Protein 8XAN (pdb70)

Structure (mmCIF, N/CA/C/O backbone):
data_8XAN
#
_entry.id   8XAN
#
_cell.length_a   1.00
_cell.length_b   1.00
_cell.length_c   1.00
_cell.angle_alpha   90.00
_cell.angle_beta   90.00
_cell.angle_gamma   90.00
#
_symmetry.space_group_name_H-M   'P 1'
#
loop_
_atom_site.group_PDB
_atom_site.id
_atom_site.type_symbol
_atom_site.label_atom_id
_atom_site.label_alt_id
_atom_site.label_comp_id
_atom_site.label_asym_id
_atom_site.label_entity_id
_atom_site.label_seq_id
_atom_site.pdbx_PDB_ins_code
_atom_site.Cartn_x
_atom_site.Cartn_y
_atom_site.Cartn_z
_atom_site.occupancy
_atom_site.B_iso_or_equiv
_atom_site.auth_seq_id
_atom_site.auth_comp_id
_atom_site.auth_asym_id
_atom_site.auth_atom_id
_atom_site.pdbx_PDB_model_num
ATOM 1 N N . SER A 1 2 ? 128.391 105.496 184.524 1.00 66.25 2 SER B N 1
ATOM 2 C CA . SER A 1 2 ? 129.776 105.168 184.955 1.00 73.33 2 SER B CA 1
ATOM 3 C C . SER A 1 2 ? 130.478 106.430 185.469 1.00 74.05 2 SER B C 1
ATOM 4 O O . SER A 1 2 ? 129.990 107.538 185.172 1.00 71.24 2 SER B O 1
ATOM 7 N N . ASP A 1 3 ? 131.574 106.261 186.213 1.00 72.57 3 ASP B N 1
ATOM 8 C CA . ASP A 1 3 ? 132.335 107.418 186.759 1.00 68.77 3 ASP B CA 1
ATOM 9 C C . ASP A 1 3 ? 133.749 107.415 186.170 1.00 64.86 3 ASP B C 1
ATOM 10 O O . ASP A 1 3 ? 134.228 106.329 185.789 1.00 62.87 3 ASP B O 1
ATOM 15 N N . GLY A 1 4 ? 134.389 108.587 186.105 1.00 62.34 4 GLY B N 1
ATOM 16 C CA . GLY A 1 4 ? 135.757 108.686 185.560 1.00 65.57 4 GLY B CA 1
ATOM 17 C C . GLY A 1 4 ? 136.771 107.990 186.451 1.00 69.00 4 GLY B C 1
ATOM 18 O O . GLY A 1 4 ? 137.855 107.643 185.944 1.00 71.38 4 GLY B O 1
ATOM 19 N N . SER A 1 5 ? 136.436 107.790 187.729 1.00 51.86 5 SER B N 1
ATOM 20 C CA . SER A 1 5 ? 137.382 107.165 188.690 1.00 46.73 5 SER B CA 1
ATOM 21 C C . SER A 1 5 ? 137.800 105.776 188.197 1.00 55.47 5 SER B C 1
ATOM 22 O O . SER A 1 5 ? 139.017 105.518 188.129 1.00 53.69 5 SER B O 1
ATOM 25 N N . ARG A 1 6 ? 136.828 104.923 187.862 1.00 55.86 6 ARG B N 1
ATOM 26 C CA . ARG A 1 6 ? 137.143 103.538 187.418 1.00 51.00 6 ARG B CA 1
ATOM 27 C C . ARG A 1 6 ? 137.272 103.517 185.892 1.00 43.70 6 ARG B C 1
ATOM 28 O O . ARG A 1 6 ? 136.382 102.945 185.232 1.00 40.03 6 ARG B O 1
ATOM 36 N N . HIS A 1 7 ? 138.345 104.114 185.362 1.00 44.36 7 HIS B N 1
ATOM 37 C CA . HIS A 1 7 ? 138.563 104.134 183.890 1.00 47.00 7 HIS B CA 1
ATOM 38 C C . HIS A 1 7 ? 140.013 103.767 183.562 1.00 51.40 7 HIS B C 1
ATOM 39 O O . HIS A 1 7 ? 140.925 104.157 184.322 1.00 54.85 7 HIS B O 1
ATOM 46 N N . SER A 1 8 ? 140.217 103.047 182.457 1.00 43.35 8 SER B N 1
ATOM 47 C CA . SER A 1 8 ? 141.549 102.656 182.020 1.00 40.29 8 SER B CA 1
ATOM 48 C C . SER A 1 8 ? 141.584 102.529 180.504 1.00 40.60 8 SER B C 1
ATOM 49 O O . SER A 1 8 ? 140.575 102.206 179.871 1.00 47.35 8 SER B O 1
ATOM 52 N N . MET A 1 9 ? 142.759 102.790 179.922 1.00 36.31 9 MET B N 1
ATOM 53 C CA . MET A 1 9 ? 142.908 102.718 178.443 1.00 34.57 9 MET B CA 1
ATOM 54 C C . MET A 1 9 ? 144.116 101.846 178.088 1.00 41.53 9 MET B C 1
ATOM 55 O O . MET A 1 9 ? 145.159 101.983 178.758 1.00 46.74 9 MET B O 1
ATOM 60 N N . HIS A 1 10 ? 143.975 100.993 177.070 1.00 41.42 10 HIS B N 1
ATOM 61 C CA . HIS A 1 10 ? 145.098 100.124 176.624 1.00 38.60 10 HIS B CA 1
ATOM 62 C C . HIS A 1 10 ? 145.240 100.239 175.103 1.00 48.34 10 HIS B C 1
ATOM 63 O O . HIS A 1 10 ? 144.210 100.384 174.411 1.00 60.38 10 HIS B O 1
ATOM 70 N N . GLN A 1 11 ? 146.476 100.181 174.597 1.00 48.09 11 GLN B N 1
ATOM 71 C CA . GLN A 1 11 ? 146.709 100.325 173.134 1.00 45.82 11 GLN B CA 1
ATOM 72 C C . GLN A 1 11 ? 147.628 99.204 172.636 1.00 51.17 11 GLN B C 1
ATOM 73 O O . GLN A 1 11 ? 148.462 98.727 173.430 1.00 57.63 11 GLN B O 1
ATOM 79 N N . VAL A 1 12 ? 147.475 98.804 171.370 1.00 50.12 12 VAL B N 1
ATOM 80 C CA . VAL A 1 12 ? 148.352 97.750 170.777 1.00 46.19 12 VAL B CA 1
ATOM 81 C C . VAL A 1 12 ? 148.789 98.205 169.380 1.00 49.43 12 VAL B C 1
ATOM 82 O O . VAL A 1 12 ? 147.939 98.737 168.639 1.00 44.42 12 VAL B O 1
ATOM 86 N N . LEU A 1 13 ? 150.066 98.006 169.040 1.00 50.32 13 LEU B N 1
ATOM 87 C CA . LEU A 1 13 ? 150.570 98.377 167.690 1.00 45.92 13 LEU B CA 1
ATOM 88 C C . LEU A 1 13 ? 149.896 97.488 166.641 1.00 44.91 13 LEU B C 1
ATOM 89 O O . LEU A 1 13 ? 149.894 96.256 166.827 1.00 45.85 13 LEU B O 1
ATOM 94 N N . GLU A 1 14 ? 149.351 98.093 165.583 1.00 47.62 14 GLU B N 1
ATOM 95 C CA . GLU A 1 14 ? 148.675 97.342 164.535 1.00 45.44 14 GLU B CA 1
ATOM 96 C C . GLU A 1 14 ? 149.674 96.879 163.483 1.00 51.61 14 GLU B C 1
ATOM 97 O O . GLU A 1 14 ? 150.580 97.626 163.102 1.00 51.25 14 GLU B O 1
ATOM 103 N N . THR A 1 15 ? 149.505 95.641 163.015 1.00 57.70 15 THR B N 1
ATOM 104 C CA . THR A 1 15 ? 150.306 95.152 161.899 1.00 56.92 15 THR B CA 1
ATOM 105 C C . THR A 1 15 ? 149.639 95.441 160.561 1.00 57.07 15 THR B C 1
ATOM 106 O O . THR A 1 15 ? 150.330 95.705 159.571 1.00 54.53 15 THR B O 1
ATOM 110 N N . VAL A 1 16 ? 148.311 95.398 160.516 1.00 57.12 16 VAL B N 1
ATOM 111 C CA . VAL A 1 16 ? 147.533 95.759 159.337 1.00 49.54 16 VAL B CA 1
ATOM 112 C C . VAL A 1 16 ? 146.628 96.918 159.730 1.00 52.97 16 VAL B C 1
ATOM 113 O O . VAL A 1 16 ? 145.940 96.851 160.757 1.00 61.12 16 VAL B O 1
ATOM 117 N N . TYR A 1 17 ? 146.637 97.978 158.924 1.00 37.74 17 TYR B N 1
ATOM 118 C CA . TYR A 1 17 ? 145.864 99.173 159.240 1.00 38.96 17 TYR B CA 1
ATOM 119 C C . TYR A 1 17 ? 144.378 98.861 159.348 1.00 39.09 17 TYR B C 1
ATOM 120 O O . TYR A 1 17 ? 143.822 98.119 158.533 1.00 31.79 17 TYR B O 1
ATOM 129 N N . GLY A 1 18 ? 143.739 99.438 160.362 1.00 50.82 18 GLY B N 1
ATOM 130 C CA . GLY A 1 18 ? 142.312 99.303 160.554 1.00 52.83 18 GLY B CA 1
ATOM 131 C C . GLY A 1 18 ? 141.851 97.998 161.161 1.00 57.13 18 GLY B C 1
ATOM 132 O O . GLY A 1 18 ? 140.644 97.727 161.154 1.00 52.57 18 GLY B O 1
ATOM 133 N N . GLU A 1 19 ? 142.763 97.181 161.685 1.00 63.41 19 GLU B N 1
ATOM 134 C CA . GLU A 1 19 ? 142.413 95.885 162.251 1.00 57.42 19 GLU B CA 1
ATOM 135 C C . GLU A 1 19 ? 143.182 95.660 163.543 1.00 54.70 19 GLU B C 1
ATOM 136 O O . GLU A 1 19 ? 144.353 96.040 163.649 1.00 55.12 19 GLU B O 1
ATOM 142 N N . VAL A 1 20 ? 142.522 95.045 164.515 1.00 58.71 20 VAL B N 1
ATOM 143 C CA . VAL A 1 20 ? 143.190 94.649 165.760 1.00 63.33 20 VAL B CA 1
ATOM 144 C C . VAL A 1 20 ? 144.050 93.418 165.490 1.00 68.50 20 VAL B C 1
ATOM 145 O O . VAL A 1 20 ? 143.617 92.518 164.749 1.00 66.75 20 VAL B O 1
ATOM 149 N N . PRO A 1 21 ? 145.262 93.333 166.041 1.00 73.94 21 PRO B N 1
ATOM 150 C CA . PRO A 1 21 ? 146.087 92.138 165.824 1.00 71.45 21 PRO B CA 1
ATOM 151 C C . PRO A 1 21 ? 145.421 90.883 166.373 1.00 72.59 21 PRO B C 1
ATOM 152 O O . PRO A 1 21 ? 144.427 90.946 167.100 1.00 72.65 21 PRO B O 1
ATOM 156 N N . ALA A 1 22 ? 145.988 89.728 166.011 1.00 84.56 22 ALA B N 1
ATOM 157 C CA . ALA A 1 22 ? 145.410 88.450 166.415 1.00 85.41 22 ALA B CA 1
ATOM 158 C C . ALA A 1 22 ? 145.429 88.285 167.930 1.00 87.38 22 ALA B C 1
ATOM 159 O O . ALA A 1 22 ? 144.407 87.965 168.546 1.00 86.82 22 ALA B O 1
ATOM 161 N N . THR A 1 23 ? 146.587 88.556 168.540 1.00 90.07 23 THR B N 1
ATOM 162 C CA . THR A 1 23 ? 146.682 88.526 170.024 1.00 90.75 23 THR B CA 1
ATOM 163 C C . THR A 1 23 ? 147.117 89.918 170.491 1.00 85.83 23 THR B C 1
ATOM 164 O O . THR A 1 23 ? 148.311 90.085 170.806 1.00 86.30 23 THR B O 1
ATOM 168 N N . PRO A 1 24 ? 146.214 90.922 170.550 1.00 74.64 24 PRO B N 1
ATOM 169 C CA . PRO A 1 24 ? 146.607 92.297 170.887 1.00 77.70 24 PRO B CA 1
ATOM 170 C C . PRO A 1 24 ? 147.315 92.422 172.243 1.00 77.37 24 PRO B C 1
ATOM 171 O O . PRO A 1 24 ? 146.742 92.024 173.241 1.00 74.93 24 PRO B O 1
ATOM 175 N N . ALA A 1 25 ? 148.531 92.976 172.244 1.00 68.52 25 ALA B N 1
ATOM 176 C CA . ALA A 1 25 ? 149.257 93.210 173.514 1.00 67.31 25 ALA B CA 1
ATOM 177 C C . ALA A 1 25 ? 148.877 94.595 174.045 1.00 70.96 25 ALA B C 1
ATOM 178 O O . ALA A 1 25 ? 149.763 95.471 174.104 1.00 74.51 25 ALA B O 1
ATOM 180 N N . PHE A 1 26 ? 147.606 94.781 174.408 1.00 57.81 26 PHE B N 1
ATOM 181 C CA . PHE A 1 26 ? 147.129 96.102 174.893 1.00 51.55 26 PHE B CA 1
ATOM 182 C C . PHE A 1 26 ? 148.033 96.582 176.033 1.00 51.11 26 PHE B C 1
ATOM 183 O O . PHE A 1 26 ? 148.241 95.818 176.988 1.00 61.01 26 PHE B O 1
ATOM 191 N N . LYS A 1 27 ? 148.543 97.813 175.934 1.00 45.47 27 LYS B N 1
ATOM 192 C CA . LYS A 1 27 ? 149.478 98.340 176.966 1.00 53.03 27 LYS B CA 1
ATOM 193 C C . LYS A 1 27 ? 148.802 99.477 177.737 1.00 54.33 27 LYS B C 1
ATOM 194 O O . LYS A 1 27 ? 148.219 100.364 177.084 1.00 49.66 27 LYS B O 1
ATOM 200 N N . ARG A 1 28 ? 148.895 99.456 179.070 1.00 50.48 28 ARG B N 1
ATOM 201 C CA . ARG A 1 28 ? 148.230 100.490 179.909 1.00 50.46 28 ARG B CA 1
ATOM 202 C C . ARG A 1 28 ? 148.778 101.876 179.555 1.00 52.99 28 ARG B C 1
ATOM 203 O O . ARG A 1 28 ? 150.010 102.004 179.411 1.00 46.16 28 ARG B O 1
ATOM 211 N N . ILE A 1 29 ? 147.884 102.859 179.398 1.00 50.97 29 ILE B N 1
ATOM 212 C CA . ILE A 1 29 ? 148.301 104.246 179.038 1.00 44.52 29 ILE B CA 1
ATOM 213 C C . ILE A 1 29 ? 148.014 105.162 180.231 1.00 38.33 29 ILE B C 1
ATOM 214 O O . ILE A 1 29 ? 146.835 105.514 180.431 1.00 36.78 29 ILE B O 1
ATOM 219 N N . ARG A 1 30 ? 149.050 105.533 180.988 1.00 38.66 30 ARG B N 1
ATOM 220 C CA . ARG A 1 30 ? 148.865 106.469 182.128 1.00 42.77 30 ARG B CA 1
ATOM 221 C C . ARG A 1 30 ? 148.348 107.803 181.581 1.00 45.78 30 ARG B C 1
ATOM 222 O O . ARG A 1 30 ? 149.040 108.395 180.730 1.00 44.14 30 ARG B O 1
ATOM 230 N N . HIS A 1 31 ? 147.180 108.253 182.052 1.00 26.70 31 HIS B N 1
ATOM 231 C CA . HIS A 1 31 ? 146.582 109.509 181.518 1.00 23.83 31 HIS B CA 1
ATOM 232 C C . HIS A 1 31 ? 145.742 110.198 182.597 1.00 25.38 31 HIS B C 1
ATOM 233 O O . HIS A 1 31 ? 145.534 109.608 183.679 1.00 38.02 31 HIS B O 1
ATOM 240 N N . ASN A 1 32 ? 145.273 111.416 182.310 1.00 29.76 32 ASN B N 1
ATOM 241 C CA . ASN A 1 32 ? 144.473 112.178 183.262 1.00 25.02 32 ASN B CA 1
ATOM 242 C C . ASN A 1 32 ? 143.022 112.299 182.813 1.00 17.27 32 ASN B C 1
ATOM 243 O O . ASN A 1 32 ? 142.109 111.915 183.550 1.00 30.02 32 ASN B O 1
ATOM 248 N N . SER A 1 33 ? 142.791 112.828 181.612 1.00 31.14 33 SER B N 1
ATOM 249 C CA . SER A 1 33 ? 141.456 112.971 181.052 1.00 37.17 33 SER B CA 1
ATOM 250 C C . SER A 1 33 ? 141.515 112.663 179.563 1.00 39.82 33 SER B C 1
ATOM 251 O O . SER A 1 33 ? 142.597 112.576 178.975 1.00 48.33 33 SER B O 1
ATOM 254 N N . THR A 1 34 ? 140.344 112.496 178.953 1.00 38.05 34 THR B N 1
ATOM 255 C CA . THR A 1 34 ? 140.280 112.087 177.558 1.00 36.03 34 THR B CA 1
ATOM 256 C C . THR A 1 34 ? 138.998 112.595 176.917 1.00 37.70 34 THR B C 1
ATOM 257 O O . THR A 1 34 ? 137.994 112.829 177.596 1.00 43.59 34 THR B O 1
ATOM 261 N N . THR A 1 35 ? 139.029 112.733 175.586 1.00 43.96 35 THR B N 1
ATOM 262 C CA . THR A 1 35 ? 137.819 113.154 174.831 1.00 40.72 35 THR B CA 1
ATOM 263 C C . THR A 1 35 ? 137.694 112.268 173.588 1.00 47.99 35 THR B C 1
ATOM 264 O O . THR A 1 35 ? 136.970 112.667 172.654 1.00 47.88 35 THR B O 1
ATOM 268 N N . LEU A 1 36 ? 138.372 111.115 173.582 1.00 42.42 36 LEU B N 1
ATOM 269 C CA . LEU A 1 36 ? 138.369 110.216 172.395 1.00 28.51 36 LEU B CA 1
ATOM 270 C C . LEU A 1 36 ? 136.938 109.776 172.067 1.00 31.70 36 LEU B C 1
ATOM 271 O O . LEU A 1 36 ? 136.230 109.346 172.999 1.00 41.55 36 LEU B O 1
ATOM 276 N N . ALA A 1 37 ? 136.545 109.865 170.790 1.00 30.64 37 ALA B N 1
ATOM 277 C CA . ALA A 1 37 ? 135.193 109.436 170.358 1.00 37.14 37 ALA B CA 1
ATOM 278 C C . ALA A 1 37 ? 135.133 109.393 168.828 1.00 41.76 37 ALA B C 1
ATOM 279 O O . ALA A 1 37 ? 136.192 109.555 168.195 1.00 51.08 37 ALA B O 1
ATOM 281 N N . THR A 1 38 ? 133.938 109.187 168.264 1.00 39.59 38 THR B N 1
ATOM 282 C CA . THR A 1 38 ? 133.765 109.163 166.786 1.00 45.08 38 THR B CA 1
ATOM 283 C C . THR A 1 38 ? 132.765 110.247 166.369 1.00 42.71 38 THR B C 1
ATOM 284 O O . THR A 1 38 ? 131.923 110.625 167.209 1.00 45.21 38 THR B O 1
ATOM 288 N N . ALA A 1 39 ? 132.865 110.730 165.127 1.00 32.66 39 ALA B N 1
ATOM 289 C CA . ALA A 1 39 ? 131.936 111.769 164.624 1.00 29.38 39 ALA B CA 1
ATOM 290 C C . ALA A 1 39 ? 131.417 111.364 163.240 1.00 40.42 39 ALA B C 1
ATOM 291 O O . ALA A 1 39 ? 132.250 111.047 162.371 1.00 42.74 39 ALA B O 1
ATOM 293 N N . ILE A 1 40 ? 130.094 111.384 163.048 1.00 40.84 40 ILE B N 1
ATOM 294 C CA . ILE A 1 40 ? 129.490 110.983 161.742 1.00 33.85 40 ILE B CA 1
ATOM 295 C C . ILE A 1 40 ? 128.924 112.230 161.053 1.00 41.65 40 ILE B C 1
ATOM 296 O O . ILE A 1 40 ? 128.190 112.987 161.719 1.00 41.84 40 ILE B O 1
ATOM 301 N N . ASN A 1 41 ? 129.250 112.428 159.772 1.00 53.47 41 ASN B N 1
ATOM 302 C CA . ASN A 1 41 ? 128.765 113.614 159.015 1.00 52.32 41 ASN B CA 1
ATOM 303 C C . ASN A 1 41 ? 127.266 113.463 158.731 1.00 55.90 41 ASN B C 1
ATOM 304 O O . ASN A 1 41 ? 126.759 112.329 158.827 1.00 60.13 41 ASN B O 1
ATOM 309 N N . THR A 1 42 ? 126.587 114.566 158.395 1.00 53.36 42 THR B N 1
ATOM 310 C CA . THR A 1 42 ? 125.159 114.505 158.104 1.00 50.21 42 THR B CA 1
ATOM 311 C C . THR A 1 42 ? 124.910 115.034 156.699 1.00 54.51 42 THR B C 1
ATOM 312 O O . THR A 1 42 ? 125.447 116.081 156.323 1.00 56.63 42 THR B O 1
ATOM 316 N N . LEU A 1 43 ? 124.097 114.312 155.929 1.00 52.82 43 LEU B N 1
ATOM 317 C CA . LEU A 1 43 ? 123.702 114.727 154.583 1.00 45.05 43 LEU B CA 1
ATOM 318 C C . LEU A 1 43 ? 122.243 115.167 154.637 1.00 48.97 43 LEU B C 1
ATOM 319 O O . LEU A 1 43 ? 121.325 114.347 154.615 1.00 54.43 43 LEU B O 1
ATOM 324 N N . THR A 1 44 ? 122.030 116.479 154.710 1.00 55.20 44 THR B N 1
ATOM 325 C CA . THR A 1 44 ? 120.674 117.008 154.765 1.00 56.29 44 THR B CA 1
ATOM 326 C C . THR A 1 44 ? 119.978 116.836 153.420 1.00 60.92 44 THR B C 1
ATOM 327 O O . THR A 1 44 ? 120.627 116.769 152.372 1.00 63.88 44 THR B O 1
ATOM 331 N N . SER A 1 45 ? 118.651 116.736 153.457 1.00 60.33 45 SER B N 1
ATOM 332 C CA . SER A 1 45 ? 117.873 116.639 152.230 1.00 60.40 45 SER B CA 1
ATOM 333 C C . SER A 1 45 ? 117.131 117.947 151.987 1.00 59.02 45 SER B C 1
ATOM 334 O O . SER A 1 45 ? 116.448 118.462 152.878 1.00 63.33 45 SER B O 1
ATOM 337 N N . GLU A 1 46 ? 117.257 118.486 150.771 1.00 54.76 46 GLU B N 1
ATOM 338 C CA . GLU A 1 46 ? 116.574 119.765 150.440 1.00 53.06 46 GLU B CA 1
ATOM 339 C C . GLU A 1 46 ? 115.426 119.492 149.462 1.00 56.15 46 GLU B C 1
ATOM 340 O O . GLU A 1 46 ? 115.689 119.440 148.244 1.00 61.02 46 GLU B O 1
ATOM 346 N N . GLU A 1 47 ? 114.206 119.321 149.981 1.00 56.74 47 GLU B N 1
ATOM 347 C CA . GLU A 1 47 ? 113.020 119.093 149.110 1.00 54.55 47 GLU B CA 1
ATOM 348 C C . GLU A 1 47 ? 111.865 119.975 149.596 1.00 58.52 47 GLU B C 1
ATOM 349 O O . GLU A 1 47 ? 111.655 120.048 150.823 1.00 70.96 47 GLU B O 1
ATOM 355 N N . LEU A 1 48 ? 111.150 120.618 148.668 1.00 54.71 48 LEU B N 1
ATOM 356 C CA . LEU A 1 48 ? 110.033 121.527 149.045 1.00 58.97 48 LEU B CA 1
ATOM 357 C C . LEU A 1 48 ? 108.896 120.713 149.671 1.00 59.55 48 LEU B C 1
ATOM 358 O O . LEU A 1 48 ? 108.571 119.639 149.126 1.00 58.17 48 LEU B O 1
ATOM 363 N N . ARG A 1 49 ? 108.318 121.210 150.769 1.00 78.75 49 ARG B N 1
ATOM 364 C CA . ARG A 1 49 ? 107.178 120.516 151.427 1.00 79.87 49 ARG B CA 1
ATOM 365 C C . ARG A 1 49 ? 106.035 121.516 151.635 1.00 79.82 49 ARG B C 1
ATOM 366 O O . ARG A 1 49 ? 106.291 122.597 152.200 1.00 77.05 49 ARG B O 1
ATOM 374 N N . PRO A 1 50 ? 104.790 121.205 151.209 1.00 85.79 50 PRO B N 1
ATOM 375 C CA . PRO A 1 50 ? 103.648 122.096 151.434 1.00 80.20 50 PRO B CA 1
ATOM 376 C C . PRO A 1 50 ? 103.389 122.289 152.935 1.00 80.04 50 PRO B C 1
ATOM 377 O O . PRO A 1 50 ? 103.089 123.399 153.333 1.00 77.38 50 PRO B O 1
ATOM 381 N N . ASP A 1 51 ? 103.487 121.210 153.717 1.00 91.98 51 ASP B N 1
ATOM 382 C CA . ASP A 1 51 ? 103.271 121.299 155.186 1.00 93.11 51 ASP B CA 1
ATOM 383 C C . ASP A 1 51 ? 104.520 121.915 155.823 1.00 92.26 51 ASP B C 1
ATOM 384 O O . ASP A 1 51 ? 104.518 122.111 157.055 1.00 83.75 51 ASP B O 1
ATOM 389 N N . ARG A 1 52 ? 105.549 122.189 155.012 1.00 100.58 52 ARG B N 1
ATOM 390 C CA . ARG A 1 52 ? 106.811 122.788 155.525 1.00 102.92 52 ARG B CA 1
ATOM 391 C C . ARG A 1 52 ? 107.407 121.865 156.594 1.00 100.67 52 ARG B C 1
ATOM 392 O O . ARG A 1 52 ? 108.141 122.370 157.464 1.00 92.03 52 ARG B O 1
ATOM 400 N N . ASN A 1 53 ? 107.104 120.565 156.523 1.00 103.07 53 ASN B N 1
ATOM 401 C CA . ASN A 1 53 ? 107.614 119.593 157.526 1.00 98.26 53 ASN B CA 1
ATOM 402 C C . ASN A 1 53 ? 109.103 119.341 157.279 1.00 99.96 53 ASN B C 1
ATOM 403 O O . ASN A 1 53 ? 109.522 119.380 156.105 1.00 99.21 53 ASN B O 1
ATOM 408 N N . SER A 1 54 ? 109.865 119.083 158.346 1.00 89.52 54 SER B N 1
ATOM 409 C CA . SER A 1 54 ? 111.310 118.773 158.191 1.00 91.12 54 SER B CA 1
ATOM 410 C C . SER A 1 54 ? 111.463 117.533 157.305 1.00 92.15 54 SER B C 1
ATOM 411 O O . SER A 1 54 ? 110.966 116.461 157.701 1.00 93.41 54 SER B O 1
ATOM 414 N N . MET A 1 55 ? 112.127 117.679 156.155 1.00 84.57 55 MET B N 1
ATOM 415 C CA . MET A 1 55 ? 112.305 116.540 155.215 1.00 86.62 55 MET B CA 1
ATOM 416 C C . MET A 1 55 ? 113.120 115.445 155.908 1.00 86.02 55 MET B C 1
ATOM 417 O O . MET A 1 55 ? 112.576 114.341 156.103 1.00 87.07 55 MET B O 1
ATOM 422 N N . GLY A 1 56 ? 114.372 115.745 156.261 1.00 71.36 56 GLY B N 1
ATOM 423 C CA . GLY A 1 56 ? 115.227 114.765 156.957 1.00 69.84 56 GLY B CA 1
ATOM 424 C C . GLY A 1 56 ? 116.684 114.865 156.548 1.00 72.12 56 GLY B C 1
ATOM 425 O O . GLY A 1 56 ? 116.966 115.529 155.532 1.00 75.07 56 GLY B O 1
ATOM 426 N N . ILE A 1 57 ? 117.581 114.240 157.316 1.00 66.90 57 ILE B N 1
ATOM 427 C CA . ILE A 1 57 ? 119.004 114.250 157.013 1.00 66.73 57 ILE B CA 1
ATOM 428 C C . ILE A 1 57 ? 119.513 112.814 157.055 1.00 65.40 57 ILE B C 1
ATOM 429 O O . ILE A 1 57 ? 118.912 111.934 157.672 1.00 66.78 57 ILE B O 1
ATOM 434 N N . ARG A 1 58 ? 120.638 112.585 156.381 1.00 59.49 58 ARG B N 1
ATOM 435 C CA . ARG A 1 58 ? 121.198 111.249 156.227 1.00 53.53 58 ARG B CA 1
ATOM 436 C C . ARG A 1 58 ? 122.590 111.205 156.836 1.00 52.09 58 ARG B C 1
ATOM 437 O O . ARG A 1 58 ? 123.352 112.170 156.723 1.00 54.01 58 ARG B O 1
ATOM 445 N N . HIS A 1 59 ? 122.915 110.085 157.478 1.00 45.43 59 HIS B N 1
ATOM 446 C CA . HIS A 1 59 ? 124.241 109.909 158.052 1.00 44.99 59 HIS B CA 1
ATOM 447 C C . HIS A 1 59 ? 125.285 109.790 156.949 1.00 43.63 59 HIS B C 1
ATOM 448 O O . HIS A 1 59 ? 125.010 109.279 155.860 1.00 56.47 59 HIS B O 1
ATOM 455 N N . GLY A 1 60 ? 126.493 110.266 157.239 1.00 31.40 60 GLY B N 1
ATOM 456 C CA . GLY A 1 60 ? 127.569 110.223 156.270 1.00 37.17 60 GLY B CA 1
ATOM 457 C C . GLY A 1 60 ? 128.774 109.440 156.746 1.00 33.69 60 GLY B C 1
ATOM 458 O O . GLY A 1 60 ? 128.633 108.433 157.446 1.00 29.36 60 GLY B O 1
ATOM 459 N N . THR A 1 61 ? 129.968 109.894 156.352 1.00 44.00 61 THR B N 1
ATOM 460 C CA . THR A 1 61 ? 131.217 109.184 156.738 1.00 41.25 61 THR B CA 1
ATOM 461 C C . THR A 1 61 ? 131.501 109.416 158.226 1.00 48.27 61 THR B C 1
ATOM 462 O O . THR A 1 61 ? 131.034 110.440 158.763 1.00 51.86 61 THR B O 1
ATOM 466 N N . ARG A 1 62 ? 132.241 108.500 158.856 1.00 42.22 62 ARG B N 1
ATOM 467 C CA . ARG A 1 62 ? 132.552 108.625 160.305 1.00 40.06 62 ARG B CA 1
ATOM 468 C C . ARG A 1 62 ? 134.052 108.881 160.488 1.00 37.98 62 ARG B C 1
ATOM 469 O O . ARG A 1 62 ? 134.842 108.377 159.665 1.00 39.46 62 ARG B O 1
ATOM 477 N N . GLN A 1 63 ? 134.430 109.609 161.542 1.00 41.18 63 GLN B N 1
ATOM 478 C CA . GLN A 1 63 ? 135.872 109.835 161.831 1.00 37.40 63 GLN B CA 1
ATOM 479 C C . GLN A 1 63 ? 136.098 109.777 163.345 1.00 40.96 63 GLN B C 1
ATOM 480 O O . GLN A 1 63 ? 135.438 110.546 164.070 1.00 36.83 63 GLN B O 1
ATOM 486 N N . VAL A 1 64 ? 137.000 108.900 163.794 1.00 37.45 64 VAL B N 1
ATOM 487 C CA . VAL A 1 64 ? 137.317 108.802 165.250 1.00 31.87 64 VAL B CA 1
ATOM 488 C C . VAL A 1 64 ? 138.306 109.914 165.614 1.00 34.55 64 VAL B C 1
ATOM 489 O O . VAL A 1 64 ? 139.412 109.933 165.038 1.00 48.78 64 VAL B O 1
ATOM 493 N N . GLY A 1 65 ? 137.908 110.814 166.518 1.00 21.49 65 GLY B N 1
ATOM 494 C CA . GLY A 1 65 ? 138.806 111.893 166.971 1.00 32.94 65 GLY B CA 1
ATOM 495 C C . GLY A 1 65 ? 138.751 112.043 168.481 1.00 37.46 65 GLY B C 1
ATOM 496 O O . GLY A 1 65 ? 137.647 112.286 169.008 1.00 42.83 65 GLY B O 1
ATOM 497 N N . GLY A 1 66 ? 139.895 111.894 169.155 1.00 42.28 66 GLY B N 1
ATOM 498 C CA . GLY A 1 66 ? 139.929 111.985 170.627 1.00 49.15 66 GLY B CA 1
ATOM 499 C C . GLY A 1 66 ? 141.194 112.660 171.125 1.00 51.51 66 GLY B C 1
ATOM 500 O O . GLY A 1 66 ? 142.258 112.447 170.509 1.00 53.60 66 GLY B O 1
ATOM 501 N N . GLU A 1 67 ? 141.085 113.443 172.201 1.00 40.79 67 GLU B N 1
ATOM 502 C CA . GLU A 1 67 ? 142.275 114.111 172.791 1.00 39.36 67 GLU B CA 1
ATOM 503 C C . GLU A 1 67 ? 142.586 113.460 174.141 1.00 36.71 67 GLU B C 1
ATOM 504 O O . GLU A 1 67 ? 141.645 113.292 174.938 1.00 40.51 67 GLU B O 1
ATOM 510 N N . ILE A 1 68 ? 143.850 113.094 174.375 1.00 36.81 68 ILE B N 1
ATOM 511 C CA . ILE A 1 68 ? 144.233 112.404 175.644 1.00 37.34 68 ILE B CA 1
ATOM 512 C C . ILE A 1 68 ? 145.280 113.252 176.374 1.00 41.83 68 ILE B C 1
ATOM 513 O O . ILE A 1 68 ? 146.286 113.622 175.737 1.00 48.05 68 ILE B O 1
ATOM 518 N N . VAL A 1 69 ? 145.048 113.539 177.658 1.00 34.30 69 VAL B N 1
ATOM 519 C CA . VAL A 1 69 ? 146.014 114.344 178.464 1.00 29.20 69 VAL B CA 1
ATOM 520 C C . VAL A 1 69 ? 146.816 113.391 179.355 1.00 23.84 69 VAL B C 1
ATOM 521 O O . VAL A 1 69 ? 146.188 112.640 180.124 1.00 29.08 69 VAL B O 1
ATOM 525 N N . SER A 1 70 ? 148.148 113.427 179.251 1.00 33.98 70 SER B N 1
ATOM 526 C CA . SER A 1 70 ? 149.010 112.522 180.055 1.00 38.19 70 SER B CA 1
ATOM 527 C C . SER A 1 70 ? 150.172 113.309 180.670 1.00 39.70 70 SER B C 1
ATOM 528 O O . SER A 1 70 ? 150.669 114.239 180.006 1.00 46.47 70 SER B O 1
ATOM 531 N N . GLU A 1 71 ? 150.586 112.943 181.887 1.00 45.74 71 GLU B N 1
ATOM 532 C CA . GLU A 1 71 ? 151.735 113.619 182.546 1.00 47.21 71 GLU B CA 1
ATOM 533 C C . GLU A 1 71 ? 153.038 113.009 182.020 1.00 50.61 71 GLU B C 1
ATOM 534 O O . GLU A 1 71 ? 153.117 111.767 181.944 1.00 46.88 71 GLU B O 1
ATOM 540 N N . LEU A 1 72 ? 154.015 113.852 181.674 1.00 53.73 72 LEU B N 1
ATOM 541 C CA . LEU A 1 72 ? 155.297 113.351 181.110 1.00 51.32 72 LEU B CA 1
ATOM 542 C C . LEU A 1 72 ? 156.069 112.589 182.193 1.00 47.62 72 LEU B C 1
ATOM 543 O O . LEU A 1 72 ? 156.240 113.149 183.292 1.00 55.60 72 LEU B O 1
ATOM 548 N N . SER A 1 73 ? 156.507 111.363 181.889 1.00 46.77 73 SER B N 1
ATOM 549 C CA . SER A 1 73 ? 157.283 110.542 182.856 1.00 51.41 73 SER B CA 1
ATOM 550 C C . SER A 1 73 ? 158.187 109.586 182.069 1.00 53.19 73 SER B C 1
ATOM 551 O O . SER A 1 73 ? 157.914 109.378 180.871 1.00 51.28 73 SER B O 1
ATOM 554 N N . PHE A 1 74 ? 159.220 109.033 182.710 1.00 55.85 74 PHE B N 1
ATOM 555 C CA . PHE A 1 74 ? 160.181 108.165 181.979 1.00 57.92 74 PHE B CA 1
ATOM 556 C C . PHE A 1 74 ? 159.564 106.782 181.745 1.00 61.10 74 PHE B C 1
ATOM 557 O O . PHE A 1 74 ? 158.485 106.504 182.304 1.00 67.70 74 PHE B O 1
ATOM 565 N N . GLU A 1 75 ? 160.227 105.949 180.937 1.00 66.46 75 GLU B N 1
ATOM 566 C CA . GLU A 1 75 ? 159.735 104.570 180.672 1.00 66.36 75 GLU B CA 1
ATOM 567 C C . GLU A 1 75 ? 158.237 104.622 180.356 1.00 67.42 75 GLU B C 1
ATOM 568 O O . GLU A 1 75 ? 157.548 103.613 180.603 1.00 69.99 75 GLU B O 1
ATOM 574 N N . SER A 1 76 ? 157.761 105.754 179.831 1.00 56.27 76 SER B N 1
ATOM 575 C CA . SER A 1 76 ? 156.328 105.896 179.463 1.00 51.86 76 SER B CA 1
ATOM 576 C C . SER A 1 76 ? 156.181 106.918 178.333 1.00 59.85 76 SER B C 1
ATOM 577 O O . SER A 1 76 ? 157.064 107.794 178.225 1.00 63.01 76 SER B O 1
ATOM 580 N N . LEU A 1 77 ? 155.132 106.787 177.511 1.00 51.57 77 LEU B N 1
ATOM 581 C CA . LEU A 1 77 ? 154.862 107.745 176.400 1.00 47.94 77 LEU B CA 1
ATOM 582 C C . LEU A 1 77 ? 155.960 107.640 175.332 1.00 48.38 77 LEU B C 1
ATOM 583 O O . LEU A 1 77 ? 155.908 108.421 174.365 1.00 55.01 77 LEU B O 1
ATOM 588 N N . ASP A 1 78 ? 156.897 106.701 175.493 1.00 55.98 78 ASP B N 1
ATOM 589 C CA . ASP A 1 78 ? 158.009 106.534 174.518 1.00 57.23 78 ASP B CA 1
ATOM 590 C C . ASP A 1 78 ? 157.434 106.111 173.163 1.00 56.85 78 ASP B C 1
ATOM 591 O O . ASP A 1 78 ? 157.837 106.702 172.144 1.00 60.87 78 ASP B O 1
ATOM 596 N N . ASP A 1 79 ? 156.523 105.133 173.163 1.00 51.64 79 ASP B N 1
ATOM 597 C CA . ASP A 1 79 ? 155.893 104.668 171.899 1.00 51.42 79 ASP B CA 1
ATOM 598 C C . ASP A 1 79 ? 155.125 105.836 171.274 1.00 48.85 79 ASP B C 1
ATOM 599 O O . ASP A 1 79 ? 155.228 106.018 170.047 1.00 53.03 79 ASP B O 1
ATOM 604 N N . THR A 1 80 ? 154.400 106.600 172.096 1.00 37.97 80 THR B N 1
ATOM 605 C CA . THR A 1 80 ? 153.632 107.766 171.586 1.00 43.83 80 THR B CA 1
ATOM 606 C C . THR A 1 80 ? 154.601 108.749 170.921 1.00 49.82 80 THR B C 1
ATOM 607 O O . THR A 1 80 ? 154.317 109.173 169.785 1.00 48.27 80 THR B O 1
ATOM 611 N N . LEU A 1 81 ? 155.709 109.071 171.596 1.00 47.61 81 LEU B N 1
ATOM 612 C CA . LEU A 1 81 ? 156.721 109.997 171.020 1.00 45.87 81 LEU B CA 1
ATOM 613 C C . LEU A 1 81 ? 157.274 109.387 169.729 1.00 50.84 81 LEU B C 1
ATOM 614 O O . LEU A 1 81 ? 157.318 110.103 168.711 1.00 47.61 81 LEU B O 1
ATOM 619 N N . GLU A 1 82 ? 157.665 108.111 169.775 1.00 47.83 82 GLU B N 1
ATOM 620 C CA . GLU A 1 82 ? 158.245 107.439 168.582 1.00 41.74 82 GLU B CA 1
ATOM 621 C C . GLU A 1 82 ? 157.239 107.516 167.429 1.00 50.97 82 GLU B C 1
ATOM 622 O O . GLU A 1 82 ? 157.628 107.977 166.337 1.00 60.60 82 GLU B O 1
ATOM 628 N N . ALA A 1 83 ? 155.998 107.084 167.670 1.00 48.75 83 ALA B N 1
ATOM 629 C CA . ALA A 1 83 ? 154.969 107.095 166.603 1.00 50.54 83 ALA B CA 1
ATOM 630 C C . ALA A 1 83 ? 154.761 108.523 166.089 1.00 52.91 83 ALA B C 1
ATOM 631 O O . ALA A 1 83 ? 154.806 108.717 164.858 1.00 43.83 83 ALA B O 1
ATOM 633 N N . LEU A 1 84 ? 154.516 109.474 166.996 1.00 42.51 84 LEU B N 1
ATOM 634 C CA . LEU A 1 84 ? 154.257 110.882 166.591 1.00 36.55 84 LEU B CA 1
ATOM 635 C C . LEU A 1 84 ? 155.418 111.385 165.727 1.00 46.74 84 LEU B C 1
ATOM 636 O O . LEU A 1 84 ? 155.150 111.919 164.633 1.00 54.50 84 LEU B O 1
ATOM 641 N N . MET A 1 85 ? 156.651 111.268 166.230 1.00 47.03 85 MET B N 1
ATOM 642 C CA . MET A 1 85 ? 157.838 111.783 165.495 1.00 49.04 85 MET B CA 1
ATOM 643 C C . MET A 1 85 ? 157.961 111.058 164.154 1.00 43.97 85 MET B C 1
ATOM 644 O O . MET A 1 85 ? 158.681 111.579 163.279 1.00 47.57 85 MET B O 1
ATOM 649 N N . CYS A 1 86 ? 157.313 109.896 164.018 1.00 44.21 86 CYS B N 1
ATOM 650 C CA . CYS A 1 86 ? 157.401 109.085 162.772 1.00 49.17 86 CYS B CA 1
ATOM 651 C C . CYS A 1 86 ? 158.828 108.548 162.614 1.00 44.41 86 CYS B C 1
ATOM 652 O O . CYS A 1 86 ? 159.133 108.000 161.539 1.00 51.95 86 CYS B O 1
ATOM 655 N N . GLY A 1 87 ? 159.662 108.691 163.650 1.00 32.92 87 GLY B N 1
ATOM 656 C CA . GLY A 1 87 ? 161.039 108.160 163.611 1.00 37.68 87 GLY B CA 1
ATOM 657 C C . GLY A 1 87 ? 161.148 106.889 164.434 1.00 42.63 87 GLY B C 1
ATOM 658 O O . GLY A 1 87 ? 160.106 106.423 164.925 1.00 44.60 87 GLY B O 1
ATOM 659 N N . THR A 1 88 ? 162.361 106.349 164.581 1.00 46.70 88 THR B N 1
ATOM 660 C CA . THR A 1 88 ? 162.565 105.097 165.359 1.00 50.57 88 THR B CA 1
ATOM 661 C C . THR A 1 88 ? 163.586 105.345 166.475 1.00 52.97 88 THR B C 1
ATOM 662 O O . THR A 1 88 ? 164.636 105.953 166.186 1.00 47.64 88 THR B O 1
ATOM 666 N N . TRP A 1 89 ? 163.285 104.893 167.697 1.00 50.73 89 TRP B N 1
ATOM 667 C CA . TRP A 1 89 ? 164.225 105.061 168.838 1.00 44.19 89 TRP B CA 1
ATOM 668 C C . TRP A 1 89 ? 165.576 104.428 168.494 1.00 44.13 89 TRP B C 1
ATOM 669 O O . TRP A 1 89 ? 165.588 103.242 168.111 1.00 43.51 89 TRP B O 1
ATOM 680 N N . ASN A 1 90 ? 166.664 105.191 168.628 1.00 53.13 90 ASN B N 1
ATOM 681 C CA . ASN A 1 90 ? 167.999 104.697 168.315 1.00 50.91 90 ASN B CA 1
ATOM 682 C C . ASN A 1 90 ? 168.980 105.359 169.271 1.00 58.39 90 ASN B C 1
ATOM 683 O O . ASN A 1 90 ? 169.085 106.590 169.296 1.00 57.69 90 ASN B O 1
ATOM 688 N N . ALA A 1 91 ? 169.697 104.542 170.044 1.00 59.67 91 ALA B N 1
ATOM 689 C CA . ALA A 1 91 ? 170.692 105.017 171.006 1.00 55.28 91 ALA B CA 1
ATOM 690 C C . ALA A 1 91 ? 170.081 106.024 171.977 1.00 56.81 91 ALA B C 1
ATOM 691 O O . ALA A 1 91 ? 170.700 107.022 172.353 1.00 54.57 91 ALA B O 1
ATOM 693 N N . ASP A 1 92 ? 168.840 105.745 172.385 1.00 61.12 92 ASP B N 1
ATOM 694 C CA . ASP A 1 92 ? 168.072 106.630 173.263 1.00 58.94 92 ASP B CA 1
ATOM 695 C C . ASP A 1 92 ? 167.964 108.035 172.676 1.00 56.60 92 ASP B C 1
ATOM 696 O O . ASP A 1 92 ? 167.950 109.031 173.401 1.00 53.40 92 ASP B O 1
ATOM 701 N N . ALA A 1 93 ? 167.891 108.116 171.349 1.00 51.08 93 ALA B N 1
ATOM 702 C CA . ALA A 1 93 ? 167.765 109.381 170.637 1.00 46.77 93 ALA B CA 1
ATOM 703 C C . ALA A 1 93 ? 166.760 109.210 169.510 1.00 50.72 93 ALA B C 1
ATOM 704 O O . ALA A 1 93 ? 166.815 108.223 168.770 1.00 46.90 93 ALA B O 1
ATOM 706 N N . LEU A 1 94 ? 165.845 110.168 169.381 1.00 45.66 94 LEU B N 1
ATOM 707 C CA . LEU A 1 94 ? 164.766 110.097 168.403 1.00 36.69 94 LEU B CA 1
ATOM 708 C C . LEU A 1 94 ? 164.790 111.346 167.535 1.00 42.76 94 LEU B C 1
ATOM 709 O O . LEU A 1 94 ? 164.827 112.466 168.053 1.00 44.43 94 LEU B O 1
ATOM 714 N N . VAL A 1 95 ? 164.772 111.154 166.213 1.00 54.27 95 VAL B N 1
ATOM 715 C CA . VAL A 1 95 ? 164.733 112.312 165.271 1.00 51.91 95 VAL B CA 1
ATOM 716 C C . VAL A 1 95 ? 163.540 112.113 164.330 1.00 54.86 95 VAL B C 1
ATOM 717 O O . VAL A 1 95 ? 163.265 110.952 163.969 1.00 57.15 95 VAL B O 1
ATOM 721 N N . ASN A 1 96 ? 162.839 113.199 163.990 1.00 52.91 96 ASN B N 1
ATOM 722 C CA . ASN A 1 96 ? 161.633 113.107 163.123 1.00 55.71 96 ASN B CA 1
ATOM 723 C C . ASN A 1 96 ? 161.937 112.239 161.898 1.00 49.64 96 ASN B C 1
ATOM 724 O O . ASN A 1 96 ? 162.883 112.574 161.157 1.00 48.05 96 ASN B O 1
ATOM 729 N N . GLY A 1 97 ? 161.161 111.170 161.700 1.00 49.43 97 GLY B N 1
ATOM 730 C CA . GLY A 1 97 ? 161.348 110.296 160.526 1.00 50.63 97 GLY B CA 1
ATOM 731 C C . GLY A 1 97 ? 160.113 110.295 159.643 1.00 52.51 97 GLY B C 1
ATOM 732 O O . GLY A 1 97 ? 159.427 111.335 159.590 1.00 46.24 97 GLY B O 1
ATOM 733 N N . VAL A 1 98 ? 159.839 109.172 158.972 1.00 50.22 98 VAL B N 1
ATOM 734 C CA . VAL A 1 98 ? 158.646 109.065 158.079 1.00 44.32 98 VAL B CA 1
ATOM 735 C C . VAL A 1 98 ? 157.831 107.832 158.488 1.00 47.68 98 VAL B C 1
ATOM 736 O O . VAL A 1 98 ? 156.603 107.841 158.274 1.00 42.95 98 VAL B O 1
ATOM 740 N N . THR A 1 99 ? 158.483 106.827 159.081 1.00 53.23 99 THR B N 1
ATOM 741 C CA . THR A 1 99 ? 157.785 105.565 159.450 1.00 51.58 99 THR B CA 1
ATOM 742 C C . THR A 1 99 ? 156.502 105.884 160.224 1.00 51.47 99 THR B C 1
ATOM 743 O O . THR A 1 99 ? 156.603 106.468 161.317 1.00 52.60 99 THR B O 1
ATOM 747 N N . ARG A 1 100 ? 155.346 105.482 159.689 1.00 47.27 100 ARG B N 1
ATOM 748 C CA . ARG A 1 100 ? 154.045 105.759 160.356 1.00 45.31 100 ARG B CA 1
ATOM 749 C C . ARG A 1 100 ? 153.613 104.526 161.155 1.00 48.07 100 ARG B C 1
ATOM 750 O O . ARG A 1 100 ? 153.783 103.403 160.642 1.00 52.06 100 ARG B O 1
ATOM 758 N N . ARG A 1 101 ? 153.080 104.734 162.363 1.00 45.01 101 ARG B N 1
ATOM 759 C CA . ARG A 1 101 ? 152.646 103.601 163.224 1.00 39.52 101 ARG B CA 1
ATOM 760 C C . ARG A 1 101 ? 151.160 103.758 163.561 1.00 41.24 101 ARG B C 1
ATOM 761 O O . ARG A 1 101 ? 150.789 104.819 164.101 1.00 39.21 101 ARG B O 1
ATOM 769 N N . SER A 1 102 ? 150.348 102.743 163.253 1.00 43.44 102 SER B N 1
ATOM 770 C CA . SER A 1 102 ? 148.903 102.784 163.603 1.00 41.15 102 SER B CA 1
ATOM 771 C C . SER A 1 102 ? 148.660 101.902 164.831 1.00 49.69 102 SER B C 1
ATOM 772 O O . SER A 1 102 ? 149.320 100.849 164.938 1.00 59.58 102 SER B O 1
ATOM 775 N N . PHE A 1 103 ? 147.761 102.322 165.725 1.00 45.78 103 PHE B N 1
ATOM 776 C CA . PHE A 1 103 ? 147.519 101.557 166.978 1.00 41.94 103 PHE B CA 1
ATOM 777 C C . PHE A 1 103 ? 146.025 101.298 167.190 1.00 44.95 103 PHE B C 1
ATOM 778 O O . PHE A 1 103 ? 145.202 101.978 166.546 1.00 48.14 103 PHE B O 1
ATOM 786 N N . SER A 1 104 ? 145.693 100.346 168.068 1.00 34.12 104 SER B N 1
ATOM 787 C CA . SER A 1 104 ? 144.272 100.074 168.414 1.00 25.59 104 SER B CA 1
ATOM 788 C C . SER A 1 104 ? 144.068 100.381 169.900 1.00 32.93 104 SER B C 1
ATOM 789 O O . SER A 1 104 ? 144.693 99.692 170.726 1.00 40.03 104 SER B O 1
ATOM 792 N N . ILE A 1 105 ? 143.238 101.376 170.225 1.00 40.31 105 ILE B N 1
ATOM 793 C CA . ILE A 1 105 ? 143.063 101.785 171.652 1.00 37.31 105 ILE B CA 1
ATOM 794 C C . ILE A 1 105 ? 141.780 101.157 172.209 1.00 37.50 105 ILE B C 1
ATOM 795 O O . ILE A 1 105 ? 140.744 101.223 171.520 1.00 41.88 105 ILE B O 1
ATOM 800 N N . LEU A 1 106 ? 141.859 100.573 173.409 1.00 45.57 106 LEU B N 1
ATOM 801 C CA . LEU A 1 106 ? 140.671 99.943 174.045 1.00 44.47 106 LEU B CA 1
ATOM 802 C C . LEU A 1 106 ? 140.284 100.726 175.305 1.00 45.36 106 LEU B C 1
ATOM 803 O O . LEU A 1 106 ? 141.142 100.859 176.200 1.00 46.60 106 LEU B O 1
ATOM 808 N N . ARG A 1 107 ? 139.045 101.226 175.364 1.00 35.18 107 ARG B N 1
ATOM 809 C CA . ARG A 1 107 ? 138.557 101.940 176.574 1.00 33.51 107 ARG B CA 1
ATOM 810 C C . ARG A 1 107 ? 137.771 100.954 177.442 1.00 40.68 107 ARG B C 1
ATOM 811 O O . ARG A 1 107 ? 136.791 100.380 176.934 1.00 39.65 107 ARG B O 1
ATOM 819 N N . GLN A 1 108 ? 138.200 100.751 178.689 1.00 44.70 108 GLN B N 1
ATOM 820 C CA . GLN A 1 108 ? 137.530 99.748 179.558 1.00 30.54 108 GLN B CA 1
ATOM 821 C C . GLN A 1 108 ? 136.977 100.447 180.804 1.00 28.33 108 GLN B C 1
ATOM 822 O O . GLN A 1 108 ? 137.784 100.832 181.673 1.00 33.64 108 GLN B O 1
ATOM 828 N N . PHE A 1 109 ? 135.652 100.600 180.877 1.00 38.07 109 PHE B N 1
ATOM 829 C CA . PHE A 1 109 ? 135.011 101.241 182.055 1.00 55.08 109 PHE B CA 1
ATOM 830 C C . PHE A 1 109 ? 134.863 100.183 183.151 1.00 51.86 109 PHE B C 1
ATOM 831 O O . PHE A 1 109 ? 133.906 99.389 183.092 1.00 42.78 109 PHE B O 1
ATOM 839 N N . ASN A 1 110 ? 135.779 100.177 184.123 1.00 49.67 110 ASN B N 1
ATOM 840 C CA . ASN A 1 110 ? 135.768 99.126 185.177 1.00 44.04 110 ASN B CA 1
ATOM 841 C C . ASN A 1 110 ? 134.418 99.123 185.904 1.00 49.92 110 ASN B C 1
ATOM 842 O O . ASN A 1 110 ? 133.882 98.023 186.139 1.00 57.48 110 ASN B O 1
ATOM 847 N N . ASP A 1 111 ? 133.895 100.303 186.244 1.00 62.99 111 ASP B N 1
ATOM 848 C CA . ASP A 1 111 ? 132.616 100.392 187.001 1.00 64.26 111 ASP B CA 1
ATOM 849 C C . ASP A 1 111 ? 131.466 99.825 186.158 1.00 62.84 111 ASP B C 1
ATOM 850 O O . ASP A 1 111 ? 130.591 99.153 186.738 1.00 62.14 111 ASP B O 1
ATOM 855 N N . LEU A 1 112 ? 131.474 100.079 184.846 1.00 65.77 112 LEU B N 1
ATOM 856 C CA . LEU A 1 112 ? 130.416 99.533 183.953 1.00 66.61 112 LEU B CA 1
ATOM 857 C C . LEU A 1 112 ? 130.363 98.010 184.109 1.00 68.22 112 LEU B C 1
ATOM 858 O O . LEU A 1 112 ? 131.441 97.381 184.120 1.00 71.74 112 LEU B O 1
ATOM 863 N N . THR A 1 113 ? 129.157 97.445 184.213 1.00 62.57 113 THR B N 1
ATOM 864 C CA . THR A 1 113 ? 129.000 95.978 184.404 1.00 62.14 113 THR B CA 1
ATOM 865 C C . THR A 1 113 ? 129.296 95.248 183.090 1.00 68.66 113 THR B C 1
ATOM 866 O O . THR A 1 113 ? 129.331 95.916 182.039 1.00 73.72 113 THR B O 1
ATOM 870 N N . SER A 1 114 ? 129.500 93.929 183.155 1.00 68.20 114 SER B N 1
ATOM 871 C CA . SER A 1 114 ? 129.740 93.130 181.925 1.00 69.13 114 SER B CA 1
ATOM 872 C C . SER A 1 114 ? 128.562 93.310 180.964 1.00 68.83 114 SER B C 1
ATOM 873 O O . SER A 1 114 ? 128.799 93.713 179.809 1.00 66.55 114 SER B O 1
ATOM 876 N N . ALA A 1 115 ? 127.342 93.022 181.430 1.00 66.70 115 ALA B N 1
ATOM 877 C CA . ALA A 1 115 ? 126.165 93.156 180.579 1.00 64.15 115 ALA B CA 1
ATOM 878 C C . ALA A 1 115 ? 126.050 94.556 179.990 1.00 65.69 115 ALA B C 1
ATOM 879 O O . ALA A 1 115 ? 125.333 94.756 179.002 1.00 68.24 115 ALA B O 1
ATOM 881 N N . SER A 1 116 ? 126.741 95.532 180.574 1.00 65.33 116 SER B N 1
ATOM 882 C CA . SER A 1 116 ? 126.681 96.914 180.113 1.00 64.20 116 SER B CA 1
ATOM 883 C C . SER A 1 116 ? 127.700 97.226 179.021 1.00 66.90 116 SER B C 1
ATOM 884 O O . SER A 1 116 ? 127.768 98.379 178.579 1.00 68.94 116 SER B O 1
ATOM 887 N N . LEU A 1 117 ? 128.483 96.240 178.589 1.00 54.53 117 LEU B N 1
ATOM 888 C CA . LEU A 1 117 ? 129.429 96.392 177.489 1.00 54.58 117 LEU B CA 1
ATOM 889 C C . LEU A 1 117 ? 130.443 97.510 177.750 1.00 54.03 117 LEU B C 1
ATOM 890 O O . LEU A 1 117 ? 130.398 98.560 177.103 1.00 52.29 117 LEU B O 1
ATOM 895 N N . PRO A 1 118 ? 131.369 97.315 178.693 1.00 56.58 118 PRO B N 1
ATOM 896 C CA . PRO A 1 118 ? 132.299 98.409 179.025 1.00 62.36 118 PRO B CA 1
ATOM 897 C C . PRO A 1 118 ? 133.426 98.582 178.021 1.00 61.37 118 PRO B C 1
ATOM 898 O O . PRO A 1 118 ? 133.996 99.676 177.925 1.00 67.47 118 PRO B O 1
ATOM 902 N N . ASN A 1 119 ? 133.770 97.540 177.269 1.00 52.87 119 ASN B N 1
ATOM 903 C CA . ASN A 1 119 ? 134.927 97.618 176.385 1.00 49.60 119 ASN B CA 1
ATOM 904 C C . ASN A 1 119 ? 134.608 98.431 175.136 1.00 46.11 119 ASN B C 1
ATOM 905 O O . ASN A 1 119 ? 133.640 98.150 174.423 1.00 50.30 119 ASN B O 1
ATOM 910 N N . PHE A 1 120 ? 135.436 99.440 174.875 1.00 38.38 120 PHE B N 1
ATOM 911 C CA . PHE A 1 120 ? 135.324 100.290 173.698 1.00 49.79 120 PHE B CA 1
ATOM 912 C C . PHE A 1 120 ? 136.626 100.203 172.915 1.00 55.97 120 PHE B C 1
ATOM 913 O O . PHE A 1 120 ? 137.694 100.524 173.445 1.00 59.94 120 PHE B O 1
ATOM 921 N N . VAL A 1 121 ? 136.536 99.775 171.657 1.00 41.77 121 VAL B N 1
ATOM 922 C CA . VAL A 1 121 ? 137.705 99.518 170.823 1.00 36.27 121 VAL B CA 1
ATOM 923 C C . VAL A 1 121 ? 137.698 100.490 169.653 1.00 42.58 121 VAL B C 1
ATOM 924 O O . VAL A 1 121 ? 136.667 100.669 168.993 1.00 46.52 121 VAL B O 1
ATOM 928 N N . TYR A 1 122 ? 138.846 101.113 169.399 1.00 43.05 122 TYR B N 1
ATOM 929 C CA . TYR A 1 122 ? 139.030 102.033 168.283 1.00 32.31 122 TYR B CA 1
ATOM 930 C C . TYR A 1 122 ? 140.191 101.525 167.441 1.00 36.45 122 TYR B C 1
ATOM 931 O O . TYR A 1 122 ? 141.253 101.199 167.981 1.00 50.04 122 TYR B O 1
ATOM 940 N N . VAL A 1 123 ? 139.993 101.459 166.129 1.00 34.71 123 VAL B N 1
ATOM 941 C CA . VAL A 1 123 ? 140.995 100.916 165.227 1.00 37.43 123 VAL B CA 1
ATOM 942 C C . VAL A 1 123 ? 141.476 102.012 164.284 1.00 38.97 123 VAL B C 1
ATOM 943 O O . VAL A 1 123 ? 140.730 102.915 163.896 1.00 44.18 123 VAL B O 1
ATOM 947 N N . GLY A 1 124 ? 142.745 101.911 163.874 1.00 39.07 124 GLY B N 1
ATOM 948 C CA . GLY A 1 124 ? 143.297 102.887 162.913 1.00 40.48 124 GLY B CA 1
ATOM 949 C C . GLY A 1 124 ? 143.713 104.183 163.585 1.00 42.61 124 GLY B C 1
ATOM 950 O O . GLY A 1 124 ? 143.923 105.177 162.862 1.00 43.83 124 GLY B O 1
ATOM 951 N N . CYS A 1 125 ? 143.836 104.174 164.915 1.00 41.45 125 CYS B N 1
ATOM 952 C CA . CYS A 1 125 ? 144.222 105.398 165.666 1.00 41.77 125 CYS B CA 1
ATOM 953 C C . CYS A 1 125 ? 145.671 105.765 165.331 1.00 41.88 125 CYS B C 1
ATOM 954 O O . CYS A 1 125 ? 146.554 104.904 165.521 1.00 45.28 125 CYS B O 1
ATOM 957 N N . GLU A 1 126 ? 145.900 106.991 164.853 1.00 39.07 126 GLU B N 1
ATOM 958 C CA . GLU A 1 126 ? 147.282 107.454 164.551 1.00 33.71 126 GLU B CA 1
ATOM 959 C C . GLU A 1 126 ? 147.520 108.797 165.248 1.00 37.80 126 GLU B C 1
ATOM 960 O O . GLU A 1 126 ? 146.678 109.701 165.086 1.00 43.25 126 GLU B O 1
ATOM 966 N N . TYR A 1 127 ? 148.628 108.916 165.986 1.00 35.73 127 TYR B N 1
ATOM 967 C CA . TYR A 1 127 ? 148.947 110.179 166.703 1.00 35.88 127 TYR B CA 1
ATOM 968 C C . TYR A 1 127 ? 149.103 111.310 165.682 1.00 37.72 127 TYR B C 1
ATOM 969 O O . TYR A 1 127 ? 149.890 111.154 164.729 1.00 36.59 127 TYR B O 1
ATOM 978 N N . ASN A 1 128 ? 148.375 112.413 165.881 1.00 33.90 128 ASN B N 1
ATOM 979 C CA . ASN A 1 128 ? 148.415 113.540 164.913 1.00 37.38 128 ASN B CA 1
ATOM 980 C C . ASN A 1 128 ? 149.168 114.721 165.531 1.00 42.27 128 ASN B C 1
ATOM 981 O O . ASN A 1 128 ? 150.081 115.246 164.866 1.00 40.10 128 ASN B O 1
ATOM 986 N N . THR A 1 129 ? 148.802 115.124 166.752 1.00 40.40 129 THR B N 1
ATOM 987 C CA . THR A 1 129 ? 149.422 116.343 167.339 1.00 34.24 129 THR B CA 1
ATOM 988 C C . THR A 1 129 ? 149.928 116.101 168.762 1.00 30.48 129 THR B C 1
ATOM 989 O O . THR A 1 129 ? 149.535 115.083 169.364 1.00 34.24 129 THR B O 1
ATOM 993 N N . MET A 1 130 ? 150.776 116.999 169.271 1.00 34.84 130 MET B N 1
ATOM 994 C CA . MET A 1 130 ? 151.294 116.865 170.658 1.00 31.43 130 MET B CA 1
ATOM 995 C C . MET A 1 130 ? 151.509 118.262 171.248 1.00 34.27 130 MET B C 1
ATOM 996 O O . MET A 1 130 ? 152.126 119.102 170.564 1.00 42.55 130 MET B O 1
ATOM 1001 N N . THR A 1 131 ? 151.012 118.493 172.466 1.00 25.89 131 THR B N 1
ATOM 1002 C CA . THR A 1 131 ? 151.193 119.808 173.136 1.00 32.70 131 THR B CA 1
ATOM 1003 C C . THR A 1 131 ? 152.040 119.614 174.397 1.00 39.52 131 THR B C 1
ATOM 1004 O O . THR A 1 131 ? 151.597 118.868 175.292 1.00 42.94 131 THR B O 1
ATOM 1008 N N . LEU A 1 132 ? 153.209 120.258 174.458 1.00 44.10 132 LEU B N 1
ATOM 1009 C CA . LEU A 1 132 ? 154.084 120.157 175.655 1.00 41.20 132 LEU B CA 1
ATOM 1010 C C . LEU A 1 132 ? 154.122 121.515 176.362 1.00 41.55 132 LEU B C 1
ATOM 1011 O O . LEU A 1 132 ? 154.508 122.505 175.712 1.00 45.95 132 LEU B O 1
ATOM 1016 N N . SER A 1 133 ? 153.731 121.551 177.639 1.00 30.15 133 SER B N 1
ATOM 1017 C CA . SER A 1 133 ? 153.759 122.816 178.419 1.00 39.90 133 SER B CA 1
ATOM 1018 C C . SER A 1 133 ? 154.628 122.632 179.666 1.00 38.23 133 SER B C 1
ATOM 1019 O O . SER A 1 133 ? 154.401 121.654 180.405 1.00 32.95 133 SER B O 1
ATOM 1022 N N . ILE A 1 134 ? 155.583 123.540 179.885 1.00 46.86 134 ILE B N 1
ATOM 1023 C CA . ILE A 1 134 ? 156.489 123.446 181.069 1.00 45.67 134 ILE B CA 1
ATOM 1024 C C . ILE A 1 134 ? 156.305 124.699 181.929 1.00 48.58 134 ILE B C 1
ATOM 1025 O O . ILE A 1 134 ? 156.653 125.795 181.451 1.00 52.84 134 ILE B O 1
ATOM 1030 N N . THR A 1 135 ? 155.776 124.537 183.145 1.00 53.74 135 THR B N 1
ATOM 1031 C CA . THR A 1 135 ? 155.573 125.668 184.038 1.00 52.50 135 THR B CA 1
ATOM 1032 C C . THR A 1 135 ? 156.264 125.395 185.368 1.00 56.50 135 THR B C 1
ATOM 1033 O O . THR A 1 135 ? 156.311 124.254 185.837 1.00 55.94 135 THR B O 1
ATOM 1037 N N . THR A 1 136 ? 156.803 126.453 185.972 1.00 63.90 136 THR B N 1
ATOM 1038 C CA . THR A 1 136 ? 157.521 126.306 187.231 1.00 63.22 136 THR B CA 1
ATOM 1039 C C . THR A 1 136 ? 156.578 125.845 188.339 1.00 67.32 136 THR B C 1
ATOM 1040 O O . THR A 1 136 ? 155.460 126.347 188.487 1.00 56.72 136 THR B O 1
ATOM 1044 N N . GLU A 1 137 ? 157.050 124.871 189.120 1.00 83.43 137 GLU B N 1
ATOM 1045 C CA . GLU A 1 137 ? 156.262 124.228 190.167 1.00 82.45 137 GLU B CA 1
ATOM 1046 C C . GLU A 1 137 ? 154.924 123.737 189.627 1.00 86.16 137 GLU B C 1
ATOM 1047 O O . GLU A 1 137 ? 153.889 123.866 190.290 1.00 87.45 137 GLU B O 1
ATOM 1053 N N . ALA A 1 138 ? 154.958 123.162 188.420 1.00 73.34 138 ALA B N 1
ATOM 1054 C CA . ALA A 1 138 ? 153.736 122.593 187.804 1.00 58.31 138 ALA B CA 1
ATOM 1055 C C . ALA A 1 138 ? 154.144 121.367 186.979 1.00 58.06 138 ALA B C 1
ATOM 1056 O O . ALA A 1 138 ? 155.035 121.512 186.118 1.00 61.15 138 ALA B O 1
ATOM 1058 N N . ILE A 1 139 ? 153.524 120.210 187.230 1.00 49.81 139 ILE B N 1
ATOM 1059 C CA . ILE A 1 139 ? 153.934 118.954 186.530 1.00 54.73 139 ILE B CA 1
ATOM 1060 C C . ILE A 1 139 ? 153.894 119.179 185.014 1.00 58.58 139 ILE B C 1
ATOM 1061 O O . ILE A 1 139 ? 152.922 119.793 184.533 1.00 60.57 139 ILE B O 1
ATOM 1066 N N . VAL A 1 140 ? 154.914 118.698 184.297 1.00 51.04 140 VAL B N 1
ATOM 1067 C CA . VAL A 1 140 ? 154.935 118.820 182.810 1.00 47.83 140 VAL B CA 1
ATOM 1068 C C . VAL A 1 140 ? 153.943 117.805 182.231 1.00 42.48 140 VAL B C 1
ATOM 1069 O O . VAL A 1 140 ? 154.094 116.602 182.523 1.00 41.37 140 VAL B O 1
ATOM 1073 N N . MET A 1 141 ? 152.966 118.277 181.451 1.00 42.04 141 MET B N 1
ATOM 1074 C CA . MET A 1 141 ? 151.943 117.374 180.859 1.00 42.75 141 MET B CA 1
ATOM 1075 C C . MET A 1 141 ? 152.076 117.384 179.333 1.00 47.49 141 MET B C 1
ATOM 1076 O O . MET A 1 141 ? 152.359 118.462 178.774 1.00 55.49 141 MET B O 1
ATOM 1081 N N . ALA A 1 142 ? 151.879 116.228 178.694 1.00 37.28 142 ALA B N 1
ATOM 1082 C CA . ALA A 1 142 ? 151.937 116.152 177.216 1.00 32.11 142 ALA B CA 1
ATOM 1083 C C . ALA A 1 142 ? 150.557 115.766 176.675 1.00 32.70 142 ALA B C 1
ATOM 1084 O O . ALA A 1 142 ? 150.135 114.615 176.898 1.00 42.37 142 ALA B O 1
ATOM 1086 N N . THR A 1 143 ? 149.882 116.700 175.997 1.00 25.34 143 THR B N 1
ATOM 1087 C CA . THR A 1 143 ? 148.539 116.422 175.421 1.00 25.24 143 THR B CA 1
ATOM 1088 C C . THR A 1 143 ? 148.715 115.713 174.074 1.00 32.89 143 THR B C 1
ATOM 1089 O O . THR A 1 143 ? 149.678 116.055 173.361 1.00 40.98 143 THR B O 1
ATOM 1093 N N . PHE A 1 144 ? 147.828 114.769 173.742 1.00 33.92 144 PHE B N 1
ATOM 1094 C CA . PHE A 1 144 ? 147.993 113.984 172.489 1.00 35.13 144 PHE B CA 1
ATOM 1095 C C . PHE A 1 144 ? 146.688 113.959 171.688 1.00 32.70 144 PHE B C 1
ATOM 1096 O O . PHE A 1 144 ? 145.646 113.584 172.260 1.00 36.87 144 PHE B O 1
ATOM 1104 N N . GLY A 1 145 ? 146.746 114.340 170.408 1.00 31.55 145 GLY B N 1
ATOM 1105 C CA . GLY A 1 145 ? 145.557 114.268 169.534 1.00 34.58 145 GLY B CA 1
ATOM 1106 C C . GLY A 1 145 ? 145.701 113.117 168.553 1.00 36.38 145 GLY B C 1
ATOM 1107 O O . GLY A 1 145 ? 146.783 113.008 167.944 1.00 46.61 145 GLY B O 1
ATOM 1108 N N . ILE A 1 146 ? 144.669 112.280 168.405 1.00 29.79 146 ILE B N 1
ATOM 1109 C CA . ILE A 1 146 ? 144.812 111.070 167.540 1.00 37.46 146 ILE B CA 1
ATOM 1110 C C . ILE A 1 146 ? 143.727 111.075 166.459 1.00 38.18 146 ILE B C 1
ATOM 1111 O O . ILE A 1 146 ? 142.680 111.720 166.674 1.00 45.18 146 ILE B O 1
ATOM 1116 N N . VAL A 1 147 ? 143.979 110.392 165.339 1.00 34.32 147 VAL B N 1
ATOM 1117 C CA . VAL A 1 147 ? 142.958 110.279 164.254 1.00 36.34 147 VAL B CA 1
ATOM 1118 C C . VAL A 1 147 ? 142.707 108.790 163.999 1.00 39.55 147 VAL B C 1
ATOM 1119 O O . VAL A 1 147 ? 143.653 108.101 163.569 1.00 43.02 147 VAL B O 1
ATOM 1123 N N . GLY A 1 148 ? 141.485 108.317 164.259 1.00 38.76 148 GLY B N 1
ATOM 1124 C CA . GLY A 1 148 ? 141.164 106.887 164.081 1.00 35.75 148 GLY B CA 1
ATOM 1125 C C . GLY A 1 148 ? 140.273 106.659 162.874 1.00 36.84 148 GLY B C 1
ATOM 1126 O O . GLY A 1 148 ? 139.611 107.622 162.439 1.00 44.35 148 GLY B O 1
ATOM 1127 N N . MET A 1 149 ? 140.257 105.429 162.351 1.00 38.56 149 MET B N 1
ATOM 1128 C CA . MET A 1 149 ? 139.432 105.107 161.156 1.00 42.10 149 MET B CA 1
ATOM 1129 C C . MET A 1 149 ? 137.959 105.011 161.569 1.00 42.92 149 MET B C 1
ATOM 1130 O O . MET A 1 149 ? 137.140 105.760 160.999 1.00 47.28 149 MET B O 1
ATOM 1135 N N . ASN A 1 150 ? 137.641 104.131 162.526 1.00 39.57 150 ASN B N 1
ATOM 1136 C CA . ASN A 1 150 ? 136.234 103.948 162.974 1.00 38.73 150 ASN B CA 1
ATOM 1137 C C . ASN A 1 150 ? 136.241 103.319 164.371 1.00 40.47 150 ASN B C 1
ATOM 1138 O O . ASN A 1 150 ? 137.292 102.779 164.771 1.00 48.33 150 ASN B O 1
ATOM 1143 N N . GLN A 1 151 ? 135.112 103.394 165.082 1.00 48.33 151 GLN B N 1
ATOM 1144 C CA . GLN A 1 151 ? 135.028 102.838 166.459 1.00 47.11 151 GLN B CA 1
ATOM 1145 C C . GLN A 1 151 ? 134.247 101.521 166.426 1.00 49.60 151 GLN B C 1
ATOM 1146 O O . GLN A 1 151 ? 133.138 101.509 165.856 1.00 56.53 151 GLN B O 1
ATOM 1152 N N . LEU A 1 152 ? 134.808 100.461 167.015 1.00 46.11 152 LEU B N 1
ATOM 1153 C CA . LEU A 1 152 ? 134.113 99.146 167.062 1.00 44.30 152 LEU B CA 1
ATOM 1154 C C . LEU A 1 152 ? 132.937 99.238 168.041 1.00 46.12 152 LEU B C 1
ATOM 1155 O O . LEU A 1 152 ? 133.050 99.994 169.026 1.00 46.52 152 LEU B O 1
ATOM 1160 N N . GLU A 1 153 ? 131.860 98.491 167.782 1.00 50.87 153 GLU B N 1
ATOM 1161 C CA . GLU A 1 153 ? 130.649 98.556 168.645 1.00 52.44 153 GLU B CA 1
ATOM 1162 C C . GLU A 1 153 ? 130.996 98.073 170.058 1.00 53.69 153 GLU B C 1
ATOM 1163 O O . GLU A 1 153 ? 131.898 97.220 170.192 1.00 51.85 153 GLU B O 1
ATOM 1169 N N . PRO A 1 154 ? 130.335 98.589 171.118 1.00 44.56 154 PRO B N 1
ATOM 1170 C CA . PRO A 1 154 ? 130.574 98.112 172.483 1.00 45.03 154 PRO B CA 1
ATOM 1171 C C . PRO A 1 154 ? 130.233 96.621 172.612 1.00 51.94 154 PRO B C 1
ATOM 1172 O O . PRO A 1 154 ? 129.187 96.224 172.130 1.00 50.58 154 PRO B O 1
ATOM 1176 N N . SER A 1 155 ? 131.110 95.843 173.251 1.00 59.60 155 SER B N 1
ATOM 1177 C CA . SER A 1 155 ? 130.859 94.391 173.453 1.00 57.01 155 SER B CA 1
ATOM 1178 C C . SER A 1 155 ? 131.247 94.004 174.883 1.00 55.82 155 SER B C 1
ATOM 1179 O O . SER A 1 155 ? 131.966 94.793 175.528 1.00 54.04 155 SER B O 1
ATOM 1182 N N . SER A 1 156 ? 130.791 92.841 175.359 1.00 59.58 156 SER B N 1
ATOM 1183 C CA . SER A 1 156 ? 131.194 92.404 176.691 1.00 61.80 156 SER B CA 1
ATOM 1184 C C . SER A 1 156 ? 132.567 91.745 176.666 1.00 61.34 156 SER B C 1
ATOM 1185 O O . SER A 1 156 ? 133.394 91.979 177.556 1.00 63.84 156 SER B O 1
ATOM 1188 N N . THR A 1 157 ? 132.828 90.920 175.658 1.00 69.69 157 THR B N 1
ATOM 1189 C CA . THR A 1 157 ? 134.087 90.194 175.589 1.00 72.72 157 THR B CA 1
ATOM 1190 C C . THR A 1 157 ? 135.176 91.066 174.972 1.00 72.09 157 THR B C 1
ATOM 1191 O O . THR A 1 157 ? 134.977 91.694 173.928 1.00 75.10 157 THR B O 1
ATOM 1195 N N . VAL A 1 158 ? 136.335 91.125 175.637 1.00 67.61 158 VAL B N 1
ATOM 1196 C CA . VAL A 1 158 ? 137.470 91.952 175.127 1.00 68.29 158 VAL B CA 1
ATOM 1197 C C . VAL A 1 158 ? 138.002 91.323 173.833 1.00 77.08 158 VAL B C 1
ATOM 1198 O O . VAL A 1 158 ? 137.742 90.125 173.608 1.00 81.56 158 VAL B O 1
ATOM 1202 N N . PRO A 1 159 ? 138.746 92.063 172.980 1.00 86.73 159 PRO B N 1
ATOM 1203 C CA . PRO A 1 159 ? 139.321 91.489 171.762 1.00 82.44 159 PRO B CA 1
ATOM 1204 C C . PRO A 1 159 ? 140.031 90.160 172.057 1.00 86.21 159 PRO B C 1
ATOM 1205 O O . PRO A 1 159 ? 140.705 90.068 173.065 1.00 87.97 159 PRO B O 1
ATOM 1209 N N . THR A 1 160 ? 139.866 89.170 171.176 1.00 102.16 160 THR B N 1
ATOM 1210 C CA . THR A 1 160 ? 140.471 87.831 171.410 1.00 106.71 160 THR B CA 1
ATOM 1211 C C . THR A 1 160 ? 141.949 87.997 171.778 1.00 107.65 160 THR B C 1
ATOM 1212 O O . THR A 1 160 ? 142.673 88.651 171.006 1.00 105.28 160 THR B O 1
ATOM 1216 N N . GLY A 1 161 ? 142.374 87.413 172.903 1.00 91.40 161 GLY B N 1
ATOM 1217 C CA . GLY A 1 161 ? 143.782 87.504 173.336 1.00 90.51 161 GLY B CA 1
ATOM 1218 C C . GLY A 1 161 ? 144.201 88.935 173.625 1.00 90.97 161 GLY B C 1
ATOM 1219 O O . GLY A 1 161 ? 145.328 89.306 173.243 1.00 93.53 161 GLY B O 1
ATOM 1220 N N . ALA A 1 162 ? 143.335 89.709 174.288 1.00 76.62 162 ALA B N 1
ATOM 1221 C CA . ALA A 1 162 ? 143.662 91.111 174.639 1.00 78.28 162 ALA B CA 1
ATOM 1222 C C . ALA A 1 162 ? 144.539 91.135 175.895 1.00 78.20 162 ALA B C 1
ATOM 1223 O O . ALA A 1 162 ? 144.044 91.573 176.952 1.00 78.56 162 ALA B O 1
ATOM 1225 N N . THR A 1 163 ? 145.791 90.684 175.780 1.00 73.77 163 THR B N 1
ATOM 1226 C CA . THR A 1 163 ? 146.724 90.727 176.938 1.00 71.32 163 THR B CA 1
ATOM 1227 C C . THR A 1 163 ? 146.878 92.184 177.380 1.00 72.92 163 THR B C 1
ATOM 1228 O O . THR A 1 163 ? 147.189 93.026 176.515 1.00 78.33 163 THR B O 1
ATOM 1232 N N . PHE A 1 164 ? 146.668 92.467 178.668 1.00 57.95 164 PHE B N 1
ATOM 1233 C CA . PHE A 1 164 ? 146.717 93.873 179.151 1.00 61.05 164 PHE B CA 1
ATOM 1234 C C . PHE A 1 164 ? 148.075 94.158 179.801 1.00 60.01 164 PHE B C 1
ATOM 1235 O O . PHE A 1 164 ? 148.216 93.939 181.019 1.00 58.40 164 PHE B O 1
ATOM 1243 N N . VAL A 1 165 ? 149.032 94.659 179.015 1.00 59.71 165 VAL B N 1
ATOM 1244 C CA . VAL A 1 165 ? 150.369 95.033 179.565 1.00 59.02 165 VAL B CA 1
ATOM 1245 C C . VAL A 1 165 ? 150.192 96.268 180.455 1.00 63.08 165 VAL B C 1
ATOM 1246 O O . VAL A 1 165 ? 149.310 97.091 180.147 1.00 67.06 165 VAL B O 1
ATOM 1250 N N . GLU A 1 166 ? 150.998 96.388 181.514 1.00 62.34 166 GLU B N 1
ATOM 1251 C CA . GLU A 1 166 ? 150.895 97.547 182.442 1.00 64.59 166 GLU B CA 1
ATOM 1252 C C . GLU A 1 166 ? 151.969 98.582 182.088 1.00 66.59 166 GLU B C 1
ATOM 1253 O O . GLU A 1 166 ? 152.902 98.230 181.340 1.00 64.74 166 GLU B O 1
ATOM 1259 N N . ALA A 1 167 ? 151.835 99.807 182.606 1.00 70.02 167 ALA B N 1
ATOM 1260 C CA . ALA A 1 167 ? 152.806 100.884 182.298 1.00 68.92 167 ALA B CA 1
ATOM 1261 C C . ALA A 1 167 ? 153.642 101.200 183.543 1.00 65.63 167 ALA B C 1
ATOM 1262 O O . ALA A 1 167 ? 153.049 101.398 184.621 1.00 69.25 167 ALA B O 1
ATOM 1264 N N . PRO A 1 168 ? 154.988 101.269 183.440 1.00 64.44 168 PRO B N 1
ATOM 1265 C CA . PRO A 1 168 ? 155.830 101.629 184.582 1.00 69.41 168 PRO B CA 1
ATOM 1266 C C . PRO A 1 168 ? 155.371 102.965 185.179 1.00 72.32 168 PRO B C 1
ATOM 1267 O O . PRO A 1 168 ? 155.307 103.935 184.446 1.00 72.47 168 PRO B O 1
ATOM 1271 N N . THR A 1 169 ? 155.063 102.978 186.479 1.00 72.49 169 THR B N 1
ATOM 1272 C CA . THR A 1 169 ? 154.581 104.218 187.146 1.00 71.55 169 THR B CA 1
ATOM 1273 C C . THR A 1 169 ? 155.782 105.058 187.594 1.00 70.56 169 THR B C 1
ATOM 1274 O O . THR A 1 169 ? 155.921 105.282 188.812 1.00 68.83 169 THR B O 1
ATOM 1278 N N . THR A 1 170 ? 156.609 105.502 186.644 1.00 69.21 170 THR B N 1
ATOM 1279 C CA . THR A 1 170 ? 157.785 106.351 186.973 1.00 66.35 170 THR B CA 1
ATOM 1280 C C . THR A 1 170 ? 157.307 107.726 187.451 1.00 65.31 170 THR B C 1
ATOM 1281 O O . THR A 1 170 ? 156.254 108.184 186.966 1.00 69.12 170 THR B O 1
ATOM 1285 N N . GLU A 1 171 ? 158.061 108.359 188.354 1.00 65.28 171 GLU B N 1
ATOM 1286 C CA . GLU A 1 171 ? 157.674 109.689 188.897 1.00 69.21 171 GLU B CA 1
ATOM 1287 C C . GLU A 1 171 ? 157.485 110.675 187.738 1.00 72.04 171 GLU B C 1
ATOM 1288 O O . GLU A 1 171 ? 158.355 110.719 186.848 1.00 72.85 171 GLU B O 1
ATOM 1294 N N . PRO A 1 172 ? 156.388 111.465 187.708 1.00 60.18 172 PRO B N 1
ATOM 1295 C CA . PRO A 1 172 ? 156.177 112.461 186.654 1.00 62.44 172 PRO B CA 1
ATOM 1296 C C . PRO A 1 172 ? 157.342 113.457 186.563 1.00 61.93 172 PRO B C 1
ATOM 1297 O O . PRO A 1 172 ? 157.823 113.887 187.596 1.00 66.42 172 PRO B O 1
ATOM 1301 N N . MET A 1 173 ? 157.758 113.798 185.340 1.00 62.38 173 MET B N 1
ATOM 1302 C CA . MET A 1 173 ? 158.866 114.769 185.140 1.00 58.68 173 MET B CA 1
ATOM 1303 C C . MET A 1 173 ? 158.444 116.129 185.706 1.00 60.45 173 MET B C 1
ATOM 1304 O O . MET A 1 173 ? 157.316 116.566 185.405 1.00 60.36 173 MET B O 1
ATOM 1309 N N . ASP A 1 174 ? 159.317 116.770 186.491 1.00 64.96 174 ASP B N 1
ATOM 1310 C CA . ASP A 1 174 ? 159.001 118.105 187.069 1.00 61.03 174 ASP B CA 1
ATOM 1311 C C . ASP A 1 174 ? 159.628 119.199 186.196 1.00 56.55 174 ASP B C 1
ATOM 1312 O O . ASP A 1 174 ? 160.056 118.880 185.068 1.00 58.25 174 ASP B O 1
ATOM 1317 N N . SER A 1 175 ? 159.685 120.432 186.706 1.00 67.80 175 SER B N 1
ATOM 1318 C CA . SER A 1 175 ? 160.258 121.563 185.932 1.00 73.00 175 SER B CA 1
ATOM 1319 C C . SER A 1 175 ? 161.529 122.078 186.615 1.00 73.26 175 SER B C 1
ATOM 1320 O O . SER A 1 175 ? 162.106 123.062 186.113 1.00 70.82 175 SER B O 1
ATOM 1323 N N . PHE A 1 176 ? 161.950 121.439 187.712 1.00 79.22 176 PHE B N 1
ATOM 1324 C CA . PHE A 1 176 ? 163.115 121.926 188.452 1.00 74.32 176 PHE B CA 1
ATOM 1325 C C . PHE A 1 176 ? 164.384 121.437 187.765 1.00 76.08 176 PHE B C 1
ATOM 1326 O O . PHE A 1 176 ? 164.967 120.416 188.132 1.00 72.98 176 PHE B O 1
ATOM 1334 N N . THR A 1 177 ? 164.816 122.182 186.750 1.00 87.51 177 THR B N 1
ATOM 1335 C CA . THR A 1 177 ? 166.077 121.925 186.069 1.00 83.92 177 THR B CA 1
ATOM 1336 C C . THR A 1 177 ? 166.892 123.209 186.047 1.00 87.13 177 THR B C 1
ATOM 1337 O O . THR A 1 177 ? 166.328 124.308 186.079 1.00 85.98 177 THR B O 1
ATOM 1341 N N . GLY A 1 178 ? 168.213 123.068 186.027 1.00 96.88 178 GLY B N 1
ATOM 1342 C CA . GLY A 1 178 ? 169.092 124.215 185.923 1.00 97.34 178 GLY B CA 1
ATOM 1343 C C . GLY A 1 178 ? 169.704 124.330 184.544 1.00 99.84 178 GLY B C 1
ATOM 1344 O O . GLY A 1 178 ? 170.743 124.972 184.366 1.00 101.93 178 GLY B O 1
ATOM 1345 N N . HIS A 1 179 ? 169.060 123.706 183.553 1.00 78.49 179 HIS B N 1
ATOM 1346 C CA . HIS A 1 179 ? 169.596 123.613 182.201 1.00 70.98 179 HIS B CA 1
ATOM 1347 C C . HIS A 1 179 ? 168.494 123.996 181.208 1.00 73.28 179 HIS B C 1
ATOM 1348 O O . HIS A 1 179 ? 167.634 123.194 180.839 1.00 72.65 179 HIS B O 1
ATOM 1355 N N . VAL A 1 180 ? 168.522 125.253 180.775 1.00 68.74 180 VAL B N 1
ATOM 1356 C CA . VAL A 1 180 ? 167.705 125.743 179.671 1.00 68.85 180 VAL B CA 1
ATOM 1357 C C . VAL A 1 180 ? 168.611 126.570 178.770 1.00 66.27 180 VAL B C 1
ATOM 1358 O O . VAL A 1 180 ? 168.886 127.740 179.061 1.00 67.09 180 VAL B O 1
ATOM 1362 N N . LYS A 1 181 ? 169.084 125.958 177.689 1.00 60.19 181 LYS B N 1
ATOM 1363 C CA . LYS A 1 181 ? 170.063 126.568 176.802 1.00 56.38 181 LYS B CA 1
ATOM 1364 C C . LYS A 1 181 ? 169.365 127.343 175.692 1.00 60.26 181 LYS B C 1
ATOM 1365 O O . LYS A 1 181 ? 168.364 126.890 175.129 1.00 63.89 181 LYS B O 1
ATOM 1371 N N . GLU A 1 182 ? 169.907 128.521 175.382 1.00 62.36 182 GLU B N 1
ATOM 1372 C CA . GLU A 1 182 ? 169.408 129.328 174.274 1.00 57.65 182 GLU B CA 1
ATOM 1373 C C . GLU A 1 182 ? 170.489 129.740 173.282 1.00 62.09 182 GLU B C 1
ATOM 1374 O O . GLU A 1 182 ? 170.208 129.791 172.081 1.00 65.45 182 GLU B O 1
ATOM 1380 N N . GLY A 1 183 ? 171.708 130.036 173.730 1.00 66.39 183 GLY B N 1
ATOM 1381 C CA . GLY A 1 183 ? 172.782 130.389 172.828 1.00 64.98 183 GLY B CA 1
ATOM 1382 C C . GLY A 1 183 ? 173.681 129.201 172.543 1.00 67.89 183 GLY B C 1
ATOM 1383 O O . GLY A 1 183 ? 173.298 128.048 172.761 1.00 70.17 183 GLY B O 1
ATOM 1384 N N . LEU A 1 184 ? 174.883 129.488 172.041 1.00 80.74 184 LEU B N 1
ATOM 1385 C CA . LEU A 1 184 ? 175.871 128.432 171.846 1.00 84.32 184 LEU B CA 1
ATOM 1386 C C . LEU A 1 184 ? 176.269 127.815 173.181 1.00 86.30 184 LEU B C 1
ATOM 1387 O O . LEU A 1 184 ? 176.408 126.592 173.300 1.00 85.56 184 LEU B O 1
ATOM 1392 N N . ALA A 1 185 ? 176.455 128.655 174.200 1.00 92.63 185 ALA B N 1
ATOM 1393 C CA . ALA A 1 185 ? 176.703 128.189 175.558 1.00 93.77 185 ALA B CA 1
ATOM 1394 C C . ALA A 1 185 ? 175.910 128.987 176.586 1.00 94.33 185 ALA B C 1
ATOM 1395 O O . ALA A 1 185 ? 176.097 128.776 177.791 1.00 95.17 185 ALA B O 1
ATOM 1397 N N . ASP A 1 186 ? 175.036 129.890 176.148 1.00 85.49 186 ASP B N 1
ATOM 1398 C CA . ASP A 1 186 ? 174.291 130.755 177.053 1.00 84.34 186 ASP B CA 1
ATOM 1399 C C . ASP A 1 186 ? 173.134 129.987 177.677 1.00 81.48 186 ASP B C 1
ATOM 1400 O O . ASP A 1 186 ? 172.433 129.238 176.988 1.00 81.67 186 ASP B O 1
ATOM 1405 N N . ILE A 1 187 ? 172.935 130.174 178.982 1.00 64.92 187 ILE B N 1
ATOM 1406 C CA . ILE A 1 187 ? 171.779 129.602 179.659 1.00 67.73 187 ILE B CA 1
ATOM 1407 C C . ILE A 1 187 ? 170.727 130.686 179.847 1.00 71.62 187 ILE B C 1
ATOM 1408 O O . ILE A 1 187 ? 170.995 131.742 180.435 1.00 71.32 187 ILE B O 1
ATOM 1413 N N . ALA A 1 188 ? 169.524 130.433 179.343 1.00 65.24 188 ALA B N 1
ATOM 1414 C CA . ALA A 1 188 ? 168.449 131.413 179.373 1.00 53.68 188 ALA B CA 1
ATOM 1415 C C . ALA A 1 188 ? 167.806 131.464 180.753 1.00 61.28 188 ALA B C 1
ATOM 1416 O O . ALA A 1 188 ? 167.969 130.551 181.568 1.00 60.66 188 ALA B O 1
ATOM 1418 N N . VAL A 1 189 ? 167.072 132.548 181.007 1.00 70.82 189 VAL B N 1
ATOM 1419 C CA . VAL A 1 189 ? 166.339 132.709 182.259 1.00 68.58 189 VAL B CA 1
ATOM 1420 C C . VAL A 1 189 ? 164.835 132.556 182.029 1.00 62.77 189 VAL B C 1
ATOM 1421 O O . VAL A 1 189 ? 164.019 133.122 182.764 1.00 53.27 189 VAL B O 1
ATOM 1425 N N . ALA A 1 190 ? 164.453 131.784 181.013 1.00 60.94 190 ALA B N 1
ATOM 1426 C CA . ALA A 1 190 ? 163.051 131.613 180.654 1.00 54.40 190 ALA B CA 1
ATOM 1427 C C . ALA A 1 190 ? 162.276 130.981 181.800 1.00 50.11 190 ALA B C 1
ATOM 1428 O O . ALA A 1 190 ? 162.802 130.137 182.532 1.00 56.65 190 ALA B O 1
ATOM 1430 N N . THR A 1 191 ? 161.018 131.396 181.950 1.00 40.49 191 THR B N 1
ATOM 1431 C CA . THR A 1 191 ? 160.207 130.935 183.070 1.00 44.60 191 THR B CA 1
ATOM 1432 C C . THR A 1 191 ? 159.273 129.799 182.656 1.00 50.84 191 THR B C 1
ATOM 1433 O O . THR A 1 191 ? 159.266 128.739 183.291 1.00 52.57 191 THR B O 1
ATOM 1437 N N . GLU A 1 192 ? 158.483 129.996 181.599 1.00 51.67 192 GLU B N 1
ATOM 1438 C CA . GLU A 1 192 ? 157.726 128.902 180.999 1.00 54.32 192 GLU B CA 1
ATOM 1439 C C . GLU A 1 192 ? 158.230 128.626 179.588 1.00 52.19 192 GLU B C 1
ATOM 1440 O O . GLU A 1 192 ? 158.834 129.481 178.935 1.00 57.83 192 GLU B O 1
ATOM 1446 N N . LEU A 1 193 ? 157.963 127.406 179.125 1.00 38.83 193 LEU B N 1
ATOM 1447 C CA . LEU A 1 193 ? 158.347 126.958 177.793 1.00 41.11 193 LEU B CA 1
ATOM 1448 C C . LEU A 1 193 ? 157.227 126.091 177.240 1.00 45.01 193 LEU B C 1
ATOM 1449 O O . LEU A 1 193 ? 156.683 125.248 177.958 1.00 46.59 193 LEU B O 1
ATOM 1454 N N . GLU A 1 194 ? 156.886 126.299 175.970 1.00 42.29 194 GLU B N 1
ATOM 1455 C CA . GLU A 1 194 ? 155.792 125.591 175.318 1.00 36.87 194 GLU B CA 1
ATOM 1456 C C . GLU A 1 194 ? 156.268 125.041 173.981 1.00 46.65 194 GLU B C 1
ATOM 1457 O O . GLU A 1 194 ? 156.960 125.736 173.231 1.00 50.87 194 GLU B O 1
ATOM 1463 N N . LEU A 1 195 ? 155.898 123.795 173.688 1.00 38.14 195 LEU B N 1
ATOM 1464 C CA . LEU A 1 195 ? 156.277 123.122 172.453 1.00 40.05 195 LEU B CA 1
ATOM 1465 C C . LEU A 1 195 ? 155.047 122.465 171.842 1.00 41.44 195 LEU B C 1
ATOM 1466 O O . LEU A 1 195 ? 154.287 121.789 172.543 1.00 38.81 195 LEU B O 1
ATOM 1471 N N . GLN A 1 196 ? 154.873 122.631 170.527 1.00 34.79 196 GLN B N 1
ATOM 1472 C CA . GLN A 1 196 ? 153.723 121.995 169.826 1.00 36.37 196 GLN B CA 1
ATOM 1473 C C . GLN A 1 196 ? 154.226 121.224 168.600 1.00 37.83 196 GLN B C 1
ATOM 1474 O O . GLN A 1 196 ? 155.101 121.756 167.889 1.00 47.35 196 GLN B O 1
ATOM 1480 N N . ILE A 1 197 ? 153.692 120.019 168.369 1.00 30.08 197 ILE B N 1
ATOM 1481 C CA . ILE A 1 197 ? 154.103 119.187 167.198 1.00 32.69 197 ILE B CA 1
ATOM 1482 C C . ILE A 1 197 ? 152.849 118.805 166.403 1.00 39.04 197 ILE B C 1
ATOM 1483 O O . ILE A 1 197 ? 151.842 118.443 167.039 1.00 45.58 197 ILE B O 1
ATOM 1488 N N . GLU A 1 198 ? 152.913 118.885 165.069 1.00 34.46 198 GLU B N 1
ATOM 1489 C CA . GLU A 1 198 ? 151.748 118.540 164.209 1.00 29.80 198 GLU B CA 1
ATOM 1490 C C . GLU A 1 198 ? 152.201 117.610 163.077 1.00 38.03 198 GLU B C 1
ATOM 1491 O O . GLU A 1 198 ? 153.309 117.825 162.548 1.00 39.22 198 GLU B O 1
ATOM 1497 N N . ASN A 1 199 ? 151.374 116.619 162.725 1.00 40.61 199 ASN B N 1
ATOM 1498 C CA . ASN A 1 199 ? 151.723 115.657 161.644 1.00 30.07 199 ASN B CA 1
ATOM 1499 C C . ASN A 1 199 ? 150.849 115.924 160.413 1.00 31.53 199 ASN B C 1
ATOM 1500 O O . ASN A 1 199 ? 151.021 115.207 159.409 1.00 36.35 199 ASN B O 1
ATOM 1505 N N . GLY A 1 200 ? 149.944 116.904 160.494 1.00 33.92 200 GLY B N 1
ATOM 1506 C CA . GLY A 1 200 ? 149.090 117.266 159.343 1.00 29.38 200 GLY B CA 1
ATOM 1507 C C . GLY A 1 200 ? 148.380 116.068 158.736 1.00 37.26 200 GLY B C 1
ATOM 1508 O O . GLY A 1 200 ? 148.102 116.106 157.522 1.00 47.90 200 GLY B O 1
ATOM 1509 N N . ILE A 1 201 ? 148.083 115.046 159.543 1.00 33.35 201 ILE B N 1
ATOM 1510 C CA . ILE A 1 201 ? 147.378 113.868 159.051 1.00 32.05 201 ILE B CA 1
ATOM 1511 C C . ILE A 1 201 ? 145.909 114.206 158.833 1.00 37.39 201 ILE B C 1
ATOM 1512 O O . ILE A 1 201 ? 145.244 114.768 159.714 1.00 36.43 201 ILE B O 1
ATOM 1517 N N . ALA A 1 202 ? 145.395 113.865 157.652 1.00 42.96 202 ALA B N 1
ATOM 1518 C CA . ALA A 1 202 ? 144.004 114.108 157.289 1.00 36.81 202 ALA B CA 1
ATOM 1519 C C . ALA A 1 202 ? 143.420 112.838 156.683 1.00 40.13 202 ALA B C 1
ATOM 1520 O O . ALA A 1 202 ? 144.160 112.060 156.061 1.00 47.99 202 ALA B O 1
ATOM 1522 N N . PRO A 1 203 ? 142.118 112.589 156.818 1.00 44.50 203 PRO B N 1
ATOM 1523 C CA . PRO A 1 203 ? 141.561 111.318 156.350 1.00 41.12 203 PRO B CA 1
ATOM 1524 C C . PRO A 1 203 ? 141.180 111.354 154.876 1.00 48.58 203 PRO B C 1
ATOM 1525 O O . PRO A 1 203 ? 141.039 112.415 154.264 1.00 43.22 203 PRO B O 1
ATOM 1529 N N . ARG A 1 204 ? 141.021 110.160 154.307 1.00 50.28 204 ARG B N 1
ATOM 1530 C CA . ARG A 1 204 ? 140.730 109.990 152.891 1.00 33.90 204 ARG B CA 1
ATOM 1531 C C . ARG A 1 204 ? 139.506 109.101 152.721 1.00 34.02 204 ARG B C 1
ATOM 1532 O O . ARG A 1 204 ? 139.453 107.991 153.257 1.00 34.45 204 ARG B O 1
ATOM 1540 N N . TYR A 1 205 ? 138.525 109.595 151.968 1.00 34.93 205 TYR B N 1
ATOM 1541 C CA . TYR A 1 205 ? 137.265 108.895 151.762 1.00 41.11 205 TYR B CA 1
ATOM 1542 C C . TYR A 1 205 ? 137.112 108.515 150.296 1.00 41.29 205 TYR B C 1
ATOM 1543 O O . TYR A 1 205 ? 137.620 109.194 149.400 1.00 37.42 205 TYR B O 1
ATOM 1552 N N . VAL A 1 206 ? 136.397 107.415 150.061 1.00 34.86 206 VAL B N 1
ATOM 1553 C CA . VAL A 1 206 ? 136.139 106.909 148.719 1.00 31.01 206 VAL B CA 1
ATOM 1554 C C . VAL A 1 206 ? 134.680 106.483 148.623 1.00 31.17 206 VAL B C 1
ATOM 1555 O O . VAL A 1 206 ? 133.939 106.516 149.610 1.00 31.23 206 VAL B O 1
ATOM 1559 N N . ILE A 1 207 ? 134.267 106.086 147.417 1.00 34.23 207 ILE B N 1
ATOM 1560 C CA . ILE A 1 207 ? 132.896 105.643 147.200 1.00 32.93 207 ILE B CA 1
ATOM 1561 C C . ILE A 1 207 ? 132.676 104.293 147.869 1.00 38.02 207 ILE B C 1
ATOM 1562 O O . ILE A 1 207 ? 133.530 103.399 147.806 1.00 40.36 207 ILE B O 1
ATOM 1567 N N . GLY A 1 208 ? 131.524 104.142 148.518 1.00 42.72 208 GLY B N 1
ATOM 1568 C CA . GLY A 1 208 ? 131.146 102.877 149.118 1.00 37.71 208 GLY B CA 1
ATOM 1569 C C . GLY A 1 208 ? 131.821 102.565 150.435 1.00 45.45 208 GLY B C 1
ATOM 1570 O O . GLY A 1 208 ? 131.728 101.428 150.912 1.00 49.00 208 GLY B O 1
ATOM 1571 N N . SER A 1 209 ? 132.497 103.539 151.038 1.00 52.98 209 SER B N 1
ATOM 1572 C CA . SER A 1 209 ? 133.199 103.348 152.301 1.00 47.63 209 SER B CA 1
ATOM 1573 C C . SER A 1 209 ? 132.689 104.364 153.316 1.00 47.08 209 SER B C 1
ATOM 1574 O O . SER A 1 209 ? 132.833 105.575 153.119 1.00 45.87 209 SER B O 1
ATOM 1577 N N . LYS A 1 210 ? 132.092 103.867 154.399 1.00 40.55 210 LYS B N 1
ATOM 1578 C CA . LYS A 1 210 ? 131.666 104.723 155.497 1.00 40.55 210 LYS B CA 1
ATOM 1579 C C . LYS A 1 210 ? 132.841 105.264 156.299 1.00 44.89 210 LYS B C 1
ATOM 1580 O O . LYS A 1 210 ? 132.710 106.313 156.938 1.00 47.63 210 LYS B O 1
ATOM 1586 N N . LYS A 1 211 ? 133.980 104.580 156.276 1.00 42.92 211 LYS B N 1
ATOM 1587 C CA . LYS A 1 211 ? 135.144 104.961 157.061 1.00 37.08 211 LYS B CA 1
ATOM 1588 C C . LYS A 1 211 ? 136.271 105.403 156.131 1.00 38.09 211 LYS B C 1
ATOM 1589 O O . LYS A 1 211 ? 136.204 105.225 154.913 1.00 40.33 211 LYS B O 1
ATOM 1595 N N . SER A 1 212 ? 137.316 105.983 156.717 1.00 50.96 212 SER B N 1
ATOM 1596 C CA . SER A 1 212 ? 138.475 106.451 155.965 1.00 53.07 212 SER B CA 1
ATOM 1597 C C . SER A 1 212 ? 139.414 105.276 155.728 1.00 55.11 212 SER B C 1
ATOM 1598 O O . SER A 1 212 ? 139.885 104.646 156.679 1.00 57.94 212 SER B O 1
ATOM 1601 N N . ILE A 1 213 ? 139.685 104.979 154.456 1.00 45.56 213 ILE B N 1
ATOM 1602 C CA . ILE A 1 213 ? 140.537 103.842 154.115 1.00 48.87 213 ILE B CA 1
ATOM 1603 C C . ILE A 1 213 ? 141.983 104.119 154.516 1.00 48.70 213 ILE B C 1
ATOM 1604 O O . ILE A 1 213 ? 142.693 103.225 154.990 1.00 51.90 213 ILE B O 1
ATOM 1609 N N . LYS A 1 214 ? 142.433 105.360 154.338 1.00 48.40 214 LYS B N 1
ATOM 1610 C CA . LYS A 1 214 ? 143.791 105.761 154.680 1.00 50.37 214 LYS B CA 1
ATOM 1611 C C . LYS A 1 214 ? 143.786 107.207 155.153 1.00 55.60 214 LYS B C 1
ATOM 1612 O O . LYS A 1 214 ? 142.755 107.885 155.123 1.00 63.48 214 LYS B O 1
ATOM 1618 N N . GLN A 1 215 ? 144.952 107.676 155.594 1.00 36.56 215 GLN B N 1
ATOM 1619 C CA . GLN A 1 215 ? 145.134 109.077 155.955 1.00 38.51 215 GLN B CA 1
ATOM 1620 C C . GLN A 1 215 ? 146.401 109.610 155.299 1.00 36.06 215 GLN B C 1
ATOM 1621 O O . GLN A 1 215 ? 147.509 109.163 155.616 1.00 37.75 215 GLN B O 1
ATOM 1627 N N . SER A 1 216 ? 146.241 110.593 154.410 1.00 38.87 216 SER B N 1
ATOM 1628 C CA . SER A 1 216 ? 147.428 111.230 153.781 1.00 43.17 216 SER B CA 1
ATOM 1629 C C . SER A 1 216 ? 148.174 112.052 154.837 1.00 45.84 216 SER B C 1
ATOM 1630 O O . SER A 1 216 ? 147.639 113.098 155.256 1.00 46.00 216 SER B O 1
ATOM 1633 N N . ILE A 1 217 ? 149.357 111.590 155.255 1.00 44.81 217 ILE B N 1
ATOM 1634 C CA . ILE A 1 217 ? 150.145 112.305 156.304 1.00 50.89 217 ILE B CA 1
ATOM 1635 C C . ILE A 1 217 ? 150.576 113.670 155.755 1.00 42.74 217 ILE B C 1
ATOM 1636 O O . ILE A 1 217 ? 150.877 113.755 154.547 1.00 37.06 217 ILE B O 1
ATOM 1641 N N . GLY A 1 218 ? 150.585 114.698 156.607 1.00 50.68 218 GLY B N 1
ATOM 1642 C CA . GLY A 1 218 ? 151.005 116.045 156.174 1.00 54.22 218 GLY B CA 1
ATOM 1643 C C . GLY A 1 218 ? 152.441 116.336 156.569 1.00 51.24 218 GLY B C 1
ATOM 1644 O O . GLY A 1 218 ? 153.102 115.426 157.107 1.00 52.15 218 GLY B O 1
ATOM 1645 N N . ARG A 1 219 ? 152.905 117.563 156.320 1.00 57.80 219 ARG B N 1
ATOM 1646 C CA . ARG A 1 219 ? 154.304 117.945 156.644 1.00 62.83 219 ARG B CA 1
ATOM 1647 C C . ARG A 1 219 ? 154.500 117.930 158.163 1.00 69.41 219 ARG B C 1
ATOM 1648 O O . ARG A 1 219 ? 153.545 118.285 158.880 1.00 70.18 219 ARG B O 1
ATOM 1656 N N . PHE A 1 220 ? 155.685 117.525 158.631 1.00 59.78 220 PHE B N 1
ATOM 1657 C CA . PHE A 1 220 ? 155.979 117.556 160.087 1.00 54.11 220 PHE B CA 1
ATOM 1658 C C . PHE A 1 220 ? 156.107 119.019 160.520 1.00 50.67 220 PHE B C 1
ATOM 1659 O O . PHE A 1 220 ? 156.877 119.761 159.879 1.00 35.41 220 PHE B O 1
ATOM 1667 N N . LYS A 1 221 ? 155.381 119.422 161.567 1.00 52.97 221 LYS B N 1
ATOM 1668 C CA . LYS A 1 221 ? 155.383 120.851 161.983 1.00 43.09 221 LYS B CA 1
ATOM 1669 C C . LYS A 1 221 ? 155.826 120.961 163.444 1.00 46.44 221 LYS B C 1
ATOM 1670 O O . LYS A 1 221 ? 155.186 120.321 164.300 1.00 51.61 221 LYS B O 1
ATOM 1676 N N . VAL A 1 222 ? 156.876 121.745 163.712 1.00 36.38 222 VAL B N 1
ATOM 1677 C CA . VAL A 1 222 ? 157.354 121.948 165.113 1.00 27.41 222 VAL B CA 1
ATOM 1678 C C . VAL A 1 222 ? 157.454 123.452 165.388 1.00 30.82 222 VAL B C 1
ATOM 1679 O O . VAL A 1 222 ? 158.219 124.131 164.675 1.00 37.24 222 VAL B O 1
ATOM 1683 N N . SER A 1 223 ? 156.710 123.947 166.381 1.00 34.94 223 SER B N 1
ATOM 1684 C CA . SER A 1 223 ? 156.769 125.384 166.760 1.00 37.04 223 SER B CA 1
ATOM 1685 C C . SER A 1 223 ? 156.587 125.496 168.277 1.00 35.73 223 SER B C 1
ATOM 1686 O O . SER A 1 223 ? 156.533 124.439 168.937 1.00 43.20 223 SER B O 1
ATOM 1689 N N . GLY A 1 224 ? 156.495 126.718 168.811 1.00 28.74 224 GLY B N 1
ATOM 1690 C CA . GLY A 1 224 ? 156.380 126.840 170.252 1.00 33.27 224 GLY B CA 1
ATOM 1691 C C . GLY A 1 224 ? 156.322 128.285 170.686 1.00 35.66 224 GLY B C 1
ATOM 1692 O O . GLY A 1 224 ? 156.324 129.210 169.870 1.00 38.93 224 GLY B O 1
ATOM 1693 N N . THR A 1 225 ? 156.267 128.464 172.002 1.00 34.11 225 THR B N 1
ATOM 1694 C CA . THR A 1 225 ? 156.231 129.777 172.627 1.00 37.98 225 THR B CA 1
ATOM 1695 C C . THR A 1 225 ? 157.170 129.783 173.823 1.00 39.64 225 THR B C 1
ATOM 1696 O O . THR A 1 225 ? 157.181 128.836 174.616 1.00 47.64 225 THR B O 1
ATOM 1700 N N . LEU A 1 226 ? 157.958 130.846 173.946 1.00 38.92 226 LEU B N 1
ATOM 1701 C CA . LEU A 1 226 ? 158.910 130.995 175.036 1.00 39.21 226 LEU B CA 1
ATOM 1702 C C . LEU A 1 226 ? 158.629 132.294 175.775 1.00 42.55 226 LEU B C 1
ATOM 1703 O O . LEU A 1 226 ? 158.633 133.372 175.173 1.00 51.37 226 LEU B O 1
ATOM 1708 N N . THR A 1 227 ? 158.386 132.187 177.079 1.00 43.73 227 THR B N 1
ATOM 1709 C CA . THR A 1 227 ? 158.102 133.339 177.928 1.00 44.98 227 THR B CA 1
ATOM 1710 C C . THR A 1 227 ? 159.221 133.465 178.952 1.00 48.66 227 THR B C 1
ATOM 1711 O O . THR A 1 227 ? 159.657 132.462 179.525 1.00 58.72 227 THR B O 1
ATOM 1715 N N . ALA A 1 228 ? 159.688 134.691 179.171 1.00 51.14 228 ALA B N 1
ATOM 1716 C CA . ALA A 1 228 ? 160.766 134.958 180.112 1.00 49.14 228 ALA B CA 1
ATOM 1717 C C . ALA A 1 228 ? 160.523 136.280 180.823 1.00 52.75 228 ALA B C 1
ATOM 1718 O O . ALA A 1 228 ? 159.437 136.861 180.724 1.00 55.37 228 ALA B O 1
ATOM 1720 N N . TYR A 1 229 ? 161.548 136.777 181.519 1.00 59.77 229 TYR B N 1
ATOM 1721 C CA . TYR A 1 229 ? 161.424 138.097 182.194 1.00 53.79 229 TYR B CA 1
ATOM 1722 C C . TYR A 1 229 ? 162.194 139.150 181.390 1.00 59.16 229 TYR B C 1
ATOM 1723 O O . TYR A 1 229 ? 163.209 138.797 180.757 1.00 68.26 229 TYR B O 1
ATOM 1732 N N . PHE A 1 230 ? 161.725 140.400 181.420 1.00 61.09 230 PHE B N 1
ATOM 1733 C CA . PHE A 1 230 ? 162.375 141.486 180.638 1.00 69.66 230 PHE B CA 1
ATOM 1734 C C . PHE A 1 230 ? 163.712 141.859 181.289 1.00 70.73 230 PHE B C 1
ATOM 1735 O O . PHE A 1 230 ? 164.506 142.587 180.662 1.00 74.48 230 PHE B O 1
ATOM 1743 N N . GLU A 1 231 ? 163.962 141.357 182.502 1.00 68.10 231 GLU B N 1
ATOM 1744 C CA . GLU A 1 231 ? 165.250 141.631 183.193 1.00 69.72 231 GLU B CA 1
ATOM 1745 C C . GLU A 1 231 ? 166.399 141.330 182.227 1.00 72.32 231 GLU B C 1
ATOM 1746 O O . GLU A 1 231 ? 167.288 142.194 182.083 1.00 74.05 231 GLU B O 1
ATOM 1752 N N . ASP A 1 232 ? 166.373 140.159 181.583 1.00 77.87 232 ASP B N 1
ATOM 1753 C CA . ASP A 1 232 ? 167.414 139.809 180.580 1.00 80.02 232 ASP B CA 1
ATOM 1754 C C . ASP A 1 232 ? 167.137 140.598 179.297 1.00 82.24 232 ASP B C 1
ATOM 1755 O O . ASP A 1 232 ? 166.001 140.513 178.790 1.00 80.51 232 ASP B O 1
ATOM 1760 N N . ALA A 1 233 ? 168.133 141.335 178.794 1.00 78.83 233 ALA B N 1
ATOM 1761 C CA . ALA A 1 233 ? 167.911 142.149 177.604 1.00 79.75 233 ALA B CA 1
ATOM 1762 C C . ALA A 1 233 ? 168.525 141.527 176.353 1.00 78.27 233 ALA B C 1
ATOM 1763 O O . ALA A 1 233 ? 168.427 142.098 175.263 1.00 69.90 233 ALA B O 1
ATOM 1765 N N . THR A 1 234 ? 169.159 140.361 176.514 1.00 76.81 234 THR B N 1
ATOM 1766 C CA . THR A 1 234 ? 169.770 139.659 175.353 1.00 72.16 234 THR B CA 1
ATOM 1767 C C . THR A 1 234 ? 168.659 139.190 174.410 1.00 73.39 234 THR B C 1
ATOM 1768 O O . THR A 1 234 ? 168.731 139.518 173.211 1.00 73.85 234 THR B O 1
ATOM 1772 N N . LEU A 1 235 ? 167.670 138.464 174.941 1.00 63.85 235 LEU B N 1
ATOM 1773 C CA . LEU A 1 235 ? 166.530 137.991 174.112 1.00 60.86 235 LEU B CA 1
ATOM 1774 C C . LEU A 1 235 ? 165.860 139.203 173.460 1.00 60.77 235 LEU B C 1
ATOM 1775 O O . LEU A 1 235 ? 165.469 139.099 172.282 1.00 63.86 235 LEU B O 1
ATOM 1780 N N . VAL A 1 236 ? 165.736 140.306 174.203 1.00 63.69 236 VAL B N 1
ATOM 1781 C CA . VAL A 1 236 ? 165.146 141.553 173.635 1.00 67.67 236 VAL B CA 1
ATOM 1782 C C . VAL A 1 236 ? 166.033 142.015 172.474 1.00 69.28 236 VAL B C 1
ATOM 1783 O O . VAL A 1 236 ? 167.261 142.099 172.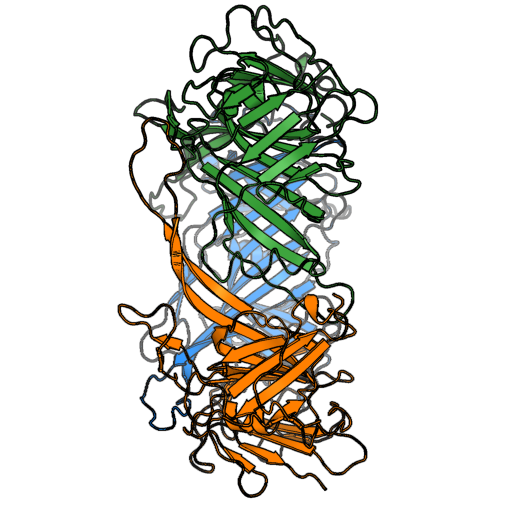667 1.00 73.24 236 VAL B O 1
ATOM 1787 N N . GLY A 1 237 ? 165.432 142.299 171.317 1.00 60.32 237 GLY B N 1
ATOM 1788 C CA . GLY A 1 237 ? 166.207 142.737 170.139 1.00 58.46 237 GLY B CA 1
ATOM 1789 C C . GLY A 1 237 ? 166.441 141.592 169.170 1.00 60.41 237 GLY B C 1
ATOM 1790 O O . GLY A 1 237 ? 166.467 141.854 167.953 1.00 63.49 237 GLY B O 1
ATOM 1791 N N . LYS A 1 238 ? 166.578 140.364 169.682 1.00 55.98 238 LYS B N 1
ATOM 1792 C CA . LYS A 1 238 ? 166.745 139.178 168.799 1.00 56.93 238 LYS B CA 1
ATOM 1793 C C . LYS A 1 238 ? 165.515 139.068 167.895 1.00 59.82 238 LYS B C 1
ATOM 1794 O O . LYS A 1 238 ? 165.664 138.572 166.765 1.00 62.28 238 LYS B O 1
ATOM 1800 N N . PHE A 1 239 ? 164.345 139.485 168.389 1.00 45.98 239 PHE B N 1
ATOM 1801 C CA . PHE A 1 239 ? 163.125 139.499 167.541 1.00 39.87 239 PHE B CA 1
ATOM 1802 C C . PHE A 1 239 ? 163.274 140.585 166.474 1.00 40.51 239 PHE B C 1
ATOM 1803 O O . PHE A 1 239 ? 163.035 140.290 165.287 1.00 39.99 239 PHE B O 1
ATOM 1811 N N . LEU A 1 240 ? 163.679 141.792 166.882 1.00 46.52 240 LEU B N 1
ATOM 1812 C CA . LEU A 1 240 ? 163.783 142.929 165.928 1.00 43.07 240 LEU B CA 1
ATOM 1813 C C . LEU A 1 240 ? 164.750 142.567 164.796 1.00 48.50 240 LEU B C 1
ATOM 1814 O O . LEU A 1 240 ? 164.376 142.746 163.623 1.00 56.55 240 LEU B O 1
ATOM 1819 N N . ARG A 1 241 ? 165.941 142.074 165.140 1.00 54.24 241 ARG B N 1
ATOM 1820 C CA . ARG A 1 241 ? 166.948 141.702 164.111 1.00 56.87 241 ARG B CA 1
ATOM 1821 C C . ARG A 1 241 ? 166.656 140.284 163.611 1.00 58.03 241 ARG B C 1
ATOM 1822 O O . ARG A 1 241 ? 165.856 139.585 164.258 1.00 56.11 241 ARG B O 1
ATOM 1830 N N . GLU A 1 242 ? 167.261 139.885 162.489 1.00 67.50 242 GLU B N 1
ATOM 1831 C CA . GLU A 1 242 ? 167.095 138.489 162.003 1.00 72.27 242 GLU B CA 1
ATOM 1832 C C . GLU A 1 242 ? 168.196 137.634 162.637 1.00 69.36 242 GLU B C 1
ATOM 1833 O O . GLU A 1 242 ? 169.367 137.791 162.236 1.00 70.48 242 GLU B O 1
ATOM 1839 N N . GLU A 1 243 ? 167.838 136.782 163.602 1.00 59.23 243 GLU B N 1
ATOM 1840 C CA . GLU A 1 243 ? 168.848 135.982 164.291 1.00 56.90 243 GLU B CA 1
ATOM 1841 C C . GLU A 1 243 ? 168.291 134.576 164.457 1.00 59.38 243 GLU B C 1
ATOM 1842 O O . GLU A 1 243 ? 167.126 134.413 164.831 1.00 55.61 243 GLU B O 1
ATOM 1848 N N . ALA A 1 244 ? 169.115 133.569 164.175 1.00 50.76 244 ALA B N 1
ATOM 1849 C CA . ALA A 1 244 ? 168.710 132.169 164.297 1.00 49.02 244 ALA B CA 1
ATOM 1850 C C . ALA A 1 244 ? 169.395 131.573 165.522 1.00 45.39 244 ALA B C 1
ATOM 1851 O O . ALA A 1 244 ? 170.573 131.215 165.486 1.00 53.03 244 ALA B O 1
ATOM 1853 N N . SER A 1 245 ? 168.649 131.472 166.617 1.00 41.14 245 SER B N 1
ATOM 1854 C CA . SER A 1 245 ? 169.151 130.898 167.856 1.00 48.86 245 SER B CA 1
ATOM 1855 C C . SER A 1 245 ? 168.803 129.408 167.909 1.00 50.40 245 SER B C 1
ATOM 1856 O O . SER A 1 245 ? 168.362 128.818 166.919 1.00 52.49 245 SER B O 1
ATOM 1859 N N . SER A 1 246 ? 169.003 128.789 169.070 1.00 43.05 246 SER B N 1
ATOM 1860 C CA . SER A 1 246 ? 168.664 127.390 169.288 1.00 43.27 246 SER B CA 1
ATOM 1861 C C . SER A 1 246 ? 167.997 127.257 170.649 1.00 47.54 246 SER B C 1
ATOM 1862 O O . SER A 1 246 ? 168.153 128.118 171.517 1.00 54.06 246 SER B O 1
ATOM 1865 N N . LEU A 1 247 ? 167.239 126.179 170.828 1.00 46.78 247 LEU B N 1
ATOM 1866 C CA . LEU A 1 247 ? 166.562 125.908 172.092 1.00 49.84 247 LEU B CA 1
ATOM 1867 C C . LEU A 1 247 ? 166.915 124.500 172.550 1.00 49.62 247 LEU B C 1
ATOM 1868 O O . LEU A 1 247 ? 167.033 123.586 171.728 1.00 52.78 247 LEU B O 1
ATOM 1873 N N . GLU A 1 248 ? 167.080 124.331 173.860 1.00 50.16 248 GLU B N 1
ATOM 1874 C CA . GLU A 1 248 ? 167.500 123.063 174.444 1.00 51.37 248 GLU B CA 1
ATOM 1875 C C . GLU A 1 248 ? 167.104 123.055 175.912 1.00 51.94 248 GLU B C 1
ATOM 1876 O O . GLU A 1 248 ? 167.642 123.834 176.706 1.00 57.53 248 GLU B O 1
ATOM 1882 N N . PHE A 1 249 ? 166.160 122.188 176.270 1.00 46.96 249 PHE B N 1
ATOM 1883 C CA . PHE A 1 249 ? 165.659 122.101 177.633 1.00 49.31 249 PHE B CA 1
ATOM 1884 C C . PHE A 1 249 ? 165.524 120.641 178.042 1.00 52.20 249 PHE B C 1
ATOM 1885 O O . PHE A 1 249 ? 165.335 119.752 177.208 1.00 53.08 249 PHE B O 1
ATOM 1893 N N . VAL A 1 250 ? 165.684 120.383 179.343 1.00 52.53 250 VAL B N 1
ATOM 1894 C CA . VAL A 1 250 ? 165.658 118.972 179.833 1.00 52.36 250 VAL B CA 1
ATOM 1895 C C . VAL A 1 250 ? 164.663 118.855 180.990 1.00 49.23 250 VAL B C 1
ATOM 1896 O O . VAL A 1 250 ? 164.858 119.547 182.008 1.00 59.21 250 VAL B O 1
ATOM 1900 N N . VAL A 1 251 ? 163.637 118.014 180.835 1.00 37.49 251 VAL B N 1
ATOM 1901 C CA . VAL A 1 251 ? 162.670 117.778 181.947 1.00 41.15 251 VAL B CA 1
ATOM 1902 C C . VAL A 1 251 ? 163.337 116.845 182.963 1.00 48.19 251 VAL B C 1
ATOM 1903 O O . VAL A 1 251 ? 164.087 115.946 182.533 1.00 47.65 251 VAL B O 1
ATOM 1907 N N . THR A 1 252 ? 163.080 117.057 184.256 1.00 72.84 252 THR B N 1
ATOM 1908 C CA . THR A 1 252 ? 163.736 116.235 185.307 1.00 64.96 252 THR B CA 1
ATOM 1909 C C . THR A 1 252 ? 162.711 115.280 185.926 1.00 64.91 252 THR B C 1
ATOM 1910 O O . THR A 1 252 ? 161.723 115.771 186.500 1.00 67.77 252 THR B O 1
ATOM 1914 N N . ASP A 1 253 ? 162.941 113.969 185.811 1.00 74.85 253 ASP B N 1
ATOM 1915 C CA . ASP A 1 253 ? 162.032 112.974 186.439 1.00 78.37 253 ASP B CA 1
ATOM 1916 C C . ASP A 1 253 ? 162.061 113.185 187.954 1.00 79.79 253 ASP B C 1
ATOM 1917 O O . ASP A 1 253 ? 160.978 113.180 188.570 1.00 78.52 253 ASP B O 1
ATOM 1922 N N . GLY A 1 254 ? 163.255 113.385 188.518 1.00 86.37 254 GLY B N 1
ATOM 1923 C CA . GLY A 1 254 ? 163.399 113.571 189.974 1.00 85.17 254 GLY B CA 1
ATOM 1924 C C . GLY A 1 254 ? 164.792 113.182 190.433 1.00 86.92 254 GLY B C 1
ATOM 1925 O O . GLY A 1 254 ? 165.755 113.468 189.695 1.00 89.72 254 GLY B O 1
ATOM 1926 N N . LEU A 1 255 ? 164.899 112.547 191.603 1.00 81.96 255 LEU B N 1
ATOM 1927 C CA . LEU A 1 255 ? 166.218 112.098 192.123 1.00 82.82 255 LEU B CA 1
ATOM 1928 C C . LEU A 1 255 ? 166.834 111.103 191.133 1.00 84.14 255 LEU B C 1
ATOM 1929 O O . LEU A 1 255 ? 168.064 111.157 190.935 1.00 84.77 255 LEU B O 1
ATOM 1934 N N . ALA A 1 256 ? 166.009 110.238 190.537 1.00 87.18 256 ALA B N 1
ATOM 1935 C CA . ALA A 1 256 ? 166.508 109.233 189.568 1.00 85.95 256 ALA B CA 1
ATOM 1936 C C . ALA A 1 256 ? 167.158 109.941 188.374 1.00 87.60 256 ALA B C 1
ATOM 1937 O O . ALA A 1 256 ? 166.608 110.966 187.926 1.00 88.11 256 ALA B O 1
ATOM 1939 N N . GLY A 1 257 ? 168.275 109.403 187.873 1.00 83.43 257 GLY B N 1
ATOM 1940 C CA . GLY A 1 257 ? 169.003 110.037 186.754 1.00 80.97 257 GLY B CA 1
ATOM 1941 C C . GLY A 1 257 ? 168.183 110.083 185.476 1.00 81.55 257 GLY B C 1
ATOM 1942 O O . GLY A 1 257 ? 168.456 110.964 184.637 1.00 83.75 257 GLY B O 1
ATOM 1943 N N . ASN A 1 258 ? 167.218 109.172 185.326 1.00 71.41 258 ASN B N 1
ATOM 1944 C CA . ASN A 1 258 ? 166.398 109.112 184.086 1.00 70.63 258 ASN B CA 1
ATOM 1945 C C . ASN A 1 258 ? 165.813 110.499 183.795 1.00 72.46 258 ASN B C 1
ATOM 1946 O O . ASN A 1 258 ? 165.292 111.127 184.737 1.00 76.40 258 ASN B O 1
ATOM 1951 N N . SER A 1 259 ? 165.906 110.954 182.541 1.00 61.90 259 SER B N 1
ATOM 1952 C CA . SER A 1 259 ? 165.387 112.294 182.159 1.00 60.67 259 SER B CA 1
ATOM 1953 C C . SER A 1 259 ? 165.243 112.379 180.636 1.00 60.88 259 SER B C 1
ATOM 1954 O O . SER A 1 259 ? 165.818 111.518 179.942 1.00 63.95 259 SER B O 1
ATOM 1957 N N . TYR A 1 260 ? 164.508 113.380 180.141 1.00 57.72 260 TYR B N 1
ATOM 1958 C CA . TYR A 1 260 ? 164.361 113.551 178.702 1.00 54.84 260 TYR B CA 1
ATOM 1959 C C . TYR A 1 260 ? 165.015 114.855 178.273 1.00 53.50 260 TYR B C 1
ATOM 1960 O O . TYR A 1 260 ? 164.988 115.845 179.011 1.00 61.41 260 TYR B O 1
ATOM 1969 N N . LYS A 1 261 ? 165.585 114.860 177.072 1.00 50.06 261 LYS B N 1
ATOM 1970 C CA . LYS A 1 261 ? 166.290 116.018 176.536 1.00 46.39 261 LYS B CA 1
ATOM 1971 C C . LYS A 1 261 ? 165.711 116.367 175.172 1.00 53.98 261 LYS B C 1
ATOM 1972 O O . LYS A 1 261 ? 165.828 115.582 174.225 1.00 57.94 261 LYS B O 1
ATOM 1978 N N . PHE A 1 262 ? 165.090 117.539 175.077 1.00 49.66 262 PHE B N 1
ATOM 1979 C CA . PHE A 1 262 ? 164.526 118.044 173.831 1.00 50.62 262 PHE B CA 1
ATOM 1980 C C . PHE A 1 262 ? 165.443 119.137 173.299 1.00 49.92 262 PHE B C 1
ATOM 1981 O O . PHE A 1 262 ? 165.869 120.016 174.057 1.00 52.27 262 PHE B O 1
ATOM 1989 N N . GLU A 1 263 ? 165.744 119.083 172.003 1.00 47.52 263 GLU B N 1
ATOM 1990 C CA . GLU A 1 263 ? 166.655 120.038 171.388 1.00 48.91 263 GLU B CA 1
ATOM 1991 C C . GLU A 1 263 ? 166.102 120.493 170.047 1.00 47.94 263 GLU B C 1
ATOM 1992 O O . GLU A 1 263 ? 165.675 119.668 169.234 1.00 43.98 263 GLU B O 1
ATOM 1998 N N . LEU A 1 264 ? 166.119 121.806 169.822 1.00 46.84 264 LEU B N 1
ATOM 1999 C CA . LEU A 1 264 ? 165.716 122.402 168.552 1.00 45.81 264 LEU B CA 1
ATOM 2000 C C . LEU A 1 264 ? 166.902 123.172 167.987 1.00 47.86 264 LEU B C 1
ATOM 2001 O O . LEU A 1 264 ? 167.096 124.350 168.328 1.00 47.26 264 LEU B O 1
ATOM 2006 N N . PRO A 1 265 ? 167.723 122.560 167.129 1.00 52.25 265 PRO B N 1
ATOM 2007 C CA . PRO A 1 265 ? 169.006 123.185 166.762 1.00 49.00 265 PRO B CA 1
ATOM 2008 C C . PRO A 1 265 ? 168.882 124.525 166.057 1.00 49.28 265 PRO B C 1
ATOM 2009 O O . PRO A 1 265 ? 169.792 125.355 166.178 1.00 53.61 265 PRO B O 1
ATOM 2013 N N . LYS A 1 266 ? 167.799 124.772 165.322 1.00 45.39 266 LYS B N 1
ATOM 2014 C CA . LYS A 1 266 ? 167.624 126.029 164.599 1.00 44.13 266 LYS B CA 1
ATOM 2015 C C . LYS A 1 266 ? 166.203 126.539 164.788 1.00 46.69 266 LYS B C 1
ATOM 2016 O O . LYS A 1 266 ? 165.246 125.927 164.301 1.00 55.67 266 LYS B O 1
ATOM 2022 N N . ILE A 1 267 ? 166.073 127.667 165.487 1.00 39.79 267 ILE B N 1
ATOM 2023 C CA . ILE A 1 267 ? 164.811 128.375 165.643 1.00 35.18 267 ILE B CA 1
ATOM 2024 C C . ILE A 1 267 ? 165.074 129.860 165.444 1.00 43.59 267 ILE B C 1
ATOM 2025 O O . ILE A 1 267 ? 166.211 130.330 165.532 1.00 50.57 267 ILE B O 1
ATOM 2030 N N . LYS A 1 268 ? 164.005 130.601 165.162 1.00 42.11 268 LYS B N 1
ATOM 2031 C CA . LYS A 1 268 ? 164.049 132.059 165.132 1.00 39.36 268 LYS B CA 1
ATOM 2032 C C . LYS A 1 268 ? 162.784 132.577 165.796 1.00 43.15 268 LYS B C 1
ATOM 2033 O O . LYS A 1 268 ? 161.753 131.898 165.784 1.00 44.00 268 LYS B O 1
ATOM 2039 N N . TYR A 1 269 ? 162.858 133.777 166.365 1.00 43.31 269 TYR B N 1
ATOM 2040 C CA . TYR A 1 269 ? 161.746 134.300 167.143 1.00 44.70 269 TYR B CA 1
ATOM 2041 C C . TYR A 1 269 ? 160.811 135.126 166.267 1.00 38.34 269 TYR B C 1
ATOM 2042 O O . TYR A 1 269 ? 161.241 136.016 165.527 1.00 35.76 269 TYR B O 1
ATOM 2051 N N . THR A 1 270 ? 159.517 134.823 166.368 1.00 46.85 270 THR B N 1
ATOM 2052 C CA . THR A 1 270 ? 158.481 135.483 165.585 1.00 42.30 270 THR B CA 1
ATOM 2053 C C . THR A 1 270 ? 157.961 136.748 166.256 1.00 46.32 270 THR B C 1
ATOM 2054 O O . THR A 1 270 ? 157.619 137.710 165.559 1.00 50.24 270 THR B O 1
ATOM 2058 N N . GLY A 1 271 ? 157.926 136.787 167.583 1.00 49.44 271 GLY B N 1
ATOM 2059 C CA . GLY A 1 271 ? 157.456 137.967 168.280 1.00 41.38 271 GLY B CA 1
ATOM 2060 C C . GLY A 1 271 ? 158.393 138.340 169.405 1.00 44.36 271 GLY B C 1
ATOM 2061 O O . GLY A 1 271 ? 159.562 137.947 169.428 1.00 48.69 271 GLY B O 1
ATOM 2062 N N . GLY A 1 272 ? 157.854 139.111 170.345 1.00 42.80 272 GLY B N 1
ATOM 2063 C CA . GLY A 1 272 ? 158.616 139.597 171.478 1.00 41.72 272 GLY B CA 1
ATOM 2064 C C . GLY A 1 272 ? 158.190 140.997 171.862 1.00 45.21 272 GLY B C 1
ATOM 2065 O O . GLY A 1 272 ? 158.285 141.923 171.051 1.00 51.64 272 GLY B O 1
ATOM 2066 N N . GLN A 1 273 ? 157.688 141.172 173.089 1.00 54.59 273 GLN B N 1
ATOM 2067 C CA . GLN A 1 273 ? 157.151 142.511 173.459 1.00 57.23 273 GLN B CA 1
ATOM 2068 C C . GLN A 1 273 ? 157.234 142.749 174.969 1.00 65.96 273 GLN B C 1
ATOM 2069 O O . GLN A 1 273 ? 156.558 142.018 175.721 1.00 71.99 273 GLN B O 1
ATOM 2075 N N . PRO A 1 274 ? 158.029 143.732 175.448 1.00 60.64 274 PRO B N 1
ATOM 2076 C CA . PRO A 1 274 ? 158.059 144.075 176.871 1.00 56.94 274 PRO B CA 1
ATOM 2077 C C . PRO A 1 274 ? 156.989 145.131 177.185 1.00 55.09 274 PRO B C 1
ATOM 2078 O O . PRO A 1 274 ? 157.072 146.225 176.655 1.00 56.54 274 PRO B O 1
ATOM 2082 N N . ASP A 1 275 ? 156.004 144.777 178.014 1.00 59.91 275 ASP B N 1
ATOM 2083 C CA . ASP A 1 275 ? 154.901 145.724 178.335 1.00 59.45 275 ASP B CA 1
ATOM 2084 C C . ASP A 1 275 ? 154.996 146.144 179.805 1.00 63.08 275 ASP B C 1
ATOM 2085 O O . ASP A 1 275 ? 154.945 145.255 180.678 1.00 68.44 275 ASP B O 1
ATOM 2090 N N . VAL A 1 276 ? 155.121 147.449 180.057 1.00 56.46 276 VAL B N 1
ATOM 2091 C CA . VAL A 1 276 ? 155.212 147.968 181.454 1.00 58.39 276 VAL B CA 1
ATOM 2092 C C . VAL A 1 276 ? 153.940 147.572 182.209 1.00 63.52 276 VAL B C 1
ATOM 2093 O O . VAL A 1 276 ? 154.060 147.063 183.341 1.00 71.33 276 VAL B O 1
ATOM 2097 N N . GLY A 1 277 ? 152.771 147.787 181.596 1.00 57.42 277 GLY B N 1
ATOM 2098 C CA . GLY A 1 277 ? 151.492 147.466 182.257 1.00 63.37 277 GLY B CA 1
ATOM 2099 C C . GLY A 1 277 ? 151.183 148.450 183.372 1.00 63.41 277 GLY B C 1
ATOM 2100 O O . GLY A 1 277 ? 151.907 149.459 183.486 1.00 58.95 277 GLY B O 1
ATOM 2101 N N . GLY A 1 278 ? 150.142 148.177 184.163 1.00 74.54 278 GLY B N 1
ATOM 2102 C CA . GLY A 1 278 ? 149.807 149.054 185.301 1.00 74.30 278 GLY B CA 1
ATOM 2103 C C . GLY A 1 278 ? 150.914 149.055 186.339 1.00 72.27 278 GLY B C 1
ATOM 2104 O O . GLY A 1 278 ? 151.328 150.156 186.750 1.00 70.22 278 GLY B O 1
ATOM 2105 N N . GLU A 1 279 ? 151.391 147.868 186.729 1.00 75.85 279 GLU B N 1
ATOM 2106 C CA . GLU A 1 279 ? 152.464 147.748 187.753 1.00 75.55 279 GLU B CA 1
ATOM 2107 C C . GLU A 1 279 ? 153.054 146.336 187.703 1.00 77.80 279 GLU B C 1
ATOM 2108 O O . GLU A 1 279 ? 152.681 145.576 186.788 1.00 77.12 279 GLU B O 1
ATOM 2114 N N . GLY A 1 280 ? 153.942 146.005 188.646 1.00 69.04 280 GLY B N 1
ATOM 2115 C CA . GLY A 1 280 ? 154.522 144.649 188.708 1.00 65.14 280 GLY B CA 1
ATOM 2116 C C . GLY A 1 280 ? 155.670 144.475 187.730 1.00 70.31 280 GLY B C 1
ATOM 2117 O O . GLY A 1 280 ? 155.948 145.420 186.969 1.00 72.84 280 GLY B O 1
ATOM 2118 N N . PRO A 1 281 ? 156.349 143.307 187.703 1.00 64.85 281 PRO B N 1
ATOM 2119 C CA . PRO A 1 281 ? 157.506 143.102 186.827 1.00 67.66 281 PRO B CA 1
ATOM 2120 C C . PRO A 1 281 ? 157.097 143.029 185.349 1.00 66.73 281 PRO B C 1
ATOM 2121 O O . PRO A 1 281 ? 155.939 142.772 185.073 1.00 71.46 281 PRO B O 1
ATOM 2125 N N . ILE A 1 282 ? 158.053 143.255 184.444 1.00 54.14 282 ILE B N 1
ATOM 2126 C CA . ILE A 1 282 ? 157.758 143.203 182.981 1.00 49.80 282 ILE B CA 1
ATOM 2127 C C . ILE A 1 282 ? 158.161 141.820 182.461 1.00 52.12 282 ILE B C 1
ATOM 2128 O O . ILE A 1 282 ? 159.330 141.435 182.657 1.00 56.27 282 ILE B O 1
ATOM 2133 N N . THR A 1 283 ? 157.223 141.100 181.838 1.00 53.24 283 THR B N 1
ATOM 2134 C CA . THR A 1 283 ? 157.515 139.743 181.300 1.00 57.03 283 THR B CA 1
ATOM 2135 C C . THR A 1 283 ? 157.956 139.865 179.838 1.00 57.00 283 THR B C 1
ATOM 2136 O O . THR A 1 283 ? 158.214 141.005 179.400 1.00 56.36 283 THR B O 1
ATOM 2140 N N . LEU A 1 284 ? 158.031 138.743 179.114 1.00 52.11 284 LEU B N 1
ATOM 2141 C CA . LEU A 1 284 ? 158.512 138.785 177.735 1.00 44.30 284 LEU B CA 1
ATOM 2142 C C . LEU A 1 284 ? 158.160 137.481 177.017 1.00 48.18 284 LEU B C 1
ATOM 2143 O O . LEU A 1 284 ? 158.817 136.453 177.188 1.00 61.87 284 LEU B O 1
ATOM 2148 N N . SER A 1 285 ? 157.112 137.542 176.200 1.00 39.69 285 SER B N 1
ATOM 2149 C CA . SER A 1 285 ? 156.695 136.380 175.428 1.00 47.01 285 SER B CA 1
ATOM 2150 C C . SER A 1 285 ? 157.337 136.411 174.046 1.00 49.05 285 SER B C 1
ATOM 2151 O O . SER A 1 285 ? 157.207 137.388 173.303 1.00 54.74 285 SER B O 1
ATOM 2154 N N . MET A 1 286 ? 158.036 135.332 173.700 1.00 44.01 286 MET B N 1
ATOM 2155 C CA . MET A 1 286 ? 158.856 135.285 172.492 1.00 39.27 286 MET B CA 1
ATOM 2156 C C . MET A 1 286 ? 158.531 134.029 171.693 1.00 48.35 286 MET B C 1
ATOM 2157 O O . MET A 1 286 ? 159.259 133.030 171.762 1.00 62.43 286 MET B O 1
ATOM 2162 N N . PRO A 1 287 ? 157.439 134.038 170.928 1.00 40.63 287 PRO B N 1
ATOM 2163 C CA . PRO A 1 287 ? 157.101 132.866 170.110 1.00 36.32 287 PRO B CA 1
ATOM 2164 C C . PRO A 1 287 ? 158.160 132.604 169.047 1.00 26.24 287 PRO B C 1
ATOM 2165 O O . PRO A 1 287 ? 158.809 133.525 168.547 1.00 36.10 287 PRO B O 1
ATOM 2169 N N . PHE A 1 288 ? 158.327 131.328 168.703 1.00 23.54 288 PHE B N 1
ATOM 2170 C CA . PHE A 1 288 ? 159.371 130.916 167.774 1.00 35.33 288 PHE B CA 1
ATOM 2171 C C . PHE A 1 288 ? 158.849 129.815 166.862 1.00 38.36 288 PHE B C 1
ATOM 2172 O O . PHE A 1 288 ? 157.868 129.138 167.178 1.00 49.24 288 PHE B O 1
ATOM 2180 N N . VAL A 1 289 ? 159.521 129.646 165.725 1.00 28.20 289 VAL B N 1
ATOM 2181 C CA . VAL A 1 289 ? 159.225 128.587 164.765 1.00 24.44 289 VAL B CA 1
ATOM 2182 C C . VAL A 1 289 ? 160.523 127.845 164.473 1.00 31.10 289 VAL B C 1
ATOM 2183 O O . VAL A 1 289 ? 161.540 128.470 164.149 1.00 34.55 289 VAL B O 1
ATOM 2187 N N . ALA A 1 290 ? 160.491 126.514 164.597 1.00 35.89 290 ALA B N 1
ATOM 2188 C CA . ALA A 1 290 ? 161.708 125.699 164.366 1.00 33.57 290 ALA B CA 1
ATOM 2189 C C . ALA A 1 290 ? 161.922 125.492 162.863 1.00 33.29 290 ALA B C 1
ATOM 2190 O O . ALA A 1 290 ? 160.941 125.620 162.102 1.00 31.54 290 ALA B O 1
ATOM 2192 N N . GLU A 1 291 ? 163.157 125.180 162.458 1.00 41.68 291 GLU B N 1
ATOM 2193 C CA . GLU A 1 291 ? 163.471 124.975 161.018 1.00 41.24 291 GLU B CA 1
ATOM 2194 C C . GLU A 1 291 ? 164.438 123.795 160.864 1.00 42.86 291 GLU B C 1
ATOM 2195 O O . GLU A 1 291 ? 165.008 123.364 161.886 1.00 44.56 291 GLU B O 1
ATOM 2201 N N . TYR A 1 292 ? 164.609 123.295 159.637 1.00 56.53 292 TYR B N 1
ATOM 2202 C CA . TYR A 1 292 ? 165.475 122.112 159.387 1.00 54.50 292 TYR B CA 1
ATOM 2203 C C . TYR A 1 292 ? 166.939 122.437 159.702 1.00 57.88 292 TYR B C 1
ATOM 2204 O O . TYR A 1 292 ? 167.430 123.476 159.222 1.00 67.18 292 TYR B O 1
ATOM 2213 N N . ASP A 1 293 ? 167.611 121.573 160.471 1.00 60.36 293 ASP B N 1
ATOM 2214 C CA . ASP A 1 293 ? 169.062 121.751 160.751 1.00 58.44 293 ASP B CA 1
ATOM 2215 C C . ASP A 1 293 ? 169.784 120.510 160.220 1.00 64.31 293 ASP B C 1
ATOM 2216 O O . ASP A 1 293 ? 169.525 119.414 160.756 1.00 70.73 293 ASP B O 1
ATOM 2221 N N . PRO A 1 294 ? 170.668 120.609 159.201 1.00 67.50 294 PRO B N 1
ATOM 2222 C CA . PRO A 1 294 ? 171.274 119.407 158.602 1.00 66.99 294 PRO B CA 1
ATOM 2223 C C . PRO A 1 294 ? 172.220 118.655 159.524 1.00 68.29 294 PRO B C 1
ATOM 2224 O O . PRO A 1 294 ? 172.589 117.517 159.210 1.00 69.00 294 PRO B O 1
ATOM 2228 N N . THR A 1 295 ? 172.637 119.251 160.644 1.00 72.61 295 THR B N 1
ATOM 2229 C CA . THR A 1 295 ? 173.567 118.566 161.540 1.00 72.87 295 THR B CA 1
ATOM 2230 C C . THR A 1 295 ? 172.922 117.330 162.159 1.00 71.99 295 THR B C 1
ATOM 2231 O O . THR A 1 295 ? 173.575 116.294 162.330 1.00 68.80 295 THR B O 1
ATOM 2235 N N . ILE A 1 296 ? 171.636 117.446 162.507 1.00 64.84 296 ILE B N 1
ATOM 2236 C CA . ILE A 1 296 ? 170.898 116.288 163.093 1.00 62.49 296 ILE B CA 1
ATOM 2237 C C . ILE A 1 296 ? 170.020 115.670 162.001 1.00 61.66 296 ILE B C 1
ATOM 2238 O O . ILE A 1 296 ? 169.324 114.679 162.300 1.00 68.29 296 ILE B O 1
ATOM 2243 N N . LEU A 1 297 ? 170.046 116.244 160.794 1.00 58.44 297 LEU B N 1
ATOM 2244 C CA . LEU A 1 297 ? 169.198 115.744 159.677 1.00 59.70 297 LEU B CA 1
ATOM 2245 C C . LEU A 1 297 ? 167.743 115.662 160.149 1.00 58.85 297 LEU B C 1
ATOM 2246 O O . LEU A 1 297 ? 167.068 114.672 159.808 1.00 61.21 297 LEU B O 1
ATOM 2251 N N . GLY A 1 298 ? 167.285 116.668 160.901 1.00 54.29 298 GLY B N 1
ATOM 2252 C CA . GLY A 1 298 ? 165.897 116.684 161.400 1.00 56.56 298 GLY B CA 1
ATOM 2253 C C . GLY A 1 298 ? 165.524 118.038 161.978 1.00 58.81 298 GLY B C 1
ATOM 2254 O O . GLY A 1 298 ? 166.371 118.952 161.935 1.00 57.24 298 GLY B O 1
ATOM 2255 N N . THR A 1 299 ? 164.296 118.166 162.490 1.00 49.99 299 THR B N 1
ATOM 2256 C CA . THR A 1 299 ? 163.841 119.442 163.105 1.00 42.18 299 THR B CA 1
ATOM 2257 C C . THR A 1 299 ? 163.974 119.345 164.629 1.00 42.56 299 THR B C 1
ATOM 2258 O O . THR A 1 299 ? 164.390 120.345 165.247 1.00 48.02 299 THR B O 1
ATOM 2262 N N . LEU A 1 300 ? 163.649 118.183 165.205 1.00 43.69 300 LEU B N 1
ATOM 2263 C CA . LEU A 1 300 ? 163.698 118.012 166.683 1.00 47.13 300 LEU B CA 1
ATOM 2264 C C . LEU A 1 300 ? 164.451 116.722 167.026 1.00 48.98 300 LEU B C 1
ATOM 2265 O O . LEU A 1 300 ? 164.418 115.786 166.202 1.00 56.17 300 LEU B O 1
ATOM 2270 N N . LYS A 1 301 ? 165.102 116.678 168.194 1.00 40.49 301 LYS B N 1
ATOM 2271 C CA . LYS A 1 301 ? 165.835 115.487 168.615 1.00 46.33 301 LYS B CA 1
ATOM 2272 C C . LYS A 1 301 ? 165.598 115.266 170.103 1.00 52.63 301 LYS B C 1
ATOM 2273 O O . LYS A 1 301 ? 166.101 116.029 170.934 1.00 56.27 301 LYS B O 1
ATOM 2279 N N . ILE A 1 302 ? 164.837 114.228 170.436 1.00 51.12 302 ILE B N 1
ATOM 2280 C CA . ILE A 1 302 ? 164.576 113.860 171.823 1.00 41.36 302 ILE B CA 1
ATOM 2281 C C . ILE A 1 302 ? 165.578 112.788 172.231 1.00 47.74 302 ILE B C 1
ATOM 2282 O O . ILE A 1 302 ? 165.810 111.830 171.486 1.00 56.13 302 ILE B O 1
ATOM 2287 N N . THR A 1 303 ? 166.171 112.945 173.413 1.00 50.14 303 THR B N 1
ATOM 2288 C CA . THR A 1 303 ? 167.217 112.049 173.899 1.00 48.55 303 THR B CA 1
ATOM 2289 C C . THR A 1 303 ? 166.917 111.658 175.341 1.00 49.58 303 THR B C 1
ATOM 2290 O O . THR A 1 303 ? 166.621 112.521 176.174 1.00 53.75 303 THR B O 1
ATOM 2294 N N . ARG A 1 304 ? 166.990 110.360 175.633 1.00 57.41 304 ARG B N 1
ATOM 2295 C CA . ARG A 1 304 ? 166.856 109.886 177.005 1.00 56.91 304 ARG B CA 1
ATOM 2296 C C . ARG A 1 304 ? 168.234 109.717 177.632 1.00 62.50 304 ARG B C 1
ATOM 2297 O O . ARG A 1 304 ? 169.081 108.991 177.101 1.00 63.83 304 ARG B O 1
ATOM 2305 N N . ILE A 1 305 ? 168.460 110.384 178.759 1.00 66.54 305 ILE B N 1
ATOM 2306 C CA . ILE A 1 305 ? 169.657 110.178 179.563 1.00 66.10 305 ILE B CA 1
ATOM 2307 C C . ILE A 1 305 ? 169.330 109.324 180.789 1.00 64.42 305 ILE B C 1
ATOM 2308 O O . ILE A 1 305 ? 169.977 109.440 181.828 1.00 65.11 305 ILE B O 1
ATOM 2313 N N . GLY A 1 306 ? 168.310 108.475 180.676 1.00 68.16 306 GLY B N 1
ATOM 2314 C CA . GLY A 1 306 ? 167.832 107.716 181.819 1.00 71.64 306 GLY B CA 1
ATOM 2315 C C . GLY A 1 306 ? 168.877 106.757 182.369 1.00 70.79 306 GLY B C 1
ATOM 2316 O O . GLY A 1 306 ? 169.575 106.067 181.627 1.00 71.57 306 GLY B O 1
ATOM 2317 N N . ALA A 1 307 ? 168.969 106.720 183.694 1.00 81.17 307 ALA B N 1
ATOM 2318 C CA . ALA A 1 307 ? 169.874 105.808 184.378 1.00 84.93 307 ALA B CA 1
ATOM 2319 C C . ALA A 1 307 ? 169.237 104.429 184.513 1.00 87.67 307 ALA B C 1
ATOM 2320 O O . ALA A 1 307 ? 168.067 104.242 184.179 1.00 88.98 307 ALA B O 1
ATOM 2322 N N . SER B 1 2 ? 162.978 143.861 184.467 1.00 66.25 2 SER A N 1
ATOM 2323 C CA . SER B 1 2 ? 162.480 145.234 184.747 1.00 73.33 2 SER A CA 1
ATOM 2324 C C . SER B 1 2 ? 161.067 145.166 185.335 1.00 74.05 2 SER A C 1
ATOM 2325 O O . SER B 1 2 ? 160.381 144.154 185.097 1.00 71.24 2 SER A O 1
ATOM 2328 N N . ASP B 1 3 ? 160.659 146.200 186.077 1.00 72.57 3 ASP A N 1
ATOM 2329 C CA . ASP B 1 3 ? 159.300 146.244 186.680 1.00 68.77 3 ASP A CA 1
ATOM 2330 C C . ASP B 1 3 ? 158.542 147.449 186.114 1.00 64.86 3 ASP A C 1
ATOM 2331 O O . ASP B 1 3 ? 159.202 148.379 185.612 1.00 62.87 3 ASP A O 1
ATOM 2336 N N . GLY B 1 4 ? 157.209 147.428 186.196 1.00 62.34 4 GLY A N 1
ATOM 2337 C CA . GLY B 1 4 ? 156.394 148.551 185.694 1.00 65.57 4 GLY A CA 1
ATOM 2338 C C . GLY B 1 4 ? 156.468 149.756 186.615 1.00 69.00 4 GLY A C 1
ATOM 2339 O O . GLY B 1 4 ? 155.996 150.835 186.208 1.00 71.38 4 GLY A O 1
ATOM 2340 N N . SER B 1 5 ? 157.039 149.585 187.813 1.00 51.86 5 SER A N 1
ATOM 2341 C CA . SER B 1 5 ? 157.099 150.696 188.799 1.00 46.73 5 SER A CA 1
ATOM 2342 C C . SER B 1 5 ? 158.076 151.776 188.322 1.00 55.47 5 SER A C 1
ATOM 2343 O O . SER B 1 5 ? 157.683 152.958 188.305 1.00 53.69 5 SER A O 1
ATOM 2346 N N . ARG B 1 6 ? 159.282 151.376 187.903 1.00 55.86 6 ARG A N 1
ATOM 2347 C CA . ARG B 1 6 ? 160.316 152.361 187.480 1.00 51.00 6 ARG A CA 1
ATOM 2348 C C . ARG B 1 6 ? 160.398 152.425 185.951 1.00 43.70 6 ARG A C 1
ATOM 2349 O O . ARG B 1 6 ? 161.304 151.781 185.386 1.00 40.03 6 ARG A O 1
ATOM 2357 N N . HIS B 1 7 ? 159.499 153.179 185.310 1.00 44.36 7 HIS A N 1
ATOM 2358 C CA . HIS B 1 7 ? 159.561 153.362 183.832 1.00 47.00 7 HIS A CA 1
ATOM 2359 C C . HIS B 1 7 ? 159.283 154.830 183.495 1.00 51.40 7 HIS A C 1
ATOM 2360 O O . HIS B 1 7 ? 158.423 155.450 184.157 1.00 54.85 7 HIS A O 1
ATOM 2367 N N . SER B 1 8 ? 159.984 155.368 182.492 1.00 43.35 8 SER A N 1
ATOM 2368 C CA . SER B 1 8 ? 159.762 156.775 182.066 1.00 40.29 8 SER A CA 1
ATOM 2369 C C . SER B 1 8 ? 159.525 156.830 180.553 1.00 40.60 8 SER A C 1
ATOM 2370 O O . SER B 1 8 ? 160.244 156.124 179.818 1.00 47.35 8 SER A O 1
ATOM 2373 N N . MET B 1 9 ? 158.551 157.632 180.113 1.00 36.31 9 MET A N 1
ATOM 2374 C CA . MET B 1 9 ? 158.249 157.762 178.661 1.00 34.57 9 MET A CA 1
ATOM 2375 C C . MET B 1 9 ? 158.322 159.236 178.249 1.00 41.53 9 MET A C 1
ATOM 2376 O O . MET B 1 9 ? 157.685 160.068 178.924 1.00 46.74 9 MET A O 1
ATOM 2381 N N . HIS B 1 10 ? 159.065 159.536 177.179 1.00 41.42 10 HIS A N 1
ATOM 2382 C CA . HIS B 1 10 ? 159.208 160.937 176.697 1.00 38.60 10 HIS A CA 1
ATOM 2383 C C . HIS B 1 10 ? 159.008 160.973 175.178 1.00 48.34 10 HIS A C 1
ATOM 2384 O O . HIS B 1 10 ? 159.287 159.955 174.509 1.00 60.38 10 HIS A O 1
ATOM 2391 N N . GLN B 1 11 ? 158.544 162.112 174.648 1.00 48.09 11 GLN A N 1
ATOM 2392 C CA . GLN B 1 11 ? 158.310 162.238 173.184 1.00 45.82 11 GLN A CA 1
ATOM 2393 C C . GLN B 1 11 ? 158.815 163.598 172.687 1.00 51.17 11 GLN A C 1
ATOM 2394 O O . GLN B 1 11 ? 158.798 164.560 173.479 1.00 57.63 11 GLN A O 1
ATOM 2400 N N . VAL B 1 12 ? 159.246 163.665 171.424 1.00 50.12 12 VAL A N 1
ATOM 2401 C CA . VAL B 1 12 ? 159.716 164.954 170.832 1.00 46.19 12 VAL A CA 1
ATOM 2402 C C . VAL B 1 12 ? 159.104 165.107 169.436 1.00 49.43 12 VAL A C 1
ATOM 2403 O O . VAL B 1 12 ? 159.070 164.106 168.693 1.00 44.42 12 VAL A O 1
ATOM 2407 N N . LEU B 1 13 ? 158.636 166.312 169.098 1.00 50.32 13 LEU A N 1
ATOM 2408 C CA . LEU B 1 13 ? 158.067 166.564 167.747 1.00 45.92 13 LEU A CA 1
ATOM 2409 C C . LEU B 1 13 ? 159.176 166.425 166.700 1.00 44.91 13 LEU A C 1
ATOM 2410 O O . LEU B 1 13 ? 160.244 167.039 166.889 1.00 45.85 13 LEU A O 1
ATOM 2415 N N . GLU B 1 14 ? 158.927 165.652 165.641 1.00 47.62 14 GLU A N 1
ATOM 2416 C CA . GLU B 1 14 ? 159.917 165.442 164.594 1.00 45.44 14 GLU A CA 1
ATOM 2417 C C . GLU B 1 14 ? 159.821 166.539 163.542 1.00 51.61 14 GLU A C 1
ATOM 2418 O O . GLU B 1 14 ? 158.722 166.952 163.159 1.00 51.25 14 GLU A O 1
ATOM 2424 N N . THR B 1 15 ? 160.979 167.010 163.076 1.00 57.70 15 THR A N 1
ATOM 2425 C CA . THR B 1 15 ? 161.005 167.949 161.961 1.00 56.92 15 THR A CA 1
ATOM 2426 C C . THR B 1 15 ? 161.089 167.227 160.623 1.00 57.07 15 THR A C 1
ATOM 2427 O O . THR B 1 15 ? 160.518 167.694 159.632 1.00 54.53 15 THR A O 1
ATOM 2431 N N . VAL B 1 16 ? 161.790 166.097 160.579 1.00 57.12 16 VAL A N 1
ATOM 2432 C CA . VAL B 1 16 ? 161.867 165.243 159.400 1.00 49.54 16 VAL A CA 1
ATOM 2433 C C . VAL B 1 16 ? 161.315 163.881 159.791 1.00 52.97 16 VAL A C 1
ATOM 2434 O O . VAL B 1 16 ? 161.714 163.318 160.818 1.00 61.12 16 VAL A O 1
ATOM 2438 N N . TYR B 1 17 ? 160.393 163.360 158.984 1.00 37.74 17 TYR A N 1
ATOM 2439 C CA . TYR B 1 17 ? 159.743 162.094 159.298 1.00 38.96 17 TYR A CA 1
ATOM 2440 C C . TYR B 1 17 ? 160.756 160.961 159.407 1.00 39.09 17 TYR A C 1
ATOM 2441 O O . TYR B 1 17 ? 161.677 160.850 158.594 1.00 31.79 17 TYR A O 1
ATOM 2450 N N . GLY B 1 18 ? 160.573 160.119 160.421 1.00 50.82 18 GLY A N 1
ATOM 2451 C CA . GLY B 1 18 ? 161.402 158.950 160.615 1.00 52.83 18 GLY A CA 1
ATOM 2452 C C . GLY B 1 18 ? 162.762 159.203 161.224 1.00 57.13 18 GLY A C 1
ATOM 2453 O O . GLY B 1 18 ? 163.599 158.293 161.218 1.00 52.57 18 GLY A O 1
ATOM 2454 N N . GLU B 1 19 ? 163.013 160.400 161.749 1.00 63.41 19 GLU A N 1
ATOM 2455 C CA . GLU B 1 19 ? 164.310 160.745 162.317 1.00 57.42 19 GLU A CA 1
ATOM 2456 C C . GLU B 1 19 ? 164.119 161.523 163.609 1.00 54.70 19 GLU A C 1
ATOM 2457 O O . GLU B 1 19 ? 163.204 162.347 163.714 1.00 55.12 19 GLU A O 1
ATOM 2463 N N . VAL B 1 20 ? 164.979 161.258 164.582 1.00 58.71 20 VAL A N 1
ATOM 2464 C CA . VAL B 1 20 ? 164.986 162.034 165.828 1.00 63.33 20 VAL A CA 1
ATOM 2465 C C . VAL B 1 20 ? 165.624 163.394 165.559 1.00 68.50 20 VAL A C 1
ATOM 2466 O O . VAL B 1 20 ? 166.622 163.468 164.819 1.00 66.75 20 VAL A O 1
ATOM 2470 N N . PRO B 1 21 ? 165.092 164.487 166.109 1.00 73.94 21 PRO A N 1
ATOM 2471 C CA . PRO B 1 21 ? 165.715 165.798 165.893 1.00 71.45 21 PRO A CA 1
ATOM 2472 C C . PRO B 1 21 ? 167.135 165.848 166.444 1.00 72.59 21 PRO A C 1
ATOM 2473 O O . PRO B 1 21 ? 167.575 164.955 167.172 1.00 72.65 21 PRO A O 1
ATOM 2477 N N . ALA B 1 22 ? 167.853 166.915 166.084 1.00 84.56 22 ALA A N 1
ATOM 2478 C CA . ALA B 1 22 ? 169.248 167.053 166.490 1.00 85.41 22 ALA A CA 1
ATOM 2479 C C . ALA B 1 22 ? 169.379 167.152 168.006 1.00 87.38 22 ALA A C 1
ATOM 2480 O O . ALA B 1 22 ? 170.165 166.425 168.623 1.00 86.82 22 ALA A O 1
ATOM 2482 N N . THR B 1 23 ? 168.567 168.022 168.614 1.00 90.07 23 THR A N 1
ATOM 2483 C CA . THR B 1 23 ? 168.541 168.119 170.099 1.00 90.75 23 THR A CA 1
ATOM 2484 C C . THR B 1 23 ? 167.117 167.800 170.560 1.00 85.83 23 THR A C 1
ATOM 2485 O O . THR B 1 23 ? 166.374 168.750 170.873 1.00 86.30 23 THR A O 1
ATOM 2489 N N . PRO B 1 24 ? 166.698 166.516 170.616 1.00 74.64 24 PRO A N 1
ATOM 2490 C CA . PRO B 1 24 ? 165.310 166.168 170.946 1.00 77.70 24 PRO A CA 1
ATOM 2491 C C . PRO B 1 24 ? 164.837 166.724 172.297 1.00 77.37 24 PRO A C 1
ATOM 2492 O O . PRO B 1 24 ? 165.467 166.439 173.299 1.00 74.93 24 PRO A O 1
ATOM 2496 N N . ALA B 1 25 ? 163.743 167.492 172.288 1.00 68.52 25 ALA A N 1
ATOM 2497 C CA . ALA B 1 25 ? 163.168 168.009 173.551 1.00 67.31 25 ALA A CA 1
ATOM 2498 C C . ALA B 1 25 ? 162.161 166.985 174.084 1.00 70.96 25 ALA A C 1
ATOM 2499 O O . ALA B 1 25 ? 160.958 167.309 174.138 1.00 74.51 25 ALA A O 1
ATOM 2501 N N . PHE B 1 26 ? 162.640 165.794 174.453 1.00 57.81 26 PHE A N 1
ATOM 2502 C CA . PHE B 1 26 ? 161.738 164.719 174.942 1.00 51.55 26 PHE A CA 1
ATOM 2503 C C . PHE B 1 26 ? 160.867 165.264 176.078 1.00 51.11 26 PHE A C 1
ATOM 2504 O O . PHE B 1 26 ? 161.421 165.842 177.025 1.00 61.01 26 PHE A O 1
ATOM 2512 N N . LYS B 1 27 ? 159.547 165.077 175.983 1.00 45.47 27 LYS A N 1
ATOM 2513 C CA . LYS B 1 27 ? 158.621 165.625 177.011 1.00 53.03 27 LYS A CA 1
ATOM 2514 C C . LYS B 1 27 ? 157.969 164.471 177.780 1.00 54.33 27 LYS A C 1
ATOM 2515 O O . LYS B 1 27 ? 157.498 163.522 177.126 1.00 49.66 27 LYS A O 1
ATOM 2521 N N . ARG B 1 28 ? 157.931 164.565 179.112 1.00 50.48 28 ARG A N 1
ATOM 2522 C CA . ARG B 1 28 ? 157.364 163.474 179.950 1.00 50.46 28 ARG A CA 1
ATOM 2523 C C . ARG B 1 28 ? 155.892 163.252 179.586 1.00 52.99 28 ARG A C 1
ATOM 2524 O O . ARG B 1 28 ? 155.167 164.254 179.424 1.00 46.16 28 ARG A O 1
ATOM 2532 N N . ILE B 1 29 ? 155.489 161.986 179.439 1.00 50.97 29 ILE A N 1
ATOM 2533 C CA . ILE B 1 29 ? 154.082 161.650 179.069 1.00 44.52 29 ILE A CA 1
ATOM 2534 C C . ILE B 1 29 ? 153.425 160.943 180.257 1.00 38.33 29 ILE A C 1
ATOM 2535 O O . ILE B 1 29 ? 153.679 159.735 180.436 1.00 36.78 29 ILE A O 1
ATOM 2540 N N . ARG B 1 30 ? 152.615 161.666 181.035 1.00 38.66 30 ARG A N 1
ATOM 2541 C CA . ARG B 1 30 ? 151.892 161.041 182.173 1.00 42.77 30 ARG A CA 1
ATOM 2542 C C . ARG B 1 30 ? 150.993 159.929 181.625 1.00 45.78 30 ARG A C 1
ATOM 2543 O O . ARG B 1 30 ? 150.138 160.235 180.771 1.00 44.14 30 ARG A O 1
ATOM 2551 N N . HIS B 1 31 ? 151.181 158.691 182.096 1.00 26.70 31 HIS A N 1
ATOM 2552 C CA . HIS B 1 31 ? 150.391 157.548 181.560 1.00 23.83 31 HIS A CA 1
ATOM 2553 C C . HIS B 1 31 ? 150.212 156.476 182.638 1.00 25.38 31 HIS A C 1
ATOM 2554 O O . HIS B 1 31 ? 150.827 156.588 183.720 1.00 38.02 31 HIS A O 1
ATOM 2561 N N . ASN B 1 32 ? 149.390 155.463 182.349 1.00 29.76 32 ASN A N 1
ATOM 2562 C CA . ASN B 1 32 ? 149.128 154.390 183.300 1.00 25.02 32 ASN A CA 1
ATOM 2563 C C . ASN B 1 32 ? 149.748 153.072 182.852 1.00 17.27 32 ASN A C 1
ATOM 2564 O O . ASN B 1 32 ? 150.536 152.473 183.590 1.00 30.02 32 ASN A O 1
ATOM 2569 N N . SER B 1 33 ? 149.415 152.645 181.630 1.00 31.14 33 SER A N 1
ATOM 2570 C CA . SER B 1 33 ? 150.000 151.400 181.066 1.00 37.17 33 SER A CA 1
ATOM 2571 C C . SER B 1 33 ? 150.257 151.603 179.569 1.00 39.82 33 SER A C 1
ATOM 2572 O O . SER B 1 33 ? 149.503 152.374 178.944 1.00 48.33 33 SER A O 1
ATOM 2575 N N . THR B 1 34 ? 151.282 150.943 179.020 1.00 38.05 34 THR A N 1
ATOM 2576 C CA . THR B 1 34 ? 151.630 151.130 177.585 1.00 36.03 34 THR A CA 1
ATOM 2577 C C . THR B 1 34 ? 151.929 149.779 176.928 1.00 37.70 34 THR A C 1
ATOM 2578 O O . THR B 1 34 ? 152.441 148.882 177.629 1.00 43.59 34 THR A O 1
ATOM 2582 N N . THR B 1 35 ? 151.616 149.644 175.636 1.00 43.96 35 THR A N 1
ATOM 2583 C CA . THR B 1 35 ? 151.900 148.387 174.893 1.00 40.72 35 THR A CA 1
ATOM 2584 C C . THR B 1 35 ? 152.732 148.719 173.651 1.00 47.99 35 THR A C 1
ATOM 2585 O O . THR B 1 35 ? 152.769 147.881 172.728 1.00 47.88 35 THR A O 1
ATOM 2589 N N . LEU B 1 36 ? 153.373 149.891 173.635 1.00 42.42 36 LEU A N 1
ATOM 2590 C CA . LEU B 1 36 ? 154.152 150.328 172.444 1.00 28.51 36 LEU A CA 1
ATOM 2591 C C . LEU B 1 36 ? 155.200 149.268 172.088 1.00 31.70 36 LEU A C 1
ATOM 2592 O O . LEU B 1 36 ? 155.974 148.883 172.987 1.00 41.55 36 LEU A O 1
ATOM 2597 N N . ALA B 1 37 ? 155.224 148.828 170.825 1.00 30.64 37 ALA A N 1
ATOM 2598 C CA . ALA B 1 37 ? 156.216 147.825 170.368 1.00 37.14 37 ALA A CA 1
ATOM 2599 C C . ALA B 1 37 ? 156.310 147.869 168.839 1.00 41.76 37 ALA A C 1
ATOM 2600 O O . ALA B 1 37 ? 155.844 148.863 168.254 1.00 51.08 37 ALA A O 1
ATOM 2602 N N . THR B 1 38 ? 156.887 146.831 168.224 1.00 39.59 38 THR A N 1
ATOM 2603 C CA . THR B 1 38 ? 156.989 146.768 166.740 1.00 45.08 38 THR A CA 1
ATOM 2604 C C . THR B 1 38 ? 156.497 145.400 166.251 1.00 42.71 38 THR A C 1
ATOM 2605 O O . THR B 1 38 ? 156.511 144.449 167.058 1.00 45.21 38 THR A O 1
ATOM 2609 N N . ALA B 1 39 ? 156.075 145.312 164.985 1.00 32.66 39 ALA A N 1
ATOM 2610 C CA . ALA B 1 39 ? 155.584 144.035 164.416 1.00 29.38 39 ALA A CA 1
ATOM 2611 C C . ALA B 1 39 ? 156.345 143.715 163.126 1.00 40.42 39 ALA A C 1
ATOM 2612 O O . ALA B 1 39 ? 156.401 144.592 162.245 1.00 42.74 39 ALA A O 1
ATOM 2614 N N . ILE B 1 40 ? 156.892 142.500 163.020 1.00 40.84 40 ILE A N 1
ATOM 2615 C CA . ILE B 1 40 ? 157.680 142.097 161.816 1.00 33.85 40 ILE A CA 1
ATOM 2616 C C . ILE B 1 40 ? 156.878 141.059 161.024 1.00 41.65 40 ILE A C 1
ATOM 2617 O O . ILE B 1 40 ? 156.342 140.126 161.653 1.00 41.84 40 ILE A O 1
ATOM 2622 N N . ASN B 1 41 ? 156.800 141.218 159.698 1.00 53.47 41 ASN A N 1
ATOM 2623 C CA . ASN B 1 41 ? 156.024 140.276 158.844 1.00 52.32 41 ASN A CA 1
ATOM 2624 C C . ASN B 1 41 ? 156.778 138.948 158.719 1.00 55.90 41 ASN A C 1
ATOM 2625 O O . ASN B 1 41 ? 157.987 138.923 159.021 1.00 60.13 41 ASN A O 1
ATOM 2630 N N . THR B 1 42 ? 156.085 137.887 158.291 1.00 53.36 42 THR A N 1
ATOM 2631 C CA . THR B 1 42 ? 156.725 136.552 158.136 1.00 50.21 42 THR A CA 1
ATOM 2632 C C . THR B 1 42 ? 156.447 136.005 156.732 1.00 54.51 42 THR A C 1
ATOM 2633 O O . THR B 1 42 ? 155.260 135.893 156.372 1.00 56.63 42 THR A O 1
ATOM 2637 N N . LEU B 1 43 ? 157.500 135.676 155.978 1.00 52.82 43 LEU A N 1
ATOM 2638 C CA . LEU B 1 43 ? 157.340 135.126 154.632 1.00 45.05 43 LEU A CA 1
ATOM 2639 C C . LEU B 1 43 ? 157.688 133.642 154.687 1.00 48.97 43 LEU A C 1
ATOM 2640 O O . LEU B 1 43 ? 158.857 133.256 154.667 1.00 54.43 43 LEU A O 1
ATOM 2645 N N . THR B 1 44 ? 156.662 132.795 154.807 1.00 55.20 44 THR A N 1
ATOM 2646 C CA . THR B 1 44 ? 156.913 131.337 154.978 1.00 56.29 44 THR A CA 1
ATOM 2647 C C . THR B 1 44 ? 157.478 130.717 153.696 1.00 60.92 44 THR A C 1
ATOM 2648 O O . THR B 1 44 ? 157.179 131.241 152.604 1.00 63.88 44 THR A O 1
ATOM 2652 N N . SER B 1 45 ? 158.260 129.641 153.833 1.00 60.33 45 SER A N 1
ATOM 2653 C CA . SER B 1 45 ? 158.810 128.929 152.649 1.00 60.40 45 SER A CA 1
ATOM 2654 C C . SER B 1 45 ? 158.015 127.639 152.429 1.00 59.02 45 SER A C 1
ATOM 2655 O O . SER B 1 45 ? 157.806 126.904 153.414 1.00 63.33 45 SER A O 1
ATOM 2658 N N . GLU B 1 46 ? 157.589 127.379 151.190 1.00 54.76 46 GLU A N 1
ATOM 2659 C CA . GLU B 1 46 ? 156.749 126.184 150.904 1.00 53.06 46 GLU A CA 1
ATOM 2660 C C . GLU B 1 46 ? 157.578 125.137 150.152 1.00 56.15 46 GLU A C 1
ATOM 2661 O O . GLU B 1 46 ? 156.971 124.255 149.513 1.00 61.02 46 GLU A O 1
ATOM 2667 N N . GLU B 1 47 ? 158.908 125.231 150.232 1.00 56.74 47 GLU A N 1
ATOM 2668 C CA . GLU B 1 47 ? 159.792 124.246 149.554 1.00 54.55 47 GLU A CA 1
ATOM 2669 C C . GLU B 1 47 ? 159.430 122.835 150.031 1.00 58.52 47 GLU A C 1
ATOM 2670 O O . GLU B 1 47 ? 159.382 122.622 151.259 1.00 70.96 47 GLU A O 1
ATOM 2676 N N . LEU B 1 48 ? 159.189 121.915 149.092 1.00 54.71 48 LEU A N 1
ATOM 2677 C CA . LEU B 1 48 ? 158.809 120.523 149.451 1.00 58.97 48 LEU A CA 1
ATOM 2678 C C . LEU B 1 48 ? 159.988 119.832 150.144 1.00 59.55 48 LEU A C 1
ATOM 2679 O O . LEU B 1 48 ? 161.132 120.018 149.684 1.00 58.17 48 LEU A O 1
ATOM 2684 N N . ARG B 1 49 ? 159.713 119.065 151.203 1.00 78.75 49 ARG A N 1
ATOM 2685 C CA . ARG B 1 49 ? 160.784 118.326 151.924 1.00 79.87 49 ARG A CA 1
ATOM 2686 C C . ARG B 1 49 ? 160.411 116.841 151.994 1.00 79.82 49 ARG A C 1
ATOM 2687 O O . ARG B 1 49 ? 159.304 116.531 152.474 1.00 77.05 49 ARG A O 1
ATOM 2695 N N . PRO B 1 50 ? 161.284 115.916 151.538 1.00 85.79 50 PRO A N 1
ATOM 2696 C CA . PRO B 1 50 ? 161.009 114.478 151.621 1.00 80.20 50 PRO A CA 1
ATOM 2697 C C . PRO B 1 50 ? 160.762 114.037 153.071 1.00 80.04 50 PRO A C 1
ATOM 2698 O O . PRO B 1 50 ? 159.855 113.258 153.294 1.00 77.38 50 PRO A O 1
ATOM 2702 N N . ASP B 1 51 ? 161.563 114.548 154.012 1.00 91.98 51 ASP A N 1
ATOM 2703 C CA . ASP B 1 51 ? 161.390 114.197 155.448 1.00 93.11 51 ASP A CA 1
ATOM 2704 C C . ASP B 1 51 ? 160.384 115.173 156.068 1.00 92.26 51 ASP A C 1
ATOM 2705 O O . ASP B 1 51 ? 160.263 115.186 157.309 1.00 83.75 51 ASP A O 1
ATOM 2710 N N . ARG B 1 52 ? 159.678 115.941 155.231 1.00 100.58 52 ARG A N 1
ATOM 2711 C CA . ARG B 1 52 ? 158.653 116.897 155.729 1.00 102.92 52 ARG A CA 1
ATOM 2712 C C . ARG B 1 52 ? 159.290 117.827 156.767 1.00 100.67 52 ARG A C 1
ATOM 2713 O O . ARG B 1 52 ? 158.547 118.375 157.603 1.00 92.03 52 ARG A O 1
ATOM 2721 N N . ASN B 1 53 ? 160.615 117.988 156.715 1.00 103.07 53 ASN A N 1
ATOM 2722 C CA . ASN B 1 53 ? 161.313 118.900 157.660 1.00 98.26 53 ASN A CA 1
ATOM 2723 C C . ASN B 1 53 ? 160.818 120.332 157.435 1.00 99.96 53 ASN A C 1
ATOM 2724 O O . ASN B 1 53 ? 160.745 120.754 156.266 1.00 99.21 53 ASN A O 1
ATOM 2729 N N . SER B 1 54 ? 160.499 121.047 158.517 1.00 89.52 54 SER A N 1
ATOM 2730 C CA . SER B 1 54 ? 160.042 122.456 158.394 1.00 91.12 54 SER A CA 1
ATOM 2731 C C . SER B 1 54 ? 161.142 123.288 157.726 1.00 92.15 54 SER A C 1
ATOM 2732 O O . SER B 1 54 ? 162.253 123.350 158.285 1.00 93.41 54 SER A O 1
ATOM 2735 N N . MET B 1 55 ? 160.837 123.897 156.577 1.00 84.57 55 MET A N 1
ATOM 2736 C CA . MET B 1 55 ? 161.841 124.715 155.844 1.00 86.62 55 MET A CA 1
ATOM 2737 C C . MET B 1 55 ? 162.167 125.971 156.658 1.00 86.02 55 MET A C 1
ATOM 2738 O O . MET B 1 55 ? 163.360 126.321 156.745 1.00 87.07 55 MET A O 1
ATOM 2743 N N . GLY B 1 56 ? 161.145 126.616 157.228 1.00 71.36 56 GLY A N 1
ATOM 2744 C CA . GLY B 1 56 ? 161.358 127.859 157.995 1.00 69.84 56 GLY A CA 1
ATOM 2745 C C . GLY B 1 56 ? 160.641 129.036 157.356 1.00 72.12 56 GLY A C 1
ATOM 2746 O O . GLY B 1 56 ? 160.018 128.839 156.294 1.00 75.07 56 GLY A O 1
ATOM 2747 N N . ILE B 1 57 ? 160.721 130.216 157.978 1.00 66.90 57 ILE A N 1
ATOM 2748 C CA . ILE B 1 57 ? 160.017 131.423 157.450 1.00 66.73 57 ILE A CA 1
ATOM 2749 C C . ILE B 1 57 ? 161.030 132.559 157.288 1.00 65.40 57 ILE A C 1
ATOM 2750 O O . ILE B 1 57 ? 162.085 132.507 157.951 1.00 66.78 57 ILE A O 1
ATOM 2755 N N . ARG B 1 58 ? 160.723 133.541 156.436 1.00 59.49 58 ARG A N 1
ATOM 2756 C CA . ARG B 1 58 ? 161.602 134.693 156.283 1.00 53.53 58 ARG A CA 1
ATOM 2757 C C . ARG B 1 58 ? 160.944 135.921 156.892 1.00 52.09 58 ARG A C 1
ATOM 2758 O O . ARG B 1 58 ? 159.727 136.099 156.776 1.00 54.01 58 ARG A O 1
ATOM 2766 N N . HIS B 1 59 ? 161.749 136.784 157.521 1.00 45.43 59 HIS A N 1
ATOM 2767 C CA . HIS B 1 59 ? 161.202 138.005 158.178 1.00 44.99 59 HIS A CA 1
ATOM 2768 C C . HIS B 1 59 ? 160.695 138.990 157.118 1.00 43.63 59 HIS A C 1
ATOM 2769 O O . HIS B 1 59 ? 161.060 138.850 155.929 1.00 56.47 59 HIS A O 1
ATOM 2776 N N . GLY B 1 60 ? 159.882 139.967 157.537 1.00 31.40 60 GLY A N 1
ATOM 2777 C CA . GLY B 1 60 ? 159.325 140.959 156.595 1.00 37.17 60 GLY A CA 1
ATOM 2778 C C . GLY B 1 60 ? 159.411 142.371 157.148 1.00 33.69 60 GLY A C 1
ATOM 2779 O O . GLY B 1 60 ? 160.041 142.549 158.208 1.00 29.36 60 GLY A O 1
ATOM 2780 N N . THR B 1 61 ? 158.795 143.342 156.465 1.00 44.00 61 THR A N 1
ATOM 2781 C CA . THR B 1 61 ? 158.875 144.764 156.897 1.00 41.25 61 THR A CA 1
ATOM 2782 C C . THR B 1 61 ? 158.403 144.896 158.349 1.00 48.27 61 THR A C 1
ATOM 2783 O O . THR B 1 61 ? 157.447 144.192 158.728 1.00 51.86 61 THR A O 1
ATOM 2787 N N . ARG B 1 62 ? 159.050 145.772 159.124 1.00 42.22 62 ARG A N 1
ATOM 2788 C CA . ARG B 1 62 ? 158.663 145.972 160.546 1.00 40.06 62 ARG A CA 1
ATOM 2789 C C . ARG B 1 62 ? 157.839 147.258 160.674 1.00 37.98 62 ARG A C 1
ATOM 2790 O O . ARG B 1 62 ? 158.109 148.212 159.915 1.00 39.46 62 ARG A O 1
ATOM 2798 N N . GLN B 1 63 ? 156.861 147.271 161.584 1.00 41.18 63 GLN A N 1
ATOM 2799 C CA . GLN B 1 63 ? 156.038 148.488 161.816 1.00 37.40 63 GLN A CA 1
ATOM 2800 C C . GLN B 1 63 ? 155.827 148.669 163.322 1.00 40.96 63 GLN A C 1
ATOM 2801 O O . GLN B 1 63 ? 155.387 147.703 163.974 1.00 36.83 63 GLN A O 1
ATOM 2807 N N . VAL B 1 64 ? 156.117 149.862 163.845 1.00 37.45 64 VAL A N 1
ATOM 2808 C CA . VAL B 1 64 ? 155.932 150.132 165.302 1.00 31.87 64 VAL A CA 1
ATOM 2809 C C . VAL B 1 64 ? 154.442 150.339 165.591 1.00 34.55 64 VAL A C 1
ATOM 2810 O O . VAL B 1 64 ? 153.836 151.231 164.965 1.00 48.78 64 VAL A O 1
ATOM 2814 N N . GLY B 1 65 ? 153.874 149.527 166.487 1.00 21.49 65 GLY A N 1
ATOM 2815 C CA . GLY B 1 65 ? 152.459 149.684 166.876 1.00 32.94 65 GLY A CA 1
ATOM 2816 C C . GLY B 1 65 ? 152.298 149.571 168.381 1.00 37.46 65 GLY A C 1
ATOM 2817 O O . GLY B 1 65 ? 152.623 148.498 168.927 1.00 42.83 65 GLY A O 1
ATOM 2818 N N . GLY B 1 66 ? 151.825 150.636 169.034 1.00 42.28 66 GLY A N 1
ATOM 2819 C CA . GLY B 1 66 ? 151.694 150.628 170.503 1.00 49.15 66 GLY A CA 1
ATOM 2820 C C . GLY B 1 66 ? 150.465 151.384 170.974 1.00 51.51 66 GLY A C 1
ATOM 2821 O O . GLY B 1 66 ? 150.113 152.395 170.333 1.00 53.60 66 GLY A O 1
ATOM 2822 N N . GLU B 1 67 ? 149.835 150.913 172.054 1.00 40.79 67 GLU A N 1
ATOM 2823 C CA . GLU B 1 67 ? 148.652 151.612 172.624 1.00 39.36 67 GLU A CA 1
ATOM 2824 C C . GLU B 1 67 ? 148.999 152.075 174.041 1.00 36.71 67 GLU A C 1
ATOM 2825 O O . GLU B 1 67 ? 149.431 151.226 174.844 1.00 40.51 67 GLU A O 1
ATOM 2831 N N . ILE B 1 68 ? 148.825 153.369 174.326 1.00 36.81 68 ILE A N 1
ATOM 2832 C CA . ILE B 1 68 ? 149.187 153.923 175.665 1.00 37.34 68 ILE A CA 1
ATOM 2833 C C . ILE B 1 68 ? 147.917 154.451 176.342 1.00 41.83 68 ILE A C 1
ATOM 2834 O O . ILE B 1 68 ? 147.116 155.114 175.654 1.00 48.05 68 ILE A O 1
ATOM 2839 N N . VAL B 1 69 ? 147.749 154.167 177.637 1.00 34.30 69 VAL A N 1
ATOM 2840 C CA . VAL B 1 69 ? 146.549 154.638 178.391 1.00 29.20 69 VAL A CA 1
ATOM 2841 C C . VAL B 1 69 ? 146.969 155.791 179.307 1.00 23.84 69 VAL A C 1
ATOM 2842 O O . VAL B 1 69 ? 147.917 155.600 180.092 1.00 29.08 69 VAL A O 1
ATOM 2846 N N . SER B 1 70 ? 146.286 156.936 179.207 1.00 33.98 70 SER A N 1
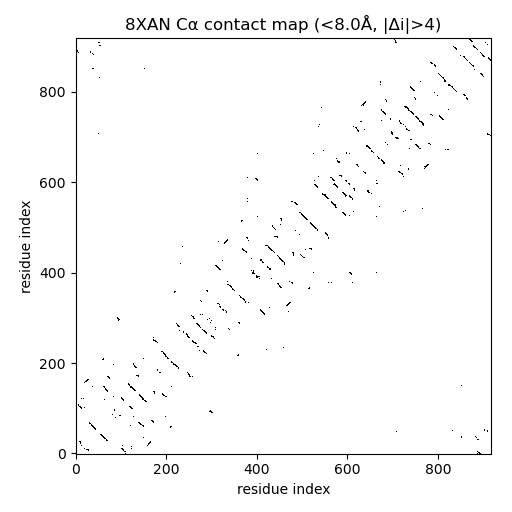ATOM 2847 C CA . SER B 1 70 ? 146.635 158.120 180.035 1.00 38.19 70 SER A CA 1
ATOM 2848 C C . SER B 1 70 ? 145.367 158.731 180.642 1.00 39.70 70 SER A C 1
ATOM 2849 O O . SER B 1 70 ? 144.329 158.733 179.954 1.00 46.47 70 SER A O 1
ATOM 2852 N N . GLU B 1 71 ? 145.456 159.230 181.879 1.00 45.74 71 GLU A N 1
ATOM 2853 C CA . GLU B 1 71 ? 144.291 159.894 182.524 1.00 47.21 71 GLU A CA 1
ATOM 2854 C C . GLU B 1 71 ? 144.183 161.328 181.998 1.00 50.61 71 GLU A C 1
ATOM 2855 O O . GLU B 1 71 ? 145.232 161.989 181.871 1.00 46.88 71 GLU A O 1
ATOM 2861 N N . LEU B 1 72 ? 142.962 161.784 181.707 1.00 53.73 72 LEU A N 1
ATOM 2862 C CA . LEU B 1 72 ? 142.761 163.153 181.161 1.00 51.32 72 LEU A CA 1
ATOM 2863 C C . LEU B 1 72 ? 143.073 164.184 182.251 1.00 47.62 72 LEU A C 1
ATOM 2864 O O . LEU B 1 72 ? 142.593 164.000 183.387 1.00 55.60 72 LEU A O 1
ATOM 2869 N N . SER B 1 73 ? 143.850 165.219 181.914 1.00 46.77 73 SER A N 1
ATOM 2870 C CA . SER B 1 73 ? 144.184 166.294 182.887 1.00 51.41 73 SER A CA 1
ATOM 2871 C C . SER B 1 73 ? 144.506 167.581 182.119 1.00 53.19 73 SER A C 1
ATOM 2872 O O . SER B 1 73 ? 144.667 167.500 180.885 1.00 51.28 73 SER A O 1
ATOM 2875 N N . PHE B 1 74 ? 144.599 168.718 182.814 1.00 55.85 74 PHE A N 1
ATOM 2876 C CA . PHE B 1 74 ? 144.815 170.011 182.113 1.00 57.92 74 PHE A CA 1
ATOM 2877 C C . PHE B 1 74 ? 146.315 170.222 181.890 1.00 61.10 74 PHE A C 1
ATOM 2878 O O . PHE B 1 74 ? 147.121 169.554 182.568 1.00 67.70 74 PHE A O 1
ATOM 2886 N N . GLU B 1 75 ? 146.668 171.130 180.974 1.00 66.46 75 GLU A N 1
ATOM 2887 C CA . GLU B 1 75 ? 148.098 171.424 180.684 1.00 66.36 75 GLU A CA 1
ATOM 2888 C C . GLU B 1 75 ? 148.815 170.113 180.346 1.00 67.42 75 GLU A C 1
ATOM 2889 O O . GLU B 1 75 ? 150.046 170.049 180.528 1.00 69.99 75 GLU A O 1
ATOM 2895 N N . SER B 1 76 ? 148.065 169.112 179.873 1.00 56.27 76 SER A N 1
ATOM 2896 C CA . SER B 1 76 ? 148.667 167.803 179.507 1.00 51.86 76 SER A CA 1
ATOM 2897 C C . SER B 1 76 ? 147.878 167.173 178.356 1.00 59.85 76 SER A C 1
ATOM 2898 O O . SER B 1 76 ? 146.681 167.503 178.225 1.00 63.01 76 SER A O 1
ATOM 2901 N N . LEU B 1 77 ? 148.532 166.336 177.541 1.00 51.57 77 LEU A N 1
ATOM 2902 C CA . LEU B 1 77 ? 147.859 165.633 176.411 1.00 47.94 77 LEU A CA 1
ATOM 2903 C C . LEU B 1 77 ? 147.409 166.645 175.349 1.00 48.38 77 LEU A C 1
ATOM 2904 O O . LEU B 1 77 ? 146.762 166.219 174.375 1.00 55.01 77 LEU A O 1
ATOM 2909 N N . ASP B 1 78 ? 147.754 167.925 175.523 1.00 55.98 78 ASP A N 1
ATOM 2910 C CA . ASP B 1 78 ? 147.345 168.980 174.557 1.00 57.23 78 ASP A CA 1
ATOM 2911 C C . ASP B 1 78 ? 148.000 168.703 173.201 1.00 56.85 78 ASP A C 1
ATOM 2912 O O . ASP B 1 78 ? 147.284 168.744 172.183 1.00 60.87 78 ASP A O 1
ATOM 2917 N N . ASP B 1 79 ? 149.306 168.419 173.198 1.00 51.64 79 ASP A N 1
ATOM 2918 C CA . ASP B 1 79 ? 150.024 168.108 171.934 1.00 51.42 79 ASP A CA 1
ATOM 2919 C C . ASP B 1 79 ? 149.410 166.848 171.318 1.00 48.85 79 ASP A C 1
ATOM 2920 O O . ASP B 1 79 ? 149.197 166.834 170.091 1.00 53.03 79 ASP A O 1
ATOM 2925 N N . THR B 1 80 ? 149.127 165.840 172.148 1.00 37.97 80 THR A N 1
ATOM 2926 C CA . THR B 1 80 ? 148.517 164.579 171.649 1.00 43.83 80 THR A CA 1
ATOM 2927 C C . THR B 1 80 ? 147.183 164.906 170.971 1.00 49.82 80 THR A C 1
ATOM 2928 O O . THR B 1 80 ? 146.977 164.444 169.834 1.00 48.27 80 THR A O 1
ATOM 2932 N N . LEU B 1 81 ? 146.332 165.692 171.637 1.00 47.61 81 LEU A N 1
ATOM 2933 C CA . LEU B 1 81 ? 145.017 166.074 171.056 1.00 45.87 81 LEU A CA 1
ATOM 2934 C C . LEU B 1 81 ? 145.252 166.867 169.767 1.00 50.84 81 LEU A C 1
ATOM 2935 O O . LEU B 1 81 ? 144.609 166.543 168.753 1.00 47.61 81 LEU A O 1
ATOM 2940 N N . GLU B 1 82 ? 146.147 167.858 169.811 1.00 47.83 82 GLU A N 1
ATOM 2941 C CA . GLU B 1 82 ? 146.411 168.710 168.622 1.00 41.74 82 GLU A CA 1
ATOM 2942 C C . GLU B 1 82 ? 146.860 167.820 167.458 1.00 50.97 82 GLU A C 1
ATOM 2943 O O . GLU B 1 82 ? 146.290 167.956 166.358 1.00 60.60 82 GLU A O 1
ATOM 2949 N N . ALA B 1 83 ? 147.842 166.946 167.700 1.00 48.75 83 ALA A N 1
ATOM 2950 C CA . ALA B 1 83 ? 148.353 166.058 166.629 1.00 50.54 83 ALA A CA 1
ATOM 2951 C C . ALA B 1 83 ? 147.233 165.127 166.155 1.00 52.91 83 ALA A C 1
ATOM 2952 O O . ALA B 1 83 ? 147.071 164.974 164.928 1.00 43.83 83 ALA A O 1
ATOM 2954 N N . LEU B 1 84 ? 146.493 164.532 167.094 1.00 42.51 84 LEU A N 1
ATOM 2955 C CA . LEU B 1 84 ? 145.396 163.593 166.737 1.00 36.55 84 LEU A CA 1
ATOM 2956 C C . LEU B 1 84 ? 144.335 164.336 165.919 1.00 46.74 84 LEU A C 1
ATOM 2957 O O . LEU B 1 84 ? 143.868 163.771 164.910 1.00 54.50 84 LEU A O 1
ATOM 2962 N N . MET B 1 85 ? 143.948 165.535 166.364 1.00 47.03 85 MET A N 1
ATOM 2963 C CA . MET B 1 85 ? 142.894 166.313 165.661 1.00 49.04 85 MET A CA 1
ATOM 2964 C C . MET B 1 85 ? 143.464 166.858 164.349 1.00 43.97 85 MET A C 1
ATOM 2965 O O . MET B 1 85 ? 142.677 167.404 163.550 1.00 47.57 85 MET A O 1
ATOM 2970 N N . CYS B 1 86 ? 144.780 166.731 164.153 1.00 44.21 86 CYS A N 1
ATOM 2971 C CA . CYS B 1 86 ? 145.434 167.266 162.929 1.00 49.17 86 CYS A CA 1
ATOM 2972 C C . CYS B 1 86 ? 145.053 168.741 162.766 1.00 44.41 86 CYS A C 1
ATOM 2973 O O . CYS B 1 86 ? 144.837 169.170 161.619 1.00 51.95 86 CYS A O 1
ATOM 2976 N N . GLY B 1 87 ? 144.971 169.480 163.876 1.00 32.92 87 GLY A N 1
ATOM 2977 C CA . GLY B 1 87 ? 144.627 170.914 163.825 1.00 37.68 87 GLY A CA 1
ATOM 2978 C C . GLY B 1 87 ? 145.673 171.748 164.540 1.00 42.63 87 GLY A C 1
ATOM 2979 O O . GLY B 1 87 ? 146.796 171.246 164.719 1.00 44.60 87 GLY A O 1
ATOM 2980 N N . THR B 1 88 ? 145.326 172.979 164.927 1.00 46.70 88 THR A N 1
ATOM 2981 C CA . THR B 1 88 ? 146.269 173.843 165.687 1.00 50.57 88 THR A CA 1
ATOM 2982 C C . THR B 1 88 ? 145.527 174.512 166.849 1.00 52.97 88 THR A C 1
ATOM 2983 O O . THR B 1 88 ? 144.433 175.059 166.608 1.00 47.64 88 THR A O 1
ATOM 2987 N N . TRP B 1 89 ? 146.101 174.468 168.056 1.00 50.73 89 TRP A N 1
ATOM 2988 C CA . TRP B 1 89 ? 145.475 175.142 169.225 1.00 44.19 89 TRP A CA 1
ATOM 2989 C C . TRP B 1 89 ? 145.346 176.641 168.940 1.00 44.13 89 TRP A C 1
ATOM 2990 O O . TRP B 1 89 ? 146.378 177.338 168.977 1.00 43.51 89 TRP A O 1
ATOM 3001 N N . ASN B 1 90 ? 144.127 177.108 168.661 1.00 53.13 90 ASN A N 1
ATOM 3002 C CA . ASN B 1 90 ? 143.889 178.512 168.349 1.00 50.91 90 ASN A CA 1
ATOM 3003 C C . ASN B 1 90 ? 142.824 179.030 169.302 1.00 58.39 90 ASN A C 1
ATOM 3004 O O . ASN B 1 90 ? 141.705 178.507 169.326 1.00 57.69 90 ASN A O 1
ATOM 3009 N N . ALA B 1 91 ? 143.172 180.060 170.076 1.00 59.67 91 ALA A N 1
ATOM 3010 C CA . ALA B 1 91 ? 142.262 180.685 171.037 1.00 55.28 91 ALA A CA 1
ATOM 3011 C C . ALA B 1 91 ? 141.693 179.652 172.007 1.00 56.81 91 ALA A C 1
ATOM 3012 O O . ALA B 1 91 ? 140.518 179.690 172.381 1.00 54.57 91 ALA A O 1
ATOM 3014 N N . ASP B 1 92 ? 142.554 178.716 172.416 1.00 61.12 92 ASP A N 1
ATOM 3015 C CA . ASP B 1 92 ? 142.170 177.609 173.293 1.00 58.94 92 ASP A CA 1
ATOM 3016 C C . ASP B 1 92 ? 141.006 176.814 172.704 1.00 56.60 92 ASP A C 1
ATOM 3017 O O . ASP B 1 92 ? 140.150 176.304 173.428 1.00 53.40 92 ASP A O 1
ATOM 3022 N N . ALA B 1 93 ? 140.975 176.711 171.377 1.00 51.08 93 ALA A N 1
ATOM 3023 C CA . ALA B 1 93 ? 139.944 175.970 170.663 1.00 46.77 93 ALA A CA 1
ATOM 3024 C C . ALA B 1 93 ? 140.596 175.184 169.537 1.00 50.72 93 ALA A C 1
ATOM 3025 O O . ALA B 1 93 ? 141.424 175.725 168.799 1.00 46.90 93 ALA A O 1
ATOM 3027 N N . LEU B 1 94 ? 140.223 173.913 169.407 1.00 45.66 94 LEU A N 1
ATOM 3028 C CA . LEU B 1 94 ? 140.825 173.014 168.430 1.00 36.69 94 LEU A CA 1
ATOM 3029 C C . LEU B 1 94 ? 139.732 172.411 167.560 1.00 42.76 94 LEU A C 1
ATOM 3030 O O . LEU B 1 94 ? 138.742 171.884 168.077 1.00 44.43 94 LEU A O 1
ATOM 3035 N N . VAL B 1 95 ? 139.914 172.466 166.237 1.00 54.27 95 VAL A N 1
ATOM 3036 C CA . VAL B 1 95 ? 138.924 171.844 165.307 1.00 51.91 95 VAL A CA 1
ATOM 3037 C C . VAL B 1 95 ? 139.655 170.824 164.426 1.00 54.86 95 VAL A C 1
ATOM 3038 O O . VAL B 1 95 ? 140.817 171.089 164.060 1.00 57.15 95 VAL A O 1
ATOM 3042 N N . ASN B 1 96 ? 138.998 169.703 164.107 1.00 52.91 96 ASN A N 1
ATOM 3043 C CA . ASN B 1 96 ? 139.613 168.658 163.243 1.00 55.71 96 ASN A CA 1
ATOM 3044 C C . ASN B 1 96 ? 139.997 169.273 161.893 1.00 49.64 96 ASN A C 1
ATOM 3045 O O . ASN B 1 96 ? 139.093 169.772 161.193 1.00 48.05 96 ASN A O 1
ATOM 3050 N N . GLY B 1 97 ? 141.288 169.242 161.549 1.00 49.43 97 GLY A N 1
ATOM 3051 C CA . GLY B 1 97 ? 141.754 169.798 160.263 1.00 50.63 97 GLY A CA 1
ATOM 3052 C C . GLY B 1 97 ? 142.675 168.835 159.536 1.00 52.51 97 GLY A C 1
ATOM 3053 O O . GLY B 1 97 ? 142.454 167.613 159.650 1.00 46.24 97 GLY A O 1
ATOM 3054 N N . VAL B 1 98 ? 143.671 169.361 158.814 1.00 50.22 98 VAL A N 1
ATOM 3055 C CA . VAL B 1 98 ? 144.654 168.503 158.087 1.00 44.32 98 VAL A CA 1
ATOM 3056 C C . VAL B 1 98 ? 146.068 168.975 158.448 1.00 47.68 98 VAL A C 1
ATOM 3057 O O . VAL B 1 98 ? 146.692 169.662 157.614 1.00 42.95 98 VAL A O 1
ATOM 3061 N N . THR B 1 99 ? 146.539 168.643 159.654 1.00 53.23 99 THR A N 1
ATOM 3062 C CA . THR B 1 99 ? 147.908 169.033 160.091 1.00 51.58 99 THR A CA 1
ATOM 3063 C C . THR B 1 99 ? 148.554 167.847 160.816 1.00 51.47 99 THR A C 1
ATOM 3064 O O . THR B 1 99 ? 148.607 167.876 162.062 1.00 52.60 99 THR A O 1
ATOM 3068 N N . ARG B 1 100 ? 149.021 166.847 160.064 1.00 47.27 100 ARG A N 1
ATOM 3069 C CA . ARG B 1 100 ? 149.610 165.628 160.681 1.00 45.31 100 ARG A CA 1
ATOM 3070 C C . ARG B 1 100 ? 150.900 165.989 161.423 1.00 48.07 100 ARG A C 1
ATOM 3071 O O . ARG B 1 100 ? 151.645 166.855 160.924 1.00 52.06 100 ARG A O 1
ATOM 3079 N N . ARG B 1 101 ? 151.150 165.344 162.567 1.00 45.01 101 ARG A N 1
ATOM 3080 C CA . ARG B 1 101 ? 152.396 165.594 163.340 1.00 39.52 101 ARG A CA 1
ATOM 3081 C C . ARG B 1 101 ? 153.079 164.256 163.643 1.00 41.24 101 ARG A C 1
ATOM 3082 O O . ARG B 1 101 ? 152.400 163.359 164.179 1.00 39.21 101 ARG A O 1
ATOM 3090 N N . SER B 1 102 ? 154.368 164.134 163.314 1.00 43.44 102 SER A N 1
ATOM 3091 C CA . SER B 1 102 ? 155.125 162.894 163.629 1.00 41.15 102 SER A CA 1
ATOM 3092 C C . SER B 1 102 ? 155.998 163.136 164.863 1.00 49.69 102 SER A C 1
ATOM 3093 O O . SER B 1 102 ? 156.593 164.228 164.957 1.00 59.58 102 SER A O 1
ATOM 3096 N N . PHE B 1 103 ? 156.057 162.164 165.777 1.00 45.78 103 PHE A N 1
ATOM 3097 C CA . PHE B 1 103 ? 156.839 162.336 167.031 1.00 41.94 103 PHE A CA 1
ATOM 3098 C C . PHE B 1 103 ? 157.811 161.172 167.243 1.00 44.95 103 PHE A C 1
ATOM 3099 O O . PHE B 1 103 ? 157.627 160.113 166.611 1.00 48.14 103 PHE A O 1
ATOM 3107 N N . SER B 1 104 ? 158.810 161.363 168.112 1.00 34.12 104 SER A N 1
ATOM 3108 C CA . SER B 1 104 ? 159.754 160.265 168.456 1.00 25.59 104 SER A CA 1
ATOM 3109 C C . SER B 1 104 ? 159.574 159.916 169.936 1.00 32.93 104 SER A C 1
ATOM 3110 O O . SER B 1 104 ? 159.876 160.781 170.778 1.00 40.03 104 SER A O 1
ATOM 3113 N N . ILE B 1 105 ? 159.096 158.706 170.239 1.00 40.31 105 ILE A N 1
ATOM 3114 C CA . ILE B 1 105 ? 158.815 158.332 171.658 1.00 37.31 105 ILE A CA 1
ATOM 3115 C C . ILE B 1 105 ? 159.959 157.462 172.190 1.00 37.50 105 ILE A C 1
ATOM 3116 O O . ILE B 1 105 ? 160.350 156.509 171.489 1.00 41.88 105 ILE A O 1
ATOM 3121 N N . LEU B 1 106 ? 160.469 157.785 173.383 1.00 45.57 106 LEU A N 1
ATOM 3122 C CA . LEU B 1 106 ? 161.580 157.005 173.991 1.00 44.47 106 LEU A CA 1
ATOM 3123 C C . LEU B 1 106 ? 161.070 156.275 175.238 1.00 45.36 106 LEU A C 1
ATOM 3124 O O . LEU B 1 106 ? 160.505 156.948 176.122 1.00 46.60 106 LEU A O 1
ATOM 3129 N N . ARG B 1 107 ? 161.259 154.953 175.300 1.00 35.18 107 ARG A N 1
ATOM 3130 C CA . ARG B 1 107 ? 160.866 154.179 176.508 1.00 33.51 107 ARG A CA 1
ATOM 3131 C C . ARG B 1 107 ? 162.115 153.942 177.361 1.00 40.68 107 ARG A C 1
ATOM 3132 O O . ARG B 1 107 ? 162.967 153.134 176.942 1.00 39.65 107 ARG A O 1
ATOM 3140 N N . GLN B 1 108 ? 162.216 154.621 178.507 1.00 44.70 108 GLN A N 1
ATOM 3141 C CA . GLN B 1 108 ? 163.422 154.492 179.368 1.00 30.54 108 GLN A CA 1
ATOM 3142 C C . GLN B 1 108 ? 163.061 153.702 180.630 1.00 28.33 108 GLN A C 1
ATOM 3143 O O . GLN B 1 108 ? 162.175 154.160 181.378 1.00 33.64 108 GLN A O 1
ATOM 3149 N N . PHE B 1 109 ? 163.725 152.564 180.852 1.00 38.07 109 PHE A N 1
ATOM 3150 C CA . PHE B 1 109 ? 163.427 151.707 182.029 1.00 55.08 109 PHE A CA 1
ATOM 3151 C C . PHE B 1 109 ? 164.414 152.039 183.153 1.00 51.86 109 PHE A C 1
ATOM 3152 O O . PHE B 1 109 ? 165.536 151.502 183.144 1.00 42.78 109 PHE A O 1
ATOM 3160 N N . ASN B 1 110 ? 164.001 152.891 184.094 1.00 49.67 110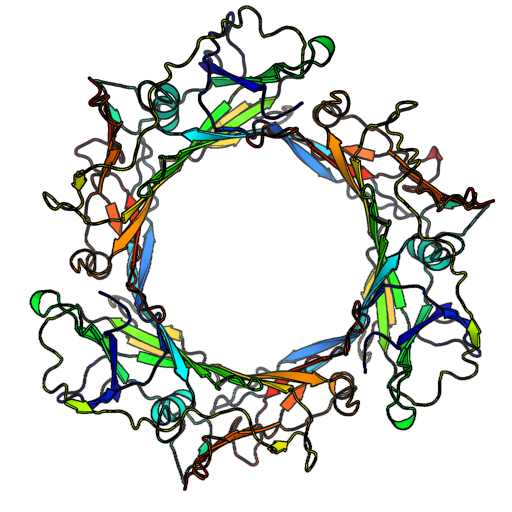 ASN A N 1
ATOM 3161 C CA . ASN B 1 110 ? 164.910 153.333 185.186 1.00 44.04 110 ASN A CA 1
ATOM 3162 C C . ASN B 1 110 ? 165.521 152.116 185.891 1.00 49.92 110 ASN A C 1
ATOM 3163 O O . ASN B 1 110 ? 166.750 152.114 186.094 1.00 57.48 110 ASN A O 1
ATOM 3168 N N . ASP B 1 111 ? 164.698 151.128 186.251 1.00 62.99 111 ASP A N 1
ATOM 3169 C CA . ASP B 1 111 ? 165.195 149.943 187.001 1.00 64.26 111 ASP A CA 1
ATOM 3170 C C . ASP B 1 111 ? 166.285 149.228 186.191 1.00 62.84 111 ASP A C 1
ATOM 3171 O O . ASP B 1 111 ? 167.286 148.805 186.802 1.00 62.14 111 ASP A O 1
ATOM 3176 N N . LEU B 1 112 ? 166.100 149.105 184.872 1.00 65.77 112 LEU A N 1
ATOM 3177 C CA . LEU B 1 112 ? 167.131 148.464 184.011 1.00 66.61 112 LEU A CA 1
ATOM 3178 C C . LEU B 1 112 ? 168.457 149.213 184.176 1.00 68.22 112 LEU A C 1
ATOM 3179 O O . LEU B 1 112 ? 168.437 150.460 184.154 1.00 71.74 112 LEU A O 1
ATOM 3184 N N . THR B 1 113 ? 169.563 148.477 184.322 1.00 62.57 113 THR A N 1
ATOM 3185 C CA . THR B 1 113 ? 170.896 149.109 184.514 1.00 62.14 113 THR A CA 1
ATOM 3186 C C . THR B 1 113 ? 171.373 149.717 183.191 1.00 68.66 113 THR A C 1
ATOM 3187 O O . THR B 1 113 ? 170.760 149.420 182.148 1.00 73.72 113 THR A O 1
ATOM 3191 N N . SER B 1 114 ? 172.433 150.529 183.240 1.00 68.20 114 SER A N 1
ATOM 3192 C CA . SER B 1 114 ? 172.988 151.137 182.003 1.00 69.13 114 SER A CA 1
ATOM 3193 C C . SER B 1 114 ? 173.426 150.027 181.043 1.00 68.83 114 SER A C 1
ATOM 3194 O O . SER B 1 114 ? 172.963 150.033 179.886 1.00 66.55 114 SER A O 1
ATOM 3197 N N . ALA B 1 115 ? 174.282 149.113 181.511 1.00 66.70 115 ALA A N 1
ATOM 3198 C CA . ALA B 1 115 ? 174.755 148.026 180.661 1.00 64.15 115 ALA A CA 1
ATOM 3199 C C . ALA B 1 115 ? 173.601 147.227 180.070 1.00 65.69 115 ALA A C 1
ATOM 3200 O O . ALA B 1 115 ? 173.787 146.507 179.082 1.00 68.24 115 ALA A O 1
ATOM 3202 N N . SER B 1 116 ? 172.409 147.339 180.652 1.00 65.33 116 SER A N 1
ATOM 3203 C CA . SER B 1 116 ? 171.243 146.597 180.188 1.00 64.20 116 SER A CA 1
ATOM 3204 C C . SER B 1 116 ? 170.465 147.324 179.095 1.00 66.90 116 SER A C 1
ATOM 3205 O O . SER B 1 116 ? 169.433 146.808 178.652 1.00 68.94 116 SER A O 1
ATOM 3208 N N . LEU B 1 117 ? 170.978 148.477 178.648 1.00 54.53 117 LEU A N 1
ATOM 3209 C CA . LEU B 1 117 ? 170.338 149.245 177.543 1.00 54.58 117 LEU A CA 1
ATOM 3210 C C . LEU B 1 117 ? 168.868 149.520 177.882 1.00 54.03 117 LEU A C 1
ATOM 3211 O O . LEU B 1 117 ? 167.989 148.877 177.274 1.00 52.29 117 LEU A O 1
ATOM 3216 N N . PRO B 1 118 ? 168.563 150.460 178.804 1.00 56.58 118 PRO A N 1
ATOM 3217 C CA . PRO B 1 118 ? 167.183 150.730 179.212 1.00 62.36 118 PRO A CA 1
ATOM 3218 C C . PRO B 1 118 ? 166.466 151.714 178.277 1.00 61.37 118 PRO A C 1
ATOM 3219 O O . PRO B 1 118 ? 165.301 151.975 178.507 1.00 67.47 118 PRO A O 1
ATOM 3223 N N . ASN B 1 119 ? 167.162 152.226 177.257 1.00 52.87 119 ASN A N 1
ATOM 3224 C CA . ASN B 1 119 ? 166.561 153.246 176.356 1.00 49.60 119 ASN A CA 1
ATOM 3225 C C . ASN B 1 119 ? 166.029 152.574 175.087 1.00 46.11 119 ASN A C 1
ATOM 3226 O O . ASN B 1 119 ? 166.827 151.914 174.392 1.00 50.30 119 ASN A O 1
ATOM 3231 N N . PHE B 1 120 ? 164.734 152.738 174.802 1.00 38.38 120 PHE A N 1
ATOM 3232 C CA . PHE B 1 120 ? 164.132 152.169 173.567 1.00 49.79 120 PHE A CA 1
ATOM 3233 C C . PHE B 1 120 ? 163.494 153.311 172.770 1.00 55.97 120 PHE A C 1
ATOM 3234 O O . PHE B 1 120 ? 162.472 153.853 173.230 1.00 59.94 120 PHE A O 1
ATOM 3242 N N . VAL B 1 121 ? 164.067 153.658 171.613 1.00 41.77 121 VAL A N 1
ATOM 3243 C CA . VAL B 1 121 ? 163.559 154.832 170.840 1.00 36.27 121 VAL A CA 1
ATOM 3244 C C . VAL B 1 121 ? 162.648 154.355 169.705 1.00 42.58 121 VAL A C 1
ATOM 3245 O O . VAL B 1 121 ? 163.085 153.486 168.925 1.00 46.52 121 VAL A O 1
ATOM 3249 N N . TYR B 1 122 ? 161.435 154.908 169.619 1.00 43.05 122 TYR A N 1
ATOM 3250 C CA . TYR B 1 122 ? 160.505 154.565 168.511 1.00 32.31 122 TYR A CA 1
ATOM 3251 C C . TYR B 1 122 ? 160.281 155.831 167.678 1.00 36.45 122 TYR A C 1
ATOM 3252 O O . TYR B 1 122 ? 159.841 156.844 168.255 1.00 50.04 122 TYR A O 1
ATOM 3261 N N . VAL B 1 123 ? 160.572 155.781 166.374 1.00 34.71 123 VAL A N 1
ATOM 3262 C CA . VAL B 1 123 ? 160.474 157.014 165.534 1.00 37.43 123 VAL A CA 1
ATOM 3263 C C . VAL B 1 123 ? 159.267 156.915 164.596 1.00 38.97 123 VAL A C 1
ATOM 3264 O O . VAL B 1 123 ? 158.679 155.819 164.501 1.00 44.18 123 VAL A O 1
ATOM 3268 N N . GLY B 1 124 ? 158.917 158.023 163.934 1.00 39.07 124 GLY A N 1
ATOM 3269 C CA . GLY B 1 124 ? 157.802 158.014 162.966 1.00 40.48 124 GLY A CA 1
ATOM 3270 C C . GLY B 1 124 ? 156.464 157.723 163.621 1.00 42.61 124 GLY A C 1
ATOM 3271 O O . GLY B 1 124 ? 155.515 157.381 162.888 1.00 43.83 124 GLY A O 1
ATOM 3272 N N . CYS B 1 125 ? 156.392 157.835 164.951 1.00 41.45 125 CYS A N 1
ATOM 3273 C CA . CYS B 1 125 ? 155.136 157.535 165.689 1.00 41.77 125 CYS A CA 1
ATOM 3274 C C . CYS B 1 125 ? 154.102 158.628 165.405 1.00 41.88 125 CYS A C 1
ATOM 3275 O O . CYS B 1 125 ? 154.402 159.808 165.677 1.00 45.28 125 CYS A O 1
ATOM 3278 N N . GLU B 1 126 ? 152.934 158.246 164.877 1.00 39.07 126 GLU A N 1
ATOM 3279 C CA . GLU B 1 126 ? 151.860 159.233 164.581 1.00 33.71 126 GLU A CA 1
ATOM 3280 C C . GLU B 1 126 ? 150.559 158.789 165.259 1.00 37.80 126 GLU A C 1
ATOM 3281 O O . GLU B 1 126 ? 150.116 157.654 164.995 1.00 43.25 126 GLU A O 1
ATOM 3287 N N . TYR B 1 127 ? 149.972 159.657 166.090 1.00 35.73 127 TYR A N 1
ATOM 3288 C CA . TYR B 1 127 ? 148.699 159.331 166.787 1.00 35.88 127 TYR A CA 1
ATOM 3289 C C . TYR B 1 127 ? 147.625 158.988 165.752 1.00 37.72 127 TYR A C 1
ATOM 3290 O O . TYR B 1 127 ? 147.485 159.736 164.766 1.00 36.59 127 TYR A O 1
ATOM 3299 N N . ASN B 1 128 ? 146.884 157.900 165.978 1.00 33.90 128 ASN A N 1
ATOM 3300 C CA . ASN B 1 128 ? 145.863 157.461 164.989 1.00 37.38 128 ASN A CA 1
ATOM 3301 C C . ASN B 1 128 ? 144.491 157.365 165.664 1.00 42.27 128 ASN A C 1
ATOM 3302 O O . ASN B 1 128 ? 143.530 157.941 165.121 1.00 40.10 128 ASN A O 1
ATOM 3307 N N . THR B 1 129 ? 144.400 156.672 166.803 1.00 40.40 129 THR A N 1
ATOM 3308 C CA . THR B 1 129 ? 143.066 156.455 167.425 1.00 34.24 129 THR A CA 1
ATOM 3309 C C . THR B 1 129 ? 143.012 157.012 168.850 1.00 30.48 129 THR A C 1
ATOM 3310 O O . THR B 1 129 ? 144.069 157.043 169.510 1.00 34.24 129 THR A O 1
ATOM 3314 N N . MET B 1 130 ? 141.827 157.434 169.301 1.00 34.84 130 MET A N 1
ATOM 3315 C CA . MET B 1 130 ? 141.673 157.951 170.687 1.00 31.43 130 MET A CA 1
ATOM 3316 C C . MET B 1 130 ? 140.364 157.418 171.278 1.00 34.27 130 MET A C 1
ATOM 3317 O O . MET B 1 130 ? 139.333 157.482 170.580 1.00 42.55 130 MET A O 1
ATOM 3322 N N . THR B 1 131 ? 140.413 156.908 172.512 1.00 25.89 131 THR A N 1
ATOM 3323 C CA . THR B 1 131 ? 139.190 156.399 173.186 1.00 32.70 131 THR A CA 1
ATOM 3324 C C . THR B 1 131 ? 138.924 157.237 174.440 1.00 39.52 131 THR A C 1
ATOM 3325 O O . THR B 1 131 ? 139.784 157.229 175.343 1.00 42.94 131 THR A O 1
ATOM 3329 N N . LEU B 1 132 ? 137.783 157.930 174.486 1.00 44.10 132 LEU A N 1
ATOM 3330 C CA . LEU B 1 132 ? 137.424 158.747 175.676 1.00 41.20 132 LEU A CA 1
ATOM 3331 C C . LEU B 1 132 ? 136.231 158.099 176.385 1.00 41.55 132 LEU A C 1
ATOM 3332 O O . LEU B 1 132 ? 135.179 157.936 175.737 1.00 45.95 132 LEU A O 1
ATOM 3337 N N . SER B 1 133 ? 136.396 157.745 177.662 1.00 30.15 133 SER A N 1
ATOM 3338 C CA . SER B 1 133 ? 135.291 157.127 178.442 1.00 39.90 133 SER A CA 1
ATOM 3339 C C . SER B 1 133 ? 135.010 157.969 179.691 1.00 38.23 133 SER A C 1
ATOM 3340 O O . SER B 1 133 ? 135.966 158.249 180.441 1.00 32.95 133 SER A O 1
ATOM 3343 N N . ILE B 1 134 ? 133.748 158.352 179.898 1.00 46.86 134 ILE A N 1
ATOM 3344 C CA . ILE B 1 134 ? 133.373 159.178 181.084 1.00 45.67 134 ILE A CA 1
ATOM 3345 C C . ILE B 1 134 ? 132.376 158.390 181.939 1.00 48.58 134 ILE A C 1
ATOM 3346 O O . ILE B 1 134 ? 131.256 158.142 181.455 1.00 52.84 134 ILE A O 1
ATOM 3351 N N . THR B 1 135 ? 132.776 158.012 183.156 1.00 53.74 135 THR A N 1
ATOM 3352 C CA . THR B 1 135 ? 131.896 157.272 184.046 1.00 52.50 135 THR A CA 1
ATOM 3353 C C . THR B 1 135 ? 131.785 158.007 185.376 1.00 56.50 135 THR A C 1
ATOM 3354 O O . THR B 1 135 ? 132.750 158.617 185.847 1.00 55.94 135 THR A O 1
ATOM 3358 N N . THR B 1 136 ? 130.599 157.945 185.978 1.00 63.90 136 THR A N 1
ATOM 3359 C CA . THR B 1 136 ? 130.366 158.640 187.237 1.00 63.22 136 THR A CA 1
ATOM 3360 C C . THR B 1 136 ? 131.234 158.053 188.346 1.00 67.32 136 THR A C 1
ATOM 3361 O O . THR B 1 136 ? 131.357 156.834 188.495 1.00 56.72 136 THR A O 1
ATOM 3365 N N . GLU B 1 137 ? 131.840 158.948 189.129 1.00 83.43 137 GLU A N 1
ATOM 3366 C CA . GLU B 1 137 ? 132.789 158.587 190.178 1.00 82.45 137 GLU A CA 1
ATOM 3367 C C . GLU B 1 137 ? 133.883 157.672 189.640 1.00 86.16 137 GLU A C 1
ATOM 3368 O O . GLU B 1 137 ? 134.287 156.712 190.303 1.00 87.45 137 GLU A O 1
ATOM 3374 N N . ALA B 1 138 ? 134.365 157.987 188.433 1.00 73.34 138 ALA A N 1
ATOM 3375 C CA . ALA B 1 138 ? 135.471 157.213 187.822 1.00 58.31 138 ALA A CA 1
ATOM 3376 C C . ALA B 1 138 ? 136.336 158.179 187.005 1.00 58.06 138 ALA A C 1
ATOM 3377 O O . ALA B 1 138 ? 135.772 158.886 186.147 1.00 61.15 138 ALA A O 1
ATOM 3379 N N . ILE B 1 139 ? 137.648 158.211 187.260 1.00 49.81 139 ILE A N 1
ATOM 3380 C CA . ILE B 1 139 ? 138.540 159.191 186.567 1.00 54.73 139 ILE A CA 1
ATOM 3381 C C . ILE B 1 139 ? 138.365 159.050 185.051 1.00 58.58 139 ILE A C 1
ATOM 3382 O O . ILE B 1 139 ? 138.318 157.904 184.564 1.00 60.57 139 ILE A O 1
ATOM 3387 N N . VAL B 1 140 ? 138.274 160.177 184.338 1.00 51.04 140 VAL A N 1
ATOM 3388 C CA . VAL B 1 140 ? 138.164 160.138 182.850 1.00 47.83 140 VAL A CA 1
ATOM 3389 C C . VAL B 1 140 ? 139.540 159.784 182.277 1.00 42.48 140 VAL A C 1
ATOM 3390 O O . VAL B 1 140 ? 140.516 160.484 182.615 1.00 41.37 140 VAL A O 1
ATOM 3394 N N . MET B 1 141 ? 139.612 158.736 181.451 1.00 42.04 141 MET A N 1
ATOM 3395 C CA . MET B 1 141 ? 140.906 158.301 180.861 1.00 42.75 141 MET A CA 1
ATOM 3396 C C . MET B 1 141 ? 140.844 158.442 179.338 1.00 47.49 141 MET A C 1
ATOM 3397 O O . MET B 1 141 ? 139.745 158.271 178.774 1.00 55.49 141 MET A O 1
ATOM 3402 N N . ALA B 1 142 ? 141.982 158.742 178.705 1.00 37.28 142 ALA A N 1
ATOM 3403 C CA . ALA B 1 142 ? 142.031 158.858 177.229 1.00 32.11 142 ALA A CA 1
ATOM 3404 C C . ALA B 1 142 ? 143.057 157.865 176.675 1.00 32.70 142 ALA A C 1
ATOM 3405 O O . ALA B 1 142 ? 144.267 158.102 176.857 1.00 42.37 142 ALA A O 1
ATOM 3407 N N . THR B 1 143 ? 142.586 156.793 176.031 1.00 25.34 143 THR A N 1
ATOM 3408 C CA . THR B 1 143 ? 143.500 155.776 175.443 1.00 25.24 143 THR A CA 1
ATOM 3409 C C . THR B 1 143 ? 144.005 156.288 174.091 1.00 32.89 143 THR A C 1
ATOM 3410 O O . THR B 1 143 ? 143.207 156.923 173.376 1.00 40.98 143 THR A O 1
ATOM 3414 N N . PHE B 1 144 ? 145.273 156.026 173.757 1.00 33.92 144 PHE A N 1
ATOM 3415 C CA . PHE B 1 144 ? 145.851 156.568 172.499 1.00 35.13 144 PHE A CA 1
ATOM 3416 C C . PHE B 1 144 ? 146.540 155.461 171.697 1.00 32.70 144 PHE A C 1
ATOM 3417 O O . PHE B 1 144 ? 147.392 154.754 172.269 1.00 36.87 144 PHE A O 1
ATOM 3425 N N . GLY B 1 145 ? 146.187 155.322 170.415 1.00 31.55 145 GLY A N 1
ATOM 3426 C CA . GLY B 1 145 ? 146.847 154.335 169.537 1.00 34.58 145 GLY A CA 1
ATOM 3427 C C . GLY B 1 145 ? 147.751 155.042 168.542 1.00 36.38 145 GLY A C 1
ATOM 3428 O O . GLY B 1 145 ? 147.284 156.021 167.928 1.00 46.61 145 GLY A O 1
ATOM 3429 N N . ILE B 1 146 ? 148.997 154.582 168.386 1.00 29.79 146 ILE A N 1
ATOM 3430 C CA . ILE B 1 146 ? 149.957 155.317 167.507 1.00 37.46 146 ILE A CA 1
ATOM 3431 C C . ILE B 1 146 ? 150.432 154.401 166.375 1.00 38.18 146 ILE A C 1
ATOM 3432 O O . ILE B 1 146 ? 150.365 153.167 166.544 1.00 45.18 146 ILE A O 1
ATOM 3437 N N . VAL B 1 147 ? 150.884 154.990 165.263 1.00 34.32 147 VAL A N 1
ATOM 3438 C CA . VAL B 1 147 ? 151.429 154.189 164.127 1.00 36.34 147 VAL A CA 1
ATOM 3439 C C . VAL B 1 147 ? 152.873 154.640 163.888 1.00 39.55 147 VAL A C 1
ATOM 3440 O O . VAL B 1 147 ? 153.059 155.753 163.359 1.00 43.02 147 VAL A O 1
ATOM 3444 N N . GLY B 1 148 ? 153.850 153.815 164.276 1.00 38.76 148 GLY A N 1
ATOM 3445 C CA . GLY B 1 148 ? 155.270 154.194 164.136 1.00 35.75 148 GLY A CA 1
ATOM 3446 C C . GLY B 1 148 ? 155.914 153.528 162.933 1.00 36.84 148 GLY A C 1
ATOM 3447 O O . GLY B 1 148 ? 155.501 152.402 162.593 1.00 44.35 148 GLY A O 1
ATOM 3448 N N . MET B 1 149 ? 156.885 154.198 162.306 1.00 38.56 149 MET A N 1
ATOM 3449 C CA . MET B 1 149 ? 157.538 153.645 161.089 1.00 42.10 149 MET A CA 1
ATOM 3450 C C . MET B 1 149 ? 158.433 152.462 161.479 1.00 42.92 149 MET A C 1
ATOM 3451 O O . MET B 1 149 ? 158.275 151.384 160.872 1.00 47.28 149 MET A O 1
ATOM 3456 N N . ASN B 1 150 ? 159.320 152.654 162.463 1.00 39.57 150 ASN A N 1
ATOM 3457 C CA . ASN B 1 150 ? 160.254 151.575 162.886 1.00 38.73 150 ASN A CA 1
ATOM 3458 C C . ASN B 1 150 ? 160.848 151.905 164.260 1.00 40.47 150 ASN A C 1
ATOM 3459 O O . ASN B 1 150 ? 160.609 153.025 164.753 1.00 48.33 150 ASN A O 1
ATOM 3464 N N . GLN B 1 151 ? 161.595 150.963 164.847 1.00 48.33 151 GLN A N 1
ATOM 3465 C CA . GLN B 1 151 ? 162.198 151.169 166.192 1.00 47.11 151 GLN A CA 1
ATOM 3466 C C . GLN B 1 151 ? 163.723 151.064 166.085 1.00 49.60 151 GLN A C 1
ATOM 3467 O O . GLN B 1 151 ? 164.200 150.291 165.232 1.00 56.53 151 GLN A O 1
ATOM 3473 N N . LEU B 1 152 ? 164.453 151.812 166.919 1.00 46.11 152 LEU A N 1
ATOM 3474 C CA . LEU B 1 152 ? 165.941 151.774 166.904 1.00 44.30 152 LEU A CA 1
ATOM 3475 C C . LEU B 1 152 ? 166.424 150.690 167.874 1.00 46.12 152 LEU A C 1
ATOM 3476 O O . LEU B 1 152 ? 165.647 150.321 168.776 1.00 46.52 152 LEU A O 1
ATOM 3481 N N . GLU B 1 153 ? 167.659 150.205 167.699 1.00 50.87 153 GLU A N 1
ATOM 3482 C CA . GLU B 1 153 ? 168.187 149.177 168.582 1.00 52.44 153 GLU A CA 1
ATOM 3483 C C . GLU B 1 153 ? 168.400 149.752 169.981 1.00 53.69 153 GLU A C 1
ATOM 3484 O O . GLU B 1 153 ? 168.659 150.954 170.126 1.00 51.85 153 GLU A O 1
ATOM 3490 N N . PRO B 1 154 ? 168.268 148.940 171.029 1.00 44.56 154 PRO A N 1
ATOM 3491 C CA . PRO B 1 154 ? 168.519 149.444 172.384 1.00 45.03 154 PRO A CA 1
ATOM 3492 C C . PRO B 1 154 ? 169.961 149.901 172.544 1.00 51.94 154 PRO A C 1
ATOM 3493 O O . PRO B 1 154 ? 170.893 149.269 172.044 1.00 50.58 154 PRO A O 1
ATOM 3497 N N . SER B 1 155 ? 170.137 151.013 173.254 1.00 59.60 155 SER A N 1
ATOM 3498 C CA . SER B 1 155 ? 171.461 151.585 173.460 1.00 57.01 155 SER A CA 1
ATOM 3499 C C . SER B 1 155 ? 171.529 152.201 174.849 1.00 55.82 155 SER A C 1
ATOM 3500 O O . SER B 1 155 ? 170.515 152.671 175.373 1.00 54.04 155 SER A O 1
ATOM 3503 N N . SER B 1 156 ? 172.727 152.192 175.438 1.00 59.58 156 SER A N 1
ATOM 3504 C CA . SER B 1 156 ? 172.902 152.760 176.770 1.00 61.80 156 SER A CA 1
ATOM 3505 C C . SER B 1 156 ? 172.788 154.278 176.746 1.00 61.34 156 SER A C 1
ATOM 3506 O O . SER B 1 156 ? 172.171 154.877 177.634 1.00 63.84 156 SER A O 1
ATOM 3509 N N . THR B 1 157 ? 173.374 154.916 175.738 1.00 69.69 157 THR A N 1
ATOM 3510 C CA . THR B 1 157 ? 173.375 156.370 175.670 1.00 72.72 157 THR A CA 1
ATOM 3511 C C . THR B 1 157 ? 172.076 156.878 175.051 1.00 72.09 157 THR A C 1
ATOM 3512 O O . THR B 1 157 ? 171.634 156.393 174.006 1.00 75.10 157 THR A O 1
ATOM 3516 N N . VAL B 1 158 ? 171.445 157.853 175.715 1.00 67.61 158 VAL A N 1
ATOM 3517 C CA . VAL B 1 158 ? 170.164 158.426 175.201 1.00 68.29 158 VAL A CA 1
ATOM 3518 C C . VAL B 1 158 ? 170.453 159.207 173.912 1.00 77.08 158 VAL A C 1
ATOM 3519 O O . VAL B 1 158 ? 171.622 159.580 173.695 1.00 81.56 158 VAL A O 1
ATOM 3523 N N . PRO B 1 159 ? 169.445 159.488 173.056 1.00 86.73 159 PRO A N 1
ATOM 3524 C CA . PRO B 1 159 ? 169.662 160.277 171.841 1.00 82.44 159 PRO A CA 1
ATOM 3525 C C . PRO B 1 159 ? 170.456 161.556 172.143 1.00 86.21 159 PRO A C 1
ATOM 3526 O O . PRO B 1 159 ? 170.195 162.179 173.153 1.00 87.97 159 PRO A O 1
ATOM 3530 N N . THR B 1 160 ? 171.398 161.913 171.266 1.00 102.16 160 THR A N 1
ATOM 3531 C CA . THR B 1 160 ? 172.252 163.107 171.506 1.00 106.71 160 THR A CA 1
ATOM 3532 C C . THR B 1 160 ? 171.366 164.305 171.867 1.00 107.65 160 THR A C 1
ATOM 3533 O O . THR B 1 160 ? 170.439 164.600 171.092 1.00 105.28 160 THR A O 1
ATOM 3537 N N . GLY B 1 161 ? 171.656 164.969 172.990 1.00 91.40 161 GLY A N 1
ATOM 3538 C CA . GLY B 1 161 ? 170.867 166.142 173.417 1.00 90.51 161 GLY A CA 1
ATOM 3539 C C . GLY B 1 161 ? 169.418 165.786 173.700 1.00 90.97 161 GLY A C 1
ATOM 3540 O O . GLY B 1 161 ? 168.534 166.574 173.312 1.00 93.53 161 GLY A O 1
ATOM 3541 N N . ALA B 1 162 ? 169.180 164.650 174.362 1.00 76.62 162 ALA A N 1
ATOM 3542 C CA . ALA B 1 162 ? 167.802 164.229 174.706 1.00 78.28 162 ALA A CA 1
ATOM 3543 C C . ALA B 1 162 ? 167.333 164.979 175.957 1.00 78.20 162 ALA A C 1
ATOM 3544 O O . ALA B 1 162 ? 167.201 164.335 177.016 1.00 78.56 162 ALA A O 1
ATOM 3546 N N . THR B 1 163 ? 167.091 166.287 175.836 1.00 73.77 163 THR A N 1
ATOM 3547 C CA . THR B 1 163 ? 166.578 167.074 176.988 1.00 71.32 163 THR A CA 1
ATOM 3548 C C . THR B 1 163 ? 165.240 166.473 177.427 1.00 72.92 163 THR A C 1
ATOM 3549 O O . THR B 1 163 ? 164.357 166.319 176.561 1.00 78.33 163 THR A O 1
ATOM 3553 N N . PHE B 1 164 ? 165.100 166.146 178.715 1.00 57.95 164 PHE A N 1
ATOM 3554 C CA . PHE B 1 164 ? 163.860 165.480 179.195 1.00 61.05 164 PHE A CA 1
ATOM 3555 C C . PHE B 1 164 ? 162.930 166.509 179.846 1.00 60.01 164 PHE A C 1
ATOM 3556 O O . PHE B 1 164 ? 163.038 166.727 181.068 1.00 58.40 164 PHE A O 1
ATOM 3564 N N . VAL B 1 165 ? 162.028 167.099 179.058 1.00 59.71 165 VAL A N 1
ATOM 3565 C CA . VAL B 1 165 ? 161.033 168.068 179.608 1.00 59.02 165 VAL A CA 1
ATOM 3566 C C . VAL B 1 165 ? 160.048 167.294 180.491 1.00 63.08 165 VAL A C 1
ATOM 3567 O O . VAL B 1 165 ? 159.771 166.122 180.173 1.00 67.06 165 VAL A O 1
ATOM 3571 N N . GLU B 1 166 ? 159.547 167.925 181.557 1.00 62.34 166 GLU A N 1
ATOM 3572 C CA . GLU B 1 166 ? 158.590 167.254 182.478 1.00 64.59 166 GLU A CA 1
ATOM 3573 C C . GLU B 1 166 ? 157.158 167.663 182.115 1.00 66.59 166 GLU A C 1
ATOM 3574 O O . GLU B 1 166 ? 156.999 168.637 181.354 1.00 64.74 166 GLU A O 1
ATOM 3580 N N . ALA B 1 167 ? 156.162 166.941 182.639 1.00 70.02 167 ALA A N 1
ATOM 3581 C CA . ALA B 1 167 ? 154.745 167.242 182.325 1.00 68.92 167 ALA A CA 1
ATOM 3582 C C . ALA B 1 167 ? 154.049 167.815 183.564 1.00 65.63 167 ALA A C 1
ATOM 3583 O O . ALA B 1 167 ? 154.167 167.205 184.645 1.00 69.25 167 ALA A O 1
ATOM 3585 N N . PRO B 1 168 ? 153.324 168.950 183.455 1.00 64.44 168 PRO A N 1
ATOM 3586 C CA . PRO B 1 168 ? 152.590 169.506 184.593 1.00 69.41 168 PRO A CA 1
ATOM 3587 C C . PRO B 1 168 ? 151.658 168.446 185.193 1.00 72.32 168 PRO A C 1
ATOM 3588 O O . PRO B 1 168 ? 150.849 167.906 184.462 1.00 72.47 168 PRO A O 1
ATOM 3592 N N . THR B 1 169 ? 151.792 168.181 186.496 1.00 72.49 169 THR A N 1
ATOM 3593 C CA . THR B 1 169 ? 150.961 167.140 187.159 1.00 71.55 169 THR A CA 1
ATOM 3594 C C . THR B 1 169 ? 149.672 167.772 187.697 1.00 70.56 169 THR A C 1
ATOM 3595 O O . THR B 1 169 ? 149.519 167.831 188.932 1.00 68.83 169 THR A O 1
ATOM 3599 N N . THR B 1 170 ? 148.786 168.219 186.803 1.00 69.21 170 THR A N 1
ATOM 3600 C CA . THR B 1 170 ? 147.486 168.803 187.231 1.00 66.35 170 THR A CA 1
ATOM 3601 C C . THR B 1 170 ? 146.561 167.678 187.707 1.00 65.31 170 THR A C 1
ATOM 3602 O O . THR B 1 170 ? 146.627 166.579 187.123 1.00 69.12 170 THR A O 1
ATOM 3606 N N . GLU B 1 171 ? 145.734 167.948 188.721 1.00 65.28 171 GLU A N 1
ATOM 3607 C CA . GLU B 1 171 ? 144.804 166.922 189.266 1.00 69.21 171 GLU A CA 1
ATOM 3608 C C . GLU B 1 171 ? 144.031 166.267 188.115 1.00 72.04 171 GLU A C 1
ATOM 3609 O O . GLU B 1 171 ? 143.527 167.004 187.246 1.00 72.85 171 GLU A O 1
ATOM 3615 N N . PRO B 1 172 ? 143.911 164.921 188.066 1.00 60.18 172 PRO A N 1
ATOM 3616 C CA . PRO B 1 172 ? 143.127 164.253 187.023 1.00 62.44 172 PRO A CA 1
ATOM 3617 C C . PRO B 1 172 ? 141.675 164.709 187.021 1.00 61.93 172 PRO A C 1
ATOM 3618 O O . PRO B 1 172 ? 141.083 165.019 188.057 1.00 66.42 172 PRO A O 1
ATOM 3622 N N . MET B 1 173 ? 141.109 164.750 185.817 1.00 62.38 173 MET A N 1
ATOM 3623 C CA . MET B 1 173 ? 139.754 165.255 185.625 1.00 58.68 173 MET A CA 1
ATOM 3624 C C . MET B 1 173 ? 138.732 164.280 186.197 1.00 60.45 173 MET A C 1
ATOM 3625 O O . MET B 1 173 ? 138.867 163.062 186.042 1.00 60.36 173 MET A O 1
ATOM 3630 N N . ASP B 1 174 ? 137.708 164.820 186.853 1.00 64.96 174 ASP A N 1
ATOM 3631 C CA . ASP B 1 174 ? 136.630 164.015 187.401 1.00 61.03 174 ASP A CA 1
ATOM 3632 C C . ASP B 1 174 ? 135.354 164.184 186.573 1.00 56.55 174 ASP A C 1
ATOM 3633 O O . ASP B 1 174 ? 135.241 165.071 185.723 1.00 58.25 174 ASP A O 1
ATOM 3638 N N . SER B 1 175 ? 134.385 163.306 186.826 1.00 67.80 175 SER A N 1
ATOM 3639 C CA . SER B 1 175 ? 133.140 163.268 186.072 1.00 73.00 175 SER A CA 1
ATOM 3640 C C . SER B 1 175 ? 132.058 164.160 186.667 1.00 73.26 175 SER A C 1
ATOM 3641 O O . SER B 1 175 ? 130.931 164.171 186.161 1.00 70.82 175 SER A O 1
ATOM 3644 N N . PHE B 1 176 ? 132.393 164.877 187.744 1.00 79.22 176 PHE A N 1
ATOM 3645 C CA . PHE B 1 176 ? 131.383 165.714 188.444 1.00 74.32 176 PHE A CA 1
ATOM 3646 C C . PHE B 1 176 ? 131.200 167.039 187.697 1.00 76.08 176 PHE A C 1
ATOM 3647 O O . PHE B 1 176 ? 131.940 167.283 186.726 1.00 72.98 176 PHE A O 1
ATOM 3655 N N . THR B 1 177 ? 130.228 167.850 188.127 1.00 87.51 177 THR A N 1
ATOM 3656 C CA . THR B 1 177 ? 129.971 169.164 187.477 1.00 83.92 177 THR A CA 1
ATOM 3657 C C . THR B 1 177 ? 130.038 168.977 185.957 1.00 87.13 177 THR A C 1
ATOM 3658 O O . THR B 1 177 ? 130.740 169.766 185.294 1.00 85.98 177 THR A O 1
ATOM 3662 N N . GLY B 1 178 ? 129.340 167.966 185.433 1.00 96.88 178 GLY A N 1
ATOM 3663 C CA . GLY B 1 178 ? 129.385 167.682 183.986 1.00 97.34 178 GLY A CA 1
ATOM 3664 C C . GLY B 1 178 ? 128.350 168.489 183.226 1.00 99.84 178 GLY A C 1
ATOM 3665 O O . GLY B 1 178 ? 127.145 168.239 183.426 1.00 101.93 178 GLY A O 1
ATOM 3666 N N . HIS B 1 179 ? 128.799 169.421 182.380 1.00 78.49 179 HIS A N 1
ATOM 3667 C CA . HIS B 1 179 ? 127.859 170.219 181.548 1.00 70.98 179 HIS A CA 1
ATOM 3668 C C . HIS B 1 179 ? 127.430 169.358 180.356 1.00 73.28 179 HIS A C 1
ATOM 3669 O O . HIS B 1 179 ? 127.879 169.629 179.225 1.00 72.65 179 HIS A O 1
ATOM 3676 N N . VAL B 1 180 ? 126.593 168.347 180.608 1.00 68.74 180 VAL A N 1
ATOM 3677 C CA . VAL B 1 180 ? 126.150 167.426 179.519 1.00 68.85 180 VAL A CA 1
ATOM 3678 C C . VAL B 1 180 ? 124.908 168.023 178.849 1.00 66.27 180 VAL A C 1
ATOM 3679 O O . VAL B 1 180 ? 123.816 167.938 179.444 1.00 67.09 180 VAL A O 1
ATOM 3683 N N . LYS B 1 181 ? 125.080 168.604 177.659 1.00 60.19 181 LYS A N 1
ATOM 3684 C CA . LYS B 1 181 ? 123.938 169.203 176.920 1.00 56.38 181 LYS A CA 1
ATOM 3685 C C . LYS B 1 181 ? 123.565 168.296 175.745 1.00 60.26 181 LYS A C 1
ATOM 3686 O O . LYS B 1 181 ? 124.473 167.640 175.197 1.00 63.89 181 LYS A O 1
ATOM 3692 N N . GLU B 1 182 ? 122.282 168.268 175.376 1.00 62.36 182 GLU A N 1
ATOM 3693 C CA . GLU B 1 182 ? 121.835 167.433 174.267 1.00 57.65 182 GLU A CA 1
ATOM 3694 C C . GLU B 1 182 ? 120.939 168.163 173.274 1.00 62.09 182 GLU A C 1
ATOM 3695 O O . GLU B 1 182 ? 121.037 167.895 172.072 1.00 65.45 182 GLU A O 1
ATOM 3701 N N . GLY B 1 183 ? 120.074 169.072 173.720 1.00 66.39 183 GLY A N 1
ATOM 3702 C CA . GLY B 1 183 ? 119.233 169.827 172.816 1.00 64.98 183 GLY A CA 1
ATOM 3703 C C . GLY B 1 183 ? 119.814 171.198 172.533 1.00 67.89 183 GLY A C 1
ATOM 3704 O O . GLY B 1 183 ? 121.004 171.443 172.753 1.00 70.17 183 GLY A O 1
ATOM 3705 N N . LEU B 1 184 ? 118.965 172.097 172.029 1.00 80.74 184 LEU A N 1
ATOM 3706 C CA . LEU B 1 184 ? 119.388 173.481 171.836 1.00 84.32 184 LEU A CA 1
ATOM 3707 C C . LEU B 1 184 ? 119.721 174.133 173.171 1.00 86.30 184 LEU A C 1
ATOM 3708 O O . LEU B 1 184 ? 120.711 174.864 173.293 1.00 85.56 184 LEU A O 1
ATOM 3713 N N . ALA B 1 185 ? 118.899 173.875 174.189 1.00 92.63 185 ALA A N 1
ATOM 3714 C CA . ALA B 1 185 ? 119.177 174.322 175.547 1.00 93.77 185 ALA A CA 1
ATOM 3715 C C . ALA B 1 185 ? 118.879 173.237 176.575 1.00 94.33 185 ALA A C 1
ATOM 3716 O O . ALA B 1 185 ? 118.966 173.503 177.780 1.00 95.17 185 ALA A O 1
ATOM 3718 N N . ASP B 1 186 ? 118.534 172.028 176.136 1.00 85.49 186 ASP A N 1
ATOM 3719 C CA . ASP B 1 186 ? 118.155 170.950 177.040 1.00 84.34 186 ASP A CA 1
ATOM 3720 C C . ASP B 1 186 ? 119.397 170.331 177.666 1.00 81.48 186 ASP A C 1
ATOM 3721 O O . ASP B 1 186 ? 120.397 170.098 176.979 1.00 81.67 186 ASP A O 1
ATOM 3726 N N . ILE B 1 187 ? 119.332 170.066 178.971 1.00 64.92 187 ILE A N 1
ATOM 3727 C CA . ILE B 1 187 ? 120.403 169.349 179.650 1.00 67.73 187 ILE A CA 1
ATOM 3728 C C . ILE B 1 187 ? 119.989 167.897 179.837 1.00 71.62 187 ILE A C 1
ATOM 3729 O O . ILE B 1 187 ? 118.940 167.601 180.423 1.00 71.32 187 ILE A O 1
ATOM 3734 N N . ALA B 1 188 ? 120.810 166.980 179.334 1.00 65.24 188 ALA A N 1
ATOM 3735 C CA . ALA B 1 188 ? 120.498 165.560 179.363 1.00 53.68 188 ALA A CA 1
ATOM 3736 C C . ALA B 1 188 ? 120.772 164.977 180.744 1.00 61.28 188 ALA A C 1
ATOM 3737 O O . ALA B 1 188 ? 121.480 165.574 181.560 1.00 60.66 188 ALA A O 1
ATOM 3739 N N . VAL B 1 189 ? 120.199 163.800 180.997 1.00 70.82 189 VAL A N 1
ATOM 3740 C CA . VAL B 1 189 ? 120.423 163.084 182.249 1.00 68.58 189 VAL A CA 1
ATOM 3741 C C . VAL B 1 189 ? 121.307 161.858 182.020 1.00 62.77 189 VAL A C 1
ATOM 3742 O O . VAL B 1 189 ? 121.223 160.867 182.755 1.00 53.27 189 VAL A O 1
ATOM 3746 N N . ALA B 1 190 ? 122.169 161.913 181.005 1.00 60.94 190 ALA A N 1
ATOM 3747 C CA . ALA B 1 190 ? 123.018 160.783 180.648 1.00 54.40 190 ALA A CA 1
ATOM 3748 C C . ALA B 1 190 ? 123.950 160.427 181.796 1.00 50.11 190 ALA A C 1
ATOM 3749 O O . ALA B 1 190 ? 124.417 161.304 182.528 1.00 56.65 190 ALA A O 1
ATOM 3751 N N . THR B 1 191 ? 124.218 159.130 181.945 1.00 40.49 191 THR A N 1
ATOM 3752 C CA . THR B 1 191 ? 125.021 158.657 183.067 1.00 44.60 191 THR A CA 1
ATOM 3753 C C . THR B 1 191 ? 126.472 158.415 182.655 1.00 50.84 191 THR A C 1
ATOM 3754 O O . THR B 1 191 ? 127.393 158.938 183.292 1.00 52.57 191 THR A O 1
ATOM 3758 N N . GLU B 1 192 ? 126.698 157.632 181.599 1.00 51.67 192 GLU A N 1
ATOM 3759 C CA . GLU B 1 192 ? 128.024 157.523 181.001 1.00 54.32 192 GLU A CA 1
ATOM 3760 C C . GLU B 1 192 ? 128.014 158.097 179.590 1.00 52.19 192 GLU A C 1
ATOM 3761 O O . GLU B 1 192 ? 126.974 158.194 178.935 1.00 57.83 192 GLU A O 1
ATOM 3767 N N . LEU B 1 193 ? 129.206 158.476 179.130 1.00 38.83 193 LEU A N 1
ATOM 3768 C CA . LEU B 1 193 ? 129.405 159.032 177.798 1.00 41.11 193 LEU A CA 1
ATOM 3769 C C . LEU B 1 193 ? 130.716 158.494 177.246 1.00 45.01 193 LEU A C 1
ATOM 3770 O O . LEU B 1 193 ? 131.717 158.444 177.967 1.00 46.59 193 LEU A O 1
ATOM 3775 N N . GLU B 1 194 ? 130.708 158.095 175.977 1.00 42.29 194 GLU A N 1
ATOM 3776 C CA . GLU B 1 194 ? 131.869 157.501 175.327 1.00 36.87 194 GLU A CA 1
ATOM 3777 C C . GLU B 1 194 ? 132.110 158.189 173.990 1.00 46.65 194 GLU A C 1
ATOM 3778 O O . GLU B 1 194 ? 131.163 158.441 173.238 1.00 50.87 194 GLU A O 1
ATOM 3784 N N . LEU B 1 195 ? 133.375 158.490 173.700 1.00 38.14 195 LEU A N 1
ATOM 3785 C CA . LEU B 1 195 ? 133.771 159.155 172.466 1.00 40.05 195 LEU A CA 1
ATOM 3786 C C . LEU B 1 195 ? 134.955 158.417 171.856 1.00 41.44 195 LEU A C 1
ATOM 3787 O O . LEU B 1 195 ? 135.919 158.097 172.559 1.00 38.81 195 LEU A O 1
ATOM 3792 N N . GLN B 1 196 ? 134.897 158.178 170.541 1.00 34.79 196 GLN A N 1
ATOM 3793 C CA . GLN B 1 196 ? 136.023 157.503 169.840 1.00 36.37 196 GLN A CA 1
ATOM 3794 C C . GLN B 1 196 ? 136.451 158.343 168.631 1.00 37.83 196 GLN A C 1
ATOM 3795 O O . GLN B 1 196 ? 135.561 158.807 167.892 1.00 47.35 196 GLN A O 1
ATOM 3801 N N . ILE B 1 197 ? 137.763 158.522 168.441 1.00 30.08 197 ILE A N 1
ATOM 3802 C CA . ILE B 1 197 ? 138.288 159.325 167.296 1.00 32.69 197 ILE A CA 1
ATOM 3803 C C . ILE B 1 197 ? 139.157 158.422 166.414 1.00 39.04 197 ILE A C 1
ATOM 3804 O O . ILE B 1 197 ? 140.002 157.695 166.970 1.00 45.58 197 ILE A O 1
ATOM 3809 N N . GLU B 1 198 ? 138.947 158.465 165.094 1.00 34.46 198 GLU A N 1
ATOM 3810 C CA . GLU B 1 198 ? 139.725 157.612 164.154 1.00 29.80 198 GLU A CA 1
ATOM 3811 C C . GLU B 1 198 ? 140.332 158.487 163.053 1.00 38.03 198 GLU A C 1
ATOM 3812 O O . GLU B 1 198 ? 139.582 159.279 162.450 1.00 39.22 198 GLU A O 1
ATOM 3818 N N . ASN B 1 199 ? 141.638 158.346 162.804 1.00 40.61 199 ASN A N 1
ATOM 3819 C CA . ASN B 1 199 ? 142.309 159.121 161.725 1.00 30.07 199 ASN A CA 1
ATOM 3820 C C . ASN B 1 199 ? 142.569 158.197 160.530 1.00 31.53 199 ASN A C 1
ATOM 3821 O O . ASN B 1 199 ? 142.928 158.715 159.456 1.00 36.35 199 ASN A O 1
ATOM 3826 N N . GLY B 1 200 ? 142.389 156.885 160.715 1.00 33.92 200 GLY A N 1
ATOM 3827 C CA . GLY B 1 200 ? 142.580 155.919 159.616 1.00 29.38 200 GLY A CA 1
ATOM 3828 C C . GLY B 1 200 ? 143.962 156.026 158.995 1.00 37.26 200 GLY A C 1
ATOM 3829 O O . GLY B 1 200 ? 144.046 156.125 157.756 1.00 47.90 200 GLY A O 1
ATOM 3830 N N . ILE B 1 201 ? 145.010 155.997 159.824 1.00 33.35 201 ILE A N 1
ATOM 3831 C CA . ILE B 1 201 ? 146.410 156.095 159.313 1.00 32.05 201 ILE A CA 1
ATOM 3832 C C . ILE B 1 201 ? 146.947 154.682 159.063 1.00 37.39 201 ILE A C 1
ATOM 3833 O O . ILE B 1 201 ? 147.169 153.955 160.051 1.00 36.43 201 ILE A O 1
ATOM 3838 N N . ALA B 1 202 ? 147.145 154.313 157.793 1.00 42.96 202 ALA A N 1
ATOM 3839 C CA . ALA B 1 202 ? 147.699 152.982 157.448 1.00 36.81 202 ALA A CA 1
ATOM 3840 C C . ALA B 1 202 ? 149.107 153.170 156.875 1.00 40.13 202 ALA A C 1
ATOM 3841 O O . ALA B 1 202 ? 149.396 154.287 156.418 1.00 47.99 202 ALA A O 1
ATOM 3843 N N . PRO B 1 203 ? 149.994 152.149 156.857 1.00 44.50 203 PRO A N 1
ATOM 3844 C CA . PRO B 1 203 ? 151.374 152.301 156.392 1.00 41.12 203 PRO A CA 1
ATOM 3845 C C . PRO B 1 203 ? 151.536 151.954 154.918 1.00 48.58 203 PRO A C 1
ATOM 3846 O O . PRO B 1 203 ? 150.688 151.301 154.305 1.00 43.22 203 PRO A O 1
ATOM 3850 N N . ARG B 1 204 ? 152.656 152.404 154.341 1.00 50.28 204 ARG A N 1
ATOM 3851 C CA . ARG B 1 204 ? 152.934 152.128 152.906 1.00 33.90 204 ARG A CA 1
ATOM 3852 C C . ARG B 1 204 ? 154.369 151.608 152.767 1.00 34.02 204 ARG A C 1
ATOM 3853 O O . ARG B 1 204 ? 155.300 152.343 153.150 1.00 34.45 204 ARG A O 1
ATOM 3861 N N . TYR B 1 205 ? 154.535 150.392 152.238 1.00 34.93 205 TYR A N 1
ATOM 3862 C CA . TYR B 1 205 ? 155.886 149.791 152.074 1.00 41.11 205 TYR A CA 1
ATOM 3863 C C . TYR B 1 205 ? 156.250 149.756 150.586 1.00 41.29 205 TYR A C 1
ATOM 3864 O O . TYR B 1 205 ? 155.340 149.573 149.754 1.00 37.42 205 TYR A O 1
ATOM 3873 N N . VAL B 1 206 ? 157.537 149.924 150.267 1.00 34.86 206 VAL A N 1
ATOM 3874 C CA . VAL B 1 206 ? 157.998 149.893 148.845 1.00 31.01 206 VAL A CA 1
ATOM 3875 C C . VAL B 1 206 ? 159.119 148.857 148.706 1.00 31.17 206 VAL A C 1
ATOM 3876 O O . VAL B 1 206 ? 159.556 148.319 149.743 1.00 31.23 206 VAL A O 1
ATOM 3880 N N . ILE B 1 207 ? 159.565 148.595 147.473 1.00 34.23 207 ILE A N 1
ATOM 3881 C CA . ILE B 1 207 ? 160.634 147.629 147.257 1.00 32.93 207 ILE A CA 1
ATOM 3882 C C . ILE B 1 207 ? 161.912 148.112 147.928 1.00 38.02 207 ILE A C 1
ATOM 3883 O O . ILE B 1 207 ? 162.260 149.299 147.867 1.00 40.36 207 ILE A O 1
ATOM 3888 N N . GLY B 1 208 ? 162.617 147.189 148.578 1.00 42.72 208 GLY A N 1
ATOM 3889 C CA . GLY B 1 208 ? 163.900 147.494 149.181 1.00 37.71 208 GLY A CA 1
ATOM 3890 C C . GLY B 1 208 ? 163.832 148.234 150.498 1.00 45.45 208 GLY A C 1
ATOM 3891 O O . GLY B 1 208 ? 164.862 148.721 150.977 1.00 49.00 208 GLY A O 1
ATOM 3892 N N . SER B 1 209 ? 162.629 148.311 151.079 1.00 52.98 209 SER A N 1
ATOM 3893 C CA . SER B 1 209 ? 162.444 148.991 152.388 1.00 47.63 209 SER A CA 1
ATOM 3894 C C . SER B 1 209 ? 161.947 147.981 153.428 1.00 47.08 209 SER A C 1
ATOM 3895 O O . SER B 1 209 ? 161.258 147.021 153.032 1.00 45.87 209 SER A O 1
ATOM 3898 N N . LYS B 1 210 ? 162.286 148.194 154.702 1.00 40.55 210 LYS A N 1
ATOM 3899 C CA . LYS B 1 210 ? 161.849 147.277 155.788 1.00 40.55 210 LYS A CA 1
ATOM 3900 C C . LYS B 1 210 ? 160.917 148.040 156.735 1.00 44.89 210 LYS A C 1
ATOM 3901 O O . LYS B 1 210 ? 160.704 147.561 157.865 1.00 47.63 210 LYS A O 1
ATOM 3907 N N . LYS B 1 211 ? 160.387 149.184 156.289 1.00 42.92 211 LYS A N 1
ATOM 3908 C CA . LYS B 1 211 ? 159.529 150.022 157.170 1.00 37.08 211 LYS A CA 1
ATOM 3909 C C . LYS B 1 211 ? 158.582 150.868 156.313 1.00 38.09 211 LYS A C 1
ATOM 3910 O O . LYS B 1 211 ? 158.754 150.878 155.078 1.00 40.33 211 LYS A O 1
ATOM 3916 N N . SER B 1 212 ? 157.625 151.551 156.950 1.00 50.96 212 SER A N 1
ATOM 3917 C CA . SER B 1 212 ? 156.627 152.360 156.202 1.00 53.07 212 SER A CA 1
ATOM 3918 C C . SER B 1 212 ? 157.214 153.731 155.853 1.00 55.11 212 SER A C 1
ATOM 3919 O O . SER B 1 212 ? 157.078 154.657 156.676 1.00 57.94 212 SER A O 1
ATOM 3922 N N . ILE B 1 213 ? 157.829 153.851 154.673 1.00 45.56 213 ILE A N 1
ATOM 3923 C CA . ILE B 1 213 ? 158.396 155.158 154.228 1.00 48.87 213 ILE A CA 1
ATOM 3924 C C . ILE B 1 213 ? 157.405 156.266 154.597 1.00 48.70 213 ILE A C 1
ATOM 3925 O O . ILE B 1 213 ? 157.864 157.319 155.075 1.00 51.90 213 ILE A O 1
ATOM 3930 N N . LYS B 1 214 ? 156.108 156.028 154.393 1.00 48.40 214 LYS A N 1
ATOM 3931 C CA . LYS B 1 214 ? 155.073 157.035 154.744 1.00 50.37 214 LYS A CA 1
ATOM 3932 C C . LYS B 1 214 ? 153.821 156.310 155.241 1.00 55.60 214 LYS A C 1
ATOM 3933 O O . LYS B 1 214 ? 153.673 155.109 154.939 1.00 63.48 214 LYS A O 1
ATOM 3939 N N . GLN B 1 215 ? 152.964 157.018 155.978 1.00 36.56 215 GLN A N 1
ATOM 3940 C CA . GLN B 1 215 ? 151.707 156.412 156.486 1.00 38.51 215 GLN A CA 1
ATOM 3941 C C . GLN B 1 215 ? 150.522 157.142 155.847 1.00 36.06 215 GLN A C 1
ATOM 3942 O O . GLN B 1 215 ? 150.422 158.368 156.027 1.00 37.75 215 GLN A O 1
ATOM 3948 N N . SER B 1 216 ? 149.666 156.412 155.126 1.00 38.87 216 SER A N 1
ATOM 3949 C CA . SER B 1 216 ? 148.504 157.037 154.443 1.00 43.17 216 SER A CA 1
ATOM 3950 C C . SER B 1 216 ? 147.402 157.334 155.464 1.00 45.84 216 SER A C 1
ATOM 3951 O O . SER B 1 216 ? 146.762 156.375 155.938 1.00 46.00 216 SER A O 1
ATOM 3954 N N . ILE B 1 217 ? 147.191 158.615 155.784 1.00 44.81 217 ILE A N 1
ATOM 3955 C CA . ILE B 1 217 ? 146.104 159.005 156.731 1.00 50.89 217 ILE A CA 1
ATOM 3956 C C . ILE B 1 217 ? 144.761 158.884 156.002 1.00 42.74 217 ILE A C 1
ATOM 3957 O O . ILE B 1 217 ? 144.746 159.027 154.763 1.00 37.06 217 ILE A O 1
ATOM 3962 N N . GLY B 1 218 ? 143.682 158.616 156.742 1.00 50.68 218 GLY A N 1
ATOM 3963 C CA . GLY B 1 218 ? 142.343 158.509 156.130 1.00 54.22 218 GLY A CA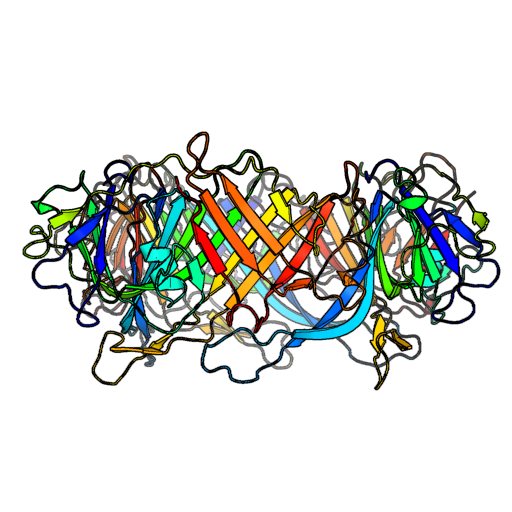 1
ATOM 3964 C C . GLY B 1 218 ? 141.444 159.656 156.554 1.00 51.24 218 GLY A C 1
ATOM 3965 O O . GLY B 1 218 ? 141.972 160.664 157.065 1.00 52.15 218 GLY A O 1
ATOM 3966 N N . ARG B 1 219 ? 140.132 159.510 156.352 1.00 57.80 219 ARG A N 1
ATOM 3967 C CA . ARG B 1 219 ? 139.163 160.570 156.738 1.00 62.83 219 ARG A CA 1
ATOM 3968 C C . ARG B 1 219 ? 139.092 160.659 158.266 1.00 69.41 219 ARG A C 1
ATOM 3969 O O . ARG B 1 219 ? 139.184 159.604 158.920 1.00 70.18 219 ARG A O 1
ATOM 3977 N N . PHE B 1 220 ? 138.946 161.872 158.808 1.00 59.78 220 PHE A N 1
ATOM 3978 C CA . PHE B 1 220 ? 138.784 162.029 160.277 1.00 54.11 220 PHE A CA 1
ATOM 3979 C C . PHE B 1 220 ? 137.397 161.505 160.662 1.00 50.67 220 PHE A C 1
ATOM 3980 O O . PHE B 1 220 ? 136.399 162.006 160.108 1.00 35.41 220 PHE A O 1
ATOM 3988 N N . LYS B 1 221 ? 137.337 160.531 161.574 1.00 52.97 221 LYS A N 1
ATOM 3989 C CA . LYS B 1 221 ? 136.034 159.908 161.933 1.00 43.09 221 LYS A CA 1
ATOM 3990 C C . LYS B 1 221 ? 135.738 160.139 163.417 1.00 46.44 221 LYS A C 1
ATOM 3991 O O . LYS B 1 221 ? 136.626 159.853 164.245 1.00 51.61 221 LYS A O 1
ATOM 3997 N N . VAL B 1 222 ? 134.538 160.637 163.735 1.00 36.38 222 VAL A N 1
ATOM 3998 C CA . VAL B 1 222 ? 134.138 160.839 165.159 1.00 27.41 222 VAL A CA 1
ATOM 3999 C C . VAL B 1 222 ? 132.841 160.064 165.413 1.00 30.82 222 VAL A C 1
ATOM 4000 O O . VAL B 1 222 ? 131.866 160.291 164.670 1.00 37.24 222 VAL A O 1
ATOM 4004 N N . SER B 1 223 ? 132.837 159.181 166.415 1.00 34.94 223 SER A N 1
ATOM 4005 C CA . SER B 1 223 ? 131.619 158.406 166.769 1.00 37.04 223 SER A CA 1
ATOM 4006 C C . SER B 1 223 ? 131.603 158.182 168.284 1.00 35.73 223 SER A C 1
ATOM 4007 O O . SER B 1 223 ? 132.572 158.605 168.945 1.00 43.20 223 SER A O 1
ATOM 4010 N N . GLY B 1 224 ? 130.553 157.549 168.818 1.00 28.74 224 GLY A N 1
ATOM 4011 C CA . GLY B 1 224 ? 130.502 157.388 170.258 1.00 33.27 224 GLY A CA 1
ATOM 4012 C C . GLY B 1 224 ? 129.278 156.616 170.690 1.00 35.66 224 GLY A C 1
ATOM 4013 O O . GLY B 1 224 ? 128.477 156.156 169.873 1.00 38.93 224 GLY A O 1
ATOM 4014 N N . THR B 1 225 ? 129.149 156.479 172.006 1.00 34.11 225 THR A N 1
ATOM 4015 C CA . THR B 1 225 ? 128.028 155.792 172.628 1.00 37.98 225 THR A CA 1
ATOM 4016 C C . THR B 1 225 ? 127.552 156.602 173.824 1.00 39.64 225 THR A C 1
ATOM 4017 O O . THR B 1 225 ? 128.365 157.085 174.618 1.00 47.64 225 THR A O 1
ATOM 4021 N N . LEU B 1 226 ? 126.237 156.754 173.945 1.00 38.92 226 LEU A N 1
ATOM 4022 C CA . LEU B 1 226 ? 125.631 157.505 175.034 1.00 39.21 226 LEU A CA 1
ATOM 4023 C C . LEU B 1 226 ? 124.644 156.612 175.771 1.00 42.55 226 LEU A C 1
ATOM 4024 O O . LEU B 1 226 ? 123.709 156.077 175.168 1.00 51.37 226 LEU A O 1
ATOM 4029 N N . THR B 1 227 ? 124.856 156.455 177.075 1.00 43.73 227 THR A N 1
ATOM 4030 C CA . THR B 1 227 ? 123.997 155.634 177.923 1.00 44.98 227 THR A CA 1
ATOM 4031 C C . THR B 1 227 ? 123.328 156.540 178.945 1.00 48.66 227 THR A C 1
ATOM 4032 O O . THR B 1 227 ? 123.979 157.418 179.520 1.00 58.72 227 THR A O 1
ATOM 4036 N N . ALA B 1 228 ? 122.032 156.332 179.162 1.00 51.14 228 ALA A N 1
ATOM 4037 C CA . ALA B 1 228 ? 121.262 157.133 180.102 1.00 49.14 228 ALA A CA 1
ATOM 4038 C C . ALA B 1 228 ? 120.236 156.262 180.811 1.00 52.75 228 ALA A C 1
ATOM 4039 O O . ALA B 1 228 ? 120.275 155.031 180.712 1.00 55.37 228 ALA A O 1
ATOM 4041 N N . TYR B 1 229 ? 119.299 156.900 181.516 1.00 59.77 229 TYR A N 1
ATOM 4042 C CA . TYR B 1 229 ? 118.216 156.130 182.184 1.00 53.79 229 TYR A CA 1
ATOM 4043 C C . TYR B 1 229 ? 116.921 156.284 181.380 1.00 59.16 229 TYR A C 1
ATOM 4044 O O . TYR B 1 229 ? 116.714 157.355 180.776 1.00 68.26 229 TYR A O 1
ATOM 4053 N N . PHE B 1 230 ? 116.079 155.248 181.377 1.00 61.09 230 PHE A N 1
ATOM 4054 C CA . PHE B 1 230 ? 114.821 155.284 180.584 1.00 69.66 230 PHE A CA 1
ATOM 4055 C C . PHE B 1 230 ? 113.816 156.228 181.255 1.00 70.73 230 PHE A C 1
ATOM 4056 O O . PHE B 1 230 ? 112.778 156.540 180.637 1.00 74.48 230 PHE A O 1
ATOM 4064 N N . GLU B 1 231 ? 114.123 156.686 182.472 1.00 68.10 231 GLU A N 1
ATOM 4065 C CA . GLU B 1 231 ? 113.230 157.650 183.168 1.00 69.72 231 GLU A CA 1
ATOM 4066 C C . GLU B 1 231 ? 112.913 158.802 182.211 1.00 72.32 231 GLU A C 1
ATOM 4067 O O . GLU B 1 231 ? 111.720 159.136 182.067 1.00 74.05 231 GLU A O 1
ATOM 4073 N N . ASP B 1 232 ? 113.939 159.374 181.574 1.00 77.87 232 ASP A N 1
ATOM 4074 C CA . ASP B 1 232 ? 113.717 160.454 180.576 1.00 80.02 232 ASP A CA 1
ATOM 4075 C C . ASP B 1 232 ? 113.181 159.823 179.288 1.00 82.24 232 ASP A C 1
ATOM 4076 O O . ASP B 1 232 ? 113.818 158.871 178.794 1.00 80.51 232 ASP A O 1
ATOM 4081 N N . ALA B 1 233 ? 112.060 160.331 178.768 1.00 78.83 233 ALA A N 1
ATOM 4082 C CA . ALA B 1 233 ? 111.467 159.734 177.577 1.00 79.75 233 ALA A CA 1
ATOM 4083 C C . ALA B 1 233 ? 111.702 160.576 176.327 1.00 78.27 233 ALA A C 1
ATOM 4084 O O . ALA B 1 233 ? 111.258 160.207 175.236 1.00 69.90 233 ALA A O 1
ATOM 4086 N N . THR B 1 234 ? 112.393 161.709 176.469 1.00 76.81 234 THR A N 1
ATOM 4087 C CA . THR B 1 234 ? 112.661 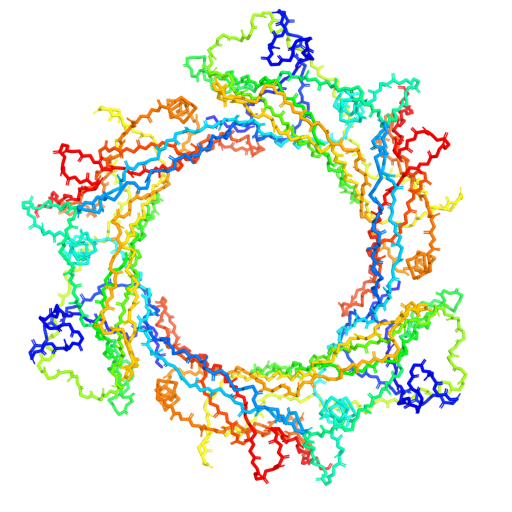162.563 175.314 1.00 72.16 234 THR A CA 1
ATOM 4088 C C . THR B 1 234 ? 113.719 161.941 174.409 1.00 73.39 234 THR A C 1
ATOM 4089 O O . THR B 1 234 ? 113.649 162.061 173.181 1.00 73.85 234 THR A O 1
ATOM 4093 N N . LEU B 1 235 ? 114.714 161.290 175.019 1.00 63.85 235 LEU A N 1
ATOM 4094 C CA . LEU B 1 235 ? 115.753 160.594 174.215 1.00 60.86 235 LEU A CA 1
ATOM 4095 C C . LEU B 1 235 ? 115.060 159.557 173.327 1.00 60.77 235 LEU A C 1
ATOM 4096 O O . LEU B 1 235 ? 115.480 159.400 172.164 1.00 63.86 235 LEU A O 1
ATOM 4101 N N . VAL B 1 236 ? 114.036 158.886 173.861 1.00 63.69 236 VAL A N 1
ATOM 4102 C CA . VAL B 1 236 ? 113.264 157.889 173.062 1.00 67.67 236 VAL A CA 1
ATOM 4103 C C . VAL B 1 236 ? 112.523 158.639 171.951 1.00 69.28 236 VAL A C 1
ATOM 4104 O O . VAL B 1 236 ? 111.912 159.682 172.252 1.00 73.24 236 VAL A O 1
ATOM 4108 N N . GLY B 1 237 ? 112.576 158.124 170.719 1.00 60.32 237 GLY A N 1
ATOM 4109 C CA . GLY B 1 237 ? 111.918 158.791 169.579 1.00 58.46 237 GLY A CA 1
ATOM 4110 C C . GLY B 1 237 ? 112.936 159.444 168.663 1.00 60.41 237 GLY A C 1
ATOM 4111 O O . GLY B 1 237 ? 112.778 159.332 167.436 1.00 63.49 237 GLY A O 1
ATOM 4112 N N . LYS B 1 238 ? 113.931 160.126 169.240 1.00 55.98 238 LYS A N 1
ATOM 4113 C CA . LYS B 1 238 ? 115.003 160.762 168.429 1.00 56.93 238 LYS A CA 1
ATOM 4114 C C . LYS B 1 238 ? 115.653 159.686 167.555 1.00 59.82 238 LYS A C 1
ATOM 4115 O O . LYS B 1 238 ? 116.167 160.036 166.476 1.00 62.28 238 LYS A O 1
ATOM 4121 N N . PHE B 1 239 ? 115.640 158.431 168.014 1.00 45.98 239 PHE A N 1
ATOM 4122 C CA . PHE B 1 239 ? 116.168 157.317 167.185 1.00 39.87 239 PHE A CA 1
ATOM 4123 C C . PHE B 1 239 ? 115.054 156.839 166.249 1.00 40.51 239 PHE A C 1
ATOM 4124 O O . PHE B 1 239 ? 115.302 156.713 165.035 1.00 39.99 239 PHE A O 1
ATOM 4132 N N . LEU B 1 240 ? 113.861 156.601 166.803 1.00 46.52 240 LEU A N 1
ATOM 4133 C CA . LEU B 1 240 ? 112.714 156.123 165.986 1.00 43.07 240 LEU A CA 1
ATOM 4134 C C . LEU B 1 240 ? 112.523 157.059 164.788 1.00 48.50 240 LEU A C 1
ATOM 4135 O O . LEU B 1 240 ? 112.545 156.564 163.645 1.00 56.55 240 LEU A O 1
ATOM 4140 N N . ARG B 1 241 ? 112.345 158.358 165.045 1.00 54.24 241 ARG A N 1
ATOM 4141 C CA . ARG B 1 241 ? 112.116 159.331 163.941 1.00 56.87 241 ARG A CA 1
ATOM 4142 C C . ARG B 1 241 ? 113.427 160.069 163.653 1.00 58.03 241 ARG A C 1
ATOM 4143 O O . ARG B 1 241 ? 114.066 160.536 164.614 1.00 56.11 241 ARG A O 1
ATOM 4151 N N . GLU B 1 242 ? 113.817 160.153 162.378 1.00 67.50 242 GLU A N 1
ATOM 4152 C CA . GLU B 1 242 ? 115.106 160.801 162.015 1.00 72.27 242 GLU A CA 1
ATOM 4153 C C . GLU B 1 242 ? 115.197 162.171 162.695 1.00 69.36 242 GLU A C 1
ATOM 4154 O O . GLU B 1 242 ? 114.357 163.038 162.383 1.00 70.48 242 GLU A O 1
ATOM 4160 N N . GLU B 1 243 ? 116.178 162.352 163.584 1.00 59.23 243 GLU A N 1
ATOM 4161 C CA . GLU B 1 243 ? 116.366 163.627 164.274 1.00 56.90 243 GLU A CA 1
ATOM 4162 C C . GLU B 1 243 ? 117.862 163.846 164.442 1.00 59.38 243 GLU A C 1
ATOM 4163 O O . GLU B 1 243 ? 118.584 162.918 164.817 1.00 55.61 243 GLU A O 1
ATOM 4169 N N . ALA B 1 244 ? 118.324 165.064 164.162 1.00 50.76 244 ALA A N 1
ATOM 4170 C CA . ALA B 1 244 ? 119.739 165.412 164.286 1.00 49.02 244 ALA A CA 1
ATOM 4171 C C . ALA B 1 244 ? 119.911 166.302 165.512 1.00 45.39 244 ALA A C 1
ATOM 4172 O O . ALA B 1 244 ? 119.633 167.502 165.475 1.00 53.03 244 ALA A O 1
ATOM 4174 N N . SER B 1 245 ? 120.369 165.706 166.607 1.00 41.14 245 SER A N 1
ATOM 4175 C CA . SER B 1 245 ? 120.614 166.427 167.846 1.00 48.86 245 SER A CA 1
ATOM 4176 C C . SER B 1 245 ? 122.078 166.869 167.902 1.00 50.40 245 SER A C 1
ATOM 4177 O O . SER B 1 245 ? 122.812 166.783 166.914 1.00 52.49 245 SER A O 1
ATOM 4180 N N . SER B 1 246 ? 122.513 167.352 169.065 1.00 43.05 246 SER A N 1
ATOM 4181 C CA . SER B 1 246 ? 123.893 167.756 169.285 1.00 43.27 246 SER A CA 1
ATOM 4182 C C . SER B 1 246 ? 124.339 167.245 170.646 1.00 47.54 246 SER A C 1
ATOM 4183 O O . SER B 1 246 ? 123.514 166.950 171.513 1.00 54.06 246 SER A O 1
ATOM 4186 N N . LEU B 1 247 ? 125.652 167.127 170.827 1.00 46.78 247 LEU A N 1
ATOM 4187 C CA . LEU B 1 247 ? 126.222 166.675 172.092 1.00 49.84 247 LEU A CA 1
ATOM 4188 C C . LEU B 1 247 ? 127.265 167.683 172.552 1.00 49.62 247 LEU A C 1
ATOM 4189 O O . LEU B 1 247 ? 128.000 168.242 171.731 1.00 52.78 247 LEU A O 1
ATOM 4194 N N . GLU B 1 248 ? 127.327 167.911 173.862 1.00 50.16 248 GLU A N 1
ATOM 4195 C CA . GLU B 1 248 ? 128.214 168.908 174.449 1.00 51.37 248 GLU A CA 1
ATOM 4196 C C . GLU B 1 248 ? 128.416 168.568 175.917 1.00 51.94 248 GLU A C 1
ATOM 4197 O O . GLU B 1 248 ? 127.471 168.646 176.709 1.00 57.53 248 GLU A O 1
ATOM 4203 N N . PHE B 1 249 ? 129.639 168.183 176.277 1.00 46.96 249 PHE A N 1
ATOM 4204 C CA . PHE B 1 249 ? 129.962 167.793 177.640 1.00 49.31 249 PHE A CA 1
ATOM 4205 C C . PHE B 1 249 ? 131.294 168.404 178.052 1.00 52.20 249 PHE A C 1
ATOM 4206 O O . PHE B 1 249 ? 132.160 168.685 177.219 1.00 53.08 249 PHE A O 1
ATOM 4214 N N . VAL B 1 250 ? 131.445 168.609 179.359 1.00 52.53 250 VAL A N 1
ATOM 4215 C CA . VAL B 1 250 ? 132.630 169.232 179.938 1.00 52.36 250 VAL A CA 1
ATOM 4216 C C . VAL B 1 250 ? 133.133 168.364 181.082 1.00 49.23 250 VAL A C 1
ATOM 4217 O O . VAL B 1 250 ? 132.349 167.938 181.936 1.00 59.21 250 VAL A O 1
ATOM 4221 N N . VAL B 1 251 ? 134.441 168.090 181.081 1.00 37.49 251 VAL A N 1
ATOM 4222 C CA . VAL B 1 251 ? 135.053 167.322 182.203 1.00 41.15 251 VAL A CA 1
ATOM 4223 C C . VAL B 1 251 ? 135.487 168.336 183.264 1.00 48.19 251 VAL A C 1
ATOM 4224 O O . VAL B 1 251 ? 135.940 169.432 182.880 1.00 47.65 251 VAL A O 1
ATOM 4228 N N . THR B 1 252 ? 135.347 167.991 184.546 1.00 72.84 252 THR A N 1
ATOM 4229 C CA . THR B 1 252 ? 135.676 168.960 185.625 1.00 64.96 252 THR A CA 1
ATOM 4230 C C . THR B 1 252 ? 136.997 168.559 186.287 1.00 64.91 252 THR A C 1
ATOM 4231 O O . THR B 1 252 ? 137.229 167.347 186.444 1.00 67.77 252 THR A O 1
ATOM 4235 N N . ASP B 1 253 ? 137.835 169.538 186.640 1.00 74.85 253 ASP A N 1
ATOM 4236 C CA . ASP B 1 253 ? 139.099 169.235 187.362 1.00 78.37 253 ASP A CA 1
ATOM 4237 C C . ASP B 1 253 ? 138.786 169.174 188.860 1.00 79.79 253 ASP A C 1
ATOM 4238 O O . ASP B 1 253 ? 137.615 169.395 189.225 1.00 78.52 253 ASP A O 1
ATOM 4243 N N . GLY B 1 254 ? 139.790 168.894 189.695 1.00 86.37 254 GLY A N 1
ATOM 4244 C CA . GLY B 1 254 ? 139.573 168.884 191.154 1.00 85.17 254 GLY A CA 1
ATOM 4245 C C . GLY B 1 254 ? 139.524 170.296 191.707 1.00 86.92 254 GLY A C 1
ATOM 4246 O O . GLY B 1 254 ? 140.456 170.668 192.447 1.00 89.72 254 GLY A O 1
ATOM 4247 N N . LEU B 1 255 ? 138.485 171.059 191.349 1.00 81.96 255 LEU A N 1
ATOM 4248 C CA . LEU B 1 255 ? 138.336 172.461 191.829 1.00 82.82 255 LEU A CA 1
ATOM 4249 C C . LEU B 1 255 ? 139.627 173.236 191.541 1.00 84.14 255 LEU A C 1
ATOM 4250 O O . LEU B 1 255 ? 140.065 173.998 192.425 1.00 84.77 255 LEU A O 1
ATOM 4255 N N . ALA B 1 256 ? 140.206 173.046 190.351 1.00 87.18 256 ALA A N 1
ATOM 4256 C CA . ALA B 1 256 ? 141.451 173.757 189.976 1.00 85.95 256 ALA A CA 1
ATOM 4257 C C . ALA B 1 256 ? 141.101 175.026 189.192 1.00 87.60 256 ALA A C 1
ATOM 4258 O O . ALA B 1 256 ? 142.000 175.870 189.005 1.00 88.11 256 ALA A O 1
ATOM 4260 N N . GLY B 1 257 ? 139.847 175.149 188.747 1.00 83.43 257 GLY A N 1
ATOM 4261 C CA . GLY B 1 257 ? 139.412 176.336 187.985 1.00 80.97 257 GLY A CA 1
ATOM 4262 C C . GLY B 1 257 ? 139.672 176.175 186.497 1.00 81.55 257 GLY A C 1
ATOM 4263 O O . GLY B 1 257 ? 139.152 176.994 185.715 1.00 83.75 257 GLY A O 1
ATOM 4264 N N . ASN B 1 258 ? 140.444 175.152 186.118 1.00 71.41 258 ASN A N 1
ATOM 4265 C CA . ASN B 1 258 ? 140.745 174.893 184.684 1.00 70.63 258 ASN A CA 1
ATOM 4266 C C . ASN B 1 258 ? 139.902 173.705 184.210 1.00 72.46 258 ASN A C 1
ATOM 4267 O O . ASN B 1 258 ? 139.680 172.784 185.020 1.00 76.40 258 ASN A O 1
ATOM 4272 N N . SER B 1 259 ? 139.446 173.732 182.954 1.00 61.90 259 SER A N 1
ATOM 4273 C CA . SER B 1 259 ? 138.569 172.647 182.440 1.00 60.67 259 SER A CA 1
ATOM 4274 C C . SER B 1 259 ? 138.594 172.621 180.909 1.00 60.88 259 SER A C 1
ATOM 4275 O O . SER B 1 259 ? 139.091 173.595 180.309 1.00 63.95 259 SER A O 1
ATOM 4278 N N . TYR B 1 260 ? 138.075 171.546 180.308 1.00 57.72 260 TYR A N 1
ATOM 4279 C CA . TYR B 1 260 ? 138.002 171.455 178.826 1.00 54.84 260 TYR A CA 1
ATOM 4280 C C . TYR B 1 260 ? 136.543 171.563 178.378 1.00 53.50 260 TYR A C 1
ATOM 4281 O O . TYR B 1 260 ? 135.692 171.861 179.227 1.00 61.41 260 TYR A O 1
ATOM 4290 N N . LYS B 1 261 ? 136.273 171.344 177.090 1.00 50.06 261 LYS A N 1
ATOM 4291 C CA . LYS B 1 261 ? 134.919 171.377 176.553 1.00 46.39 261 LYS A CA 1
ATOM 4292 C C . LYS B 1 261 ? 134.908 170.701 175.188 1.00 53.98 261 LYS A C 1
ATOM 4293 O O . LYS B 1 261 ? 135.532 171.194 174.243 1.00 57.94 261 LYS A O 1
ATOM 4299 N N . PHE B 1 262 ? 134.203 169.577 175.091 1.00 49.66 262 PHE A N 1
ATOM 4300 C CA . PHE B 1 262 ? 134.049 168.837 173.845 1.00 50.62 262 PHE A CA 1
ATOM 4301 C C . PHE B 1 262 ? 132.645 169.086 173.311 1.00 49.92 262 PHE A C 1
ATOM 4302 O O . PHE B 1 262 ? 131.670 169.016 174.067 1.00 52.27 262 PHE A O 1
ATOM 4310 N N . GLU B 1 263 ? 132.544 169.374 172.015 1.00 47.52 263 GLU A N 1
ATOM 4311 C CA . GLU B 1 263 ? 131.263 169.686 171.397 1.00 48.91 263 GLU A CA 1
ATOM 4312 C C . GLU B 1 263 ? 131.147 168.981 170.056 1.00 47.94 263 GLU A C 1
ATOM 4313 O O . GLU B 1 263 ? 132.077 169.023 169.245 1.00 43.98 263 GLU A O 1
ATOM 4319 N N . LEU B 1 264 ? 130.002 168.339 169.829 1.00 46.84 264 LEU A N 1
ATOM 4320 C CA . LEU B 1 264 ? 129.688 167.693 168.559 1.00 45.81 264 LEU A CA 1
ATOM 4321 C C . LEU B 1 264 ? 128.430 168.336 167.991 1.00 47.86 264 LEU A C 1
ATOM 4322 O O . LEU B 1 264 ? 127.312 167.916 168.331 1.00 47.26 264 LEU A O 1
ATOM 4327 N N . PRO B 1 265 ? 128.523 169.419 167.179 1.00 52.25 265 PRO A N 1
ATOM 4328 C CA . PRO B 1 265 ? 127.319 170.142 166.732 1.00 49.00 265 PRO A CA 1
ATOM 4329 C C . PRO B 1 265 ? 126.304 169.287 165.958 1.00 49.28 265 PRO A C 1
ATOM 4330 O O . PRO B 1 265 ? 125.127 169.581 166.043 1.00 53.61 265 PRO A O 1
ATOM 4334 N N . LYS B 1 266 ? 126.768 168.272 165.225 1.00 45.39 266 LYS A N 1
ATOM 4335 C CA . LYS B 1 266 ? 125.827 167.480 164.386 1.00 44.13 266 LYS A CA 1
ATOM 4336 C C . LYS B 1 266 ? 126.019 165.984 164.655 1.00 46.69 266 LYS A C 1
ATOM 4337 O O . LYS B 1 266 ? 127.074 165.449 164.264 1.00 55.67 266 LYS A O 1
ATOM 4343 N N . ILE B 1 267 ? 125.033 165.342 165.293 1.00 39.79 267 ILE A N 1
ATOM 4344 C CA . ILE B 1 267 ? 125.100 163.874 165.566 1.00 35.18 267 ILE A CA 1
ATOM 4345 C C . ILE B 1 267 ? 123.720 163.267 165.297 1.00 43.59 267 ILE A C 1
ATOM 4346 O O . ILE B 1 267 ? 122.731 164.026 165.321 1.00 50.57 267 ILE A O 1
ATOM 4351 N N . LYS B 1 268 ? 123.656 161.955 165.046 1.00 42.11 268 LYS A N 1
ATOM 4352 C CA . LYS B 1 268 ? 122.339 161.280 164.874 1.00 39.36 268 LYS A CA 1
ATOM 4353 C C . LYS B 1 268 ? 122.375 159.935 165.608 1.00 43.15 268 LYS A C 1
ATOM 4354 O O . LYS B 1 268 ? 123.415 159.252 165.531 1.00 44.00 268 LYS A O 1
ATOM 4360 N N . TYR B 1 269 ? 121.283 159.574 166.289 1.00 43.31 269 TYR A N 1
ATOM 4361 C CA . TYR B 1 269 ? 121.262 158.325 167.096 1.00 44.70 269 TYR A CA 1
ATOM 4362 C C . TYR B 1 269 ? 121.130 157.098 166.190 1.00 38.34 269 TYR A C 1
ATOM 4363 O O . TYR B 1 269 ? 120.204 157.065 165.356 1.00 35.76 269 TYR A O 1
ATOM 4372 N N . THR B 1 270 ? 122.025 156.121 166.359 1.00 46.85 270 THR A N 1
ATOM 4373 C CA . THR B 1 270 ? 121.973 154.894 165.575 1.00 42.30 270 THR A CA 1
ATOM 4374 C C . THR B 1 270 ? 121.135 153.811 166.245 1.00 46.32 270 THR A C 1
ATOM 4375 O O . THR B 1 270 ? 120.473 153.035 165.547 1.00 50.24 270 THR A O 1
ATOM 4379 N N . GLY B 1 271 ? 121.117 153.761 167.572 1.00 49.44 271 GLY A N 1
ATOM 4380 C CA . GLY B 1 271 ? 120.328 152.765 168.268 1.00 41.38 271 GLY A CA 1
ATOM 4381 C C . GLY B 1 271 ? 119.535 153.390 169.392 1.00 44.36 271 GLY A C 1
ATOM 4382 O O . GLY B 1 271 ? 119.291 154.599 169.415 1.00 48.69 271 GLY A O 1
ATOM 4383 N N . GLY B 1 272 ? 119.114 152.555 170.348 1.00 42.80 272 GLY A N 1
ATOM 4384 C CA . GLY B 1 272 ? 118.303 153.045 171.481 1.00 41.72 272 GLY A CA 1
ATOM 4385 C C . GLY B 1 272 ? 117.176 152.078 171.805 1.00 45.21 272 GLY A C 1
ATOM 4386 O O . GLY B 1 272 ? 116.153 152.117 171.094 1.00 51.64 272 GLY A O 1
ATOM 4387 N N . GLN B 1 273 ? 117.344 151.244 172.837 1.00 54.59 273 GLN A N 1
ATOM 4388 C CA . GLN B 1 273 ? 116.322 150.207 173.146 1.00 57.23 273 GLN A CA 1
ATOM 4389 C C . GLN B 1 273 ? 116.105 150.091 174.658 1.00 65.96 273 GLN A C 1
ATOM 4390 O O . GLN B 1 273 ? 117.080 149.784 175.372 1.00 71.99 273 GLN A O 1
ATOM 4396 N N . PRO B 1 274 ? 114.880 150.328 175.180 1.00 60.64 274 PRO A N 1
ATOM 4397 C CA . PRO B 1 274 ? 114.596 150.125 176.603 1.00 56.94 274 PRO A CA 1
ATOM 4398 C C . PRO B 1 274 ? 114.200 148.664 176.868 1.00 55.09 274 PRO A C 1
ATOM 4399 O O . PRO B 1 274 ? 113.288 148.178 176.221 1.00 56.54 274 PRO A O 1
ATOM 4403 N N . ASP B 1 275 ? 114.889 147.999 177.800 1.00 59.91 275 ASP A N 1
ATOM 4404 C CA . ASP B 1 275 ? 114.609 146.563 178.075 1.00 59.45 275 ASP A CA 1
ATOM 4405 C C . ASP B 1 275 ? 114.213 146.381 179.544 1.00 63.08 275 ASP A C 1
ATOM 4406 O O . ASP B 1 275 ? 114.877 146.979 180.413 1.00 68.44 275 ASP A O 1
ATOM 4411 N N . VAL B 1 276 ? 113.176 145.579 179.802 1.00 56.46 276 VAL A N 1
ATOM 4412 C CA . VAL B 1 276 ? 112.717 145.325 181.200 1.00 58.39 276 VAL A CA 1
ATOM 4413 C C . VAL B 1 276 ? 113.899 144.772 182.001 1.00 63.52 276 VAL A C 1
ATOM 4414 O O . VAL B 1 276 ? 114.104 145.230 183.143 1.00 71.33 276 VAL A O 1
ATOM 4418 N N . GLY B 1 277 ? 114.645 143.828 181.418 1.00 57.42 277 GLY A N 1
ATOM 4419 C CA . GLY B 1 277 ? 115.798 143.227 182.114 1.00 63.37 277 GLY A CA 1
ATOM 4420 C C . GLY B 1 277 ? 115.407 142.716 183.488 1.00 63.41 277 GLY A C 1
ATOM 4421 O O . GLY B 1 277 ? 116.130 143.020 184.456 1.00 58.95 277 GLY A O 1
ATOM 4422 N N . GLY B 1 278 ? 114.298 141.974 183.575 1.00 74.54 278 GLY A N 1
ATOM 4423 C CA . GLY B 1 278 ? 113.818 141.463 184.873 1.00 74.30 278 GLY A CA 1
ATOM 4424 C C . GLY B 1 278 ? 113.530 142.596 185.841 1.00 72.27 278 GLY A C 1
ATOM 4425 O O . GLY B 1 278 ? 112.715 143.472 185.495 1.00 70.22 278 GLY A O 1
ATOM 4426 N N . GLU B 1 279 ? 114.172 142.580 187.013 1.00 75.85 279 GLU A N 1
ATOM 4427 C CA . GLU B 1 279 ? 113.973 143.651 188.026 1.00 75.55 279 GLU A CA 1
ATOM 4428 C C . GLU B 1 279 ? 115.084 144.695 187.884 1.00 77.80 279 GLU A C 1
ATOM 4429 O O . GLU B 1 279 ? 116.043 144.436 187.131 1.00 77.12 279 GLU A O 1
ATOM 4435 N N . GLY B 1 280 ? 114.956 145.827 188.583 1.00 69.04 280 GLY A N 1
ATOM 4436 C CA . GLY B 1 280 ? 115.999 146.871 188.541 1.00 65.14 280 GLY A CA 1
ATOM 4437 C C . GLY B 1 280 ? 115.654 147.984 187.568 1.00 70.31 280 GLY A C 1
ATOM 4438 O O . GLY B 1 280 ? 114.810 147.755 186.681 1.00 72.84 280 GLY A O 1
ATOM 4439 N N . PRO B 1 281 ? 116.276 149.178 187.678 1.00 64.85 281 PRO A N 1
ATOM 4440 C CA . PRO B 1 281 ? 115.940 150.314 186.813 1.00 67.66 281 PRO A CA 1
ATOM 4441 C C . PRO B 1 281 ? 116.227 150.016 185.335 1.00 66.73 281 PRO A C 1
ATOM 4442 O O . PRO B 1 281 ? 117.133 149.252 185.057 1.00 71.46 281 PRO A O 1
ATOM 4446 N N . ILE B 1 282 ? 115.456 150.626 184.431 1.00 54.14 282 ILE A N 1
ATOM 4447 C CA . ILE B 1 282 ? 115.642 150.395 182.968 1.00 49.80 282 ILE A CA 1
ATOM 4448 C C . ILE B 1 282 ? 116.631 151.440 182.441 1.00 52.12 282 ILE A C 1
ATOM 4449 O O . ILE B 1 282 ? 116.366 152.645 182.621 1.00 56.27 282 ILE A O 1
ATOM 4454 N N . THR B 1 283 ? 117.732 150.991 181.831 1.00 53.24 283 THR A N 1
ATOM 4455 C CA . THR B 1 283 ? 118.755 151.925 181.287 1.00 57.03 283 THR A CA 1
ATOM 4456 C C . THR B 1 283 ? 118.418 152.248 179.828 1.00 57.00 283 THR A C 1
ATOM 4457 O O . THR B 1 283 ? 117.299 151.903 179.396 1.00 56.36 283 THR A O 1
ATOM 4461 N N . LEU B 1 284 ? 119.349 152.874 179.100 1.00 52.11 284 LEU A N 1
ATOM 4462 C CA . LEU B 1 284 ? 119.075 153.270 177.720 1.00 44.30 284 LEU A CA 1
ATOM 4463 C C . LEU B 1 284 ? 120.381 153.616 177.005 1.00 48.18 284 LEU A C 1
ATOM 4464 O O . LEU B 1 284 ? 120.944 154.699 177.177 1.00 61.87 284 LEU A O 1
ATOM 4469 N N . SER B 1 285 ? 120.854 152.677 176.189 1.00 39.69 285 SER A N 1
ATOM 4470 C CA . SER B 1 285 ? 122.070 152.897 175.419 1.00 47.01 285 SER A CA 1
ATOM 4471 C C . SER B 1 285 ? 121.724 153.438 174.036 1.00 49.05 285 SER A C 1
ATOM 4472 O O . SER B 1 285 ? 120.945 152.837 173.292 1.00 54.74 285 SER A O 1
ATOM 4475 N N . MET B 1 286 ? 122.312 154.582 173.692 1.00 44.01 286 MET A N 1
ATOM 4476 C CA . MET B 1 286 ? 121.945 155.316 172.482 1.00 39.27 286 MET A CA 1
ATOM 4477 C C . MET B 1 286 ? 123.197 155.662 171.686 1.00 48.35 286 MET A C 1
ATOM 4478 O O . MET B 1 286 ? 123.699 156.792 171.756 1.00 62.43 286 MET A O 1
ATOM 4483 N N . PRO B 1 287 ? 123.736 154.711 170.922 1.00 40.63 287 PRO A N 1
ATOM 4484 C CA . PRO B 1 287 ? 124.921 155.004 170.106 1.00 36.32 287 PRO A CA 1
ATOM 4485 C C . PRO B 1 287 ? 124.621 156.052 169.043 1.00 26.24 287 PRO A C 1
ATOM 4486 O O . PRO B 1 287 ? 123.500 156.155 168.540 1.00 36.10 287 PRO A O 1
ATOM 4490 N N . PHE B 1 288 ? 125.622 156.878 168.730 1.00 23.54 288 PHE A N 1
ATOM 4491 C CA . PHE B 1 288 ? 125.389 157.988 167.769 1.00 35.33 288 PHE A CA 1
ATOM 4492 C C . PHE B 1 288 ? 126.564 158.104 166.795 1.00 38.36 288 PHE A C 1
ATOM 4493 O O . PHE B 1 288 ? 127.656 157.586 167.105 1.00 49.24 288 PHE A O 1
ATOM 4501 N N . VAL B 1 289 ? 126.347 158.782 165.664 1.00 28.20 289 VAL A N 1
ATOM 4502 C CA . VAL B 1 289 ? 127.436 158.988 164.662 1.00 24.44 289 VAL A CA 1
ATOM 4503 C C . VAL B 1 289 ? 127.565 160.490 164.391 1.00 31.10 289 VAL A C 1
ATOM 4504 O O . VAL B 1 289 ? 126.603 161.078 163.857 1.00 34.55 289 VAL A O 1
ATOM 4508 N N . ALA B 1 290 ? 128.706 161.083 164.756 1.00 35.89 290 ALA A N 1
ATOM 4509 C CA . ALA B 1 290 ? 128.932 162.528 164.518 1.00 33.57 290 ALA A CA 1
ATOM 4510 C C . ALA B 1 290 ? 129.155 162.774 163.022 1.00 33.29 290 ALA A C 1
ATOM 4511 O O . ALA B 1 290 ? 129.687 161.871 162.347 1.00 31.54 290 ALA A O 1
ATOM 4513 N N . GLU B 1 291 ? 128.766 163.955 162.533 1.00 41.68 291 GLU A N 1
ATOM 4514 C CA . GLU B 1 291 ? 128.925 164.283 161.091 1.00 41.24 291 GLU A CA 1
ATOM 4515 C C . GLU B 1 291 ? 129.439 165.719 160.946 1.00 42.86 291 GLU A C 1
ATOM 4516 O O . GLU B 1 291 ? 129.296 166.497 161.911 1.00 44.56 291 GLU A O 1
ATOM 4522 N N . TYR B 1 292 ? 130.012 166.053 159.786 1.00 56.53 292 TYR A N 1
ATOM 4523 C CA . TYR B 1 292 ? 130.596 167.403 159.569 1.00 54.50 292 TYR A CA 1
ATOM 4524 C C . TYR B 1 292 ? 129.551 168.490 159.832 1.00 57.88 292 TYR A C 1
ATOM 4525 O O . TYR B 1 292 ? 128.408 168.348 159.358 1.00 67.18 292 TYR A O 1
ATOM 4534 N N . ASP B 1 293 ? 129.939 169.547 160.553 1.00 60.36 293 ASP A N 1
ATOM 4535 C CA . ASP B 1 293 ? 129.017 170.691 160.786 1.00 58.44 293 ASP A CA 1
ATOM 4536 C C . ASP B 1 293 ? 129.684 171.961 160.250 1.00 64.31 293 ASP A C 1
ATOM 4537 O O . ASP B 1 293 ? 130.817 172.258 160.677 1.00 70.73 293 ASP A O 1
ATOM 4542 N N . PRO B 1 294 ? 129.041 172.721 159.337 1.00 67.50 294 PRO A N 1
ATOM 4543 C CA . PRO B 1 294 ? 129.680 173.893 158.726 1.00 66.99 294 PRO A CA 1
ATOM 4544 C C . PRO B 1 294 ? 129.897 175.056 159.705 1.00 68.29 294 PRO A C 1
ATOM 4545 O O . PRO B 1 294 ? 130.895 175.735 159.572 1.00 69.00 294 PRO A O 1
ATOM 4549 N N . THR B 1 295 ? 128.976 175.264 160.651 1.00 72.61 295 THR A N 1
ATOM 4550 C CA . THR B 1 295 ? 129.105 176.412 161.547 1.00 72.87 295 THR A CA 1
ATOM 4551 C C . THR B 1 295 ? 130.496 176.470 162.169 1.00 71.99 295 THR A C 1
ATOM 4552 O O . THR B 1 295 ? 131.068 177.553 162.341 1.00 68.80 295 THR A O 1
ATOM 4556 N N . ILE B 1 296 ? 131.058 175.310 162.516 1.00 64.84 296 ILE A N 1
ATOM 4557 C CA . ILE B 1 296 ? 132.406 175.239 163.067 1.00 62.49 296 ILE A CA 1
ATOM 4558 C C . ILE B 1 296 ? 133.428 174.765 162.046 1.00 61.66 296 ILE A C 1
ATOM 4559 O O . ILE B 1 296 ? 134.614 174.642 162.383 1.00 68.29 296 ILE A O 1
ATOM 4564 N N . LEU B 1 297 ? 133.004 174.493 160.809 1.00 58.44 297 LEU A N 1
ATOM 4565 C CA . LEU B 1 297 ? 133.892 174.007 159.751 1.00 59.70 297 LEU A CA 1
ATOM 4566 C C . LEU B 1 297 ? 134.594 172.717 160.166 1.00 58.85 297 LEU A C 1
ATOM 4567 O O . LEU B 1 297 ? 135.773 172.503 159.879 1.00 61.21 297 LEU A O 1
ATOM 4572 N N . GLY B 1 298 ? 133.863 171.849 160.870 1.00 54.29 298 GLY A N 1
ATOM 4573 C CA . GLY B 1 298 ? 134.460 170.581 161.334 1.00 56.56 298 GLY A CA 1
ATOM 4574 C C . GLY B 1 298 ? 133.437 169.658 161.969 1.00 58.81 298 GLY A C 1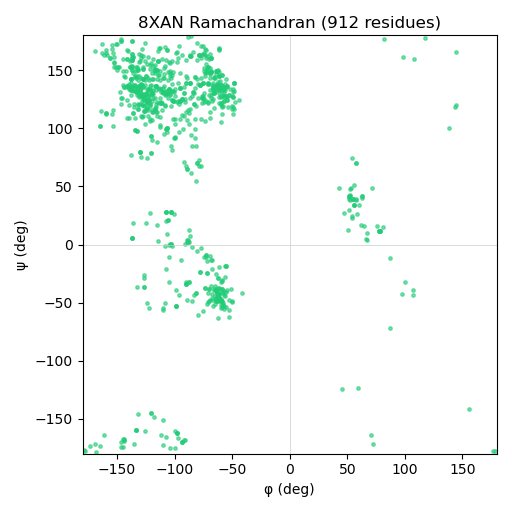
ATOM 4575 O O . GLY B 1 298 ? 132.235 169.981 161.915 1.00 57.24 298 GLY A O 1
ATOM 4576 N N . THR B 1 299 ? 133.897 168.545 162.546 1.00 49.99 299 THR A N 1
ATOM 4577 C CA . THR B 1 299 ? 132.980 167.566 163.189 1.00 42.18 299 THR A CA 1
ATOM 4578 C C . THR B 1 299 ? 133.084 167.703 164.712 1.00 42.56 299 THR A C 1
ATOM 4579 O O . THR B 1 299 ? 132.058 167.495 165.392 1.00 48.02 299 THR A O 1
ATOM 4583 N N . LEU B 1 300 ? 134.270 168.051 165.223 1.00 43.69 300 LEU A N 1
ATOM 4584 C CA . LEU B 1 300 ? 134.475 168.150 166.694 1.00 47.13 300 LEU A CA 1
ATOM 4585 C C . LEU B 1 300 ? 135.216 169.448 167.030 1.00 48.98 300 LEU A C 1
ATOM 4586 O O . LEU B 1 300 ? 136.020 169.900 166.190 1.00 56.17 300 LEU A O 1
ATOM 4591 N N . LYS B 1 301 ? 134.955 170.020 168.210 1.00 40.49 301 LYS A N 1
ATOM 4592 C CA . LYS B 1 301 ? 135.621 171.249 168.632 1.00 46.33 301 LYS A CA 1
ATOM 4593 C C . LYS B 1 301 ? 135.927 171.154 170.121 1.00 52.63 301 LYS A C 1
ATOM 4594 O O . LYS B 1 301 ? 135.014 171.208 170.951 1.00 56.27 301 LYS A O 1
ATOM 4600 N N . ILE B 1 302 ? 137.206 171.013 170.456 1.00 51.12 302 ILE A N 1
ATOM 4601 C CA . ILE B 1 302 ? 137.653 170.970 171.845 1.00 41.36 302 ILE A CA 1
ATOM 4602 C C . ILE B 1 302 ? 138.081 172.373 172.253 1.00 47.74 302 ILE A C 1
ATOM 4603 O O . ILE B 1 302 ? 138.796 173.053 171.509 1.00 56.13 302 ILE A O 1
ATOM 4608 N N . THR B 1 303 ? 137.647 172.809 173.435 1.00 50.14 303 THR A N 1
ATOM 4609 C CA . THR B 1 303 ? 137.900 174.163 173.921 1.00 48.55 303 THR A CA 1
ATOM 4610 C C . THR B 1 303 ? 138.386 174.097 175.364 1.00 49.58 303 THR A C 1
ATOM 4611 O O . THR B 1 303 ? 137.784 173.410 176.196 1.00 53.75 303 THR A O 1
ATOM 4615 N N . ARG B 1 304 ? 139.474 174.809 175.658 1.00 57.41 304 ARG A N 1
ATOM 4616 C CA . ARG B 1 304 ? 139.949 174.928 177.031 1.00 56.91 304 ARG A CA 1
ATOM 4617 C C . ARG B 1 304 ? 139.406 176.207 177.657 1.00 62.50 304 ARG A C 1
ATOM 4618 O O . ARG B 1 304 ? 139.613 177.303 177.126 1.00 63.83 304 ARG A O 1
ATOM 4626 N N . ILE B 1 305 ? 138.713 176.070 178.783 1.00 66.54 305 ILE A N 1
ATOM 4627 C CA . ILE B 1 305 ? 138.293 177.209 179.586 1.00 66.10 305 ILE A CA 1
ATOM 4628 C C . ILE B 1 305 ? 139.194 177.352 180.814 1.00 64.42 305 ILE A C 1
ATOM 4629 O O . ILE B 1 305 ? 138.768 177.855 181.852 1.00 65.11 305 ILE A O 1
ATOM 4634 N N . GLY B 1 306 ? 140.439 176.892 180.703 1.00 68.16 306 GLY A N 1
ATOM 4635 C CA . GLY B 1 306 ? 141.333 176.857 181.848 1.00 71.64 306 GLY A CA 1
ATOM 4636 C C . GLY B 1 306 ? 141.641 178.241 182.398 1.00 70.79 306 GLY A C 1
ATOM 4637 O O . GLY B 1 306 ? 141.892 179.191 181.657 1.00 71.57 306 GLY A O 1
ATOM 4638 N N . ALA B 1 307 ? 141.625 178.339 183.723 1.00 81.17 307 ALA A N 1
ATOM 4639 C CA . ALA B 1 307 ? 141.962 179.579 184.408 1.00 84.93 307 ALA A CA 1
ATOM 4640 C C . ALA B 1 307 ? 143.474 179.715 184.546 1.00 87.67 307 ALA A C 1
ATOM 4641 O O . ALA B 1 307 ? 144.222 178.795 184.213 1.00 88.98 307 ALA A O 1
ATOM 4643 N N . SER C 1 2 ? 112.449 154.556 184.277 1.00 66.25 2 SER C N 1
ATOM 4644 C CA . SER C 1 2 ? 111.517 153.442 184.596 1.00 73.33 2 SER C CA 1
ATOM 4645 C C . SER C 1 2 ? 112.290 152.283 185.233 1.00 74.05 2 SER C C 1
ATOM 4646 O O . SER C 1 2 ? 113.514 152.204 185.015 1.00 71.24 2 SER C O 1
ATOM 4649 N N . ASP C 1 3 ? 111.600 151.428 185.992 1.00 72.57 3 ASP C N 1
ATOM 4650 C CA . ASP C 1 3 ? 112.248 150.255 186.638 1.00 68.77 3 ASP C CA 1
ATOM 4651 C C . ASP C 1 3 ? 111.595 148.973 186.114 1.00 64.86 3 ASP C C 1
ATOM 4652 O O . ASP C 1 3 ? 110.419 149.033 185.706 1.00 62.87 3 ASP C O 1
ATOM 4657 N N . GLY C 1 4 ? 112.332 147.859 186.128 1.00 62.34 4 GLY C N 1
ATOM 4658 C CA . GLY C 1 4 ? 111.780 146.571 185.667 1.00 65.57 4 GLY C CA 1
ATOM 4659 C C . GLY C 1 4 ? 110.721 146.043 186.619 1.00 69.00 4 GLY C C 1
ATOM 4660 O O . GLY C 1 4 ? 110.045 145.060 186.256 1.00 71.38 4 GLY C O 1
ATOM 4661 N N . SER C 1 5 ? 110.578 146.666 187.793 1.00 51.86 5 SER C N 1
ATOM 4662 C CA . SER C 1 5 ? 109.610 146.169 188.806 1.00 46.73 5 SER C CA 1
ATOM 4663 C C . SER C 1 5 ? 108.175 146.426 188.336 1.00 55.47 5 SER C C 1
ATOM 4664 O O . SER C 1 5 ? 107.373 145.473 188.342 1.00 53.69 5 SER C O 1
ATOM 4667 N N . ARG C 1 6 ? 107.876 147.659 187.911 1.00 55.86 6 ARG C N 1
ATOM 4668 C CA . ARG C 1 6 ? 106.487 148.015 187.508 1.00 51.00 6 ARG C CA 1
ATOM 4669 C C . ARG C 1 6 ? 106.372 148.069 185.980 1.00 43.70 6 ARG C C 1
ATOM 4670 O O . ARG C 1 6 ? 106.490 149.179 185.424 1.00 40.03 6 ARG C O 1
ATOM 4678 N N . HIS C 1 7 ? 106.142 146.922 185.333 1.00 44.36 7 HIS C N 1
ATOM 4679 C CA . HIS C 1 7 ? 105.927 146.903 183.859 1.00 47.00 7 HIS C CA 1
ATOM 4680 C C . HIS C 1 7 ? 104.821 145.899 183.523 1.00 51.40 7 HIS C C 1
ATOM 4681 O O . HIS C 1 7 ? 104.823 144.786 184.093 1.00 54.85 7 HIS C O 1
ATOM 4688 N N . SER C 1 8 ? 103.909 146.274 182.621 1.00 43.35 8 SER C N 1
ATOM 4689 C CA . SER C 1 8 ? 102.835 145.343 182.187 1.00 40.29 8 SER C CA 1
ATOM 4690 C C . SER C 1 8 ? 102.929 145.124 180.673 1.00 40.60 8 SER C C 1
ATOM 4691 O O . SER C 1 8 ? 103.145 146.114 179.949 1.00 47.35 8 SER C O 1
ATOM 4694 N N . MET C 1 9 ? 102.781 143.876 180.220 1.00 36.31 9 MET C N 1
ATOM 4695 C CA . MET C 1 9 ? 102.912 143.561 178.772 1.00 34.57 9 MET C CA 1
ATOM 4696 C C . MET C 1 9 ? 101.651 142.828 178.301 1.00 41.53 9 MET C C 1
ATOM 4697 O O . MET C 1 9 ? 101.300 141.807 178.923 1.00 46.74 9 MET C O 1
ATOM 4702 N N . HIS C 1 10 ? 100.995 143.336 177.252 1.00 41.42 10 HIS C N 1
ATOM 4703 C CA . HIS C 1 10 ? 99.734 142.722 176.749 1.00 38.60 10 HIS C CA 1
ATOM 4704 C C . HIS C 1 10 ? 99.843 142.480 175.241 1.00 48.34 10 HIS C C 1
ATOM 4705 O O . HIS C 1 10 ? 100.789 143.005 174.616 1.00 60.38 10 HIS C O 1
ATOM 4712 N N . GLN C 1 11 ? 98.904 141.714 174.672 1.00 48.09 11 GLN C N 1
ATOM 4713 C CA . GLN C 1 11 ? 98.900 141.488 173.200 1.00 45.82 11 GLN C CA 1
ATOM 4714 C C . GLN C 1 11 ? 97.476 141.202 172.708 1.00 51.17 11 GLN C C 1
ATOM 4715 O O . GLN C 1 11 ? 96.650 140.746 173.521 1.00 57.63 11 GLN C O 1
ATOM 4721 N N . VAL C 1 12 ? 97.214 141.448 171.421 1.00 50.12 12 VAL C N 1
ATOM 4722 C CA . VAL C 1 12 ? 95.866 141.200 170.828 1.00 46.19 12 VAL C CA 1
ATOM 4723 C C . VAL C 1 12 ? 96.048 140.594 169.431 1.00 49.43 12 VAL C C 1
ATOM 4724 O O . VAL C 1 12 ? 96.938 141.064 168.696 1.00 44.42 12 VAL C O 1
ATOM 4728 N N . LEU C 1 13 ? 95.237 139.590 169.086 1.00 50.32 13 LEU C N 1
ATOM 4729 C CA . LEU C 1 13 ? 95.312 138.971 167.735 1.00 45.92 13 LEU C CA 1
ATOM 4730 C C . LEU C 1 13 ? 94.879 140.000 166.686 1.00 44.91 13 LEU C C 1
ATOM 4731 O O . LEU C 1 13 ? 93.807 140.608 166.867 1.00 45.85 13 LEU C O 1
ATOM 4736 N N . GLU C 1 14 ? 95.681 140.179 165.634 1.00 47.62 14 GLU C N 1
ATOM 4737 C CA . GLU C 1 14 ? 95.369 141.143 164.588 1.00 45.44 14 GLU C CA 1
ATOM 4738 C C . GLU C 1 14 ? 94.470 140.511 163.533 1.00 51.61 14 GLU C C 1
ATOM 4739 O O . GLU C 1 14 ? 94.664 139.354 163.149 1.00 51.25 14 GLU C O 1
ATOM 4745 N N . THR C 1 15 ? 93.482 141.277 163.066 1.00 57.70 15 THR C N 1
ATOM 4746 C CA . THR C 1 15 ? 92.659 140.830 161.949 1.00 56.92 15 THR C CA 1
ATOM 4747 C C . THR C 1 15 ? 93.244 141.267 160.613 1.00 57.07 15 THR C C 1
ATOM 4748 O O . THR C 1 15 ? 93.128 140.539 159.620 1.00 54.53 15 THR C O 1
ATOM 4752 N N . VAL C 1 16 ? 93.870 142.439 160.571 1.00 57.12 16 VAL C N 1
ATOM 4753 C CA . VAL C 1 16 ? 94.573 142.936 159.394 1.00 49.54 16 VAL C CA 1
ATOM 4754 C C . VAL C 1 16 ? 96.028 143.141 159.788 1.00 52.97 16 VAL C C 1
ATOM 4755 O O . VAL C 1 16 ? 96.313 143.767 160.817 1.00 61.12 16 VAL C O 1
ATOM 4759 N N . TYR C 1 17 ? 96.942 142.605 158.982 1.00 37.74 17 TYR C N 1
ATOM 4760 C CA . TYR C 1 17 ? 98.363 142.677 159.299 1.00 38.96 17 TYR C CA 1
ATOM 4761 C C . TYR C 1 17 ? 98.835 144.121 159.411 1.00 39.09 17 TYR C C 1
ATOM 4762 O O . TYR C 1 17 ? 98.471 144.975 158.598 1.00 31.79 17 TYR C O 1
ATOM 4771 N N . GLY C 1 18 ? 99.653 144.383 160.426 1.00 50.82 18 GLY C N 1
ATOM 4772 C CA . GLY C 1 18 ? 100.249 145.687 160.622 1.00 52.83 18 GLY C CA 1
ATOM 4773 C C . GLY C 1 18 ? 99.348 146.736 161.231 1.00 57.13 18 GLY C C 1
ATOM 4774 O O . GLY C 1 18 ? 99.715 147.917 161.228 1.00 52.57 18 GLY C O 1
ATOM 4775 N N . GLU C 1 19 ? 98.184 146.353 161.754 1.00 63.41 19 GLU C N 1
ATOM 4776 C CA . GLU C 1 19 ? 97.235 147.301 162.321 1.00 57.42 19 GLU C CA 1
ATOM 4777 C C . GLU C 1 19 ? 96.655 146.744 163.611 1.00 54.70 19 GLU C C 1
ATOM 4778 O O . GLU C 1 19 ? 96.401 145.540 163.714 1.00 55.12 19 GLU C O 1
ATOM 4784 N N . VAL C 1 20 ? 96.451 147.620 164.585 1.00 58.71 20 VAL C N 1
ATOM 4785 C CA . VAL C 1 20 ? 95.774 147.236 165.829 1.00 63.33 20 VAL C CA 1
ATOM 4786 C C . VAL C 1 20 ? 94.278 147.107 165.558 1.00 68.50 20 VAL C C 1
ATOM 4787 O O . VAL C 1 20 ? 93.715 147.933 164.818 1.00 66.75 20 VAL C O 1
ATOM 4791 N N . PRO C 1 21 ? 93.599 146.098 166.105 1.00 73.94 21 PRO C N 1
ATOM 4792 C CA . PRO C 1 21 ? 92.152 145.980 165.887 1.00 71.45 21 PRO C CA 1
ATOM 4793 C C . PRO C 1 21 ? 91.396 147.183 166.438 1.00 72.59 21 PRO C C 1
ATOM 4794 O O . PRO C 1 21 ? 91.947 148.010 167.167 1.00 72.65 21 PRO C O 1
ATOM 4798 N N . ALA C 1 22 ? 90.118 147.297 166.060 1.00 84.56 22 ALA C N 1
ATOM 4799 C CA . ALA C 1 22 ? 89.291 148.438 166.520 1.00 85.41 22 ALA C CA 1
ATOM 4800 C C . ALA C 1 22 ? 89.358 148.530 168.047 1.00 87.38 22 ALA C C 1
ATOM 4801 O O . ALA C 1 22 ? 89.837 149.563 168.554 1.00 86.82 22 ALA C O 1
ATOM 4803 N N . THR C 1 23 ? 88.882 147.496 168.745 1.00 90.07 23 THR C N 1
ATOM 4804 C CA . THR C 1 23 ? 88.973 147.467 170.230 1.00 90.75 23 THR C CA 1
ATOM 4805 C C . THR C 1 23 ? 89.890 146.309 170.631 1.00 85.83 23 THR C C 1
ATOM 4806 O O . THR C 1 23 ? 89.373 145.197 170.854 1.00 86.30 23 THR C O 1
ATOM 4810 N N . PRO C 1 24 ? 91.220 146.518 170.729 1.00 74.64 24 PRO C N 1
ATOM 4811 C CA . PRO C 1 24 ? 92.153 145.425 171.023 1.00 77.70 24 PRO C CA 1
ATOM 4812 C C . PRO C 1 24 ? 91.880 144.737 172.368 1.00 77.37 24 PRO C C 1
ATOM 4813 O O . PRO C 1 24 ? 91.907 145.409 173.384 1.00 74.93 24 PRO C O 1
ATOM 4817 N N . ALA C 1 25 ? 91.633 143.424 172.341 1.00 68.52 25 ALA C N 1
ATOM 4818 C CA . ALA C 1 25 ? 91.439 142.664 173.598 1.00 67.31 25 ALA C CA 1
ATOM 4819 C C . ALA C 1 25 ? 92.816 142.337 174.181 1.00 70.96 25 ALA C C 1
ATOM 4820 O O . ALA C 1 25 ? 93.089 141.145 174.422 1.00 74.51 25 ALA C O 1
ATOM 4822 N N . PHE C 1 26 ? 93.650 143.361 174.386 1.00 57.81 26 PHE C N 1
ATOM 4823 C CA . PHE C 1 26 ? 95.030 143.141 174.891 1.00 51.55 26 PHE C CA 1
ATOM 4824 C C . PHE C 1 26 ? 94.992 142.123 176.034 1.00 51.11 26 PHE C C 1
ATOM 4825 O O . PHE C 1 26 ? 94.258 142.347 177.008 1.00 61.01 26 PHE C O 1
ATOM 4833 N N . LYS C 1 27 ? 95.766 141.042 175.913 1.00 45.47 27 LYS C N 1
ATOM 4834 C CA . LYS C 1 27 ? 95.758 139.977 176.951 1.00 53.03 27 LYS C CA 1
ATOM 4835 C C . LYS C 1 27 ? 97.103 139.971 177.681 1.00 54.33 27 LYS C C 1
ATOM 4836 O O . LYS C 1 27 ? 98.144 139.991 176.997 1.00 49.66 27 LYS C O 1
ATOM 4842 N N . ARG C 1 28 ? 97.074 139.953 179.016 1.00 50.48 28 ARG C N 1
ATOM 4843 C CA . ARG C 1 28 ? 98.323 139.952 179.823 1.00 50.46 28 ARG C CA 1
ATOM 4844 C C . ARG C 1 28 ? 99.276 138.877 179.294 1.00 52.99 28 ARG C C 1
ATOM 4845 O O . ARG C 1 28 ? 98.821 137.733 179.099 1.00 46.16 28 ARG C O 1
ATOM 4853 N N . ILE C 1 29 ? 100.543 139.233 179.068 1.00 50.97 29 ILE C N 1
ATOM 4854 C CA . ILE C 1 29 ? 101.550 138.217 178.640 1.00 44.52 29 ILE C CA 1
ATOM 4855 C C . ILE C 1 29 ? 102.387 137.835 179.863 1.00 38.33 29 ILE C C 1
ATOM 4856 O O . ILE C 1 29 ? 103.201 138.670 180.303 1.00 36.78 29 ILE C O 1
ATOM 4861 N N . ARG C 1 30 ? 102.186 136.624 180.391 1.00 38.66 30 ARG C N 1
ATOM 4862 C CA . ARG C 1 30 ? 102.994 136.152 181.546 1.00 42.77 30 ARG C CA 1
ATOM 4863 C C . ARG C 1 30 ? 104.429 135.923 181.064 1.00 45.78 30 ARG C C 1
ATOM 4864 O O . ARG C 1 30 ? 104.627 135.014 180.236 1.00 44.14 30 ARG C O 1
ATOM 4872 N N . HIS C 1 31 ? 105.382 136.719 181.557 1.00 26.70 31 HIS C N 1
ATOM 4873 C CA . HIS C 1 31 ? 106.794 136.601 181.099 1.00 23.83 31 HIS C CA 1
ATOM 4874 C C . HIS C 1 31 ? 107.735 137.151 182.174 1.00 25.38 31 HIS C C 1
ATOM 4875 O O . HIS C 1 31 ? 107.282 137.926 183.044 1.00 38.02 31 HIS C O 1
ATOM 4882 N N . ASN C 1 32 ? 109.012 136.762 182.115 1.00 29.76 32 ASN C N 1
ATOM 4883 C CA . ASN C 1 32 ? 110.014 137.261 183.095 1.00 25.02 32 ASN C CA 1
ATOM 4884 C C . ASN C 1 32 ? 110.629 138.558 182.560 1.00 17.27 32 ASN C C 1
ATOM 4885 O O . ASN C 1 32 ? 110.702 139.535 183.330 1.00 30.02 32 ASN C O 1
ATOM 4890 N N . SER C 1 33 ? 111.045 138.567 181.289 1.00 31.14 33 SER C N 1
ATOM 4891 C CA . SER C 1 33 ? 111.679 139.771 180.689 1.00 37.17 33 SER C CA 1
ATOM 4892 C C . SER C 1 33 ? 111.416 139.811 179.179 1.00 39.82 33 SER C C 1
ATOM 4893 O O . SER C 1 33 ? 111.240 138.730 178.583 1.00 48.33 33 SER C O 1
ATOM 4896 N N . THR C 1 34 ? 111.393 141.012 178.592 1.00 38.05 34 THR C N 1
ATOM 4897 C CA . THR C 1 34 ? 111.174 141.149 177.126 1.00 36.03 34 THR C CA 1
ATOM 4898 C C . THR C 1 34 ? 112.128 142.203 176.550 1.00 37.70 34 THR C C 1
ATOM 4899 O O . THR C 1 34 ? 112.548 143.097 177.312 1.00 43.59 34 THR C O 1
ATOM 4903 N N . THR C 1 35 ? 112.458 142.089 175.260 1.00 43.96 35 THR C N 1
ATOM 4904 C CA . THR C 1 35 ? 113.368 143.064 174.600 1.00 40.72 35 THR C CA 1
ATOM 4905 C C . THR C 1 35 ? 112.646 143.708 173.412 1.00 47.99 35 THR C C 1
ATOM 4906 O O . THR C 1 35 ? 113.338 144.128 172.465 1.00 47.88 35 THR C O 1
ATOM 4910 N N . LEU C 1 36 ? 111.313 143.782 173.465 1.00 42.42 36 LEU C N 1
ATOM 4911 C CA . LEU C 1 36 ? 110.523 144.329 172.329 1.00 28.51 36 LEU C CA 1
ATOM 4912 C C . LEU C 1 36 ? 111.039 145.723 171.956 1.00 31.70 36 LEU C C 1
ATOM 4913 O O . LEU C 1 36 ? 110.953 146.625 172.813 1.00 41.55 36 LEU C O 1
ATOM 4918 N N . ALA C 1 37 ? 111.531 145.889 170.722 1.00 30.64 37 ALA C N 1
ATOM 4919 C CA . ALA C 1 37 ? 112.024 147.206 170.246 1.00 37.14 37 ALA C CA 1
ATOM 4920 C C . ALA C 1 37 ? 112.257 147.146 168.732 1.00 41.76 37 ALA C C 1
ATOM 4921 O O . ALA C 1 37 ? 112.277 146.028 168.185 1.00 51.08 37 ALA C O 1
ATOM 4923 N N . THR C 1 38 ? 112.440 148.305 168.091 1.00 39.59 38 THR C N 1
ATOM 4924 C CA . THR C 1 38 ? 112.667 148.351 166.620 1.00 45.08 38 THR C CA 1
ATOM 4925 C C . THR C 1 38 ? 114.154 148.581 166.326 1.00 42.71 38 THR C C 1
ATOM 4926 O O . THR C 1 38 ? 114.858 149.088 167.221 1.00 45.21 38 THR C O 1
ATOM 4930 N N . ALA C 1 39 ? 114.608 148.215 165.122 1.00 32.66 39 ALA C N 1
ATOM 4931 C CA . ALA C 1 39 ? 116.019 148.438 164.727 1.00 29.38 39 ALA C CA 1
ATOM 4932 C C . ALA C 1 39 ? 116.039 149.080 163.337 1.00 40.42 39 ALA C C 1
ATOM 4933 O O . ALA C 1 39 ? 115.357 148.548 162.441 1.00 42.74 39 ALA C O 1
ATOM 4935 N N . ILE C 1 40 ? 116.787 150.173 163.162 1.00 40.84 40 ILE C N 1
ATOM 4936 C CA . ILE C 1 40 ? 116.752 150.896 161.855 1.00 33.85 40 ILE C CA 1
ATOM 4937 C C . ILE C 1 40 ? 118.121 150.761 161.177 1.00 41.65 40 ILE C C 1
ATOM 4938 O O . ILE C 1 40 ? 119.140 150.943 161.872 1.00 41.84 40 ILE C O 1
ATOM 4943 N N . ASN C 1 41 ? 118.138 150.458 159.874 1.00 53.47 41 ASN C N 1
ATOM 4944 C CA . ASN C 1 41 ? 119.414 150.288 159.126 1.00 52.32 41 ASN C CA 1
ATOM 4945 C C . ASN C 1 41 ? 120.038 151.661 158.854 1.00 55.90 41 ASN C C 1
ATOM 4946 O O . ASN C 1 41 ? 119.317 152.670 158.977 1.00 60.13 41 ASN C O 1
ATOM 4951 N N . THR C 1 42 ? 121.327 151.694 158.496 1.00 53.36 42 THR C N 1
ATOM 4952 C CA . THR C 1 42 ? 121.988 152.962 158.209 1.00 50.21 42 THR C CA 1
ATOM 4953 C C . THR C 1 42 ? 122.571 152.917 156.805 1.00 54.51 42 THR C C 1
ATOM 4954 O O . THR C 1 42 ? 123.210 151.930 156.427 1.00 56.63 42 THR C O 1
ATOM 4958 N N . LEU C 1 43 ? 122.352 153.984 156.037 1.00 52.82 43 LEU C N 1
ATOM 4959 C CA . LEU C 1 43 ? 122.911 154.122 154.691 1.00 45.05 43 LEU C CA 1
ATOM 4960 C C . LEU C 1 43 ? 124.020 155.167 154.750 1.00 48.97 43 LEU C C 1
ATOM 4961 O O . LEU C 1 43 ? 123.769 156.372 154.731 1.00 54.43 43 LEU C O 1
ATOM 4966 N N . THR C 1 44 ? 125.263 154.696 154.822 1.00 55.20 44 THR C N 1
ATOM 4967 C CA . THR C 1 44 ? 126.399 155.606 154.881 1.00 56.29 44 THR C CA 1
ATOM 4968 C C . THR C 1 44 ? 126.598 156.299 153.538 1.00 60.92 44 THR C C 1
ATOM 4969 O O . THR C 1 44 ? 126.217 155.773 152.487 1.00 63.88 44 THR C O 1
ATOM 4973 N N . SER C 1 45 ? 127.174 157.498 153.578 1.00 60.33 45 SER C N 1
ATOM 4974 C CA . SER C 1 45 ? 127.480 158.224 152.353 1.00 60.40 45 SER C CA 1
ATOM 4975 C C . SER C 1 45 ? 128.984 158.214 152.111 1.00 59.02 45 SER C C 1
ATOM 4976 O O . SER C 1 45 ? 129.770 158.547 153.004 1.00 63.33 45 SER C O 1
ATOM 4979 N N . GLU C 1 46 ? 129.383 157.837 150.899 1.00 54.76 46 GLU C N 1
ATOM 4980 C CA . GLU C 1 46 ? 130.785 157.641 150.562 1.00 53.06 46 GLU C CA 1
ATOM 4981 C C . GLU C 1 46 ? 131.372 158.826 149.799 1.00 56.15 46 GLU C C 1
ATOM 4982 O O . GLU C 1 46 ? 132.309 158.645 149.015 1.00 61.02 46 GLU C O 1
ATOM 4988 N N . GLU C 1 47 ? 130.805 160.018 150.008 1.00 56.74 47 GLU C N 1
ATOM 4989 C CA . GLU C 1 47 ? 131.270 161.221 149.265 1.00 54.55 47 GLU C CA 1
ATOM 4990 C C . GLU C 1 47 ? 132.640 161.652 149.798 1.00 58.52 47 GLU C C 1
ATOM 4991 O O . GLU C 1 47 ? 132.748 161.906 151.012 1.00 70.96 47 GLU C O 1
ATOM 4997 N N . LEU C 1 48 ? 133.641 161.732 148.916 1.00 54.71 48 LEU C N 1
ATOM 4998 C CA . LEU C 1 48 ? 135.006 162.151 149.332 1.00 58.97 48 LEU C CA 1
ATOM 4999 C C . LEU C 1 48 ? 134.972 163.620 149.764 1.00 59.55 48 LEU C C 1
ATOM 5000 O O . LEU C 1 48 ? 134.355 164.431 149.046 1.00 58.17 48 LEU C O 1
ATOM 5005 N N . ARG C 1 49 ? 135.611 163.941 150.894 1.00 78.75 49 ARG C N 1
ATOM 5006 C CA . ARG C 1 49 ? 135.640 165.341 151.396 1.00 79.87 49 ARG C CA 1
ATOM 5007 C C . ARG C 1 49 ? 137.095 165.813 151.495 1.00 79.82 49 ARG C C 1
ATOM 5008 O O . ARG C 1 49 ? 137.926 165.061 152.041 1.00 77.05 49 ARG C O 1
ATOM 5016 N N . PRO C 1 50 ? 137.436 167.021 150.994 1.00 85.79 50 PRO C N 1
ATOM 5017 C CA . PRO C 1 50 ? 138.819 167.511 151.009 1.00 80.20 50 PRO C CA 1
ATOM 5018 C C . PRO C 1 50 ? 139.350 167.669 152.442 1.00 80.04 50 PRO C C 1
ATOM 5019 O O . PRO C 1 50 ? 140.512 167.383 152.664 1.00 77.38 50 PRO C O 1
ATOM 5023 N N . ASP C 1 51 ? 138.494 168.110 153.369 1.00 91.98 51 ASP C N 1
ATOM 5024 C CA . ASP C 1 51 ? 138.911 168.294 154.785 1.00 93.11 51 ASP C CA 1
ATOM 5025 C C . ASP C 1 51 ? 138.743 166.962 155.524 1.00 92.26 51 ASP C C 1
ATOM 5026 O O . ASP C 1 51 ? 138.904 166.949 156.761 1.00 83.75 51 ASP C O 1
ATOM 5031 N N . ARG C 1 52 ? 138.419 165.889 154.794 1.00 100.58 52 ARG C N 1
ATOM 5032 C CA . ARG C 1 52 ? 138.285 164.542 155.411 1.00 102.92 52 ARG C CA 1
ATOM 5033 C C . ARG C 1 52 ? 137.323 164.621 156.601 1.00 100.67 52 ARG C C 1
ATOM 5034 O O . ARG C 1 52 ? 137.680 164.108 157.679 1.00 92.03 52 ARG C O 1
ATOM 5042 N N . ASN C 1 53 ? 136.156 165.242 156.412 1.00 103.07 53 ASN C N 1
ATOM 5043 C CA . ASN C 1 53 ? 135.149 165.322 157.504 1.00 98.26 53 ASN C CA 1
ATOM 5044 C C . ASN C 1 53 ? 134.103 164.220 157.315 1.00 99.96 53 ASN C C 1
ATOM 5045 O O . ASN C 1 53 ? 133.940 163.750 156.174 1.00 99.21 53 ASN C O 1
ATOM 5050 N N . SER C 1 54 ? 133.426 163.828 158.397 1.00 89.52 54 SER C N 1
ATOM 5051 C CA . SER C 1 54 ? 132.387 162.770 158.326 1.00 91.12 54 SER C CA 1
ATOM 5052 C C . SER C 1 54 ? 131.209 163.269 157.483 1.00 92.15 54 SER C C 1
ATOM 5053 O O . SER C 1 54 ? 130.567 164.254 157.892 1.00 93.41 54 SER C O 1
ATOM 5056 N N . MET C 1 55 ? 130.940 162.608 156.354 1.00 84.57 55 MET C N 1
ATOM 5057 C CA . MET C 1 55 ? 129.809 163.009 155.474 1.00 86.62 55 MET C CA 1
ATOM 5058 C C . MET C 1 55 ? 128.490 162.814 156.227 1.00 86.02 55 MET C C 1
ATOM 5059 O O . MET C 1 55 ? 127.594 163.667 156.075 1.00 87.07 55 MET C O 1
ATOM 5064 N N . GLY C 1 56 ? 128.382 161.735 157.008 1.00 71.36 56 GLY C N 1
ATOM 5065 C CA . GLY C 1 56 ? 127.127 161.437 157.726 1.00 69.84 56 GLY C CA 1
ATOM 5066 C C . GLY C 1 56 ? 126.416 160.246 157.108 1.00 72.12 56 GLY C C 1
ATOM 5067 O O . GLY C 1 56 ? 126.713 159.925 155.941 1.00 75.07 56 GLY C O 1
ATOM 5068 N N . ILE C 1 57 ? 125.514 159.610 157.861 1.00 66.90 57 ILE C N 1
ATOM 5069 C CA . ILE C 1 57 ? 124.812 158.394 157.356 1.00 66.73 57 ILE C CA 1
ATOM 5070 C C . ILE C 1 57 ? 123.322 158.707 157.198 1.00 65.40 57 ILE C C 1
ATOM 5071 O O . ILE C 1 57 ? 122.883 159.752 157.713 1.00 66.78 57 ILE C O 1
ATOM 5076 N N . ARG C 1 58 ? 122.583 157.842 156.499 1.00 59.49 58 ARG C N 1
ATOM 5077 C CA . ARG C 1 58 ? 121.146 158.025 156.344 1.00 53.53 58 ARG C CA 1
ATOM 5078 C C . ARG C 1 58 ? 120.412 156.839 156.950 1.00 52.09 58 ARG C C 1
ATOM 5079 O O . ARG C 1 58 ? 120.868 155.697 156.834 1.00 54.01 58 ARG C O 1
ATOM 5087 N N . HIS C 1 59 ? 119.279 157.115 157.592 1.00 45.43 59 HIS C N 1
ATOM 5088 C CA . HIS C 1 59 ? 118.464 156.053 158.162 1.00 44.99 59 HIS C CA 1
ATOM 5089 C C . HIS C 1 59 ? 117.841 155.210 157.057 1.00 43.63 59 HIS C C 1
ATOM 5090 O O . HIS C 1 59 ? 117.536 155.707 155.969 1.00 56.47 59 HIS C O 1
ATOM 5097 N N . GLY C 1 60 ? 117.649 153.926 157.343 1.00 31.40 60 GLY C N 1
ATOM 5098 C CA . GLY C 1 60 ? 117.076 153.017 156.371 1.00 37.17 60 GLY C CA 1
ATOM 5099 C C . GLY C 1 60 ? 115.795 152.363 156.844 1.00 33.69 60 GLY C C 1
ATOM 5100 O O . GLY C 1 60 ? 114.992 152.987 157.545 1.00 29.36 60 GLY C O 1
ATOM 5101 N N . THR C 1 61 ? 115.589 151.102 156.450 1.00 44.00 61 THR C N 1
ATOM 5102 C CA . THR C 1 61 ? 114.336 150.386 156.817 1.00 41.25 61 THR C CA 1
ATOM 5103 C C . THR C 1 61 ? 114.356 150.029 158.307 1.00 48.27 61 THR C C 1
ATOM 5104 O O . THR C 1 61 ? 115.456 150.000 158.892 1.00 51.86 61 THR C O 1
ATOM 5108 N N . ARG C 1 62 ? 113.184 149.749 158.884 1.00 42.22 62 ARG C N 1
ATOM 5109 C CA . ARG C 1 62 ? 113.106 149.413 160.331 1.00 40.06 62 ARG C CA 1
ATOM 5110 C C . ARG C 1 62 ? 112.349 148.095 160.521 1.00 37.98 62 ARG C C 1
ATOM 5111 O O . ARG C 1 62 ? 111.501 147.772 159.664 1.00 39.46 62 ARG C O 1
ATOM 5119 N N . GLN C 1 63 ? 112.649 147.368 161.601 1.00 41.18 63 GLN C N 1
ATOM 5120 C CA . GLN C 1 63 ? 111.942 146.093 161.906 1.00 37.40 63 GLN C CA 1
ATOM 5121 C C . GLN C 1 63 ? 111.907 145.913 163.427 1.00 40.96 63 GLN C C 1
ATOM 5122 O O . GLN C 1 63 ? 112.812 146.444 164.096 1.00 36.83 63 GLN C O 1
ATOM 5128 N N . VAL C 1 64 ? 110.909 145.193 163.949 1.00 37.45 64 VAL C N 1
ATOM 5129 C CA . VAL C 1 64 ? 110.765 145.061 165.431 1.00 31.87 64 VAL C CA 1
ATOM 5130 C C . VAL C 1 64 ? 111.153 143.645 165.869 1.00 34.55 64 VAL C C 1
ATOM 5131 O O . VAL C 1 64 ? 110.653 142.682 165.257 1.00 48.78 64 VAL C O 1
ATOM 5135 N N . GLY C 1 65 ? 112.017 143.531 166.883 1.00 21.49 65 GLY C N 1
ATOM 5136 C CA . GLY C 1 65 ? 112.404 142.210 167.417 1.00 32.94 65 GLY C CA 1
ATOM 5137 C C . GLY C 1 65 ? 112.294 142.186 168.931 1.00 37.46 65 GLY C C 1
ATOM 5138 O O . GLY C 1 65 ? 112.847 143.101 169.573 1.00 42.83 65 GLY C O 1
ATOM 5139 N N . GLY C 1 66 ? 111.598 141.189 169.485 1.00 42.28 66 GLY C N 1
ATOM 5140 C CA . GLY C 1 66 ? 111.402 141.112 170.946 1.00 49.15 66 GLY C CA 1
ATOM 5141 C C . GLY C 1 66 ? 111.660 139.716 171.485 1.00 51.51 66 GLY C C 1
ATOM 5142 O O . GLY C 1 66 ? 111.114 138.753 170.911 1.00 53.60 66 GLY C O 1
ATOM 5143 N N . GLU C 1 67 ? 112.459 139.609 172.551 1.00 40.79 67 GLU C N 1
ATOM 5144 C CA . GLU C 1 67 ? 112.744 138.290 173.176 1.00 39.36 67 GLU C CA 1
ATOM 5145 C C . GLU C 1 67 ? 111.857 138.122 174.413 1.00 36.71 67 GLU C C 1
ATOM 5146 O O . GLU C 1 67 ? 112.176 138.728 175.452 1.00 40.51 67 GLU C O 1
ATOM 5152 N N . ILE C 1 68 ? 110.794 137.322 174.301 1.00 36.81 68 ILE C N 1
ATOM 5153 C CA . ILE C 1 68 ? 109.845 137.140 175.439 1.00 37.34 68 ILE C CA 1
ATOM 5154 C C . ILE C 1 68 ? 110.280 135.918 176.254 1.00 41.83 68 ILE C C 1
ATOM 5155 O O . ILE C 1 68 ? 109.971 134.788 175.830 1.00 48.05 68 ILE C O 1
ATOM 5160 N N . VAL C 1 69 ? 110.972 136.140 177.374 1.00 34.30 69 VAL C N 1
ATOM 5161 C CA . VAL C 1 69 ? 111.385 135.011 178.261 1.00 29.20 69 VAL C CA 1
ATOM 5162 C C . VAL C 1 69 ? 110.231 134.722 179.225 1.00 23.84 69 VAL C C 1
ATOM 5163 O O . VAL C 1 69 ? 109.906 135.615 180.027 1.00 29.08 69 VAL C O 1
ATOM 5167 N N . SER C 1 70 ? 109.637 133.528 179.142 1.00 33.98 70 SER C N 1
ATOM 5168 C CA . SER C 1 70 ? 108.460 133.205 179.990 1.00 38.19 70 SER C CA 1
ATOM 5169 C C . SER C 1 70 ? 108.636 131.830 180.641 1.00 39.70 70 SER C C 1
ATOM 5170 O O . SER C 1 70 ? 109.351 130.991 180.063 1.00 46.47 70 SER C O 1
ATOM 5173 N N . GLU C 1 71 ? 108.007 131.617 181.801 1.00 45.74 71 GLU C N 1
ATOM 5174 C CA . GLU C 1 71 ? 108.065 130.289 182.467 1.00 47.21 71 GLU C CA 1
ATOM 5175 C C . GLU C 1 71 ? 106.880 129.449 181.984 1.00 50.61 71 GLU C C 1
ATOM 5176 O O . GLU C 1 71 ? 105.734 129.925 182.102 1.00 46.88 71 GLU C O 1
ATOM 5182 N N . LEU C 1 72 ? 107.151 128.253 181.456 1.00 53.73 72 LEU C N 1
ATOM 5183 C CA . LEU C 1 72 ? 106.070 127.379 180.928 1.00 51.32 72 LEU C CA 1
ATOM 5184 C C . LEU C 1 72 ? 105.059 127.102 182.045 1.00 47.62 72 LEU C C 1
ATOM 5185 O O . LEU C 1 72 ? 105.496 126.763 183.162 1.00 55.60 72 LEU C O 1
ATOM 5190 N N . SER C 1 73 ? 103.765 127.247 181.747 1.00 46.77 73 SER C N 1
ATOM 5191 C CA . SER C 1 73 ? 102.698 126.986 182.750 1.00 51.41 73 SER C CA 1
ATOM 5192 C C . SER C 1 73 ? 101.397 126.646 182.017 1.00 53.19 73 SER C C 1
ATOM 5193 O O . SER C 1 73 ? 101.294 126.978 180.819 1.00 51.28 73 SER C O 1
ATOM 5196 N N . PHE C 1 74 ? 100.446 126.010 182.706 1.00 55.85 74 PHE C N 1
ATOM 5197 C CA . PHE C 1 74 ? 99.187 125.587 182.038 1.00 57.92 74 PHE C CA 1
ATOM 5198 C C . PHE C 1 74 ? 98.266 126.797 181.852 1.00 61.10 74 PHE C C 1
ATOM 5199 O O . PHE C 1 74 ? 98.506 127.836 182.498 1.00 67.70 74 PHE C O 1
ATOM 5207 N N . GLU C 1 75 ? 97.261 126.671 180.979 1.00 66.46 75 GLU C N 1
ATOM 5208 C CA . GLU C 1 75 ? 96.281 127.769 180.758 1.00 66.36 75 GLU C CA 1
ATOM 5209 C C . GLU C 1 75 ? 97.039 129.071 180.481 1.00 67.42 75 GLU C C 1
ATOM 5210 O O . GLU C 1 75 ? 96.598 130.127 180.977 1.00 69.99 75 GLU C O 1
ATOM 5216 N N . SER C 1 76 ? 98.135 128.990 179.721 1.00 56.27 76 SER C N 1
ATOM 5217 C CA . SER C 1 76 ? 98.939 130.193 179.383 1.00 51.86 76 SER C CA 1
ATOM 5218 C C . SER C 1 76 ? 99.813 129.885 178.165 1.00 59.85 76 SER C C 1
ATOM 5219 O O . SER C 1 76 ? 99.989 128.688 177.857 1.00 63.01 76 SER C O 1
ATOM 5222 N N . LEU C 1 77 ? 100.338 130.924 177.509 1.00 51.57 77 LEU C N 1
ATOM 5223 C CA . LEU C 1 77 ? 101.203 130.731 176.315 1.00 47.94 77 LEU C CA 1
ATOM 5224 C C . LEU C 1 77 ? 100.497 129.792 175.331 1.00 48.38 77 LEU C C 1
ATOM 5225 O O . LEU C 1 77 ? 101.160 129.326 174.386 1.00 55.01 77 LEU C O 1
ATOM 5230 N N . ASP C 1 78 ? 99.204 129.527 175.548 1.00 55.98 78 ASP C N 1
ATOM 5231 C CA . ASP C 1 78 ? 98.464 128.638 174.659 1.00 57.23 78 ASP C CA 1
ATOM 5232 C C . ASP C 1 78 ? 98.316 129.255 173.275 1.00 56.85 78 ASP C C 1
ATOM 5233 O O . ASP C 1 78 ? 98.563 128.597 172.256 1.00 60.87 78 ASP C O 1
ATOM 5238 N N . ASP C 1 79 ? 97.914 130.527 173.219 1.00 51.64 79 ASP C N 1
ATOM 5239 C CA . ASP C 1 79 ? 97.843 131.222 171.939 1.00 51.42 79 ASP C CA 1
ATOM 5240 C C . ASP C 1 79 ? 99.228 131.380 171.329 1.00 48.85 79 ASP C C 1
ATOM 5241 O O . ASP C 1 79 ? 99.389 131.308 170.105 1.00 53.03 79 ASP C O 1
ATOM 5246 N N . THR C 1 80 ? 100.243 131.589 172.170 1.00 37.97 80 THR C N 1
ATOM 5247 C CA . THR C 1 80 ? 101.618 131.650 171.684 1.00 43.83 80 THR C CA 1
ATOM 5248 C C . THR C 1 80 ? 102.030 130.334 171.035 1.00 49.82 80 THR C C 1
ATOM 5249 O O . THR C 1 80 ? 102.618 130.320 169.947 1.00 48.27 80 THR C O 1
ATOM 5253 N N . LEU C 1 81 ? 101.722 129.214 171.693 1.00 47.61 81 LEU C N 1
ATOM 5254 C CA . LEU C 1 81 ? 102.055 127.907 171.135 1.00 45.87 81 LEU C CA 1
ATOM 5255 C C . LEU C 1 81 ? 101.296 127.658 169.838 1.00 50.84 81 LEU C C 1
ATOM 5256 O O . LEU C 1 81 ? 101.847 127.109 168.878 1.00 47.61 81 LEU C O 1
ATOM 5261 N N . GLU C 1 82 ? 100.022 128.053 169.795 1.00 47.83 82 GLU C N 1
ATOM 5262 C CA . GLU C 1 82 ? 99.227 127.857 168.587 1.00 41.74 82 GLU C CA 1
ATOM 5263 C C . GLU C 1 82 ? 99.773 128.673 167.422 1.00 50.97 82 GLU C C 1
ATOM 5264 O O . GLU C 1 82 ? 99.871 128.173 166.295 1.00 60.60 82 GLU C O 1
ATOM 5270 N N . ALA C 1 83 ? 100.113 129.937 167.690 1.00 48.75 83 ALA C N 1
ATOM 5271 C CA . ALA C 1 83 ? 100.621 130.825 166.618 1.00 50.54 83 ALA C CA 1
ATOM 5272 C C . ALA C 1 83 ? 101.990 130.326 166.143 1.00 52.91 83 ALA C C 1
ATOM 5273 O O . ALA C 1 83 ? 102.199 130.255 164.916 1.00 43.83 83 ALA C O 1
ATOM 5275 N N . LEU C 1 84 ? 102.880 129.993 167.082 1.00 42.51 84 LEU C N 1
ATOM 5276 C CA . LEU C 1 84 ? 104.245 129.520 166.725 1.00 36.55 84 LEU C CA 1
ATOM 5277 C C . LEU C 1 84 ? 104.140 128.227 165.909 1.00 46.74 84 LEU C C 1
ATOM 5278 O O . LEU C 1 84 ? 104.874 128.102 164.909 1.00 54.50 84 LEU C O 1
ATOM 5283 N N . MET C 1 85 ? 103.298 127.289 166.351 1.00 47.03 85 MET C N 1
ATOM 5284 C CA . MET C 1 85 ? 103.167 125.984 165.650 1.00 49.04 85 MET C CA 1
ATOM 5285 C C . MET C 1 85 ? 102.433 126.202 164.325 1.00 43.97 85 MET C C 1
ATOM 5286 O O . MET C 1 85 ? 102.434 125.271 163.496 1.00 47.57 85 MET C O 1
ATOM 5291 N N . CYS C 1 86 ? 101.807 127.371 164.157 1.00 44.21 86 CYS C N 1
ATOM 5292 C CA . CYS C 1 86 ? 101.061 127.689 162.909 1.00 49.17 86 CYS C CA 1
ATOM 5293 C C . CYS C 1 86 ? 99.906 126.697 162.734 1.00 44.41 86 CYS C C 1
ATOM 5294 O O . CYS C 1 86 ? 99.367 126.615 161.615 1.00 51.95 86 CYS C O 1
ATOM 5297 N N . GLY C 1 87 ? 99.538 125.983 163.803 1.00 32.92 87 GLY C N 1
ATOM 5298 C CA . GLY C 1 87 ? 98.411 125.032 163.744 1.00 37.68 87 GLY C CA 1
ATOM 5299 C C . GLY C 1 87 ? 97.214 125.570 164.506 1.00 42.63 87 GLY C C 1
ATOM 5300 O O . GLY C 1 87 ? 97.220 126.770 164.828 1.00 44.60 87 GLY C O 1
ATOM 5301 N N . THR C 1 88 ? 96.225 124.717 164.788 1.00 46.70 88 THR C N 1
ATOM 5302 C CA . THR C 1 88 ? 95.030 125.146 165.563 1.00 50.57 88 THR C CA 1
ATOM 5303 C C . THR C 1 88 ? 94.780 124.162 166.711 1.00 52.97 88 THR C C 1
ATOM 5304 O O . THR C 1 88 ? 94.822 122.942 166.458 1.00 47.64 88 THR C O 1
ATOM 5308 N N . TRP C 1 89 ? 94.532 124.676 167.921 1.00 50.73 89 TRP C N 1
ATOM 5309 C CA . TRP C 1 89 ? 94.231 123.796 169.082 1.00 44.19 89 TRP C CA 1
ATOM 5310 C C . TRP C 1 89 ? 92.998 122.941 168.773 1.00 44.13 89 TRP C C 1
ATOM 5311 O O . TRP C 1 89 ? 91.897 123.515 168.670 1.00 43.51 89 TRP C O 1
ATOM 5322 N N . ASN C 1 90 ? 93.183 121.627 168.628 1.00 53.13 90 ASN C N 1
ATOM 5323 C CA . ASN C 1 90 ? 92.087 120.718 168.312 1.00 50.91 90 ASN C CA 1
ATOM 5324 C C . ASN C 1 90 ? 92.171 119.535 169.265 1.00 58.39 90 ASN C C 1
ATOM 5325 O O . ASN C 1 90 ? 93.185 118.829 169.290 1.00 57.69 90 ASN C O 1
ATOM 5330 N N . ALA C 1 91 ? 91.105 119.320 170.036 1.00 59.67 91 ALA C N 1
ATOM 5331 C CA . ALA C 1 91 ? 91.018 118.218 170.996 1.00 55.28 91 ALA C CA 1
ATOM 5332 C C . ALA C 1 91 ? 92.195 118.242 171.968 1.00 56.81 91 ALA C C 1
ATOM 5333 O O . ALA C 1 91 ? 92.750 117.206 172.342 1.00 54.57 91 ALA C O 1
ATOM 5335 N N . ASP C 1 92 ? 92.573 119.455 172.379 1.00 61.12 92 ASP C N 1
ATOM 5336 C CA . ASP C 1 92 ? 93.722 119.677 173.259 1.00 58.94 92 ASP C CA 1
ATOM 5337 C C . ASP C 1 92 ? 94.994 119.070 172.671 1.00 56.60 92 ASP C C 1
ATOM 5338 O O . ASP C 1 92 ? 95.863 118.583 173.396 1.00 53.40 92 ASP C O 1
ATOM 5343 N N . ALA C 1 93 ? 95.102 119.096 171.344 1.00 51.08 93 ALA C N 1
ATOM 5344 C CA . ALA C 1 93 ? 96.261 118.575 170.632 1.00 46.77 93 ALA C CA 1
ATOM 5345 C C . ALA C 1 93 ? 96.616 119.535 169.508 1.00 50.72 93 ALA C C 1
ATOM 5346 O O . ALA C 1 93 ? 95.734 119.981 168.768 1.00 46.90 93 ALA C O 1
ATOM 5348 N N . LEU C 1 94 ? 97.903 119.849 169.380 1.00 45.66 94 LEU C N 1
ATOM 5349 C CA . LEU C 1 94 ? 98.381 120.822 168.406 1.00 36.69 94 LEU C CA 1
ATOM 5350 C C . LEU C 1 94 ? 99.452 120.180 167.537 1.00 42.76 94 LEU C C 1
ATOM 5351 O O . LEU C 1 94 ? 100.403 119.587 168.054 1.00 44.43 94 LEU C O 1
ATOM 5356 N N . VAL C 1 95 ? 99.308 120.303 166.214 1.00 54.27 95 VAL C N 1
ATOM 5357 C CA . VAL C 1 95 ? 100.339 119.753 165.282 1.00 51.91 95 VAL C CA 1
ATOM 5358 C C . VAL C 1 95 ? 100.866 120.897 164.408 1.00 54.86 95 VAL C C 1
ATOM 5359 O O . VAL C 1 95 ? 100.059 121.768 164.028 1.00 57.15 95 VAL C O 1
ATOM 5363 N N . ASN C 1 96 ? 102.175 120.901 164.130 1.00 52.91 96 ASN C N 1
ATOM 5364 C CA . ASN C 1 96 ? 102.792 121.975 163.304 1.00 55.71 96 ASN C CA 1
ATOM 5365 C C . ASN C 1 96 ? 101.971 122.170 162.025 1.00 49.64 96 ASN C C 1
ATOM 5366 O O . ASN C 1 96 ? 101.961 121.251 161.182 1.00 48.05 96 ASN C O 1
ATOM 5371 N N . GLY C 1 97 ? 101.308 123.324 161.895 1.00 49.43 97 GLY C N 1
ATOM 5372 C CA . GLY C 1 97 ? 100.493 123.609 160.698 1.00 50.63 97 GLY C CA 1
ATOM 5373 C C . GLY C 1 97 ? 101.120 124.693 159.839 1.00 52.51 97 GLY C C 1
ATOM 5374 O O . GLY C 1 97 ? 102.362 124.811 159.853 1.00 46.24 97 GLY C O 1
ATOM 5375 N N . VAL C 1 98 ? 100.294 125.456 159.114 1.00 50.22 98 VAL C N 1
ATOM 5376 C CA . VAL C 1 98 ? 100.808 126.537 158.221 1.00 44.32 98 VAL C CA 1
ATOM 5377 C C . VAL C 1 98 ? 100.096 127.851 158.569 1.00 47.68 98 VAL C C 1
ATOM 5378 O O . VAL C 1 98 ? 100.718 128.918 158.403 1.00 42.95 98 VAL C O 1
ATOM 5382 N N . THR C 1 99 ? 98.855 127.774 159.062 1.00 53.23 99 THR C N 1
ATOM 5383 C CA . THR C 1 99 ? 98.065 128.999 159.364 1.00 51.58 99 THR C CA 1
ATOM 5384 C C . THR C 1 99 ? 98.910 129.977 160.188 1.00 51.47 99 THR C C 1
ATOM 5385 O O . THR C 1 99 ? 99.284 129.621 161.318 1.00 52.60 99 THR C O 1
ATOM 5389 N N . ARG C 1 100 ? 99.165 131.175 159.654 1.00 47.27 100 ARG C N 1
ATOM 5390 C CA . ARG C 1 100 ? 100.020 132.167 160.360 1.00 45.31 100 ARG C CA 1
ATOM 5391 C C . ARG C 1 100 ? 99.137 133.136 161.154 1.00 48.07 100 ARG C C 1
ATOM 5392 O O . ARG C 1 100 ? 98.010 133.412 160.700 1.00 52.06 100 ARG C O 1
ATOM 5400 N N . ARG C 1 101 ? 99.637 133.625 162.294 1.00 45.01 101 ARG C N 1
ATOM 5401 C CA . ARG C 1 101 ? 98.865 134.581 163.134 1.00 39.52 101 ARG C CA 1
ATOM 5402 C C . ARG C 1 101 ? 99.743 135.790 163.466 1.00 41.24 101 ARG C C 1
ATOM 5403 O O . ARG C 1 101 ? 100.902 135.580 163.877 1.00 39.21 101 ARG C O 1
ATOM 5411 N N . SER C 1 102 ? 99.212 137.004 163.294 1.00 43.44 102 SER C N 1
ATOM 5412 C CA . SER C 1 102 ? 99.970 138.232 163.651 1.00 41.15 102 SER C CA 1
ATOM 5413 C C . SER C 1 102 ? 99.325 138.881 164.879 1.00 49.69 102 SER C C 1
ATOM 5414 O O . SER C 1 102 ? 98.083 138.840 164.980 1.00 59.58 102 SER C O 1
ATOM 5417 N N . PHE C 1 103 ? 100.136 139.444 165.779 1.00 45.78 103 PHE C N 1
ATOM 5418 C CA . PHE C 1 103 ? 99.592 140.031 167.033 1.00 41.94 103 PHE C CA 1
ATOM 5419 C C . PHE C 1 103 ? 100.111 141.456 167.247 1.00 44.95 103 PHE C C 1
ATOM 5420 O O . PHE C 1 103 ? 101.133 141.820 166.634 1.00 48.14 103 PHE C O 1
ATOM 5428 N N . SER C 1 104 ? 99.424 142.234 168.090 1.00 34.12 104 SER C N 1
ATOM 5429 C CA . SER C 1 104 ? 99.891 143.604 168.432 1.00 25.59 104 SER C CA 1
ATOM 5430 C C . SER C 1 104 ? 100.307 143.624 169.906 1.00 32.93 104 SER C C 1
ATOM 5431 O O . SER C 1 104 ? 99.413 143.523 170.764 1.00 40.03 104 SER C O 1
ATOM 5434 N N . ILE C 1 105 ? 101.608 143.741 170.184 1.00 40.31 105 ILE C N 1
ATOM 5435 C CA . ILE C 1 105 ? 102.095 143.682 171.596 1.00 37.31 105 ILE C CA 1
ATOM 5436 C C . ILE C 1 105 ? 102.144 145.099 172.179 1.00 37.50 105 ILE C C 1
ATOM 5437 O O . ILE C 1 105 ? 102.618 146.010 171.475 1.00 41.88 105 ILE C O 1
ATOM 5442 N N . LEU C 1 106 ? 101.666 145.268 173.416 1.00 45.57 106 LEU C N 1
ATOM 5443 C CA . LEU C 1 106 ? 101.707 146.596 174.086 1.00 44.47 106 LEU C CA 1
ATOM 5444 C C . LEU C 1 106 ? 102.543 146.497 175.366 1.00 45.36 106 LEU C C 1
ATOM 5445 O O . LEU C 1 106 ? 102.207 145.655 176.221 1.00 46.60 106 LEU C O 1
ATOM 5450 N N . ARG C 1 107 ? 103.587 147.323 175.488 1.00 35.18 107 ARG C N 1
ATOM 5451 C CA . ARG C 1 107 ? 104.406 147.348 176.731 1.00 33.51 107 ARG C CA 1
ATOM 5452 C C . ARG C 1 107 ? 104.019 148.590 177.540 1.00 40.68 107 ARG C C 1
ATOM 5453 O O . ARG C 1 107 ? 104.190 149.707 177.015 1.00 39.65 107 ARG C O 1
ATOM 5461 N N . GLN C 1 108 ? 103.517 148.400 178.764 1.00 44.70 108 GLN C N 1
ATOM 5462 C CA . GLN C 1 108 ? 103.043 149.554 179.575 1.00 30.54 108 GLN C CA 1
ATOM 5463 C C . GLN C 1 108 ? 103.909 149.694 180.832 1.00 28.33 108 GLN C C 1
ATOM 5464 O O . GLN C 1 108 ? 103.849 148.795 181.692 1.00 33.64 108 GLN C O 1
ATOM 5470 N N . PHE C 1 109 ? 104.673 150.784 180.928 1.00 38.07 109 PHE C N 1
ATOM 5471 C CA . PHE C 1 109 ? 105.562 151.035 182.092 1.00 55.08 109 PHE C CA 1
ATOM 5472 C C . PHE C 1 109 ? 104.738 151.722 183.184 1.00 51.86 109 PHE C C 1
ATOM 5473 O O . PHE C 1 109 ? 104.626 152.961 183.161 1.00 42.78 109 PHE C O 1
ATOM 5481 N N . ASN C 1 110 ? 104.189 150.940 184.117 1.00 49.67 110 ASN C N 1
ATOM 5482 C CA . ASN C 1 110 ? 103.299 151.508 185.166 1.00 44.04 110 ASN C CA 1
ATOM 5483 C C . ASN C 1 110 ? 104.023 152.633 185.911 1.00 49.92 110 ASN C C 1
ATOM 5484 O O . ASN C 1 110 ? 103.378 153.661 186.193 1.00 57.48 110 ASN C O 1
ATOM 5489 N N . ASP C 1 111 ? 105.309 152.444 186.215 1.00 62.99 111 ASP C N 1
ATOM 5490 C CA . ASP C 1 111 ? 106.084 153.461 186.976 1.00 64.26 111 ASP C CA 1
ATOM 5491 C C . ASP C 1 111 ? 106.156 154.771 186.181 1.00 62.84 111 ASP C C 1
ATOM 5492 O O . ASP C 1 111 ? 106.008 155.841 186.801 1.00 62.14 111 ASP C O 1
ATOM 5497 N N . LEU C 1 112 ? 106.368 154.687 184.863 1.00 65.77 112 LEU C N 1
ATOM 5498 C CA . LEU C 1 112 ? 106.412 155.909 184.014 1.00 66.61 112 LEU C CA 1
ATOM 5499 C C . LEU C 1 112 ? 105.095 156.676 184.172 1.00 68.22 112 LEU C C 1
ATOM 5500 O O . LEU C 1 112 ? 104.029 156.030 184.131 1.00 71.74 112 LEU C O 1
ATOM 5505 N N . THR C 1 113 ? 105.172 158.000 184.333 1.00 62.57 113 THR C N 1
ATOM 5506 C CA . THR C 1 113 ? 103.952 158.830 184.526 1.00 62.14 113 THR C CA 1
ATOM 5507 C C . THR C 1 113 ? 103.186 158.940 183.204 1.00 68.66 113 THR C C 1
ATOM 5508 O O . THR C 1 113 ? 103.756 158.573 182.158 1.00 73.72 113 THR C O 1
ATOM 5512 N N . SER C 1 114 ? 101.946 159.433 183.257 1.00 68.20 114 SER C N 1
ATOM 5513 C CA . SER C 1 114 ? 101.141 159.614 182.021 1.00 69.13 114 SER C CA 1
ATOM 5514 C C . SER C 1 114 ? 101.888 160.547 181.064 1.00 68.83 114 SER C C 1
ATOM 5515 O O . SER C 1 114 ? 102.107 160.150 179.903 1.00 66.55 114 SER C O 1
ATOM 5518 N N . ALA C 1 115 ? 102.265 161.738 181.541 1.00 66.70 115 ALA C N 1
ATOM 5519 C CA . ALA C 1 115 ? 102.970 162.694 180.694 1.00 64.15 115 ALA C CA 1
ATOM 5520 C C . ALA C 1 115 ? 104.241 162.096 180.104 1.00 65.69 115 ALA C C 1
ATOM 5521 O O . ALA C 1 115 ? 104.773 162.619 179.118 1.00 68.24 115 ALA C O 1
ATOM 5523 N N . SER C 1 116 ? 104.741 161.008 180.686 1.00 65.33 116 SER C N 1
ATOM 5524 C CA . SER C 1 116 ? 105.968 160.371 180.224 1.00 64.20 116 SER C CA 1
ATOM 5525 C C . SER C 1 116 ? 105.731 159.336 179.129 1.00 66.90 116 SER C C 1
ATOM 5526 O O . SER C 1 116 ? 106.696 158.702 178.687 1.00 68.94 116 SER C O 1
ATOM 5529 N N . LEU C 1 117 ? 104.486 159.151 178.696 1.00 54.53 117 LEU C N 1
ATOM 5530 C CA . LEU C 1 117 ? 104.146 158.258 177.594 1.00 54.58 117 LEU C CA 1
ATOM 5531 C C . LEU C 1 117 ? 104.608 156.820 177.850 1.00 54.03 117 LEU C C 1
ATOM 5532 O O . LEU C 1 117 ? 105.541 156.337 177.203 1.00 52.29 117 LEU C O 1
ATOM 5537 N N . PRO C 1 118 ? 103.976 156.113 178.792 1.00 56.58 118 PRO C N 1
ATOM 5538 C CA . PRO C 1 118 ? 104.459 154.761 179.120 1.00 62.36 118 PRO C CA 1
ATOM 5539 C C . PRO C 1 118 ? 104.047 153.700 178.113 1.00 61.37 118 PRO C C 1
ATOM 5540 O O . PRO C 1 118 ? 104.710 152.660 178.015 1.00 67.47 118 PRO C O 1
ATOM 5544 N N . ASN C 1 119 ? 102.973 153.924 177.361 1.00 52.87 119 ASN C N 1
ATOM 5545 C CA . ASN C 1 119 ? 102.464 152.886 176.474 1.00 49.60 119 ASN C CA 1
ATOM 5546 C C . ASN C 1 119 ? 103.328 152.759 175.226 1.00 46.11 119 ASN C C 1
ATOM 5547 O O . ASN C 1 119 ? 103.569 153.739 174.515 1.00 50.30 119 ASN C O 1
ATOM 5552 N N . PHE C 1 120 ? 103.789 151.538 174.962 1.00 38.38 120 PHE C N 1
ATOM 5553 C CA . PHE C 1 120 ? 104.583 151.213 173.784 1.00 49.79 120 PHE C CA 1
ATOM 5554 C C . PHE C 1 120 ? 103.858 150.132 172.997 1.00 55.97 120 PHE C C 1
ATOM 5555 O O . PHE C 1 120 ? 103.603 149.044 173.525 1.00 59.94 120 PHE C O 1
ATOM 5563 N N . VAL C 1 121 ? 103.501 150.442 171.747 1.00 41.77 121 VAL C N 1
ATOM 5564 C CA . VAL C 1 121 ? 102.721 149.470 170.924 1.00 36.27 121 VAL C CA 1
ATOM 5565 C C . VAL C 1 121 ? 103.620 148.915 169.816 1.00 42.58 121 VAL C C 1
ATOM 5566 O O . VAL C 1 121 ? 104.349 149.711 169.192 1.00 46.52 121 VAL C O 1
ATOM 5570 N N . TYR C 1 122 ? 103.565 147.600 169.588 1.00 43.05 122 TYR C N 1
ATOM 5571 C CA . TYR C 1 122 ? 104.370 146.961 168.516 1.00 32.31 122 TYR C CA 1
ATOM 5572 C C . TYR C 1 122 ? 103.411 146.196 167.600 1.00 36.45 122 TYR C C 1
ATOM 5573 O O . TYR C 1 122 ? 102.763 145.250 168.085 1.00 50.04 122 TYR C O 1
ATOM 5582 N N . VAL C 1 123 ? 103.320 146.591 166.327 1.00 34.71 123 VAL C N 1
ATOM 5583 C CA . VAL C 1 123 ? 102.324 145.951 165.415 1.00 37.43 123 VAL C CA 1
ATOM 5584 C C . VAL C 1 123 ? 103.032 144.979 164.467 1.00 38.97 123 VAL C C 1
ATOM 5585 O O . VAL C 1 123 ? 104.246 145.151 164.236 1.00 44.18 123 VAL C O 1
ATOM 5589 N N . GLY C 1 124 ? 102.294 143.994 163.947 1.00 39.07 124 GLY C N 1
ATOM 5590 C CA . GLY C 1 124 ? 102.863 143.033 162.980 1.00 40.48 124 GLY C CA 1
ATOM 5591 C C . GLY C 1 124 ? 103.765 142.007 163.642 1.00 42.61 124 GLY C C 1
ATOM 5592 O O . GLY C 1 124 ? 104.521 141.336 162.912 1.00 43.83 124 GLY C O 1
ATOM 5593 N N . CYS C 1 125 ? 103.688 141.881 164.970 1.00 41.45 125 CYS C N 1
ATOM 5594 C CA . CYS C 1 125 ? 104.553 140.924 165.711 1.00 41.77 125 CYS C CA 1
ATOM 5595 C C . CYS C 1 125 ? 104.138 139.489 165.372 1.00 41.88 125 CYS C C 1
ATOM 5596 O O . CYS C 1 125 ? 102.940 139.174 165.520 1.00 45.28 125 CYS C O 1
ATOM 5599 N N . GLU C 1 126 ? 105.090 138.658 164.936 1.00 39.07 126 GLU C N 1
ATOM 5600 C CA . GLU C 1 126 ? 104.787 137.241 164.596 1.00 33.71 126 GLU C CA 1
ATOM 5601 C C . GLU C 1 126 ? 105.794 136.320 165.293 1.00 37.80 126 GLU C C 1
ATOM 5602 O O . GLU C 1 126 ? 107.004 136.468 165.035 1.00 43.25 126 GLU C O 1
ATOM 5608 N N . TYR C 1 127 ? 105.305 135.399 166.130 1.00 35.73 127 TYR C N 1
ATOM 5609 C CA . TYR C 1 127 ? 106.197 134.447 166.843 1.00 35.88 127 TYR C CA 1
ATOM 5610 C C . TYR C 1 127 ? 107.023 133.666 165.817 1.00 37.72 127 TYR C C 1
ATOM 5611 O O . TYR C 1 127 ? 106.433 133.129 164.860 1.00 36.59 127 TYR C O 1
ATOM 5620 N N . ASN C 1 128 ? 108.341 133.597 166.020 1.00 33.90 128 ASN C N 1
ATOM 5621 C CA . ASN C 1 128 ? 109.228 132.923 165.034 1.00 37.38 128 ASN C CA 1
ATOM 5622 C C . ASN C 1 128 ? 110.006 131.797 165.721 1.00 42.27 128 ASN C C 1
ATOM 5623 O O . ASN C 1 128 ? 109.933 130.653 165.231 1.00 40.10 128 ASN C O 1
ATOM 5628 N N . THR C 1 129 ? 110.719 132.104 166.809 1.00 40.40 129 THR C N 1
ATOM 5629 C CA . THR C 1 129 ? 111.580 131.064 167.436 1.00 34.24 129 THR C CA 1
ATOM 5630 C C . THR C 1 129 ? 111.124 130.736 168.860 1.00 30.48 129 THR C C 1
ATOM 5631 O O . THR C 1 129 ? 110.565 131.633 169.521 1.00 34.24 129 THR C O 1
ATOM 5635 N N . MET C 1 130 ? 111.364 129.499 169.306 1.00 34.84 130 MET C N 1
ATOM 5636 C CA . MET C 1 130 ? 111.024 129.086 170.659 1.00 31.43 130 MET C CA 1
ATOM 5637 C C . MET C 1 130 ? 112.128 128.191 171.202 1.00 34.27 130 MET C C 1
ATOM 5638 O O . MET C 1 130 ? 112.601 127.284 170.510 1.00 42.55 130 MET C O 1
ATOM 5643 N N . THR C 1 131 ? 112.533 128.449 172.443 1.00 25.89 131 THR C N 1
ATOM 5644 C CA . THR C 1 131 ? 113.620 127.722 173.090 1.00 32.70 131 THR C CA 1
ATOM 5645 C C . THR C 1 131 ? 113.123 127.209 174.435 1.00 39.52 131 THR C C 1
ATOM 5646 O O . THR C 1 131 ? 112.887 127.997 175.357 1.00 42.94 131 THR C O 1
ATOM 5650 N N . LEU C 1 132 ? 112.966 125.893 174.546 1.00 44.10 132 LEU C N 1
ATOM 5651 C CA . LEU C 1 132 ? 112.478 125.249 175.759 1.00 41.20 132 LEU C CA 1
ATOM 5652 C C . LEU C 1 132 ? 113.630 124.507 176.423 1.00 41.55 132 LEU C C 1
ATOM 5653 O O . LEU C 1 132 ? 114.318 123.714 175.771 1.00 45.95 132 LEU C O 1
ATOM 5658 N N . SER C 1 133 ? 113.835 124.765 177.712 1.00 30.15 133 SER C N 1
ATOM 5659 C CA . SER C 1 133 ? 114.892 124.131 178.489 1.00 39.90 133 SER C CA 1
ATOM 5660 C C . SER C 1 133 ? 114.289 123.496 179.732 1.00 38.23 133 SER C C 1
ATOM 5661 O O . SER C 1 133 ? 113.556 124.155 180.478 1.00 32.95 133 SER C O 1
ATOM 5664 N N . ILE C 1 134 ? 114.597 122.220 179.953 1.00 46.86 134 ILE C N 1
ATOM 5665 C CA . ILE C 1 134 ? 114.100 121.468 181.099 1.00 45.67 134 ILE C CA 1
ATOM 5666 C C . ILE C 1 134 ? 115.298 120.970 181.894 1.00 48.58 134 ILE C C 1
ATOM 5667 O O . ILE C 1 134 ? 116.144 120.241 181.361 1.00 52.84 134 ILE C O 1
ATOM 5672 N N . THR C 1 135 ? 115.369 121.361 183.163 1.00 53.74 135 THR C N 1
ATOM 5673 C CA . THR C 1 135 ? 116.449 120.970 184.056 1.00 52.50 135 THR C CA 1
ATOM 5674 C C . THR C 1 135 ? 115.866 120.504 185.384 1.00 56.50 135 THR C C 1
ATOM 5675 O O . THR C 1 135 ? 114.854 121.033 185.853 1.00 55.94 135 THR C O 1
ATOM 5679 N N . THR C 1 136 ? 116.513 119.507 185.986 1.00 63.90 136 THR C N 1
ATOM 5680 C CA . THR C 1 136 ? 116.026 118.956 187.243 1.00 63.22 136 THR C CA 1
ATOM 5681 C C . THR C 1 136 ? 116.097 120.000 188.354 1.00 67.32 136 THR C C 1
ATOM 5682 O O . THR C 1 136 ? 117.090 120.718 188.505 1.00 56.72 136 THR C O 1
ATOM 5686 N N . GLU C 1 137 ? 115.017 120.075 189.135 1.00 83.43 137 GLU C N 1
ATOM 5687 C CA . GLU C 1 137 ? 114.852 121.077 190.184 1.00 82.45 137 GLU C CA 1
ATOM 5688 C C . GLU C 1 137 ? 115.096 122.482 189.648 1.00 86.16 137 GLU C C 1
ATOM 5689 O O . GLU C 1 137 ? 115.724 123.313 190.314 1.00 87.45 137 GLU C O 1
ATOM 5695 N N . ALA C 1 138 ? 114.603 122.750 188.441 1.00 73.34 138 ALA C N 1
ATOM 5696 C CA . ALA C 1 138 ? 114.648 124.074 187.842 1.00 58.31 138 ALA C CA 1
ATOM 5697 C C . ALA C 1 138 ? 113.378 124.280 187.033 1.00 58.06 138 ALA C C 1
ATOM 5698 O O . ALA C 1 138 ? 112.926 123.379 186.321 1.00 61.15 138 ALA C O 1
ATOM 5700 N N . ILE C 1 139 ? 112.805 125.472 187.150 1.00 49.81 139 ILE C N 1
ATOM 5701 C CA . ILE C 1 139 ? 111.528 125.770 186.512 1.00 54.73 139 ILE C CA 1
ATOM 5702 C C . ILE C 1 139 ? 111.707 125.779 185.001 1.00 58.58 139 ILE C C 1
ATOM 5703 O O . ILE C 1 139 ? 112.694 126.311 184.478 1.00 60.57 139 ILE C O 1
ATOM 5708 N N . VAL C 1 140 ? 110.747 125.183 184.294 1.00 51.04 140 VAL C N 1
ATOM 5709 C CA . VAL C 1 140 ? 110.804 125.130 182.839 1.00 47.83 140 VAL C CA 1
ATOM 5710 C C . VAL C 1 140 ? 110.664 126.538 182.277 1.00 42.48 140 VAL C C 1
ATOM 5711 O O . VAL C 1 140 ? 109.691 127.247 182.567 1.00 41.37 140 VAL C O 1
ATOM 5715 N N . MET C 1 141 ? 111.632 126.950 181.454 1.00 42.04 141 MET C N 1
ATOM 5716 C CA . MET C 1 141 ? 111.568 128.301 180.832 1.00 42.75 141 MET C CA 1
ATOM 5717 C C . MET C 1 141 ? 111.366 128.168 179.319 1.00 47.49 141 MET C C 1
ATOM 5718 O O . MET C 1 141 ? 111.963 127.248 178.724 1.00 55.49 141 MET C O 1
ATOM 5723 N N . ALA C 1 142 ? 110.559 129.055 178.728 1.00 37.28 142 ALA C N 1
ATOM 5724 C CA . ALA C 1 142 ? 110.327 129.034 177.265 1.00 32.11 142 ALA C CA 1
ATOM 5725 C C . ALA C 1 142 ? 110.574 130.433 176.690 1.00 32.70 142 ALA C C 1
ATOM 5726 O O . ALA C 1 142 ? 109.758 131.336 176.962 1.00 42.37 142 ALA C O 1
ATOM 5728 N N . THR C 1 143 ? 111.659 130.600 175.928 1.00 25.34 143 THR C N 1
ATOM 5729 C CA . THR C 1 143 ? 111.968 131.913 175.300 1.00 25.24 143 THR C CA 1
ATOM 5730 C C . THR C 1 143 ? 111.158 132.050 174.007 1.00 32.89 143 THR C C 1
ATOM 5731 O O . THR C 1 143 ? 110.962 131.024 173.329 1.00 40.98 143 THR C O 1
ATOM 5735 N N . PHE C 1 144 ? 110.701 133.266 173.690 1.00 33.92 144 PHE C N 1
ATOM 5736 C CA . PHE C 1 144 ? 109.869 133.482 172.477 1.00 35.13 144 PHE C CA 1
ATOM 5737 C C . PHE C 1 144 ? 110.482 134.586 171.611 1.00 32.70 144 PHE C C 1
ATOM 5738 O O . PHE C 1 144 ? 110.627 135.720 172.104 1.00 36.87 144 PHE C O 1
ATOM 5746 N N . GLY C 1 145 ? 110.849 134.257 170.369 1.00 31.55 145 GLY C N 1
ATOM 5747 C CA . GLY C 1 145 ? 111.388 135.271 169.442 1.00 34.58 145 GLY C CA 1
ATOM 5748 C C . GLY C 1 145 ? 110.324 135.702 168.450 1.00 36.38 145 GLY C C 1
ATOM 5749 O O . GLY C 1 145 ? 109.669 134.811 167.878 1.00 46.61 145 GLY C O 1
ATOM 5750 N N . ILE C 1 146 ? 110.142 137.012 168.257 1.00 29.79 146 ILE C N 1
ATOM 5751 C CA . ILE C 1 146 ? 109.043 137.499 167.371 1.00 37.46 146 ILE C CA 1
ATOM 5752 C C . ILE C 1 146 ? 109.626 138.378 166.260 1.00 38.18 146 ILE C C 1
ATOM 5753 O O . ILE C 1 146 ? 110.769 138.852 166.420 1.00 45.18 146 ILE C O 1
ATOM 5758 N N . VAL C 1 147 ? 108.869 138.576 165.176 1.00 34.32 147 VAL C N 1
ATOM 5759 C CA . VAL C 1 147 ? 109.320 139.462 164.061 1.00 36.34 147 VAL C CA 1
ATOM 5760 C C . VAL C 1 147 ? 108.228 140.509 163.822 1.00 39.55 147 VAL C C 1
ATOM 5761 O O . VAL C 1 147 ? 107.197 140.152 163.219 1.00 43.02 147 VAL C O 1
ATOM 5765 N N . GLY C 1 148 ? 108.440 141.745 164.286 1.00 38.76 148 GLY C N 1
ATOM 5766 C CA . GLY C 1 148 ? 107.406 142.789 164.148 1.00 35.75 148 GLY C CA 1
ATOM 5767 C C . GLY C 1 148 ? 107.653 143.669 162.936 1.00 36.84 148 GLY C C 1
ATOM 5768 O O . GLY C 1 148 ? 108.801 143.690 162.447 1.00 44.35 148 GLY C O 1
ATOM 5769 N N . MET C 1 149 ? 106.617 144.373 162.470 1.00 38.56 149 MET C N 1
ATOM 5770 C CA . MET C 1 149 ? 106.751 145.249 161.275 1.00 42.10 149 MET C CA 1
ATOM 5771 C C . MET C 1 149 ? 107.400 146.575 161.690 1.00 42.92 149 MET C C 1
ATOM 5772 O O . MET C 1 149 ? 108.485 146.888 161.160 1.00 47.28 149 MET C O 1
ATOM 5777 N N . ASN C 1 150 ? 106.754 147.323 162.591 1.00 39.57 150 ASN C N 1
ATOM 5778 C CA . ASN C 1 150 ? 107.305 148.626 163.051 1.00 38.73 150 ASN C CA 1
ATOM 5779 C C . ASN C 1 150 ? 106.788 148.931 164.461 1.00 40.47 150 ASN C C 1
ATOM 5780 O O . ASN C 1 150 ? 105.818 148.274 164.890 1.00 48.33 150 ASN C O 1
ATOM 5785 N N . GLN C 1 151 ? 107.418 149.888 165.148 1.00 48.33 151 GLN C N 1
ATOM 5786 C CA . GLN C 1 151 ? 107.009 150.250 166.531 1.00 47.11 151 GLN C CA 1
ATOM 5787 C C . GLN C 1 151 ? 106.234 151.571 166.496 1.00 49.60 151 GLN C C 1
ATOM 5788 O O . GLN C 1 151 ? 106.748 152.540 165.905 1.00 56.53 151 GLN C O 1
ATOM 5794 N N . LEU C 1 152 ? 105.045 151.600 167.106 1.00 46.11 152 LEU C N 1
ATOM 5795 C CA . LEU C 1 152 ? 104.229 152.843 167.149 1.00 44.30 152 LEU C CA 1
ATOM 5796 C C . LEU C 1 152 ? 104.876 153.827 168.129 1.00 46.12 152 LEU C C 1
ATOM 5797 O O . LEU C 1 152 ? 105.477 153.362 169.117 1.00 46.52 152 LEU C O 1
ATOM 5802 N N . GLU C 1 153 ? 104.751 155.132 167.868 1.00 50.87 153 GLU C N 1
ATOM 5803 C CA . GLU C 1 153 ? 105.408 156.151 168.733 1.00 52.44 153 GLU C CA 1
ATOM 5804 C C . GLU C 1 153 ? 104.819 156.084 170.147 1.00 53.69 153 GLU C C 1
ATOM 5805 O O . GLU C 1 153 ? 103.631 155.723 170.281 1.00 51.85 153 GLU C O 1
ATOM 5811 N N . PRO C 1 154 ? 105.596 156.397 171.207 1.00 44.56 154 PRO C N 1
ATOM 5812 C CA . PRO C 1 154 ? 105.064 156.421 172.573 1.00 45.03 154 PRO C CA 1
ATOM 5813 C C . PRO C 1 154 ? 103.945 157.462 172.707 1.00 51.94 154 PRO C C 1
ATOM 5814 O O . PRO C 1 154 ? 104.123 158.569 172.232 1.00 50.58 154 PRO C O 1
ATOM 5818 N N . SER C 1 155 ? 102.832 157.088 173.346 1.00 59.60 155 SER C N 1
ATOM 5819 C CA . SER C 1 155 ? 101.700 158.030 173.552 1.00 57.01 155 SER C CA 1
ATOM 5820 C C . SER C 1 155 ? 101.171 157.882 174.981 1.00 55.82 155 SER C C 1
ATOM 5821 O O . SER C 1 155 ? 101.496 156.863 175.623 1.00 54.04 155 SER C O 1
ATOM 5824 N N . SER C 1 156 ? 100.392 158.857 175.461 1.00 59.58 156 SER C N 1
ATOM 5825 C CA . SER C 1 156 ? 99.810 158.722 176.793 1.00 61.80 156 SER C CA 1
ATOM 5826 C C . SER C 1 156 ? 98.554 157.862 176.765 1.00 61.34 156 SER C C 1
ATOM 5827 O O . SER C 1 156 ? 98.343 157.027 177.652 1.00 63.84 156 SER C O 1
ATOM 5830 N N . THR C 1 157 ? 97.709 158.051 175.756 1.00 69.69 157 THR C N 1
ATOM 5831 C CA . THR C 1 157 ? 96.452 157.322 175.685 1.00 72.72 157 THR C CA 1
ATOM 5832 C C . THR C 1 157 ? 96.664 155.945 175.064 1.00 72.09 157 THR C C 1
ATOM 5833 O O . THR C 1 157 ? 97.308 155.807 174.020 1.00 75.10 157 THR C O 1
ATOM 5837 N N . VAL C 1 158 ? 96.133 154.910 175.724 1.00 67.61 158 VAL C N 1
ATOM 5838 C CA . VAL C 1 158 ? 96.271 153.516 175.204 1.00 68.29 158 VAL C CA 1
ATOM 5839 C C . VAL C 1 158 ? 95.437 153.381 173.923 1.00 77.08 158 VAL C C 1
ATOM 5840 O O . VAL C 1 158 ? 94.522 154.203 173.724 1.00 81.56 158 VAL C O 1
ATOM 5844 N N . PRO C 1 159 ? 95.695 152.379 173.054 1.00 86.73 159 PRO C N 1
ATOM 5845 C CA . PRO C 1 159 ? 94.888 152.178 171.848 1.00 82.44 159 PRO C CA 1
ATOM 5846 C C . PRO C 1 159 ? 93.388 152.204 172.171 1.00 86.21 159 PRO C C 1
ATOM 5847 O O . PRO C 1 159 ? 92.999 151.652 173.180 1.00 87.97 159 PRO C O 1
ATOM 5851 N N . THR C 1 160 ? 92.587 152.840 171.312 1.00 102.16 160 THR C N 1
ATOM 5852 C CA . THR C 1 160 ? 91.128 152.963 171.574 1.00 106.71 160 THR C CA 1
ATOM 5853 C C . THR C 1 160 ? 90.554 151.585 171.921 1.00 107.65 160 THR C C 1
ATOM 5854 O O . THR C 1 160 ? 90.780 150.643 171.140 1.00 105.28 160 THR C O 1
ATOM 5858 N N . GLY C 1 161 ? 89.833 151.483 173.042 1.00 91.40 161 GLY C N 1
ATOM 5859 C CA . GLY C 1 161 ? 89.232 150.200 173.457 1.00 90.51 161 GLY C CA 1
ATOM 5860 C C . GLY C 1 161 ? 90.285 149.143 173.746 1.00 90.97 161 GLY C C 1
ATOM 5861 O O . GLY C 1 161 ? 90.057 147.973 173.386 1.00 93.53 161 GLY C O 1
ATOM 5862 N N . ALA C 1 162 ? 91.389 149.534 174.390 1.00 76.62 162 ALA C N 1
ATOM 5863 C CA . ALA C 1 162 ? 92.457 148.568 174.742 1.00 78.28 162 ALA C CA 1
ATOM 5864 C C . ALA C 1 162 ? 92.041 147.779 175.988 1.00 78.20 162 ALA C C 1
ATOM 5865 O O . ALA C 1 162 ? 92.685 147.956 177.040 1.00 78.56 162 ALA C O 1
ATOM 5867 N N . THR C 1 163 ? 91.007 146.941 175.867 1.00 73.77 163 THR C N 1
ATOM 5868 C CA . THR C 1 163 ? 90.580 146.096 177.013 1.00 71.32 163 THR C CA 1
ATOM 5869 C C . THR C 1 163 ? 91.772 145.236 177.443 1.00 72.92 163 THR C C 1
ATOM 5870 O O . THR C 1 163 ? 92.360 144.575 176.566 1.00 78.33 163 THR C O 1
ATOM 5874 N N . PHE C 1 164 ? 92.113 145.250 178.734 1.00 57.95 164 PHE C N 1
ATOM 5875 C CA . PHE C 1 164 ? 93.315 144.512 179.203 1.00 61.05 164 PHE C CA 1
ATOM 5876 C C . PHE C 1 164 ? 92.901 143.182 179.840 1.00 60.01 164 PHE C C 1
ATOM 5877 O O . PHE C 1 164 ? 92.638 143.156 181.058 1.00 58.40 164 PHE C O 1
ATOM 5885 N N . VAL C 1 165 ? 92.850 142.114 179.038 1.00 59.71 165 VAL C N 1
ATOM 5886 C CA . VAL C 1 165 ? 92.522 140.762 179.580 1.00 59.02 165 VAL C CA 1
ATOM 5887 C C . VAL C 1 165 ? 93.727 140.274 180.391 1.00 63.08 165 VAL C C 1
ATOM 5888 O O . VAL C 1 165 ? 94.856 140.691 180.071 1.00 67.06 165 VAL C O 1
ATOM 5892 N N . GLU C 1 166 ? 93.494 139.432 181.402 1.00 62.34 166 GLU C N 1
ATOM 5893 C CA . GLU C 1 166 ? 94.612 138.876 182.210 1.00 64.59 166 GLU C CA 1
ATOM 5894 C C . GLU C 1 166 ? 94.729 137.371 181.945 1.00 66.59 166 GLU C C 1
ATOM 5895 O O . GLU C 1 166 ? 93.734 136.655 182.171 1.00 64.74 166 GLU C O 1
ATOM 5901 N N . ALA C 1 167 ? 95.900 136.917 181.488 1.00 70.02 167 ALA C N 1
ATOM 5902 C CA . ALA C 1 167 ? 96.117 135.474 181.232 1.00 68.92 167 ALA C CA 1
ATOM 5903 C C . ALA C 1 167 ? 95.977 134.700 182.547 1.00 65.63 167 ALA C C 1
ATOM 5904 O O . ALA C 1 167 ? 96.541 135.150 183.564 1.00 69.25 167 ALA C O 1
ATOM 5906 N N . PRO C 1 168 ? 95.259 133.556 182.569 1.00 64.44 168 PRO C N 1
ATOM 5907 C CA . PRO C 1 168 ? 95.120 132.754 183.784 1.00 69.41 168 PRO C CA 1
ATOM 5908 C C . PRO C 1 168 ? 96.501 132.400 184.351 1.00 72.32 168 PRO C C 1
ATOM 5909 O O . PRO C 1 168 ? 97.313 131.867 183.616 1.00 72.47 168 PRO C O 1
ATOM 5913 N N . THR C 1 169 ? 96.728 132.699 185.633 1.00 72.49 169 THR C N 1
ATOM 5914 C CA . THR C 1 169 ? 98.050 132.432 186.259 1.00 71.55 169 THR C CA 1
ATOM 5915 C C . THR C 1 169 ? 98.012 131.080 186.978 1.00 70.56 169 THR C C 1
ATOM 5916 O O . THR C 1 169 ? 97.354 130.993 188.033 1.00 68.83 169 THR C O 1
ATOM 5920 N N . THR C 1 170 ? 98.692 130.073 186.423 1.00 69.21 170 THR C N 1
ATOM 5921 C CA . THR C 1 170 ? 98.743 128.729 187.057 1.00 66.35 170 THR C CA 1
ATOM 5922 C C . THR C 1 170 ? 100.153 128.488 187.603 1.00 65.31 170 THR C C 1
ATOM 5923 O O . THR C 1 170 ? 101.106 129.065 187.043 1.00 69.12 170 THR C O 1
ATOM 5927 N N . GLU C 1 171 ? 100.275 127.667 188.650 1.00 65.28 171 GLU C N 1
ATOM 5928 C CA . GLU C 1 171 ? 101.607 127.352 189.234 1.00 69.21 171 GLU C CA 1
ATOM 5929 C C . GLU C 1 171 ? 102.573 126.963 188.108 1.00 72.04 171 GLU C C 1
ATOM 5930 O O . GLU C 1 171 ? 102.195 126.130 187.262 1.00 72.85 171 GLU C O 1
ATOM 5936 N N . PRO C 1 172 ? 103.800 127.528 188.059 1.00 60.18 172 PRO C N 1
ATOM 5937 C CA . PRO C 1 172 ? 104.773 127.185 187.017 1.00 62.44 172 PRO C CA 1
ATOM 5938 C C . PRO C 1 172 ? 105.106 125.699 187.015 1.00 61.93 172 PRO C C 1
ATOM 5939 O O . PRO C 1 172 ? 105.133 125.031 188.050 1.00 66.42 172 PRO C O 1
ATOM 5943 N N . MET C 1 173 ? 105.356 125.190 185.811 1.00 62.38 173 MET C N 1
ATOM 5944 C CA . MET C 1 173 ? 105.599 123.766 185.618 1.00 58.68 173 MET C CA 1
ATOM 5945 C C . MET C 1 173 ? 106.954 123.369 186.191 1.00 60.45 173 MET C C 1
ATOM 5946 O O . MET C 1 173 ? 107.941 124.097 186.039 1.00 60.36 173 MET C O 1
ATOM 5951 N N . ASP C 1 174 ? 106.999 122.212 186.846 1.00 64.96 174 ASP C N 1
ATOM 5952 C CA . ASP C 1 174 ? 108.236 121.682 187.396 1.00 61.03 174 ASP C CA 1
ATOM 5953 C C . ASP C 1 174 ? 108.730 120.494 186.567 1.00 56.55 174 ASP C C 1
ATOM 5954 O O . ASP C 1 174 ? 108.021 119.952 185.715 1.00 58.25 174 ASP C O 1
ATOM 5959 N N . SER C 1 175 ? 109.975 120.096 186.823 1.00 67.80 175 SER C N 1
ATOM 5960 C CA . SER C 1 175 ? 110.634 119.038 186.069 1.00 73.00 175 SER C CA 1
ATOM 5961 C C . SER C 1 175 ? 110.403 117.654 186.661 1.00 73.26 175 SER C C 1
ATOM 5962 O O . SER C 1 175 ? 110.959 116.674 186.155 1.00 70.82 175 SER C O 1
ATOM 5965 N N . PHE C 1 176 ? 109.598 117.548 187.716 1.00 79.22 176 PHE C N 1
ATOM 5966 C CA . PHE C 1 176 ? 109.437 116.294 188.452 1.00 74.32 176 PHE C CA 1
ATOM 5967 C C . PHE C 1 176 ? 108.381 115.440 187.762 1.00 76.08 176 PHE C C 1
ATOM 5968 O O . PHE C 1 176 ? 107.205 115.444 188.128 1.00 72.98 176 PHE C O 1
ATOM 5976 N N . THR C 1 177 ? 108.811 114.696 186.746 1.00 87.51 177 THR C N 1
ATOM 5977 C CA . THR C 1 177 ? 107.959 113.734 186.061 1.00 83.92 177 THR C CA 1
ATOM 5978 C C . THR C 1 177 ? 108.665 112.387 186.036 1.00 87.13 177 THR C C 1
ATOM 5979 O O . THR C 1 177 ? 109.899 112.326 186.069 1.00 85.98 177 THR C O 1
ATOM 5983 N N . GLY C 1 178 ? 107.883 111.312 186.013 1.00 96.88 178 GLY C N 1
ATOM 5984 C CA . GLY C 1 178 ? 108.438 109.979 185.906 1.00 97.34 178 GLY C CA 1
ATOM 5985 C C . GLY C 1 178 ? 108.233 109.395 184.525 1.00 99.84 178 GLY C C 1
ATOM 5986 O O . GLY C 1 178 ? 108.271 108.174 184.344 1.00 101.93 178 GLY C O 1
ATOM 5987 N N . HIS C 1 179 ? 108.014 110.267 183.536 1.00 78.49 179 HIS C N 1
ATOM 5988 C CA . HIS C 1 179 ? 107.667 109.852 182.183 1.00 70.98 179 HIS C CA 1
ATOM 5989 C C . HIS C 1 179 ? 108.550 110.619 181.193 1.00 73.28 179 HIS C C 1
ATOM 5990 O O . HIS C 1 179 ? 108.285 111.764 180.827 1.00 72.65 179 HIS C O 1
ATOM 5997 N N . VAL C 1 180 ? 109.626 109.967 180.759 1.00 68.74 180 VAL C N 1
ATOM 5998 C CA . VAL C 1 180 ? 110.459 110.433 179.657 1.00 68.85 180 VAL C CA 1
ATOM 5999 C C . VAL C 1 180 ? 110.724 109.238 178.753 1.00 66.27 180 VAL C C 1
ATOM 6000 O O . VAL C 1 180 ? 111.601 108.415 179.043 1.00 67.09 180 VAL C O 1
ATOM 6004 N N . LYS C 1 181 ? 109.959 109.136 177.671 1.00 60.19 181 LYS C N 1
ATOM 6005 C CA . LYS C 1 181 ? 109.999 107.986 176.781 1.00 56.38 181 LYS C CA 1
ATOM 6006 C C . LYS C 1 181 ? 111.020 108.206 175.673 1.00 60.26 181 LYS C C 1
ATOM 6007 O O . LYS C 1 181 ? 111.128 109.301 175.112 1.00 63.89 181 LYS C O 1
ATOM 6013 N N . GLU C 1 182 ? 111.770 107.150 175.361 1.00 62.36 182 GLU C N 1
ATOM 6014 C CA . GLU C 1 182 ? 112.719 107.182 174.253 1.00 57.65 182 GLU C CA 1
ATOM 6015 C C . GLU C 1 182 ? 112.538 106.042 173.259 1.00 62.09 182 GLU C C 1
ATOM 6016 O O . GLU C 1 182 ? 112.723 106.262 172.058 1.00 65.45 182 GLU C O 1
ATOM 6022 N N . GLY C 1 183 ? 112.185 104.837 173.703 1.00 66.39 183 GLY C N 1
ATOM 6023 C CA . GLY C 1 183 ? 111.955 103.733 172.797 1.00 64.98 183 GLY C CA 1
ATOM 6024 C C . GLY C 1 183 ? 110.477 103.548 172.511 1.00 67.89 183 GLY C C 1
ATOM 6025 O O . GLY C 1 183 ? 109.669 104.454 172.731 1.00 70.17 183 GLY C O 1
ATOM 6026 N N . LEU C 1 184 ? 110.126 102.363 172.005 1.00 80.74 184 LEU C N 1
ATOM 6027 C CA . LEU C 1 184 ? 108.717 102.036 171.808 1.00 84.32 184 LEU C CA 1
ATOM 6028 C C . LEU C 1 184 ? 107.983 101.996 173.143 1.00 86.30 184 LEU C C 1
ATOM 6029 O O . LEU C 1 184 ? 106.854 102.486 173.263 1.00 85.56 184 LEU C O 1
ATOM 6034 N N . ALA C 1 185 ? 108.617 101.412 174.161 1.00 92.63 185 ALA C N 1
ATOM 6035 C CA . ALA C 1 185 ? 108.088 101.427 175.518 1.00 93.77 185 ALA C CA 1
ATOM 6036 C C . ALA C 1 185 ? 109.174 101.712 176.548 1.00 94.33 185 ALA C C 1
ATOM 6037 O O . ALA C 1 185 ? 108.898 101.653 177.753 1.00 95.17 185 ALA C O 1
ATOM 6039 N N . ASP C 1 186 ? 110.394 102.020 176.112 1.00 85.49 186 ASP C N 1
ATOM 6040 C CA . ASP C 1 186 ? 111.515 102.231 177.019 1.00 84.34 186 ASP C CA 1
ATOM 6041 C C . ASP C 1 186 ? 111.427 103.616 177.646 1.00 81.48 186 ASP C C 1
ATOM 6042 O O . ASP C 1 186 ? 111.128 104.599 176.959 1.00 81.67 186 ASP C O 1
ATOM 6047 N N . ILE C 1 187 ? 111.687 103.691 178.951 1.00 64.92 187 ILE C N 1
ATOM 6048 C CA . ILE C 1 187 ? 111.768 104.976 179.632 1.00 67.73 187 ILE C CA 1
ATOM 6049 C C . ILE C 1 187 ? 113.233 105.346 179.822 1.00 71.62 187 ILE C C 1
ATOM 6050 O O . ILE C 1 187 ? 114.013 104.585 180.409 1.00 71.32 187 ILE C O 1
ATOM 6055 N N . ALA C 1 188 ? 113.615 106.516 179.321 1.00 65.24 188 ALA C N 1
ATOM 6056 C CA . ALA C 1 188 ? 115.001 106.958 179.354 1.00 53.68 188 ALA C CA 1
ATOM 6057 C C . ALA C 1 188 ? 115.365 107.486 180.735 1.00 61.28 188 ALA C C 1
ATOM 6058 O O . ALA C 1 188 ? 114.492 107.798 181.550 1.00 60.66 188 ALA C O 1
ATOM 6060 N N . VAL C 1 189 ? 116.670 107.580 180.991 1.00 70.82 189 VAL C N 1
ATOM 6061 C CA . VAL C 1 189 ? 117.175 108.131 182.244 1.00 68.58 189 VAL C CA 1
ATOM 6062 C C . VAL C 1 189 ? 117.793 109.511 182.018 1.00 62.77 189 VAL C C 1
ATOM 6063 O O . VAL C 1 189 ? 118.691 109.934 182.756 1.00 53.27 189 VAL C O 1
ATOM 6067 N N . ALA C 1 190 ? 117.316 110.231 181.004 1.00 60.94 190 ALA C N 1
ATOM 6068 C CA . ALA C 1 190 ? 117.868 111.531 180.649 1.00 54.40 190 ALA C CA 1
ATOM 6069 C C . ALA C 1 190 ? 117.707 112.516 181.798 1.00 50.11 190 ALA C C 1
ATOM 6070 O O . ALA C 1 190 ? 116.713 112.479 182.528 1.00 56.65 190 ALA C O 1
ATOM 6072 N N . THR C 1 191 ? 118.695 113.398 181.950 1.00 40.49 191 THR C N 1
ATOM 6073 C CA . THR C 1 191 ? 118.699 114.327 183.073 1.00 44.60 191 THR C CA 1
ATOM 6074 C C . THR C 1 191 ? 118.182 115.706 182.662 1.00 50.84 191 THR C C 1
ATOM 6075 O O . THR C 1 191 ? 117.266 116.239 183.297 1.00 52.57 191 THR C O 1
ATOM 6079 N N . GLU C 1 192 ? 118.748 116.294 181.607 1.00 51.67 192 GLU C N 1
ATOM 6080 C CA . GLU C 1 192 ? 118.178 117.498 181.010 1.00 54.32 192 GLU C CA 1
ATOM 6081 C C . GLU C 1 192 ? 117.689 117.203 179.598 1.00 52.19 192 GLU C C 1
ATOM 6082 O O . GLU C 1 192 ? 118.129 116.255 178.942 1.00 57.83 192 GLU C O 1
ATOM 6088 N N . LEU C 1 193 ? 116.765 118.044 179.136 1.00 38.83 193 LEU C N 1
ATOM 6089 C CA . LEU C 1 193 ? 116.187 117.939 177.803 1.00 41.11 193 LEU C CA 1
ATOM 6090 C C . LEU C 1 193 ? 115.996 119.344 177.253 1.00 45.01 193 LEU C C 1
ATOM 6091 O O . LEU C 1 193 ? 115.536 120.234 177.974 1.00 46.59 193 LEU C O 1
ATOM 6096 N N . GLU C 1 194 ? 116.347 119.539 175.984 1.00 42.29 194 GLU C N 1
ATOM 6097 C CA . GLU C 1 194 ? 116.280 120.842 175.336 1.00 36.87 194 GLU C CA 1
ATOM 6098 C C . GLU C 1 194 ? 115.567 120.708 173.998 1.00 46.65 194 GLU C C 1
ATOM 6099 O O . GLU C 1 194 ? 115.825 119.762 173.245 1.00 50.87 194 GLU C O 1
ATOM 6105 N N . LEU C 1 195 ? 114.673 121.651 173.707 1.00 38.14 195 LEU C N 1
ATOM 6106 C CA . LEU C 1 195 ? 113.901 121.662 172.471 1.00 40.05 195 LEU C CA 1
ATOM 6107 C C . LEU C 1 195 ? 113.947 123.057 171.863 1.00 41.44 195 LEU C C 1
ATOM 6108 O O . LEU C 1 195 ? 113.740 124.051 172.567 1.00 38.81 195 LEU C O 1
ATOM 6113 N N . GLN C 1 196 ? 114.189 123.126 170.550 1.00 34.79 196 GLN C N 1
ATOM 6114 C CA . GLN C 1 196 ? 114.218 124.438 169.848 1.00 36.37 196 GLN C CA 1
ATOM 6115 C C . GLN C 1 196 ? 113.275 124.391 168.640 1.00 37.83 196 GLN C C 1
ATOM 6116 O O . GLN C 1 196 ? 113.305 123.381 167.909 1.00 47.35 196 GLN C O 1
ATOM 6122 N N . ILE C 1 197 ? 112.475 125.445 168.444 1.00 30.08 197 ILE C N 1
ATOM 6123 C CA . ILE C 1 197 ? 111.508 125.494 167.307 1.00 32.69 197 ILE C CA 1
ATOM 6124 C C . ILE C 1 197 ? 111.828 126.713 166.435 1.00 39.04 197 ILE C C 1
ATOM 6125 O O . ILE C 1 197 ? 112.027 127.804 167.003 1.00 45.58 197 ILE C O 1
ATOM 6130 N N . GLU C 1 198 ? 111.878 126.528 165.112 1.00 34.46 198 GLU C N 1
ATOM 6131 C CA . GLU C 1 198 ? 112.169 127.650 164.179 1.00 29.80 198 GLU C CA 1
ATOM 6132 C C . GLU C 1 198 ? 111.102 127.685 163.080 1.00 38.03 198 GLU C C 1
ATOM 6133 O O . GLU C 1 198 ? 110.738 126.603 162.579 1.00 39.22 198 GLU C O 1
ATOM 6139 N N . ASN C 1 199 ? 110.624 128.882 162.725 1.00 40.61 199 ASN C N 1
ATOM 6140 C CA . ASN C 1 199 ? 109.589 129.022 161.664 1.00 30.07 199 ASN C CA 1
ATOM 6141 C C . ASN C 1 199 ? 110.230 129.612 160.402 1.00 31.53 199 ASN C C 1
ATOM 6142 O O . ASN C 1 199 ? 109.646 129.441 159.315 1.00 36.35 199 ASN C O 1
ATOM 6147 N N . GLY C 1 200 ? 111.379 130.280 160.545 1.00 33.92 200 GLY C N 1
ATOM 6148 C CA . GLY C 1 200 ? 112.081 130.867 159.385 1.00 29.38 200 GLY C CA 1
ATOM 6149 C C . GLY C 1 200 ? 111.343 132.070 158.823 1.00 37.26 200 GLY C C 1
ATOM 6150 O O . GLY C 1 200 ? 111.156 132.123 157.594 1.00 47.90 200 GLY C O 1
ATOM 6151 N N . ILE C 1 201 ? 110.949 133.010 159.687 1.00 33.35 201 ILE C N 1
ATOM 6152 C CA . ILE C 1 201 ? 110.182 134.212 159.240 1.00 32.05 201 ILE C CA 1
ATOM 6153 C C . ILE C 1 201 ? 111.165 135.357 158.971 1.00 37.39 201 ILE C C 1
ATOM 6154 O O . ILE C 1 201 ? 111.760 135.858 159.945 1.00 36.43 201 ILE C O 1
ATOM 6159 N N . ALA C 1 202 ? 111.327 135.751 157.704 1.00 42.96 202 ALA C N 1
ATOM 6160 C CA . ALA C 1 202 ? 112.233 136.835 157.345 1.00 36.81 202 ALA C CA 1
ATOM 6161 C C . ALA C 1 202 ? 111.425 137.977 156.741 1.00 40.13 202 ALA C C 1
ATOM 6162 O O . ALA C 1 202 ? 110.382 137.726 156.118 1.00 47.99 202 ALA C O 1
ATOM 6164 N N . PRO C 1 203 ? 111.860 139.229 156.879 1.00 44.50 203 PRO C N 1
ATOM 6165 C CA . PRO C 1 203 ? 111.037 140.348 156.414 1.00 41.12 203 PRO C CA 1
ATOM 6166 C C . PRO C 1 203 ? 111.259 140.664 154.940 1.00 48.58 203 PRO C C 1
ATOM 6167 O O . PRO C 1 203 ? 112.250 140.258 154.328 1.00 43.22 203 PRO C O 1
ATOM 6171 N N . ARG C 1 204 ? 110.305 141.399 154.372 1.00 50.28 204 ARG C N 1
ATOM 6172 C CA . ARG C 1 204 ? 110.304 141.739 152.957 1.00 33.90 204 ARG C CA 1
ATOM 6173 C C . ARG C 1 204 ? 110.146 143.245 152.792 1.00 34.02 204 ARG C C 1
ATOM 6174 O O . ARG C 1 204 ? 109.209 143.844 153.328 1.00 34.45 204 ARG C O 1
ATOM 6182 N N . TYR C 1 205 ? 111.064 143.850 152.041 1.00 34.93 205 TYR C N 1
ATOM 6183 C CA . TYR C 1 205 ? 111.087 145.291 151.839 1.00 41.11 205 TYR C CA 1
ATOM 6184 C C . TYR C 1 205 ? 110.835 145.618 150.373 1.00 41.29 205 TYR C C 1
ATOM 6185 O O . TYR C 1 205 ? 111.170 144.841 149.475 1.00 37.42 205 TYR C O 1
ATOM 6194 N N . VAL C 1 206 ? 110.239 146.787 150.141 1.00 34.86 206 VAL C N 1
ATOM 6195 C CA . VAL C 1 206 ? 109.931 147.267 148.800 1.00 31.01 206 VAL C CA 1
ATOM 6196 C C . VAL C 1 206 ? 110.291 148.744 148.708 1.00 31.17 206 VAL C C 1
ATOM 6197 O O . VAL C 1 206 ? 110.688 149.367 149.697 1.00 31.23 206 VAL C O 1
ATOM 6201 N N . ILE C 1 207 ? 110.154 149.303 147.503 1.00 34.23 207 ILE C N 1
ATOM 6202 C CA . ILE C 1 207 ? 110.455 150.713 147.290 1.00 32.93 207 ILE C CA 1
ATOM 6203 C C . ILE C 1 207 ? 109.395 151.575 147.960 1.00 38.02 207 ILE C C 1
ATOM 6204 O O . ILE C 1 207 ? 108.194 151.282 147.896 1.00 40.36 207 ILE C O 1
ATOM 6209 N N . GLY C 1 208 ? 109.838 152.648 148.612 1.00 42.72 208 GLY C N 1
ATOM 6210 C CA . GLY C 1 208 ? 108.931 153.604 149.214 1.00 37.71 208 GLY C CA 1
ATOM 6211 C C . GLY C 1 208 ? 108.322 153.173 150.529 1.00 45.45 208 GLY C C 1
ATOM 6212 O O . GLY C 1 208 ? 107.383 153.820 151.007 1.00 49.00 208 GLY C O 1
ATOM 6213 N N . SER C 1 209 ? 108.828 152.099 151.130 1.00 52.98 209 SER C N 1
ATOM 6214 C CA . SER C 1 209 ? 108.311 151.583 152.391 1.00 47.63 209 SER C CA 1
ATOM 6215 C C . SER C 1 209 ? 109.445 151.515 153.407 1.00 47.08 209 SER C C 1
ATOM 6216 O O . SER C 1 209 ? 110.422 150.785 153.209 1.00 45.87 209 SER C O 1
ATOM 6219 N N . LYS C 1 210 ? 109.312 152.277 154.491 1.00 40.55 210 LYS C N 1
ATOM 6220 C CA . LYS C 1 210 ? 110.265 152.216 155.590 1.00 40.55 210 LYS C CA 1
ATOM 6221 C C . LYS C 1 210 ? 110.147 150.926 156.389 1.00 44.89 210 LYS C C 1
ATOM 6222 O O . LYS C 1 210 ? 111.121 150.514 157.027 1.00 47.63 210 LYS C O 1
ATOM 6228 N N . LYS C 1 211 ? 108.985 150.281 156.364 1.00 42.92 211 LYS C N 1
ATOM 6229 C CA . LYS C 1 211 ? 108.733 149.080 157.145 1.00 37.08 211 LYS C CA 1
ATOM 6230 C C . LYS C 1 211 ? 108.554 147.885 156.212 1.00 38.09 211 LYS C C 1
ATOM 6231 O O . LYS C 1 211 ? 108.435 148.036 154.994 1.00 40.33 211 LYS C O 1
ATOM 6237 N N . SER C 1 212 ? 108.535 146.689 156.795 1.00 50.96 212 SER C N 1
ATOM 6238 C CA . SER C 1 212 ? 108.361 145.453 156.039 1.00 53.07 212 SER C CA 1
ATOM 6239 C C . SER C 1 212 ? 106.875 145.227 155.801 1.00 55.11 212 SER C C 1
ATOM 6240 O O . SER C 1 212 ? 106.093 145.131 156.751 1.00 57.94 212 SER C O 1
ATOM 6243 N N . ILE C 1 213 ? 106.484 145.144 154.528 1.00 45.56 213 ILE C N 1
ATOM 6244 C CA . ILE C 1 213 ? 105.073 144.974 154.186 1.00 48.87 213 ILE C CA 1
ATOM 6245 C C . ILE C 1 213 ? 104.590 143.582 154.582 1.00 48.70 213 ILE C C 1
ATOM 6246 O O . ILE C 1 213 ? 103.461 143.412 155.055 1.00 51.90 213 ILE C O 1
ATOM 6251 N N . LYS C 1 214 ? 105.441 142.573 154.402 1.00 48.40 214 LYS C N 1
ATOM 6252 C CA . LYS C 1 214 ? 105.110 141.195 154.741 1.00 50.37 214 LYS C CA 1
ATOM 6253 C C . LYS C 1 214 ? 106.365 140.476 155.213 1.00 55.60 214 LYS C C 1
ATOM 6254 O O . LYS C 1 214 ? 107.467 141.031 155.185 1.00 63.48 214 LYS C O 1
ATOM 6260 N N . GLN C 1 215 ? 106.189 139.231 155.650 1.00 36.56 215 GLN C N 1
ATOM 6261 C CA . GLN C 1 215 ? 107.311 138.372 156.010 1.00 38.51 215 GLN C CA 1
ATOM 6262 C C . GLN C 1 215 ? 107.141 137.010 155.351 1.00 36.06 215 GLN C C 1
ATOM 6263 O O . GLN C 1 215 ? 106.200 136.273 155.664 1.00 37.75 215 GLN C O 1
ATOM 6269 N N . SER C 1 216 ? 108.078 136.660 154.465 1.00 38.87 216 SER C N 1
ATOM 6270 C CA . SER C 1 216 ? 108.042 135.318 153.828 1.00 43.17 216 SER C CA 1
ATOM 6271 C C . SER C 1 216 ? 108.472 134.263 154.854 1.00 45.84 216 SER C C 1
ATOM 6272 O O . SER C 1 216 ? 109.679 134.193 155.156 1.00 46.00 216 SER C O 1
ATOM 6275 N N . ILE C 1 217 ? 107.520 133.475 155.364 1.00 44.81 217 ILE C N 1
ATOM 6276 C CA . ILE C 1 217 ? 107.838 132.434 156.388 1.00 50.89 217 ILE C CA 1
ATOM 6277 C C . ILE C 1 217 ? 108.552 131.263 155.702 1.00 42.74 217 ILE C C 1
ATOM 6278 O O . ILE C 1 217 ? 108.286 131.027 154.506 1.00 37.06 217 ILE C O 1
ATOM 6283 N N . GLY C 1 218 ? 109.434 130.569 156.429 1.00 50.68 218 GLY C N 1
ATOM 6284 C CA . GLY C 1 218 ? 110.151 129.408 155.867 1.00 54.22 218 GLY C CA 1
ATOM 6285 C C . GLY C 1 218 ? 109.517 128.099 156.305 1.00 51.24 218 GLY C C 1
ATOM 6286 O O . GLY C 1 218 ? 108.342 128.124 156.722 1.00 52.15 218 GLY C O 1
ATOM 6287 N N . ARG C 1 219 ? 110.266 126.996 156.217 1.00 57.80 219 ARG C N 1
ATOM 6288 C CA . ARG C 1 219 ? 109.734 125.665 156.617 1.00 62.83 219 ARG C CA 1
ATOM 6289 C C . ARG C 1 219 ? 109.734 125.558 158.146 1.00 69.41 219 ARG C C 1
ATOM 6290 O O . ARG C 1 219 ? 110.456 126.341 158.795 1.00 70.18 219 ARG C O 1
ATOM 6298 N N . PHE C 1 220 ? 108.947 124.627 158.692 1.00 59.78 220 PHE C N 1
ATOM 6299 C CA . PHE C 1 220 ? 108.918 124.418 160.163 1.00 54.11 220 PHE C CA 1
ATOM 6300 C C . PHE C 1 220 ? 110.133 123.571 160.558 1.00 50.67 220 PHE C C 1
ATOM 6301 O O . PHE C 1 220 ? 110.308 122.479 159.982 1.00 35.41 220 PHE C O 1
ATOM 6309 N N . LYS C 1 221 ? 110.942 124.059 161.503 1.00 52.97 221 LYS C N 1
ATOM 6310 C CA . LYS C 1 221 ? 112.186 123.340 161.889 1.00 43.09 221 LYS C CA 1
ATOM 6311 C C . LYS C 1 221 ? 112.120 122.954 163.370 1.00 46.44 221 LYS C C 1
ATOM 6312 O O . LYS C 1 221 ? 111.882 123.853 164.200 1.00 51.61 221 LYS C O 1
ATOM 6318 N N . VAL C 1 222 ? 112.324 121.670 163.681 1.00 36.38 222 VAL C N 1
ATOM 6319 C CA . VAL C 1 222 ? 112.315 121.202 165.101 1.00 27.41 222 VAL C CA 1
ATOM 6320 C C . VAL C 1 222 ? 113.602 120.413 165.373 1.00 30.82 222 VAL C C 1
ATOM 6321 O O . VAL C 1 222 ? 113.866 119.447 164.631 1.00 37.24 222 VAL C O 1
ATOM 6325 N N . SER C 1 223 ? 114.365 120.811 166.395 1.00 34.94 223 SER C N 1
ATOM 6326 C CA . SER C 1 223 ? 115.609 120.088 166.773 1.00 37.04 223 SER C CA 1
ATOM 6327 C C . SER C 1 223 ? 115.790 120.181 168.292 1.00 35.73 223 SER C C 1
ATOM 6328 O O . SER C 1 223 ? 114.878 120.716 168.954 1.00 43.20 223 SER C O 1
ATOM 6331 N N . GLY C 1 224 ? 116.911 119.686 168.826 1.00 28.74 224 GLY C N 1
ATOM 6332 C CA . GLY C 1 224 ? 117.073 119.721 170.267 1.00 33.27 224 GLY C CA 1
ATOM 6333 C C . GLY C 1 224 ? 118.354 119.049 170.700 1.00 35.66 224 GLY C C 1
ATOM 6334 O O . GLY C 1 224 ? 119.155 118.588 169.884 1.00 38.93 224 GLY C O 1
ATOM 6335 N N . THR C 1 225 ? 118.535 119.004 172.017 1.00 34.11 225 THR C N 1
ATOM 6336 C CA . THR C 1 225 ? 119.690 118.378 172.641 1.00 37.98 225 THR C CA 1
ATOM 6337 C C . THR C 1 225 ? 119.225 117.559 173.834 1.00 39.64 225 THR C C 1
ATOM 6338 O O . THR C 1 225 ? 118.398 118.019 174.628 1.00 47.64 225 THR C O 1
ATOM 6342 N N . LEU C 1 226 ? 119.753 116.345 173.955 1.00 38.92 226 LEU C N 1
ATOM 6343 C CA . LEU C 1 226 ? 119.405 115.443 175.042 1.00 39.21 226 LEU C CA 1
ATOM 6344 C C . LEU C 1 226 ? 120.671 115.036 175.781 1.00 42.55 226 LEU C C 1
ATOM 6345 O O . LEU C 1 226 ? 121.604 114.495 175.179 1.00 51.37 226 LEU C O 1
ATOM 6350 N N . THR C 1 227 ? 120.698 115.296 177.086 1.00 43.73 227 THR C N 1
ATOM 6351 C CA . THR C 1 227 ? 121.838 114.964 177.935 1.00 44.98 227 THR C CA 1
ATOM 6352 C C . THR C 1 227 ? 121.387 113.929 178.955 1.00 48.66 227 THR C C 1
ATOM 6353 O O . THR C 1 227 ? 120.300 114.051 179.529 1.00 58.72 227 THR C O 1
ATOM 6357 N N . ALA C 1 228 ? 122.216 112.912 179.173 1.00 51.14 228 ALA C N 1
ATOM 6358 C CA . ALA C 1 228 ? 121.908 111.843 180.111 1.00 49.14 228 ALA C CA 1
ATOM 6359 C C . ALA C 1 228 ? 123.175 111.391 180.822 1.00 52.75 228 ALA C C 1
ATOM 6360 O O . ALA C 1 228 ? 124.220 112.042 180.725 1.00 55.37 228 ALA C O 1
ATOM 6362 N N . TYR C 1 229 ? 123.076 110.276 181.540 1.00 59.77 229 TYR C N 1
ATOM 6363 C CA . TYR C 1 229 ? 124.22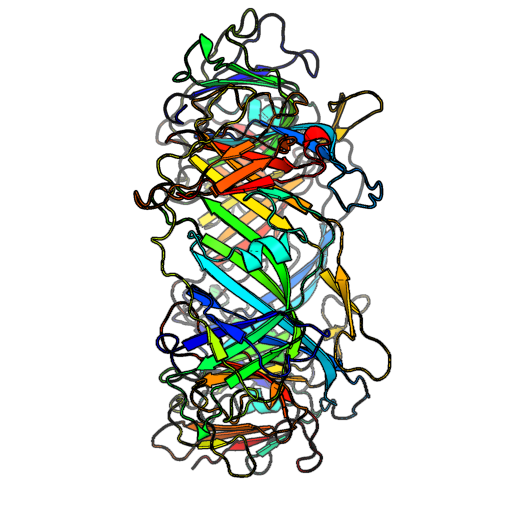8 109.701 182.218 1.00 53.79 229 TYR C CA 1
ATOM 6364 C C . TYR C 1 229 ? 124.705 108.468 181.460 1.00 59.16 229 TYR C C 1
ATOM 6365 O O . TYR C 1 229 ? 123.943 107.845 180.716 1.00 68.26 229 TYR C O 1
ATOM 6374 N N . PHE C 1 230 ? 125.976 108.113 181.655 1.00 61.09 230 PHE C N 1
ATOM 6375 C CA . PHE C 1 230 ? 126.564 107.012 180.897 1.00 69.66 230 PHE C CA 1
ATOM 6376 C C . PHE C 1 230 ? 126.179 105.666 181.505 1.00 70.73 230 PHE C C 1
ATOM 6377 O O . PHE C 1 230 ? 126.488 104.606 180.951 1.00 74.48 230 PHE C O 1
ATOM 6385 N N . GLU C 1 231 ? 125.489 105.698 182.648 1.00 68.10 231 GLU C N 1
ATOM 6386 C CA . GLU C 1 231 ? 125.007 104.484 183.303 1.00 69.72 231 GLU C CA 1
ATOM 6387 C C . GLU C 1 231 ? 124.179 103.643 182.336 1.00 72.32 231 GLU C C 1
ATOM 6388 O O . GLU C 1 231 ? 124.283 102.410 182.343 1.00 74.05 231 GLU C O 1
ATOM 6394 N N . ASP C 1 232 ? 123.355 104.269 181.499 1.00 77.87 232 ASP C N 1
ATOM 6395 C CA . ASP C 1 232 ? 122.595 103.566 180.476 1.00 80.02 232 ASP C CA 1
ATOM 6396 C C . ASP C 1 232 ? 123.375 103.492 179.169 1.00 82.24 232 ASP C C 1
ATOM 6397 O O . ASP C 1 232 ? 123.630 104.518 178.529 1.00 80.51 232 ASP C O 1
ATOM 6402 N N . ALA C 1 233 ? 123.756 102.279 178.769 1.00 78.83 233 ALA C N 1
ATOM 6403 C CA . ALA C 1 233 ? 124.572 102.067 177.580 1.00 79.75 233 ALA C CA 1
ATOM 6404 C C . ALA C 1 233 ? 123.728 101.849 176.328 1.00 78.27 233 ALA C C 1
ATOM 6405 O O . ALA C 1 233 ? 124.272 101.652 175.237 1.00 69.90 233 ALA C O 1
ATOM 6407 N N . THR C 1 234 ? 122.401 101.879 176.467 1.00 76.81 234 THR C N 1
ATOM 6408 C CA . THR C 1 234 ? 121.530 101.684 175.311 1.00 72.16 234 THR C CA 1
ATOM 6409 C C . THR C 1 234 ? 121.539 102.912 174.407 1.00 73.39 234 THR C C 1
ATOM 6410 O O . THR C 1 234 ? 121.473 102.794 173.178 1.00 73.85 234 THR C O 1
ATOM 6414 N N . LEU C 1 235 ? 121.600 104.098 175.020 1.00 63.85 235 LEU C N 1
ATOM 6415 C CA . LEU C 1 235 ? 121.680 105.348 174.219 1.00 60.86 235 LEU C CA 1
ATOM 6416 C C . LEU C 1 235 ? 122.929 105.275 173.337 1.00 60.77 235 LEU C C 1
ATOM 6417 O O . LEU C 1 235 ? 122.860 105.726 172.177 1.00 63.86 235 LEU C O 1
ATOM 6422 N N . VAL C 1 236 ? 124.020 104.720 173.872 1.00 63.69 236 VAL C N 1
ATOM 6423 C CA . VAL C 1 236 ? 125.273 104.556 173.076 1.00 67.67 236 VAL C CA 1
ATOM 6424 C C . VAL C 1 236 ? 125.004 103.538 171.964 1.00 69.28 236 VAL C C 1
ATOM 6425 O O . VAL C 1 236 ? 124.415 102.481 172.265 1.00 73.24 236 VAL C O 1
ATOM 6429 N N . GLY C 1 237 ? 125.420 103.846 170.733 1.00 60.32 237 GLY C N 1
ATOM 6430 C CA . GLY C 1 237 ? 125.180 102.941 169.593 1.00 58.46 237 GLY C CA 1
ATOM 6431 C C . GLY C 1 237 ? 124.099 103.486 168.678 1.00 60.41 237 GLY C C 1
ATOM 6432 O O . GLY C 1 237 ? 124.268 103.394 167.450 1.00 63.49 237 GLY C O 1
ATOM 6433 N N . LYS C 1 238 ? 123.044 104.071 169.253 1.00 55.98 238 LYS C N 1
ATOM 6434 C CA . LYS C 1 238 ? 121.953 104.673 168.438 1.00 56.93 238 LYS C CA 1
ATOM 6435 C C . LYS C 1 238 ? 122.558 105.750 167.533 1.00 59.82 238 LYS C C 1
ATOM 6436 O O . LYS C 1 238 ? 122.019 105.959 166.430 1.00 62.28 238 LYS C O 1
ATOM 6442 N N . PHE C 1 239 ? 123.618 106.421 167.992 1.00 45.98 239 PHE C N 1
ATOM 6443 C CA . PHE C 1 239 ? 124.321 107.409 167.132 1.00 39.87 239 PHE C CA 1
ATOM 6444 C C . PHE C 1 239 ? 125.310 106.663 166.231 1.00 40.51 239 PHE C C 1
ATOM 6445 O O . PHE C 1 239 ? 125.372 106.972 165.026 1.00 39.99 239 PHE C O 1
ATOM 6453 N N . LEU C 1 240 ? 126.040 105.695 166.796 1.00 46.52 240 LEU C N 1
ATOM 6454 C CA . LEU C 1 240 ? 127.073 104.958 166.017 1.00 43.07 240 LEU C CA 1
ATOM 6455 C C . LEU C 1 240 ? 126.421 104.257 164.820 1.00 48.50 240 LEU C C 1
ATOM 6456 O O . LEU C 1 240 ? 126.942 104.406 163.699 1.00 56.55 240 LEU C O 1
ATOM 6461 N N . ARG C 1 241 ? 125.325 103.528 165.050 1.00 54.24 241 ARG C N 1
ATOM 6462 C CA . ARG C 1 241 ? 124.607 102.846 163.939 1.00 56.87 241 ARG C CA 1
ATOM 6463 C C . ARG C 1 241 ? 123.309 103.606 163.647 1.00 58.03 241 ARG C C 1
ATOM 6464 O O . ARG C 1 241 ? 122.572 103.908 164.604 1.00 56.11 241 ARG C O 1
ATOM 6472 N N . GLU C 1 242 ? 123.054 103.916 162.373 1.00 67.50 242 GLU C N 1
ATOM 6473 C CA . GLU C 1 242 ? 121.844 104.701 162.005 1.00 72.27 242 GLU C CA 1
ATOM 6474 C C . GLU C 1 242 ? 120.615 104.091 162.687 1.00 69.36 242 GLU C C 1
ATOM 6475 O O . GLU C 1 242 ? 120.284 102.931 162.373 1.00 70.48 242 GLU C O 1
ATOM 6481 N N . GLU C 1 243 ? 119.971 104.847 163.581 1.00 59.23 243 GLU C N 1
ATOM 6482 C CA . GLU C 1 243 ? 118.772 104.370 164.268 1.00 56.90 243 GLU C CA 1
ATOM 6483 C C . GLU C 1 243 ? 117.832 105.553 164.436 1.00 59.38 243 GLU C C 1
ATOM 6484 O O . GLU C 1 243 ? 118.272 106.643 164.813 1.00 55.61 243 GLU C O 1
ATOM 6490 N N . ALA C 1 244 ? 116.548 105.343 164.153 1.00 50.76 244 ALA C N 1
ATOM 6491 C CA . ALA C 1 244 ? 115.537 106.393 164.277 1.00 49.02 244 ALA C CA 1
ATOM 6492 C C . ALA C 1 244 ? 114.678 106.094 165.500 1.00 45.39 244 ALA C C 1
ATOM 6493 O O . ALA C 1 244 ? 113.779 105.253 165.461 1.00 53.03 244 ALA C O 1
ATOM 6495 N N . SER C 1 245 ? 114.963 106.788 166.597 1.00 41.14 245 SER C N 1
ATOM 6496 C CA . SER C 1 245 ? 114.213 106.637 167.835 1.00 48.86 245 SER C CA 1
ATOM 6497 C C . SER C 1 245 ? 113.096 107.682 167.890 1.00 50.40 245 SER C C 1
ATOM 6498 O O . SER C 1 245 ? 112.806 108.362 166.902 1.00 52.49 245 SER C O 1
ATOM 6501 N N . SER C 1 246 ? 112.459 107.815 169.051 1.00 43.05 246 SER C N 1
ATOM 6502 C CA . SER C 1 246 ? 111.416 108.807 169.271 1.00 43.27 246 SER C CA 1
ATOM 6503 C C . SER C 1 246 ? 111.633 109.447 170.633 1.00 47.54 246 SER C C 1
ATOM 6504 O O . SER C 1 246 ? 112.300 108.880 171.501 1.00 54.06 246 SER C O 1
ATOM 6507 N N . LEU C 1 247 ? 111.077 110.642 170.815 1.00 46.78 247 LEU C N 1
ATOM 6508 C CA . LEU C 1 247 ? 111.179 111.360 172.081 1.00 49.84 247 LEU C CA 1
ATOM 6509 C C . LEU C 1 247 ? 109.783 111.757 172.539 1.00 49.62 247 LEU C C 1
ATOM 6510 O O . LEU C 1 247 ? 108.933 112.114 171.717 1.00 52.78 247 LEU C O 1
ATOM 6515 N N . GLU C 1 248 ? 109.553 111.695 173.848 1.00 50.16 248 GLU C N 1
ATOM 6516 C CA . GLU C 1 248 ? 108.244 111.962 174.432 1.00 51.37 248 GLU C CA 1
ATOM 6517 C C . GLU C 1 248 ? 108.434 112.306 175.901 1.00 51.94 248 GLU C C 1
ATOM 6518 O O . GLU C 1 248 ? 108.839 111.448 176.693 1.00 57.53 248 GLU C O 1
ATOM 6524 N N . PHE C 1 249 ? 108.154 113.556 176.262 1.00 46.96 249 PHE C N 1
ATOM 6525 C CA . PHE C 1 249 ? 108.327 114.030 177.627 1.00 49.31 249 PHE C CA 1
ATOM 6526 C C . PHE C 1 249 ? 107.129 114.875 178.037 1.00 52.20 249 PHE C C 1
ATOM 6527 O O . PHE C 1 249 ? 106.454 115.485 177.203 1.00 53.08 249 PHE C O 1
ATOM 6535 N N . VAL C 1 250 ? 106.874 114.902 179.343 1.00 52.53 250 VAL C N 1
ATOM 6536 C CA . VAL C 1 250 ? 105.740 115.614 179.921 1.00 52.36 250 VAL C CA 1
ATOM 6537 C C . VAL C 1 250 ? 106.237 116.483 181.067 1.00 49.23 250 VAL C C 1
ATOM 6538 O O . VAL C 1 250 ? 106.997 116.017 181.922 1.00 59.21 250 VAL C O 1
ATOM 6542 N N . VAL C 1 251 ? 105.793 117.744 181.093 1.00 37.49 251 VAL C N 1
ATOM 6543 C CA . VAL C 1 251 ? 106.143 118.644 182.230 1.00 41.15 251 VAL C CA 1
ATOM 6544 C C . VAL C 1 251 ? 105.052 118.487 183.294 1.00 48.19 251 VAL C C 1
ATOM 6545 O O . VAL C 1 251 ? 103.883 118.289 182.910 1.00 47.65 251 VAL C O 1
ATOM 6549 N N . THR C 1 252 ? 105.417 118.559 184.577 1.00 72.84 252 THR C N 1
ATOM 6550 C CA . THR C 1 252 ? 104.423 118.329 185.661 1.00 64.96 252 THR C CA 1
ATOM 6551 C C . THR C 1 252 ? 104.099 119.659 186.351 1.00 64.91 252 THR C C 1
ATOM 6552 O O . THR C 1 252 ? 104.958 120.560 186.320 1.00 67.77 252 THR C O 1
ATOM 6556 N N . ASP C 1 253 ? 102.905 119.772 186.941 1.00 74.85 253 ASP C N 1
ATOM 6557 C CA . ASP C 1 253 ? 102.514 121.009 187.667 1.00 78.37 253 ASP C CA 1
ATOM 6558 C C . ASP C 1 253 ? 102.121 120.644 189.102 1.00 79.79 253 ASP C C 1
ATOM 6559 O O . ASP C 1 253 ? 100.911 120.636 189.397 1.00 78.52 253 ASP C O 1
ATOM 6564 N N . GLY C 1 254 ? 103.106 120.340 189.952 1.00 86.37 254 GLY C N 1
ATOM 6565 C CA . GLY C 1 254 ? 102.817 120.037 191.368 1.00 85.17 254 GLY C CA 1
ATOM 6566 C C . GLY C 1 254 ? 101.641 119.087 191.511 1.00 86.92 254 GLY C C 1
ATOM 6567 O O . GLY C 1 254 ? 101.692 117.991 190.919 1.00 89.72 254 GLY C O 1
ATOM 6568 N N . LEU C 1 255 ? 100.620 119.490 192.275 1.00 81.96 255 LEU C N 1
ATOM 6569 C CA . LEU C 1 255 ? 99.428 118.627 192.498 1.00 82.82 255 LEU C CA 1
ATOM 6570 C C . LEU C 1 255 ? 98.239 119.182 191.706 1.00 84.14 255 LEU C C 1
ATOM 6571 O O . LEU C 1 255 ? 97.114 118.686 191.912 1.00 84.77 255 LEU C O 1
ATOM 6576 N N . ALA C 1 256 ? 98.482 120.168 190.836 1.00 87.18 256 ALA C N 1
ATOM 6577 C CA . ALA C 1 256 ? 97.397 120.761 190.019 1.00 85.95 256 ALA C CA 1
ATOM 6578 C C . ALA C 1 256 ? 96.782 119.679 189.125 1.00 87.60 256 ALA C C 1
ATOM 6579 O O . ALA C 1 256 ? 95.553 119.709 188.924 1.00 88.11 256 ALA C O 1
ATOM 6581 N N . GLY C 1 257 ? 97.609 118.763 188.610 1.00 83.43 257 GLY C N 1
ATOM 6582 C CA . GLY C 1 257 ? 97.106 117.670 187.755 1.00 80.97 257 GLY C CA 1
ATOM 6583 C C . GLY C 1 257 ? 97.271 117.994 186.282 1.00 81.55 257 GLY C C 1
ATOM 6584 O O . GLY C 1 257 ? 97.672 117.090 185.522 1.00 83.75 257 GLY C O 1
ATOM 6585 N N . ASN C 1 258 ? 96.974 119.236 185.889 1.00 71.41 258 ASN C N 1
ATOM 6586 C CA . ASN C 1 258 ? 97.129 119.642 184.500 1.00 70.63 258 ASN C CA 1
ATOM 6587 C C . ASN C 1 258 ? 98.584 119.538 184.054 1.00 72.46 258 ASN C C 1
ATOM 6588 O O . ASN C 1 258 ? 99.512 119.711 184.848 1.00 76.40 258 ASN C O 1
ATOM 6593 N N . SER C 1 259 ? 98.772 119.245 182.765 1.00 61.90 259 SER C N 1
ATOM 6594 C CA . SER C 1 259 ? 100.109 119.046 182.215 1.00 60.67 259 SER C CA 1
ATOM 6595 C C . SER C 1 259 ? 100.143 119.220 180.700 1.00 60.88 259 SER C C 1
ATOM 6596 O O . SER C 1 259 ? 99.097 119.216 180.042 1.00 63.95 259 SER C O 1
ATOM 6599 N N . TYR C 1 260 ? 101.344 119.376 180.143 1.00 57.72 260 TYR C N 1
ATOM 6600 C CA . TYR C 1 260 ? 101.567 119.422 178.703 1.00 54.84 260 TYR C CA 1
ATOM 6601 C C . TYR C 1 260 ? 102.371 118.204 178.272 1.00 53.50 260 TYR C C 1
ATOM 6602 O O . TYR C 1 260 ? 103.241 117.732 179.009 1.00 61.41 260 TYR C O 1
ATOM 6611 N N . LYS C 1 261 ? 102.091 117.711 177.069 1.00 50.06 261 LYS C N 1
ATOM 6612 C CA . LYS C 1 261 ? 102.743 116.523 176.532 1.00 46.39 261 LYS C CA 1
ATOM 6613 C C . LYS C 1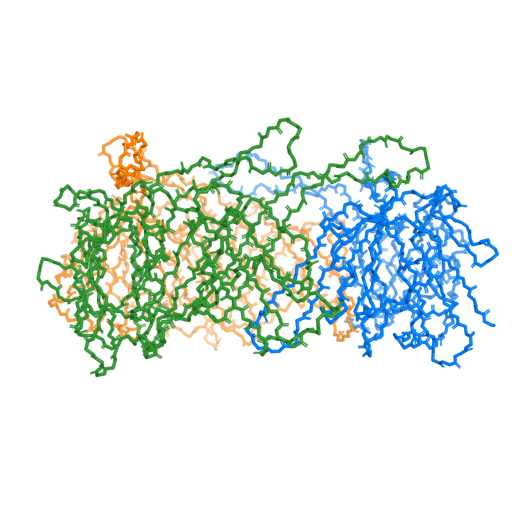 261 ? 103.336 116.855 175.169 1.00 53.98 261 LYS C C 1
ATOM 6614 O O . LYS C 1 261 ? 102.598 117.148 174.222 1.00 57.94 261 LYS C O 1
ATOM 6620 N N . PHE C 1 262 ? 104.662 116.808 175.074 1.00 49.66 262 PHE C N 1
ATOM 6621 C CA . PHE C 1 262 ? 105.382 117.047 173.829 1.00 50.62 262 PHE C CA 1
ATOM 6622 C C . PHE C 1 262 ? 105.871 115.709 173.295 1.00 49.92 262 PHE C C 1
ATOM 6623 O O . PHE C 1 262 ? 106.419 114.899 174.051 1.00 52.27 262 PHE C O 1
ATOM 6631 N N . GLU C 1 263 ? 105.675 115.478 171.998 1.00 47.52 263 GLU C N 1
ATOM 6632 C CA . GLU C 1 263 ? 106.048 114.213 171.379 1.00 48.91 263 GLU C CA 1
ATOM 6633 C C . GLU C 1 263 ? 106.719 114.469 170.040 1.00 47.94 263 GLU C C 1
ATOM 6634 O O . GLU C 1 263 ? 106.218 115.253 169.229 1.00 43.98 263 GLU C O 1
ATOM 6640 N N . LEU C 1 264 ? 107.849 113.799 169.814 1.00 46.84 264 LEU C N 1
ATOM 6641 C CA . LEU C 1 264 ? 108.568 113.854 168.545 1.00 45.81 264 LEU C CA 1
ATOM 6642 C C . LEU C 1 264 ? 108.643 112.443 167.976 1.00 47.86 264 LEU C C 1
ATOM 6643 O O . LEU C 1 264 ? 109.566 111.686 168.317 1.00 47.26 264 LEU C O 1
ATOM 6648 N N . PRO C 1 265 ? 107.703 112.040 167.117 1.00 52.25 265 PRO C N 1
ATOM 6649 C CA . PRO C 1 265 ? 107.604 110.617 166.746 1.00 49.00 265 PRO C CA 1
ATOM 6650 C C . PRO C 1 265 ? 108.828 110.057 166.040 1.00 49.28 265 PRO C C 1
ATOM 6651 O O . PRO C 1 265 ? 109.092 108.854 166.158 1.00 53.61 265 PRO C O 1
ATOM 6655 N N . LYS C 1 266 ? 109.583 110.874 165.308 1.00 45.39 266 LYS C N 1
ATOM 6656 C CA . LYS C 1 266 ? 110.760 110.400 164.585 1.00 44.13 266 LYS C CA 1
ATOM 6657 C C . LYS C 1 266 ? 111.912 111.376 164.777 1.00 46.69 266 LYS C C 1
ATOM 6658 O O . LYS C 1 266 ? 111.859 112.511 164.294 1.00 55.67 266 LYS C O 1
ATOM 6664 N N . ILE C 1 267 ? 112.953 110.923 165.476 1.00 39.79 267 ILE C N 1
ATOM 6665 C CA . ILE C 1 267 ? 114.197 111.663 165.635 1.00 35.18 267 ILE C CA 1
ATOM 6666 C C . ILE C 1 267 ? 115.352 110.693 165.434 1.00 43.59 267 ILE C C 1
ATOM 6667 O O . ILE C 1 267 ? 115.191 109.473 165.520 1.00 50.57 267 ILE C O 1
ATOM 6672 N N . LYS C 1 268 ? 116.528 111.251 165.155 1.00 42.11 268 LYS C N 1
ATOM 6673 C CA . LYS C 1 268 ? 117.769 110.484 165.124 1.00 39.36 268 LYS C CA 1
ATOM 6674 C C . LYS C 1 268 ? 118.849 111.319 165.791 1.00 43.15 268 LYS C C 1
ATOM 6675 O O . LYS C 1 268 ? 118.776 112.552 165.782 1.00 44.00 268 LYS C O 1
ATOM 6681 N N . TYR C 1 269 ? 119.851 110.655 166.359 1.00 43.31 269 TYR C N 1
ATOM 6682 C CA . TYR C 1 269 ? 120.859 111.355 167.140 1.00 44.70 269 TYR C CA 1
ATOM 6683 C C . TYR C 1 269 ? 122.042 111.755 166.266 1.00 38.34 269 TYR C C 1
ATOM 6684 O O . TYR C 1 269 ? 122.599 110.940 165.525 1.00 35.76 269 TYR C O 1
ATOM 6693 N N . THR C 1 270 ? 122.426 113.027 166.370 1.00 46.85 270 THR C N 1
ATOM 6694 C CA . THR C 1 270 ? 123.515 113.597 165.589 1.00 42.30 270 THR C CA 1
ATOM 6695 C C . THR C 1 270 ? 124.871 113.415 166.261 1.00 46.32 270 THR C C 1
ATOM 6696 O O . THR C 1 270 ? 125.876 113.232 165.565 1.00 50.24 270 THR C O 1
ATOM 6700 N N . GLY C 1 271 ? 124.921 113.422 167.588 1.00 49.44 271 GLY C N 1
ATOM 6701 C CA . GLY C 1 271 ? 126.177 113.238 168.286 1.00 41.38 271 GLY C CA 1
ATOM 6702 C C . GLY C 1 271 ? 126.032 112.237 169.409 1.00 44.36 271 GLY C C 1
ATOM 6703 O O . GLY C 1 271 ? 125.108 111.420 169.429 1.00 48.69 271 GLY C O 1
ATOM 6704 N N . GLY C 1 272 ? 126.968 112.316 170.349 1.00 42.80 272 GLY C N 1
ATOM 6705 C CA . GLY C 1 272 ? 127.007 111.410 171.480 1.00 41.72 272 GLY C CA 1
ATOM 6706 C C . GLY C 1 272 ? 128.433 111.080 171.864 1.00 45.21 272 GLY C C 1
ATOM 6707 O O . GLY C 1 272 ? 129.189 110.537 171.053 1.00 51.64 272 GLY C O 1
ATOM 6708 N N . GLN C 1 273 ? 128.814 111.395 173.099 1.00 54.59 273 GLN C N 1
ATOM 6709 C CA . GLN C 1 273 ? 130.206 111.283 173.506 1.00 57.23 273 GLN C CA 1
ATOM 6710 C C . GLN C 1 273 ? 130.302 111.070 175.008 1.00 65.96 273 GLN C C 1
ATOM 6711 O O . GLN C 1 273 ? 129.975 111.975 175.784 1.00 71.99 273 GLN C O 1
ATOM 6717 N N . PRO C 1 274 ? 130.749 109.893 175.449 1.00 60.64 274 PRO C N 1
ATOM 6718 C CA . PRO C 1 274 ? 131.040 109.700 176.877 1.00 56.94 274 PRO C CA 1
ATOM 6719 C C . PRO C 1 274 ? 132.420 110.234 177.243 1.00 55.09 274 PRO C C 1
ATOM 6720 O O . PRO C 1 274 ? 133.451 109.656 176.886 1.00 56.54 274 PRO C O 1
ATOM 6724 N N . ASP C 1 275 ? 132.441 111.352 177.968 1.00 59.91 275 ASP C N 1
ATOM 6725 C CA . ASP C 1 275 ? 133.690 112.029 178.311 1.00 59.45 275 ASP C CA 1
ATOM 6726 C C . ASP C 1 275 ? 134.060 111.723 179.759 1.00 63.08 275 ASP C C 1
ATOM 6727 O O . ASP C 1 275 ? 133.281 111.966 180.685 1.00 68.44 275 ASP C O 1
ATOM 6732 N N . VAL C 1 276 ? 135.269 111.196 179.952 1.00 56.46 276 VAL C N 1
ATOM 6733 C CA . VAL C 1 276 ? 135.769 110.925 181.296 1.00 58.39 276 VAL C CA 1
ATOM 6734 C C . VAL C 1 276 ? 135.933 112.232 182.063 1.00 63.52 276 VAL C C 1
ATOM 6735 O O . VAL C 1 276 ? 135.437 112.375 183.186 1.00 71.33 276 VAL C O 1
ATOM 6739 N N . GLY C 1 277 ? 136.619 113.200 181.463 1.00 57.42 277 GLY C N 1
ATOM 6740 C CA . GLY C 1 277 ? 136.770 114.516 182.061 1.00 63.37 277 GLY C CA 1
ATOM 6741 C C . GLY C 1 277 ? 137.462 114.527 183.407 1.00 63.41 277 GLY C C 1
ATOM 6742 O O . GLY C 1 277 ? 137.123 115.347 184.269 1.00 58.95 277 GLY C O 1
ATOM 6743 N N . GLY C 1 278 ? 138.427 113.634 183.609 1.00 74.54 278 GLY C N 1
ATOM 6744 C CA . GLY C 1 278 ? 139.178 113.600 184.848 1.00 74.30 278 GLY C CA 1
ATOM 6745 C C . GLY C 1 278 ? 138.556 112.775 185.954 1.00 72.27 278 GLY C C 1
ATOM 6746 O O . GLY C 1 278 ? 139.062 111.694 186.271 1.00 70.22 278 GLY C O 1
ATOM 6747 N N . GLU C 1 279 ? 137.465 113.256 186.552 1.00 75.85 279 GLU C N 1
ATOM 6748 C CA . GLU C 1 279 ? 136.836 112.565 187.669 1.00 75.55 279 GLU C CA 1
ATOM 6749 C C . GLU C 1 279 ? 135.324 112.754 187.645 1.00 77.80 279 GLU C C 1
ATOM 6750 O O . GLU C 1 279 ? 134.764 113.250 186.662 1.00 77.12 279 GLU C O 1
ATOM 6756 N N . GLY C 1 280 ? 134.660 112.351 188.734 1.00 69.04 280 GLY C N 1
ATOM 6757 C CA . GLY C 1 280 ? 133.225 112.461 188.850 1.00 65.14 280 GLY C CA 1
ATOM 6758 C C . GLY C 1 280 ? 132.456 111.512 187.959 1.00 70.31 280 GLY C C 1
ATOM 6759 O O . GLY C 1 280 ? 133.023 110.542 187.445 1.00 72.84 280 GLY C O 1
ATOM 6760 N N . PRO C 1 281 ? 131.161 111.745 187.752 1.00 64.85 281 PRO C N 1
ATOM 6761 C CA . PRO C 1 281 ? 130.394 110.878 186.849 1.00 67.66 281 PRO C CA 1
ATOM 6762 C C . PRO C 1 281 ? 130.719 111.179 185.394 1.00 66.73 281 PRO C C 1
ATOM 6763 O O . PRO C 1 281 ? 131.397 112.160 185.081 1.00 71.46 281 PRO C O 1
ATOM 6767 N N . ILE C 1 282 ? 130.229 110.324 184.500 1.00 54.14 282 ILE C N 1
ATOM 6768 C CA . ILE C 1 282 ? 130.417 110.504 183.065 1.00 49.80 282 ILE C CA 1
ATOM 6769 C C . ILE C 1 282 ? 129.069 110.836 182.442 1.00 52.12 282 ILE C C 1
ATOM 6770 O O . ILE C 1 282 ? 128.146 110.014 182.467 1.00 56.27 282 ILE C O 1
ATOM 6775 N N . THR C 1 283 ? 128.955 112.042 181.884 1.00 53.24 283 THR C N 1
ATOM 6776 C CA . THR C 1 283 ? 127.704 112.454 181.262 1.00 57.03 283 THR C CA 1
ATOM 6777 C C . THR C 1 283 ? 127.663 112.039 179.796 1.00 57.00 283 THR C C 1
ATOM 6778 O O . THR C 1 283 ? 128.626 111.469 179.271 1.00 56.36 283 THR C O 1
ATOM 6782 N N . LEU C 1 284 ? 126.554 112.324 179.118 1.00 52.11 284 LEU C N 1
ATOM 6783 C CA . LEU C 1 284 ? 126.351 111.890 177.737 1.00 44.30 284 LEU C CA 1
ATOM 6784 C C . LEU C 1 284 ? 125.398 112.848 177.021 1.00 48.18 284 LEU C C 1
ATOM 6785 O O . LEU C 1 284 ? 124.179 112.792 177.191 1.00 61.87 284 LEU C O 1
ATOM 6790 N N . SER C 1 285 ? 125.974 113.728 176.207 1.00 39.69 285 SER C N 1
ATOM 6791 C CA . SER C 1 285 ? 125.176 114.671 175.437 1.00 47.01 285 SER C CA 1
ATOM 6792 C C . SER C 1 285 ? 124.884 114.103 174.053 1.00 49.05 285 SER C C 1
ATOM 6793 O O . SER C 1 285 ? 125.796 113.730 173.310 1.00 54.74 285 SER C O 1
ATOM 6796 N N . MET C 1 286 ? 123.600 114.037 173.706 1.00 44.01 286 MET C N 1
ATOM 6797 C CA . MET C 1 286 ? 123.151 113.353 172.495 1.00 39.27 286 MET C CA 1
ATOM 6798 C C . MET C 1 286 ? 122.226 114.264 171.698 1.00 48.35 286 MET C C 1
ATOM 6799 O O . MET C 1 286 ? 120.997 114.132 171.766 1.00 62.43 286 MET C O 1
ATOM 6804 N N . PRO C 1 287 ? 122.780 115.208 170.936 1.00 40.63 287 PRO C N 1
ATOM 6805 C CA . PRO C 1 287 ? 121.934 116.088 170.120 1.00 36.32 287 PRO C CA 1
ATOM 6806 C C . PRO C 1 287 ? 121.179 115.304 169.055 1.00 26.24 287 PRO C C 1
ATOM 6807 O O . PRO C 1 287 ? 121.653 114.283 168.552 1.00 36.10 287 PRO C O 1
ATOM 6811 N N . PHE C 1 288 ? 119.990 115.797 168.710 1.00 23.54 288 PHE C N 1
ATOM 6812 C CA . PHE C 1 288 ? 119.113 115.101 167.779 1.00 35.33 288 PHE C CA 1
ATOM 6813 C C . PHE C 1 288 ? 118.420 116.105 166.869 1.00 38.36 288 PHE C C 1
ATOM 6814 O O . PHE C 1 288 ? 118.323 117.293 167.188 1.00 49.24 288 PHE C O 1
ATOM 6822 N N . VAL C 1 289 ? 117.939 115.611 165.730 1.00 28.20 289 VAL C N 1
ATOM 6823 C CA . VAL C 1 289 ? 117.170 116.398 164.771 1.00 24.44 289 VAL C CA 1
ATOM 6824 C C . VAL C 1 289 ? 115.880 115.645 164.477 1.00 31.10 289 VAL C C 1
ATOM 6825 O O . VAL C 1 289 ? 115.913 114.453 164.149 1.00 34.55 289 VAL C O 1
ATOM 6829 N N . ALA C 1 290 ? 114.749 116.336 164.590 1.00 35.89 290 ALA C N 1
ATOM 6830 C CA . ALA C 1 290 ? 113.463 115.725 164.294 1.00 33.57 290 ALA C CA 1
ATOM 6831 C C . ALA C 1 290 ? 113.144 115.837 162.805 1.00 33.29 290 ALA C C 1
ATOM 6832 O O . ALA C 1 290 ? 113.744 116.626 162.069 1.00 31.54 290 ALA C O 1
ATOM 6834 N N . GLU C 1 291 ? 112.187 115.017 162.354 1.00 41.68 291 GLU C N 1
ATOM 6835 C CA . GLU C 1 291 ? 111.814 115.007 160.912 1.00 41.24 291 GLU C CA 1
ATOM 6836 C C . GLU C 1 291 ? 110.311 114.745 160.763 1.00 42.86 291 GLU C C 1
ATOM 6837 O O . GLU C 1 291 ? 109.602 114.796 161.786 1.00 44.56 291 GLU C O 1
ATOM 6843 N N . TYR C 1 292 ? 109.850 114.450 159.544 1.00 56.53 292 TYR C N 1
ATOM 6844 C CA . TYR C 1 292 ? 108.394 114.271 159.289 1.00 54.50 292 TYR C CA 1
ATOM 6845 C C . TYR C 1 292 ? 107.955 112.836 159.602 1.00 57.88 292 TYR C C 1
ATOM 6846 O O . TYR C 1 292 ? 108.580 111.897 159.072 1.00 67.18 292 TYR C O 1
ATOM 6855 N N . ASP C 1 293 ? 106.914 112.673 160.427 1.00 60.36 293 ASP C N 1
ATOM 6856 C CA . ASP C 1 293 ? 106.350 111.325 160.711 1.00 58.44 293 ASP C CA 1
ATOM 6857 C C . ASP C 1 293 ? 104.912 111.314 160.186 1.00 64.31 293 ASP C C 1
ATOM 6858 O O . ASP C 1 293 ? 104.096 112.097 160.712 1.00 70.73 293 ASP C O 1
ATOM 6863 N N . PRO C 1 294 ? 104.549 110.483 159.182 1.00 67.50 294 PRO C N 1
ATOM 6864 C CA . PRO C 1 294 ? 103.205 110.560 158.582 1.00 66.99 294 PRO C CA 1
ATOM 6865 C C . PRO C 1 294 ? 102.081 110.113 159.502 1.00 68.29 294 PRO C C 1
ATOM 6866 O O . PRO C 1 294 ? 100.910 110.363 159.188 1.00 69.00 294 PRO C O 1
ATOM 6870 N N . THR C 1 295 ? 102.388 109.451 160.621 1.00 72.61 295 THR C N 1
ATOM 6871 C CA . THR C 1 295 ? 101.329 108.986 161.514 1.00 72.87 295 THR C CA 1
ATOM 6872 C C . THR C 1 295 ? 100.580 110.160 162.136 1.00 71.99 295 THR C C 1
ATOM 6873 O O . THR C 1 295 ? 99.356 110.112 162.306 1.00 68.80 295 THR C O 1
ATOM 6877 N N . ILE C 1 296 ? 101.302 111.227 162.486 1.00 64.84 296 ILE C N 1
ATOM 6878 C CA . ILE C 1 296 ? 100.686 112.428 163.037 1.00 62.49 296 ILE C CA 1
ATOM 6879 C C . ILE C 1 296 ? 100.585 113.551 162.017 1.00 61.66 296 ILE C C 1
ATOM 6880 O O . ILE C 1 296 ? 100.097 114.639 162.354 1.00 68.29 296 ILE C O 1
ATOM 6885 N N . LEU C 1 297 ? 101.036 113.322 160.781 1.00 58.44 297 LEU C N 1
ATOM 6886 C CA . LEU C 1 297 ? 101.013 114.336 159.724 1.00 59.70 297 LEU C CA 1
ATOM 6887 C C . LEU C 1 297 ? 101.777 115.590 160.142 1.00 58.85 297 LEU C C 1
ATOM 6888 O O . LEU C 1 297 ? 101.371 116.718 159.855 1.00 61.21 297 LEU C O 1
ATOM 6893 N N . GLY C 1 298 ? 102.895 115.390 160.827 1.00 54.29 298 GLY C N 1
ATOM 6894 C CA . GLY C 1 298 ? 103.684 116.514 161.282 1.00 56.56 298 GLY C CA 1
ATOM 6895 C C . GLY C 1 298 ? 104.924 116.054 162.014 1.00 58.81 298 GLY C C 1
ATOM 6896 O O . GLY C 1 298 ? 105.206 114.859 162.113 1.00 57.24 298 GLY C O 1
ATOM 6897 N N . THR C 1 299 ? 105.668 117.034 162.525 1.00 49.99 299 THR C N 1
ATOM 6898 C CA . THR C 1 299 ? 106.905 116.779 163.251 1.00 42.18 299 THR C CA 1
ATOM 6899 C C . THR C 1 299 ? 106.736 116.751 164.761 1.00 42.56 299 THR C C 1
ATOM 6900 O O . THR C 1 299 ? 107.293 115.867 165.414 1.00 48.02 299 THR C O 1
ATOM 6904 N N . LEU C 1 300 ? 105.980 117.689 165.330 1.00 43.69 300 LEU C N 1
ATOM 6905 C CA . LEU C 1 300 ? 105.804 117.785 166.771 1.00 47.13 300 LEU C CA 1
ATOM 6906 C C . LEU C 1 300 ? 104.319 117.874 167.088 1.00 48.98 300 LEU C C 1
ATOM 6907 O O . LEU C 1 300 ? 103.555 118.498 166.347 1.00 56.17 300 LEU C O 1
ATOM 6912 N N . LYS C 1 301 ? 103.915 117.245 168.192 1.00 40.49 301 LYS C N 1
ATOM 6913 C CA . LYS C 1 301 ? 102.517 117.204 168.611 1.00 46.33 301 LYS C CA 1
ATOM 6914 C C . LYS C 1 301 ? 102.442 117.515 170.100 1.00 52.63 301 LYS C C 1
ATOM 6915 O O . LYS C 1 301 ? 102.852 116.697 170.930 1.00 56.27 301 LYS C O 1
ATOM 6921 N N . ILE C 1 302 ? 101.923 118.692 170.436 1.00 51.12 302 ILE C N 1
ATOM 6922 C CA . ILE C 1 302 ? 101.733 119.098 171.824 1.00 41.36 302 ILE C CA 1
ATOM 6923 C C . ILE C 1 302 ? 100.303 118.765 172.230 1.00 47.74 302 ILE C C 1
ATOM 6924 O O . ILE C 1 302 ? 99.358 119.044 171.485 1.00 56.13 302 ILE C O 1
ATOM 6929 N N . THR C 1 303 ? 100.142 118.169 173.411 1.00 50.14 303 THR C N 1
ATOM 6930 C CA . THR C 1 303 ? 98.843 117.709 173.894 1.00 48.55 303 THR C CA 1
ATOM 6931 C C . THR C 1 303 ? 98.653 118.161 175.337 1.00 49.58 303 THR C C 1
ATOM 6932 O O . THR C 1 303 ? 99.548 117.984 176.170 1.00 53.75 303 THR C O 1
ATOM 6936 N N . ARG C 1 304 ? 97.492 118.745 175.629 1.00 57.41 304 ARG C N 1
ATOM 6937 C CA . ARG C 1 304 ? 97.148 119.095 177.002 1.00 56.91 304 ARG C CA 1
ATOM 6938 C C . ARG C 1 304 ? 96.312 117.983 177.626 1.00 62.50 304 ARG C C 1
ATOM 6939 O O . ARG C 1 304 ? 95.261 117.614 177.092 1.00 63.83 304 ARG C O 1
ATOM 6947 N N . ILE C 1 305 ? 96.776 117.452 178.752 1.00 66.54 305 ILE C N 1
ATOM 6948 C CA . ILE C 1 305 ? 95.999 116.516 179.552 1.00 66.10 305 ILE C CA 1
ATOM 6949 C C . ILE C 1 305 ? 95.422 117.222 180.780 1.00 64.42 305 ILE C C 1
ATOM 6950 O O . ILE C 1 305 ? 95.198 116.600 181.817 1.00 65.11 305 ILE C O 1
ATOM 6955 N N . GLY C 1 306 ? 95.196 118.530 180.670 1.00 68.16 306 GLY C N 1
ATOM 6956 C CA . GLY C 1 306 ? 94.776 119.320 181.815 1.00 71.64 306 GLY C CA 1
ATOM 6957 C C . GLY C 1 306 ? 93.423 118.892 182.362 1.00 70.79 306 GLY C C 1
ATOM 6958 O O . GLY C 1 306 ? 92.477 118.634 181.619 1.00 71.57 306 GLY C O 1
ATOM 6959 N N . ALA C 1 307 ? 93.344 118.828 183.687 1.00 81.17 307 ALA C N 1
ATOM 6960 C CA . ALA C 1 307 ? 92.101 118.497 184.370 1.00 84.93 307 ALA C CA 1
ATOM 6961 C C . ALA C 1 307 ? 91.224 119.737 184.507 1.00 87.67 307 ALA C C 1
ATOM 6962 O O . ALA C 1 307 ? 91.647 120.845 184.176 1.00 88.98 307 ALA C O 1
#

B-factor: mean 53.86, std 15.4, range [17.27, 107.65]

Radius of gyration: 34.11 Å; Cα contacts (8 Å, |Δi|>4): 2606; chains: 3; bounding box: 88×93×45 Å

Foldseek 3Di:
DDPVQKWKWKFWDPDAFDADQQGQTETAAFDDKFWAKAWDKAADDDDDPVNDRPDIHTAAMKTKMKTKHFAFPQHCPVVVCQQLLFHQDQQKTFRDNNHIWMKMWMARPVQDLVRQRIKIFTRKGWFKWKWKAAAPDGIMIMTIIITFDIDDRHSDDRNNHNYHYGPPQQGFHRPDQAKDKAPRDGDQWGMWIKMWGFQWAFDDDPPHSTGPGTDTDDIFIWIKIKHFVVDCPVPCQQVDPDWIWIKDKTHSPPFQKTKIKIFHTKGWPDWDFDCPPHDGTMIMTIIGGDQDVVVRHGMMMGIPGD/DDPPFKWKWKFWDPDAPDADQQGQTETAAFDDKFWAKAWDWAADPPDDPVNPRPGIDIAFMKIKMKTKHFDFPQHCPVVCCQQLLFDCDQQKTFRDNHHIWMKMWMAGPVQDLVRQRIKIFGNWTWFKWKWKAAAPDGIMIMIIIITFGIDDRHSDDRNNHNYHYGPPFATWHNPPKQKAKAPRHHDQWGMWIKMWGQQWAFDDDPPHRTRPGTDTDDIFIWIKIKHFVVDPPVPPLQVDPHWIWTKIWIHGPPQQKTKIKIFHTKGWPDWDWDCPPDDTTMIMTIITFDADVVVRHGMMMGIPTD/DDPPFKWKWKAWDPDAFDADQAGQTETAAADDKDWDKDWDKAADPDDDPVRDGPDIHTAAMKIKMKGKHFDDPLHCPVVVCQQLLFDCDQQKTFRDNNHIWMKMWMARPVQDLVRQRIKIFTNWGWFKWKWKAAAPDTIMIITIIITWHIDDRHSDDRNNHNYHYRDDAATWHNDDQAKDKAPRDGDQWGMWIKMKGFQWAFDDDPPHSTGPGTDTDHIFIWIKIKHFVVDCPVPPLQVDPHWIWIKDKIHRPPQQKIKIKIFHTKGWPDWDFDCPPDDTTMIMTIITGDADVVVRHGMMMGIPGD

Solvent-accessible surface area: 38717 Å² total; per-residue (Å²): 19,65,7,74,126,23,25,1,13,12,10,95,13,120,88,40,10,105,39,26,90,99,0,50,0,79,62,19,52,44,61,29,2,54,0,7,13,59,16,79,59,108,102,48,127,98,166,109,112,36,22,1,18,60,15,29,166,17,6,33,40,64,0,41,8,88,6,40,1,46,2,2,16,95,12,19,17,50,4,2,30,6,1,0,3,4,82,41,104,92,65,21,0,41,4,14,77,76,94,39,14,13,0,2,1,0,45,0,65,43,14,83,81,92,26,63,13,4,4,11,1,4,0,4,13,17,18,48,3,51,1,48,22,50,80,146,43,81,0,63,0,27,8,14,7,16,0,25,13,10,59,118,20,44,51,110,42,24,118,37,10,80,75,64,101,9,64,104,32,95,45,0,42,21,126,49,77,49,26,40,7,20,184,86,84,94,15,79,23,42,47,10,49,0,67,0,53,1,29,16,47,40,111,85,77,175,86,26,100,76,1,75,94,4,51,45,19,62,2,77,3,37,10,48,0,37,1,110,0,122,38,27,72,2,14,9,25,8,21,121,90,77,57,19,32,0,18,3,22,3,34,5,22,187,53,47,27,14,0,52,1,53,0,25,62,0,18,2,48,14,18,74,10,43,6,24,58,120,29,88,1,75,2,51,2,42,2,41,0,19,49,16,86,123,34,118,0,1,0,68,0,33,54,92,30,113,15,63,10,66,129,24,26,3,13,11,10,94,12,119,88,39,12,106,40,27,92,100,1,49,0,78,65,19,50,46,59,30,1,53,0,7,13,62,20,76,62,109,83,40,137,104,151,43,111,37,21,0,16,73,14,26,172,18,5,27,44,48,0,41,8,89,8,40,2,45,3,2,16,94,12,19,16,51,4,3,28,5,0,0,2,6,84,42,102,92,64,20,0,44,3,16,85,57,86,36,15,11,0,1,1,1,46,1,62,41,13,85,81,93,28,61,12,5,4,11,2,2,0,3,14,17,18,58,2,51,1,49,22,49,78,145,42,80,0,65,1,27,8,12,10,14,0,24,11,12,64,123,23,44,52,107,43,24,120,37,10,78,75,65,103,10,65,104,31,98,46,1,42,25,106,113,39,75,29,28,6,19,183,85,87,104,16,80,22,43,47,8,49,0,66,0,53,1,32,12,51,42,109,82,77,175,88,28,95,63,0,75,95,2,44,40,24,51,1,76,3,33,11,46,0,37,0,110,0,124,41,26,79,1,17,5,34,6,24,166,86,78,68,19,33,0,19,2,23,2,23,4,30,176,51,56,24,22,0,49,1,53,0,29,61,0,14,3,43,15,16,76,6,43,7,55,26,138,31,92,2,78,3,50,2,43,2,40,0,20,47,13,73,125,33,126,0,0,0,68,0,33,51,92,28,112,13,64,8,74,129,28,31,5,14,13,11,93,12,121,89,42,11,106,38,25,92,90,0,50,0,73,92,14,34,42,67,26,0,35,0,7,8,59,20,76,59,108,95,43,145,102,151,55,130,46,29,1,15,58,13,22,167,15,7,33,22,65,3,39,6,80,1,34,1,50,4,2,16,81,7,17,18,54,6,2,31,4,0,0,2,6,86,40,104,93,65,20,0,43,2,16,67,79,90,41,13,11,0,1,1,0,43,0,62,42,14,85,80,94,28,62,11,3,3,11,1,2,0,4,13,11,19,57,4,51,1,48,21,48,77,147,41,76,0,73,1,36,3,18,10,20,0,24,15,11,56,116,21,44,51,108,43,24,115,34,10,78,78,67,102,11,71,91,32,116,50,0,35,21,119,46,77,49,26,39,8,19,182,87,86,93,15,79,23,42,47,11,50,1,67,0,56,2,28,14,52,46,112,84,77,178,87,26,110,76,0,75,95,5,54,37,26,98,1,65,4,33,10,49,0,37,0,106,0,131,43,24,77,2,15,6,33,4,18,162,84,81,60,19,33,0,18,4,20,2,38,1,40,185,55,54,22,15,1,52,0,54,0,25,58,0,20,1,46,14,17,70,10,42,4,56,28,119,36,86,1,70,3,51,2,42,2,44,1,28,51,15,90,124,32,119,0,1,0,69,0,32,52,95,29,120

Secondary structure (DSSP, 8-state):
-BSSS-EEEEEE-SSTTS--SS-EEEE---SEE--EEEEEEEE-----TT-----EEEEEEEEEEEEEEE--TTSSHHHHHHHHTS--BTTEEE--S----EEEEEE-SSS-GGG--EEEEEEEEEEEEEEEEETTEEEEEEEEEEESEEPPPBSSPSTT-EEE----PPPPBSSS---B-SSSPBP--SEEEEEEE---EEE--TT-SS-SEEE----EEEEEEEEETT--SHHHHTTTT-EEEEEE--B-SS-S-B--EEEEEEEE--------SSSB-EEEEEEEE--BGGGTBS-EEE----/-BSSSEEEEEEE-SSTTS--SS-EEEE---SEE--EEEEEEEE-----TT-----EEEEEEEEEEEEEEE-BTTSSHHHHHHHHTS--BTTEEE-------EEEEEEESSS-GGG--EEEEEEEEEEEEEEEEETTEEEEEEEEEEESEEPPPBSSPSTT-EEE----PPBPBS--S-EE-SSSPBP--SEEEEEEE---EEE--TT-SS-SEEE----EEEEEEEEETT--SSTTTTTS--EEEEEEEEE-SSSS-EEEEEEEEEEES--B----SSSB-EEEEEEEE--BTTTTBS-EEEE---/-BSSS-EEEEEE-SSTTS--SS---EE---SB---EEEEEEEE-----TT-----EEEEEEEEEEEEEEE--TTSSHHHHHHHHTS--BTTEEE-------EEEEEE-SSS-GGG--EEEEEEEEEEEEEEEEETTEEEEEEEEEEESEEPPPBSSPSTT---B-----PPPBS--S-EE-SSSPBP--SEEEEEEE---EEE--TT-SS-SEEE----EEEEEEEEETT--SHHHHTTTT-EEEEEEEEB-TTT---EEEEEEEEEES--EE---SSSB-EEEEEEEE--BTTTTBS-EEEE---

Sequence (918 aa):
SDGSRHSMHQVLETVYGEVPATPAFKRIRHNSTTLATAINTLTSEELRPDRNSMGIRHGTRQVGGEIVSELSFESLDDTLEALMCGTWNADALVNGVTRRSFSILRQFNDLTSASLPNFVYVGCEYNTMTLSITTEAIVMATFGIVGMNQLEPSSTVPTGATFVEAPTTEPMDSFTGHVKEGLADIAVATELELQIENGIAPRYVIGSKKSIKQSIGRFKVSGTLTAYFEDATLVGKFLREEASSLEFVVTDGLAGNSYKFELPKIKYTGGQPDVGGEGPITLSMPFVAEYDPTILGTLKITRIGASDGSRHSMHQVLETVYGEVPATPAFKRIRHNSTTLATAINTLTSEELRPDRNSMGIRHGTRQVGGEIVSELSFESLDDTLEALMCGTWNADALVNGVTRRSFSILRQFNDLTSASLPNFVYVGCEYNTMTLSITTEAIVMATFGIVGMNQLEPSSTVPTGATFVEAPTTEPMDSFTGHVKEGLADIAVATELELQIENGIAPRYVIGSKKSIKQSIGRFKVSGTLTAYFEDATLVGKFLREEASSLEFVVTDGLAGNSYKFELPKIKYTGGQPDVGGEGPITLSMPFVAEYDPTILGTLKITRIGASDGSRHSMHQVLETVYGEVPATPAFKRIRHNSTTLATAINTLTSEELRPDRNSMGIRHGTRQVGGEIVSELSFESLDDTLEALMCGTWNADALVNGVTRRSFSILRQFNDLTSASLPNFVYVGCEYNTMTLSITTEAIVMATFGIVGMNQLEPSSTVPTGATFVEAPTTEPMDSFTGHVKEGLADIAVATELELQIENGIAPRYVIGSKKSIKQSIGRFKVSGTLTAYFEDATLVGKFLREEASSLEFVVTDGLAGNSYKFELPKIKYTGGQPDVGGEGPITLSMPFVAEYDPTILGTLKITRIGA

Organism: Acinetobacter phage SH-Ab 15497 (NCBI:txid2060946)

InterPro domains:
  IPR044000 Phage tail tube protein-like [PF18906] (5-290)

Nearest PDB structures (foldseek):
  8xan-assembly1_C  TM=1.000E+00  e=1.644E-56  Acinetobacter phage SH-Ab 15497
  8ed0-assembly1_A  TM=8.339E-01  e=5.944E-14  Oshimavirus P7426
  8hqz-assembly1_L  TM=7.258E-01  e=5.330E-13  Escherichia phage DT57C
  9ioz-assembly1_A  TM=7.399E-01  e=8.877E-13  Escherichia phage T5
  8gra-assembly1_E  TM=5.165E-01  e=1.955E-01  Bacteroides fragilis